Protein AF-A0A4Q4TL43-F1 (afdb_monomer_lite)

Sequence (1278 aa):
MAGRTFLAVAVVALATAVAAQEQNTCDVVAEQTAIEVLKPLTLEYNAEQQEYWSTTNSLLKPTCILTPSTADEVAAIVAALRSTNETFAVKSGGHNPNNYWASVDGGPLISTKKLNEVLFDAETGTVRVGPGNRWDEVAEALDGTGYTAVGGRIGGLSFLSAQYGWAANSVLEFTLVLPNASVVAVREDNYPDIFMVLKGGGNNYGIVTSFLLQAYRQGDIWGGTFWFDANDETTPAILQAVRDFTEYNTDHKAALIPTAERTLATLVDLWIVFAFYDGPEPPAGTFDNFTSIGPFINTAKTQSMSELVSGNNWAVLEGSAYQIGTETIPLPSAADGPEFMGALYDHWVATSNKVQGEPGLIASMALQPAPRRLAAVARAKGGDLIDLDEDADRLVIELNYSFLYPDDFTYGRVERTMRDTYGGVRDLARNYTDTHAEELGNLYLPLFANDAFHAQDYFARLRPEKAALARRVAAELDPEGLFRTRTDKVDVDASIWTLYNGTRREDGSNCSIFAFDAVANKSRLPLAKNALKKLRTMRHPGVIKVLDTVETDSYIYIATERVVPLRWNVRRKSLTPETIKWGLCAVARTVKFINEEGSSIHGSLRVASIYTSESGEWKLGGFEIMSNVKDDEAVIYTYGSLVPDSGRYTPPELAKSGWDAIKRSPHTAVDSYNLGTLVFEVFNGDFLGADQAGQTKGVPPSMHASYKRLVNANPKARITVGAFLEQGRRSGGFFDSTLIKLTEGIDNLGVKSEEEKERFLDDLDQLSDDFPEDFFKMKVLPELLKAVEFGGGGPKAFSVVMKISTKLSDDDFTTRVQPVVVRLFANPDRAIRVCLLDNLPLMIDRLPQKVVNDKIFPQIVSGFTDVAPVVREQTLKSVLTIINKLSDRTINGELLKYLAKTANDEQPGIRTNTTICLGKIAKNLGASSRSKVLIAAFTRSLRDPFVHARNAALLALAATAEYFSDEDCASRILPVICPSLLDKEKLVRDQANKAMDVYLQKIRAVASSMPDSVLPPPSSQMADGAAAAPRMSTPQPSSQSAAASWAGWAISSFTNQLSTAAGQMQTTAGSNGTARAASPSMATGGGKATPGSSSASTLHRQVVKPTQPPASMSRTSSTAVAEAFFKEGPNPSAAGDEDGEEEFADAWGDMGDMNDENDNNDDDFSFGGSSTSPPSTARKEPAKKTTTTMTFDDGSEPDFAGWLAAQAQKKNPGGAGGKPLPKGLAKSGSGSGSGAAGSRKAAPMTTAVSRKPVVAKKIDMKPKDTGDDDGDGWGDGW

Structure (mmCIF, N/CA/C/O backbone):
data_AF-A0A4Q4TL43-F1
#
_entry.id   AF-A0A4Q4TL43-F1
#
loop_
_atom_site.group_PDB
_atom_site.id
_atom_site.type_symbol
_atom_site.label_atom_id
_atom_site.label_alt_id
_atom_site.label_comp_id
_atom_site.label_asym_id
_atom_site.label_entity_id
_atom_site.label_seq_id
_atom_site.pdbx_PDB_ins_code
_atom_site.Cartn_x
_atom_site.Cartn_y
_atom_site.Cartn_z
_atom_site.occupancy
_atom_site.B_iso_or_equiv
_atom_site.auth_seq_id
_atom_site.auth_comp_id
_atom_site.auth_asym_id
_atom_site.auth_atom_id
_atom_site.pdbx_PDB_model_num
ATOM 1 N N . MET A 1 1 ? 22.691 -7.093 -72.309 1.00 44.03 1 MET A N 1
ATOM 2 C CA . MET A 1 1 ? 21.892 -6.330 -71.319 1.00 44.03 1 MET A CA 1
ATOM 3 C C . MET A 1 1 ? 20.862 -7.207 -70.575 1.00 44.03 1 MET A C 1
ATOM 5 O O . MET A 1 1 ? 19.805 -6.707 -70.235 1.00 44.03 1 MET A O 1
ATOM 9 N N . ALA A 1 2 ? 21.151 -8.480 -70.254 1.00 38.00 2 ALA A N 1
ATOM 10 C CA . ALA A 1 2 ? 20.197 -9.347 -69.529 1.00 38.00 2 ALA A CA 1
ATOM 11 C C . ALA A 1 2 ? 20.510 -9.512 -68.022 1.00 38.00 2 ALA A C 1
ATOM 13 O O . ALA A 1 2 ? 19.605 -9.659 -67.211 1.00 38.00 2 ALA A O 1
ATOM 14 N N . GLY A 1 3 ? 21.786 -9.423 -67.621 1.00 33.88 3 GLY A N 1
ATOM 15 C CA . GLY A 1 3 ? 22.211 -9.664 -66.231 1.00 33.88 3 GLY A CA 1
ATOM 16 C C . GLY A 1 3 ? 21.986 -8.517 -65.233 1.00 33.88 3 GLY A C 1
ATOM 17 O O . GLY A 1 3 ? 22.224 -8.706 -64.047 1.00 33.88 3 GLY A O 1
ATOM 18 N N . ARG A 1 4 ? 21.548 -7.327 -65.675 1.00 39.09 4 ARG A N 1
ATOM 19 C CA . ARG A 1 4 ? 21.286 -6.184 -64.770 1.00 39.09 4 ARG A CA 1
ATOM 20 C C . ARG A 1 4 ? 19.850 -6.133 -64.240 1.00 39.09 4 ARG A C 1
ATOM 22 O O . ARG A 1 4 ? 19.637 -5.573 -63.173 1.00 39.09 4 ARG A O 1
ATOM 29 N N . THR A 1 5 ? 18.893 -6.746 -64.932 1.00 43.38 5 THR A N 1
ATOM 30 C CA . THR A 1 5 ? 17.479 -6.751 -64.522 1.00 43.38 5 THR A CA 1
ATOM 31 C C . THR A 1 5 ? 17.209 -7.783 -63.424 1.00 43.38 5 THR A C 1
ATOM 33 O O . THR A 1 5 ? 16.480 -7.495 -62.481 1.00 43.38 5 THR A O 1
ATOM 36 N N . PHE A 1 6 ? 17.865 -8.949 -63.483 1.00 40.50 6 PHE A N 1
ATOM 37 C CA . PHE A 1 6 ? 17.737 -9.991 -62.454 1.00 40.50 6 PHE A CA 1
ATOM 38 C C . PHE A 1 6 ? 18.274 -9.560 -61.084 1.00 40.50 6 PHE A C 1
ATOM 40 O O . PHE A 1 6 ? 17.671 -9.889 -60.067 1.00 40.50 6 PHE A O 1
ATOM 47 N N . LEU A 1 7 ? 19.365 -8.784 -61.042 1.00 41.78 7 LEU A N 1
ATOM 48 C CA . LEU A 1 7 ? 19.921 -8.312 -59.772 1.00 41.78 7 LEU A CA 1
ATOM 49 C C . LEU A 1 7 ? 19.023 -7.260 -59.102 1.00 41.78 7 LEU A C 1
ATOM 51 O O . LEU A 1 7 ? 18.913 -7.254 -57.885 1.00 41.78 7 LEU A O 1
ATOM 55 N N . ALA A 1 8 ? 18.343 -6.408 -59.878 1.00 42.00 8 ALA A N 1
ATOM 56 C CA . ALA A 1 8 ? 17.413 -5.419 -59.333 1.00 42.00 8 ALA A CA 1
ATOM 57 C C . ALA A 1 8 ? 16.170 -6.078 -58.707 1.00 42.00 8 ALA A C 1
ATOM 59 O O . ALA A 1 8 ? 15.781 -5.713 -57.602 1.00 42.00 8 ALA A O 1
ATOM 60 N N . VAL A 1 9 ? 15.591 -7.090 -59.364 1.00 45.88 9 VAL A N 1
ATOM 61 C CA . VAL A 1 9 ? 14.436 -7.831 -58.822 1.00 45.88 9 VAL A CA 1
ATOM 62 C C . VAL A 1 9 ? 14.834 -8.664 -57.598 1.00 45.88 9 VAL A C 1
ATOM 64 O O . VAL A 1 9 ? 14.113 -8.659 -56.605 1.00 45.88 9 VAL A O 1
ATOM 67 N N . ALA A 1 10 ? 16.007 -9.310 -57.612 1.00 44.25 10 ALA A N 1
ATOM 68 C CA . ALA A 1 10 ? 16.504 -10.063 -56.458 1.00 44.25 10 ALA A CA 1
ATOM 69 C C . ALA A 1 10 ? 16.860 -9.165 -55.257 1.00 44.25 10 ALA A C 1
ATOM 71 O O . ALA A 1 10 ? 16.598 -9.544 -54.121 1.00 44.25 10 ALA A O 1
ATOM 72 N N . VAL A 1 11 ? 17.418 -7.969 -55.483 1.00 44.72 11 VAL A N 1
ATOM 73 C CA . VAL A 1 11 ? 17.735 -7.021 -54.399 1.00 44.72 11 VAL A CA 1
ATOM 74 C C . VAL A 1 11 ? 16.474 -6.375 -53.825 1.00 44.72 11 VAL A C 1
ATOM 76 O O . VAL A 1 11 ? 16.423 -6.182 -52.617 1.00 44.72 11 VAL A O 1
ATOM 79 N N . VAL A 1 12 ? 15.434 -6.114 -54.625 1.00 41.66 12 VAL A N 1
ATOM 80 C CA . VAL A 1 12 ? 14.128 -5.691 -54.083 1.00 41.66 12 VAL A CA 1
ATOM 81 C C . VAL A 1 12 ? 13.482 -6.825 -53.278 1.00 41.66 12 VAL A C 1
ATOM 83 O O . VAL A 1 12 ? 13.051 -6.580 -52.157 1.00 41.66 12 VAL A O 1
ATOM 86 N N . ALA A 1 13 ? 13.511 -8.068 -53.774 1.00 38.44 13 ALA A N 1
ATOM 87 C CA . ALA A 1 13 ? 12.959 -9.228 -53.065 1.00 38.44 13 ALA A CA 1
ATOM 88 C C . ALA A 1 13 ? 13.711 -9.589 -51.763 1.00 38.44 13 ALA A C 1
ATOM 90 O O . ALA A 1 13 ? 13.084 -10.041 -50.806 1.00 38.44 13 ALA A O 1
ATOM 91 N N . LEU A 1 14 ? 15.034 -9.374 -51.690 1.00 38.22 14 LEU A N 1
ATOM 92 C CA . LEU A 1 14 ? 15.790 -9.516 -50.435 1.00 38.22 14 LEU A CA 1
ATOM 93 C C . LEU A 1 14 ? 15.654 -8.293 -49.513 1.00 38.22 14 LEU A C 1
ATOM 95 O O . LEU A 1 14 ? 15.668 -8.464 -48.297 1.00 38.22 14 LEU A O 1
ATOM 99 N N . ALA A 1 15 ? 15.483 -7.079 -50.045 1.00 34.53 15 ALA A N 1
ATOM 100 C CA . ALA A 1 15 ? 15.222 -5.894 -49.223 1.00 34.53 15 ALA A CA 1
ATOM 101 C C . ALA A 1 15 ? 13.852 -5.967 -48.523 1.00 34.53 15 ALA A C 1
ATOM 103 O O . ALA A 1 15 ? 13.727 -5.507 -47.393 1.00 34.53 15 ALA A O 1
ATOM 104 N N . THR A 1 16 ? 12.859 -6.624 -49.133 1.00 33.84 16 THR A N 1
ATOM 105 C CA . THR A 1 16 ? 11.578 -6.954 -48.482 1.00 33.84 16 THR A CA 1
ATOM 106 C C . THR A 1 16 ? 11.657 -8.124 -47.491 1.00 33.84 16 THR A C 1
ATOM 108 O O . THR A 1 16 ? 10.677 -8.390 -46.810 1.00 33.84 16 THR A O 1
ATOM 111 N N . ALA A 1 17 ? 12.794 -8.823 -47.383 1.00 38.12 17 ALA A N 1
ATOM 112 C CA . ALA A 1 17 ? 12.960 -9.996 -46.512 1.00 38.12 17 ALA A CA 1
ATOM 113 C C . ALA A 1 17 ? 13.800 -9.735 -45.242 1.00 38.12 17 ALA A C 1
ATOM 115 O O . ALA A 1 17 ? 13.951 -10.633 -44.419 1.00 38.12 17 ALA A O 1
ATOM 116 N N . VAL A 1 18 ? 14.351 -8.525 -45.069 1.00 36.47 18 VAL A N 1
ATOM 117 C CA . VAL A 1 18 ? 15.117 -8.116 -43.863 1.00 36.47 18 VAL A CA 1
ATOM 118 C C . VAL A 1 18 ? 14.576 -6.803 -43.268 1.00 36.47 18 VAL A C 1
ATOM 120 O O . VAL A 1 18 ? 15.239 -6.110 -42.504 1.00 36.47 18 VAL A O 1
ATOM 123 N N . ALA A 1 19 ? 13.326 -6.483 -43.597 1.00 34.94 19 ALA A N 1
ATOM 124 C CA . ALA A 1 19 ? 12.487 -5.539 -42.872 1.00 34.94 19 ALA A CA 1
ATOM 125 C C . ALA A 1 19 ? 11.181 -6.246 -42.486 1.00 34.94 19 ALA A C 1
ATOM 127 O O . ALA A 1 19 ? 10.089 -5.807 -42.837 1.00 34.94 19 ALA A O 1
ATOM 128 N N . ALA A 1 20 ? 11.307 -7.363 -41.761 1.00 34.59 20 ALA A N 1
ATOM 129 C CA . ALA A 1 20 ? 10.221 -7.847 -40.920 1.00 34.59 20 ALA A CA 1
ATOM 130 C C . ALA A 1 20 ? 10.052 -6.832 -39.782 1.00 34.59 20 ALA A C 1
ATOM 132 O O . ALA A 1 20 ? 10.637 -6.960 -38.709 1.00 34.59 20 ALA A O 1
ATOM 133 N N . GLN A 1 21 ? 9.317 -5.764 -40.081 1.00 37.78 21 GLN A N 1
ATOM 134 C CA . GLN A 1 21 ? 8.685 -4.921 -39.084 1.00 37.78 21 GLN A CA 1
ATOM 135 C C . GLN A 1 21 ? 7.843 -5.873 -38.230 1.00 37.78 21 GLN A C 1
ATOM 137 O O . GLN A 1 21 ? 6.946 -6.512 -38.775 1.00 37.78 21 GLN A O 1
ATOM 142 N N . GLU A 1 22 ? 8.196 -6.061 -36.951 1.00 47.19 22 GLU A N 1
ATOM 143 C CA . GLU A 1 22 ? 7.405 -6.904 -36.046 1.00 47.19 22 GLU A CA 1
ATOM 144 C C . GLU A 1 22 ? 5.979 -6.353 -36.058 1.00 47.19 22 GLU A C 1
ATOM 146 O O . GLU A 1 22 ? 5.734 -5.222 -35.629 1.00 47.19 22 GLU A O 1
ATOM 151 N N . GLN A 1 23 ? 5.065 -7.104 -36.676 1.00 61.94 23 GLN A N 1
ATOM 152 C CA . GLN A 1 23 ? 3.716 -6.631 -36.930 1.00 61.94 23 GLN A CA 1
ATOM 153 C C . GLN A 1 23 ? 2.995 -6.606 -35.586 1.00 61.94 23 GLN A C 1
ATOM 155 O O . GLN A 1 23 ? 2.799 -7.646 -34.962 1.00 61.94 23 GLN A O 1
ATOM 160 N N . ASN A 1 24 ? 2.672 -5.406 -35.107 1.00 80.62 24 ASN A N 1
ATOM 161 C CA . ASN A 1 24 ? 1.965 -5.258 -33.844 1.00 80.62 24 ASN A CA 1
ATOM 162 C C . ASN A 1 24 ? 0.531 -5.789 -33.984 1.00 80.62 24 ASN A C 1
ATOM 164 O O . ASN A 1 24 ? -0.055 -5.811 -35.069 1.00 80.62 24 ASN A O 1
ATOM 168 N N . THR A 1 25 ? -0.044 -6.193 -32.859 1.00 89.62 25 THR A N 1
ATOM 169 C CA . THR A 1 25 ? -1.360 -6.828 -32.768 1.00 89.62 25 THR A CA 1
ATOM 170 C C . THR A 1 25 ? -2.451 -5.923 -33.343 1.00 89.62 25 THR A C 1
ATOM 172 O O . THR A 1 25 ? -3.371 -6.414 -33.987 1.00 89.62 25 THR A O 1
ATOM 175 N N . CYS A 1 26 ? -2.332 -4.602 -33.174 1.00 90.81 26 CYS A N 1
ATOM 176 C CA . CYS A 1 26 ? -3.280 -3.629 -33.715 1.00 90.81 26 CYS A CA 1
ATOM 177 C C . CYS A 1 26 ? -3.342 -3.661 -35.248 1.00 90.81 26 CYS A C 1
ATOM 179 O O . CYS A 1 26 ? -4.430 -3.614 -35.818 1.00 90.81 26 CYS A O 1
ATOM 181 N N . ASP A 1 27 ? -2.190 -3.752 -35.915 1.00 90.00 27 ASP A N 1
ATOM 182 C CA . ASP A 1 27 ? -2.109 -3.821 -37.373 1.00 90.00 27 ASP A CA 1
ATOM 183 C C . ASP A 1 27 ? -2.479 -5.228 -37.888 1.00 90.00 27 ASP A C 1
ATOM 185 O O . ASP A 1 27 ? -3.200 -5.327 -38.877 1.00 90.00 27 ASP A O 1
ATOM 189 N N . VAL A 1 28 ? -2.113 -6.310 -37.177 1.00 91.12 28 VAL A N 1
ATOM 190 C CA . VAL A 1 28 ? -2.597 -7.678 -37.482 1.00 91.12 28 VAL A CA 1
ATOM 191 C C . VAL A 1 28 ? -4.130 -7.735 -37.454 1.00 91.12 28 VAL A C 1
ATOM 193 O O . VAL A 1 28 ? -4.752 -8.222 -38.397 1.00 91.12 28 VAL A O 1
ATOM 196 N N . VAL A 1 29 ? -4.755 -7.209 -36.395 1.00 94.62 29 VAL A N 1
ATOM 197 C CA . VAL A 1 29 ? -6.217 -7.203 -36.234 1.00 94.62 29 VAL A CA 1
ATOM 198 C C . VAL A 1 29 ? -6.887 -6.310 -37.285 1.00 94.62 29 VAL A C 1
ATOM 200 O O . VAL A 1 29 ? -7.881 -6.733 -37.875 1.00 94.62 29 VAL A O 1
ATOM 203 N N . ALA A 1 30 ? -6.326 -5.133 -37.582 1.00 92.50 30 ALA A N 1
ATOM 204 C CA . ALA A 1 30 ? -6.857 -4.222 -38.602 1.00 92.50 30 ALA A CA 1
ATOM 205 C C . ALA A 1 30 ? -6.756 -4.763 -40.044 1.00 92.50 30 ALA A C 1
ATOM 207 O O . ALA A 1 30 ? -7.560 -4.383 -40.892 1.00 92.50 30 ALA A O 1
ATOM 208 N N . GLU A 1 31 ? -5.774 -5.621 -40.342 1.00 91.75 31 GLU A N 1
ATOM 209 C CA . GLU A 1 31 ? -5.608 -6.234 -41.668 1.00 91.75 31 GLU A CA 1
ATOM 210 C C . GLU A 1 31 ? -6.412 -7.530 -41.848 1.00 91.75 31 GLU A C 1
ATOM 212 O O . GLU A 1 31 ? -6.842 -7.834 -42.962 1.00 91.75 31 GLU A O 1
ATOM 217 N N . GLN A 1 32 ? -6.586 -8.316 -40.779 1.00 90.25 32 GLN A N 1
ATOM 218 C CA . GLN A 1 32 ? -7.110 -9.688 -40.861 1.00 90.25 32 GLN A CA 1
ATOM 219 C C . GLN A 1 32 ? -8.555 -9.843 -40.363 1.00 90.25 32 GLN A C 1
ATOM 221 O O . GLN A 1 32 ? -9.145 -10.908 -40.546 1.00 90.25 32 GLN A O 1
ATOM 226 N N . THR A 1 33 ? -9.139 -8.813 -39.744 1.00 93.06 33 THR A N 1
ATOM 227 C CA . THR A 1 33 ? -10.482 -8.873 -39.142 1.00 93.06 33 THR A CA 1
ATOM 228 C C . THR A 1 33 ? -11.329 -7.646 -39.495 1.00 93.06 33 THR A C 1
ATOM 230 O O . THR A 1 33 ? -10.834 -6.676 -40.062 1.00 93.06 33 THR A O 1
ATOM 233 N N . ALA A 1 34 ? -12.617 -7.679 -39.140 1.00 92.94 34 ALA A N 1
ATOM 234 C CA . ALA A 1 34 ? -13.516 -6.522 -39.215 1.00 92.94 34 ALA A CA 1
ATOM 235 C C . ALA A 1 34 ? -13.621 -5.743 -37.883 1.00 92.94 34 ALA A C 1
ATOM 237 O O . ALA A 1 34 ? -14.465 -4.856 -37.759 1.00 92.94 34 ALA A O 1
ATOM 238 N N . ILE A 1 35 ? -12.791 -6.079 -36.888 1.00 96.44 35 ILE A N 1
ATOM 239 C CA . ILE A 1 35 ? -12.849 -5.506 -35.538 1.00 96.44 35 ILE A CA 1
ATOM 240 C C . ILE A 1 35 ? -12.441 -4.032 -35.594 1.00 96.44 35 ILE A C 1
ATOM 242 O O . ILE A 1 35 ? -11.425 -3.673 -36.189 1.00 96.44 35 ILE A O 1
ATOM 246 N N . GLU A 1 36 ? -13.212 -3.163 -34.941 1.00 94.88 36 GLU A N 1
ATOM 247 C CA . GLU A 1 36 ? -12.882 -1.740 -34.875 1.00 94.88 36 GLU A CA 1
ATOM 248 C C . GLU A 1 36 ? -11.646 -1.502 -33.990 1.00 94.88 36 GLU A C 1
ATOM 250 O O . GLU A 1 36 ? -11.640 -1.806 -32.791 1.00 94.88 36 GLU A O 1
ATOM 255 N N . VAL A 1 37 ? -10.616 -0.920 -34.617 1.00 96.50 37 VAL A N 1
ATOM 256 C CA . VAL A 1 37 ? -9.324 -0.554 -34.024 1.00 96.50 37 VAL A CA 1
ATOM 257 C C . VAL A 1 37 ? -9.251 0.965 -33.865 1.00 96.50 37 VAL A C 1
ATOM 259 O O . VAL A 1 37 ? -8.948 1.694 -34.812 1.00 96.50 37 VAL A O 1
ATOM 262 N N . LEU A 1 38 ? -9.495 1.451 -32.650 1.00 96.00 38 LEU A N 1
ATOM 263 C CA . LEU A 1 38 ? -9.372 2.865 -32.303 1.00 96.00 38 LEU A CA 1
ATOM 264 C C . LEU A 1 38 ? -7.884 3.223 -32.195 1.00 96.00 38 LEU A C 1
ATOM 266 O O . LEU A 1 38 ? -7.159 2.640 -31.384 1.00 96.00 38 LEU A O 1
ATOM 270 N N . LYS A 1 39 ? -7.414 4.169 -33.014 1.00 90.25 39 LYS A N 1
ATOM 271 C CA . LYS A 1 39 ? -6.009 4.613 -33.027 1.00 90.25 39 LYS A CA 1
ATOM 272 C C . LYS A 1 39 ? -5.838 5.934 -32.255 1.00 90.25 39 LYS A C 1
ATOM 274 O O . LYS A 1 39 ? -6.763 6.745 -32.240 1.00 90.25 39 LYS A O 1
ATOM 279 N N . PRO A 1 40 ? -4.669 6.191 -31.635 1.00 84.69 40 PRO A N 1
ATOM 280 C CA . PRO A 1 40 ? -4.404 7.443 -30.933 1.00 84.69 40 PRO A CA 1
ATOM 281 C C . PRO A 1 40 ? -4.713 8.688 -31.774 1.00 84.69 40 PRO A C 1
ATOM 283 O O . PRO A 1 40 ? -4.531 8.690 -32.991 1.00 84.69 40 PRO A O 1
ATOM 286 N N . LEU A 1 41 ? -5.119 9.767 -31.097 1.00 80.50 41 LEU A N 1
ATOM 287 C CA . LEU A 1 41 ? -5.553 11.052 -31.671 1.00 80.50 41 LEU A CA 1
ATOM 288 C C . LEU A 1 41 ? -6.941 11.062 -32.350 1.00 80.50 41 LEU A C 1
ATOM 290 O O . LEU A 1 41 ? -7.369 12.142 -32.759 1.00 80.50 41 LEU A O 1
ATOM 294 N N . THR A 1 42 ? -7.678 9.945 -32.429 1.00 90.69 42 THR A N 1
ATOM 295 C CA . THR A 1 42 ? -9.107 9.985 -32.811 1.00 90.69 42 THR A CA 1
ATOM 296 C C . THR A 1 42 ? -9.999 10.401 -31.635 1.00 90.69 42 THR A C 1
ATOM 298 O O . THR A 1 42 ? -9.587 10.343 -30.472 1.00 90.69 42 THR A O 1
ATOM 301 N N . LEU A 1 43 ? -11.223 10.863 -31.915 1.00 91.19 43 LEU A N 1
ATOM 302 C CA . LEU A 1 43 ? -12.168 11.277 -30.870 1.00 91.19 43 LEU A CA 1
ATOM 303 C C . LEU A 1 43 ? -12.610 10.067 -30.036 1.00 91.19 43 LEU A C 1
ATOM 305 O O . LEU A 1 43 ? -12.650 10.126 -28.813 1.00 91.19 43 LEU A O 1
ATOM 309 N N . GLU A 1 44 ? -12.863 8.959 -30.722 1.00 92.81 44 GLU A N 1
ATOM 310 C CA . GLU A 1 44 ? -13.358 7.691 -30.199 1.00 92.81 44 GLU A CA 1
ATOM 311 C C . GLU A 1 44 ? -12.318 7.023 -29.292 1.00 92.81 44 GLU A C 1
ATOM 313 O O . GLU A 1 44 ? -12.661 6.550 -28.211 1.00 92.81 44 GLU A O 1
ATOM 318 N N . TYR A 1 45 ? -11.036 7.054 -29.689 1.00 93.38 45 TYR A N 1
ATOM 319 C CA . TYR A 1 45 ? -9.924 6.634 -28.833 1.00 93.38 45 TYR A CA 1
ATOM 320 C C . TYR A 1 45 ? -9.856 7.499 -27.574 1.00 93.38 45 TYR A C 1
ATOM 322 O O . TYR A 1 45 ? -9.738 6.971 -26.476 1.00 93.38 45 TYR A O 1
ATOM 330 N N . ASN A 1 46 ? -9.932 8.828 -27.713 1.00 89.50 46 ASN A N 1
ATOM 331 C CA . ASN A 1 46 ? -9.811 9.730 -26.568 1.00 89.50 46 ASN A CA 1
ATOM 332 C C . ASN A 1 46 ? -10.986 9.594 -25.588 1.00 89.50 46 ASN A C 1
ATOM 334 O O . ASN A 1 46 ? -10.749 9.647 -24.387 1.00 89.50 46 ASN A O 1
ATOM 338 N N . ALA A 1 47 ? -12.214 9.390 -26.072 1.00 92.44 47 ALA A N 1
ATOM 339 C CA . ALA A 1 47 ? -13.372 9.120 -25.223 1.00 92.44 47 ALA A CA 1
ATOM 340 C C . ALA A 1 47 ? -13.173 7.821 -24.422 1.00 92.44 47 ALA A C 1
ATOM 342 O O . ALA A 1 47 ? -13.160 7.846 -23.194 1.00 92.44 47 ALA A O 1
ATOM 343 N N . GLU A 1 48 ? -12.888 6.715 -25.116 1.00 93.12 48 GLU A N 1
ATOM 344 C CA . GLU A 1 48 ? -12.653 5.403 -24.501 1.00 93.12 48 GLU A CA 1
ATOM 345 C C . GLU A 1 48 ? -11.488 5.405 -23.499 1.00 93.12 48 GLU A C 1
ATOM 347 O O . GLU A 1 48 ? -11.530 4.728 -22.469 1.00 93.12 48 GLU A O 1
ATOM 352 N N . GLN A 1 49 ? -10.440 6.168 -23.811 1.00 90.75 49 GLN A N 1
ATOM 353 C CA . GLN A 1 49 ? -9.234 6.287 -23.002 1.00 90.75 49 GLN A CA 1
ATOM 354 C C . GLN A 1 49 ? -9.450 7.093 -21.717 1.00 90.75 49 GLN A C 1
ATOM 356 O O . GLN A 1 49 ? -8.701 6.886 -20.767 1.00 90.75 49 GLN A O 1
ATOM 361 N N . GLN A 1 50 ? -10.407 8.025 -21.685 1.00 88.81 50 GLN A N 1
ATOM 362 C CA . GLN A 1 50 ? -10.712 8.824 -20.490 1.00 88.81 50 GLN A CA 1
ATOM 363 C C . GLN A 1 50 ? -11.785 8.189 -19.602 1.00 88.81 50 GLN A C 1
ATOM 365 O O . GLN A 1 50 ? -11.864 8.522 -18.425 1.00 88.81 50 GLN A O 1
ATOM 370 N N . GLU A 1 51 ? -12.570 7.255 -20.137 1.00 90.56 51 GLU A N 1
ATOM 371 C CA . GLU A 1 51 ? -13.623 6.553 -19.408 1.00 90.56 51 GLU A CA 1
ATOM 372 C C . GLU A 1 51 ? -13.045 5.490 -18.449 1.00 90.56 51 GLU A C 1
ATOM 374 O O . GLU A 1 51 ? -13.017 4.296 -18.749 1.00 90.56 51 GLU A O 1
ATOM 379 N N . TYR A 1 52 ? -12.564 5.942 -17.292 1.00 91.50 52 TYR A N 1
ATOM 380 C CA . TYR A 1 52 ? -12.143 5.124 -16.152 1.00 91.50 52 TYR A CA 1
ATOM 381 C C . TYR A 1 52 ? -12.630 5.766 -14.856 1.00 91.50 52 TYR A C 1
ATOM 383 O O . TYR A 1 52 ? -12.720 6.989 -14.772 1.00 91.50 52 TYR A O 1
ATOM 391 N N . TRP A 1 53 ? -12.855 4.955 -13.821 1.00 88.75 53 TRP A N 1
ATOM 392 C CA . TRP A 1 53 ? -13.175 5.483 -12.493 1.00 88.75 53 TRP A CA 1
ATOM 393 C C . TRP A 1 53 ? -11.974 6.198 -11.853 1.00 88.75 53 TRP A C 1
ATOM 395 O O . TRP A 1 53 ? -12.115 7.296 -11.331 1.00 88.75 53 TRP A O 1
ATOM 405 N N . SER A 1 54 ? -10.771 5.618 -11.970 1.00 91.44 54 SER A N 1
ATOM 406 C CA . SER A 1 54 ? -9.514 6.262 -11.562 1.00 91.44 54 SER A CA 1
ATOM 407 C C . SER A 1 54 ? -8.780 6.867 -12.754 1.00 91.44 54 SER A C 1
ATOM 409 O O . SER A 1 54 ? -8.393 6.151 -13.686 1.00 91.44 54 SER A O 1
ATOM 411 N N . THR A 1 55 ? -8.497 8.170 -12.697 1.00 90.25 55 THR A N 1
ATOM 412 C CA . THR A 1 55 ? -7.765 8.878 -13.762 1.00 90.25 55 THR A CA 1
ATOM 413 C C . THR A 1 55 ? -6.346 8.363 -13.990 1.00 90.25 55 THR A C 1
ATOM 415 O O . THR A 1 55 ? -5.812 8.531 -15.083 1.00 90.25 55 THR A O 1
ATOM 418 N N . THR A 1 56 ? -5.718 7.661 -13.041 1.00 85.19 56 THR A N 1
ATOM 419 C CA . THR A 1 56 ? -4.369 7.112 -13.270 1.00 85.19 56 THR A CA 1
ATOM 420 C C . THR A 1 56 ? -4.344 6.015 -14.331 1.00 85.19 56 THR A C 1
ATOM 422 O O . THR A 1 56 ? -3.374 5.925 -15.085 1.00 85.19 56 THR A O 1
ATOM 425 N N . ASN A 1 57 ? -5.441 5.268 -14.493 1.00 88.38 57 ASN A N 1
ATOM 426 C CA . ASN A 1 57 ? -5.599 4.328 -15.603 1.00 88.38 57 ASN A CA 1
ATOM 427 C C . ASN A 1 57 ? -5.746 5.039 -16.954 1.00 88.38 57 ASN A C 1
ATOM 429 O O . ASN A 1 57 ? -5.263 4.518 -17.964 1.00 88.38 57 ASN A O 1
ATOM 433 N N . SER A 1 58 ? -6.347 6.237 -16.983 1.00 88.44 58 SER A N 1
ATOM 434 C CA . SER A 1 58 ? -6.466 7.030 -18.211 1.00 88.44 58 SER A CA 1
ATOM 435 C C . SER A 1 58 ? -5.127 7.625 -18.656 1.00 88.44 58 SER A C 1
ATOM 437 O O . SER A 1 58 ? -4.977 7.962 -19.835 1.00 88.44 58 SER A O 1
ATOM 439 N N . LEU A 1 59 ? -4.125 7.719 -17.771 1.00 82.94 59 LEU A N 1
ATOM 440 C CA . LEU A 1 59 ? -2.776 8.200 -18.097 1.00 82.94 59 LEU A CA 1
ATOM 441 C C . LEU A 1 59 ? -1.929 7.179 -18.875 1.00 82.94 59 LEU A C 1
ATOM 443 O O . LEU A 1 59 ? -1.139 7.605 -19.717 1.00 82.94 59 LEU A O 1
ATOM 447 N N . LEU A 1 60 ? -2.108 5.875 -18.643 1.00 81.06 60 LEU A N 1
ATOM 448 C CA . LEU A 1 60 ? -1.424 4.796 -19.376 1.00 81.06 60 LEU A CA 1
ATOM 449 C C . LEU A 1 60 ? -1.955 4.743 -20.816 1.00 81.06 60 LEU A C 1
ATOM 451 O O . LEU A 1 60 ? -3.169 4.708 -20.991 1.00 81.06 60 LEU A O 1
ATOM 455 N N . LYS A 1 61 ? -1.096 4.802 -21.846 1.00 84.06 61 LYS A N 1
ATOM 456 C CA . LYS A 1 61 ? -1.545 4.977 -23.245 1.00 84.06 61 LYS A CA 1
ATOM 457 C C . LYS A 1 61 ? -1.350 3.707 -24.095 1.00 84.06 61 LYS A C 1
ATOM 459 O O . LYS A 1 61 ? -0.211 3.417 -24.469 1.00 84.06 61 LYS A O 1
ATOM 464 N N . PRO A 1 62 ? -2.423 2.992 -24.479 1.00 88.50 62 PRO A N 1
ATOM 465 C CA . PRO A 1 62 ? -2.354 1.875 -25.421 1.00 88.50 62 PRO A CA 1
ATOM 466 C C . PRO A 1 62 ? -1.852 2.301 -26.811 1.00 88.50 62 PRO A C 1
ATOM 468 O O . PRO A 1 62 ? -2.018 3.449 -27.228 1.00 88.50 62 PRO A O 1
ATOM 471 N N . THR A 1 63 ? -1.288 1.371 -27.589 1.00 86.81 63 THR A N 1
ATOM 472 C CA . THR A 1 63 ? -0.987 1.616 -29.018 1.00 86.81 63 THR A CA 1
ATOM 473 C C . THR A 1 63 ? -2.254 1.662 -29.873 1.00 86.81 63 THR A C 1
ATOM 475 O O . THR A 1 63 ? -2.291 2.369 -30.881 1.00 86.81 63 THR A O 1
ATOM 478 N N . CYS A 1 64 ? -3.296 0.942 -29.460 1.00 94.31 64 CYS A N 1
ATOM 479 C CA . CYS A 1 64 ? -4.657 1.025 -29.979 1.00 94.31 64 CYS A CA 1
ATOM 480 C C . CYS A 1 64 ? -5.657 0.495 -28.944 1.00 94.31 64 CYS A C 1
ATOM 482 O O . CYS A 1 64 ? -5.268 -0.175 -27.982 1.00 94.31 64 CYS A O 1
ATOM 484 N N . ILE A 1 65 ? -6.947 0.728 -29.187 1.00 97.81 65 ILE A N 1
ATOM 485 C CA . ILE A 1 65 ? -8.032 0.081 -28.444 1.00 97.81 65 ILE A CA 1
ATOM 486 C C . ILE A 1 65 ? -8.864 -0.755 -29.418 1.00 97.81 65 ILE A C 1
ATOM 488 O O . ILE A 1 65 ? -9.388 -0.243 -30.406 1.00 97.81 65 ILE A O 1
ATOM 492 N N . LEU A 1 66 ? -8.953 -2.051 -29.146 1.00 98.12 66 LEU A N 1
ATOM 493 C CA . LEU A 1 66 ? -9.711 -3.039 -29.904 1.00 98.12 66 LEU A CA 1
ATOM 494 C C . LEU A 1 66 ? -11.091 -3.184 -29.260 1.00 98.12 66 LEU A C 1
ATOM 496 O O . LEU A 1 66 ? -11.179 -3.360 -28.045 1.00 98.12 66 LEU A O 1
ATOM 500 N N . THR A 1 67 ? -12.158 -3.114 -30.057 1.00 97.31 67 THR A N 1
ATOM 501 C CA . THR A 1 67 ? -13.546 -3.155 -29.553 1.00 97.31 67 THR A CA 1
ATOM 502 C C . THR A 1 67 ? -14.325 -4.352 -30.123 1.00 97.31 67 THR A C 1
ATOM 504 O O . THR A 1 67 ? -15.176 -4.174 -30.999 1.00 97.31 67 THR A O 1
ATOM 507 N N . PRO A 1 68 ? -14.023 -5.588 -29.679 1.00 97.81 68 PRO A N 1
ATOM 508 C CA . PRO A 1 68 ? -14.745 -6.783 -30.107 1.00 97.81 68 PRO A CA 1
ATOM 509 C C . PRO A 1 68 ? -16.200 -6.772 -29.620 1.00 97.81 68 PRO A C 1
ATOM 511 O O . PRO A 1 68 ? -16.509 -6.303 -28.525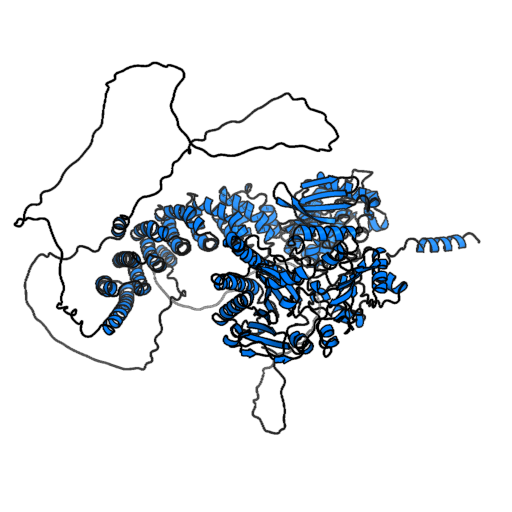 1.00 97.81 68 PRO A O 1
ATOM 514 N N . SER A 1 69 ? -17.078 -7.332 -30.445 1.00 96.94 69 SER A N 1
ATOM 515 C CA . SER A 1 69 ? -18.529 -7.446 -30.256 1.00 96.94 69 SER A CA 1
ATOM 516 C C . SER A 1 69 ? -19.020 -8.892 -30.119 1.00 96.94 69 SER A C 1
ATOM 518 O O . SER A 1 69 ? -20.186 -9.124 -29.816 1.00 96.94 69 SER A O 1
ATOM 520 N N . THR A 1 70 ? -18.138 -9.879 -30.317 1.00 97.31 70 THR A N 1
ATOM 521 C CA . THR A 1 70 ? -18.445 -11.311 -30.162 1.00 97.31 70 THR A CA 1
ATOM 522 C C . THR A 1 70 ? -17.282 -12.079 -29.528 1.00 97.31 70 THR A C 1
ATOM 524 O O . THR A 1 70 ? -16.135 -11.625 -29.541 1.00 97.31 70 THR A O 1
ATOM 527 N N . ALA A 1 71 ? -17.556 -13.281 -29.009 1.00 97.69 71 ALA A N 1
ATOM 528 C CA . ALA A 1 71 ? -16.518 -14.172 -28.489 1.00 97.69 71 ALA A CA 1
ATOM 529 C C . ALA A 1 71 ? -15.514 -14.622 -29.571 1.00 97.69 71 ALA A C 1
ATOM 531 O O . ALA A 1 71 ? -14.324 -14.743 -29.283 1.00 97.69 71 ALA A O 1
ATOM 532 N N . ASP A 1 72 ? -15.967 -14.797 -30.817 1.00 98.06 72 ASP A N 1
ATOM 533 C CA . ASP A 1 72 ? -15.105 -15.145 -31.955 1.00 98.06 72 ASP A CA 1
ATOM 534 C C . ASP A 1 72 ? -14.147 -13.999 -32.325 1.00 98.06 72 ASP A C 1
ATOM 536 O O . ASP A 1 72 ? -12.988 -14.237 -32.669 1.00 98.06 72 ASP A O 1
ATOM 540 N N . GLU A 1 73 ? -14.581 -12.741 -32.192 1.00 98.12 73 GLU A N 1
ATOM 541 C CA . GLU A 1 73 ? -13.701 -11.577 -32.358 1.00 98.12 73 GLU A CA 1
ATOM 542 C C . GLU A 1 73 ? -12.657 -11.484 -31.236 1.00 98.12 73 GLU A C 1
ATOM 544 O O . GLU A 1 73 ? -11.485 -11.224 -31.510 1.00 98.12 73 GLU A O 1
ATOM 549 N N . VAL A 1 74 ? -13.030 -11.774 -29.984 1.00 98.06 74 VAL A N 1
ATOM 550 C CA . VAL A 1 74 ? -12.058 -11.883 -28.879 1.00 98.06 74 VAL A CA 1
ATOM 551 C C . VAL A 1 74 ? -11.063 -13.022 -29.140 1.00 98.06 74 VAL A C 1
ATOM 553 O O . VAL A 1 74 ? -9.861 -12.834 -28.956 1.00 98.06 74 VAL A O 1
ATOM 556 N N . ALA A 1 75 ? -11.522 -14.175 -29.637 1.00 97.94 75 ALA A N 1
ATOM 557 C CA . ALA A 1 75 ? -10.654 -15.279 -30.044 1.00 97.94 75 ALA A CA 1
ATOM 558 C C . ALA A 1 75 ? -9.687 -14.881 -31.173 1.00 97.94 75 ALA A C 1
ATOM 560 O O . ALA A 1 75 ? -8.501 -15.203 -31.098 1.00 97.94 75 ALA A O 1
ATOM 561 N N . ALA A 1 76 ? -10.141 -14.116 -32.171 1.00 97.81 76 ALA A N 1
ATOM 562 C CA . ALA A 1 76 ? -9.276 -13.582 -33.223 1.00 97.81 76 ALA A CA 1
ATOM 563 C C . ALA A 1 76 ? -8.198 -12.626 -32.672 1.00 97.81 76 ALA A C 1
ATOM 565 O O . ALA A 1 76 ? -7.037 -12.716 -33.078 1.00 97.81 76 ALA A O 1
ATOM 566 N N . ILE A 1 77 ? -8.536 -11.769 -31.698 1.00 97.75 77 ILE A N 1
ATOM 567 C CA . ILE A 1 77 ? -7.555 -10.907 -31.011 1.00 97.75 77 ILE A CA 1
ATOM 568 C C . ILE A 1 77 ? -6.542 -11.747 -30.223 1.00 97.75 77 ILE A C 1
ATOM 570 O O . ILE A 1 77 ? -5.342 -11.496 -30.315 1.00 97.75 77 ILE A O 1
ATOM 574 N N . VAL A 1 78 ? -6.988 -12.765 -29.479 1.00 96.38 78 VAL A N 1
ATOM 575 C CA . VAL A 1 78 ? -6.089 -13.669 -28.738 1.00 96.38 78 VAL A CA 1
ATOM 576 C C . VAL A 1 78 ? -5.170 -14.433 -29.699 1.00 96.38 78 VAL A C 1
ATOM 578 O O . VAL A 1 78 ? -3.971 -14.539 -29.446 1.00 96.38 78 VAL A O 1
ATOM 581 N N . ALA A 1 79 ? -5.676 -14.892 -30.847 1.00 95.19 79 ALA A N 1
ATOM 582 C CA . ALA A 1 79 ? -4.857 -15.513 -31.888 1.00 95.19 79 ALA A CA 1
ATOM 583 C C . ALA A 1 79 ? -3.801 -14.545 -32.459 1.00 95.19 79 ALA A C 1
ATOM 585 O O . ALA A 1 79 ? -2.647 -14.942 -32.635 1.00 95.19 79 ALA A O 1
ATOM 586 N N . ALA A 1 80 ? -4.157 -13.274 -32.680 1.00 94.38 80 ALA A N 1
ATOM 587 C CA . ALA A 1 80 ? -3.210 -12.237 -33.086 1.00 94.38 80 ALA A CA 1
ATOM 588 C C . ALA A 1 80 ? -2.154 -11.966 -31.996 1.00 94.38 80 ALA A C 1
ATOM 590 O O . ALA A 1 80 ? -0.960 -11.955 -32.299 1.00 94.38 80 ALA A O 1
ATOM 591 N N . LEU A 1 81 ? -2.553 -11.850 -30.722 1.00 91.31 81 LEU A N 1
ATOM 592 C CA . LEU A 1 81 ? -1.639 -11.669 -29.585 1.00 91.31 81 LEU A CA 1
ATOM 593 C C . LEU A 1 81 ? -0.596 -12.789 -29.486 1.00 91.31 81 LEU A C 1
ATOM 595 O O . LEU A 1 81 ? 0.566 -12.508 -29.200 1.00 91.31 81 LEU A O 1
ATOM 599 N N . ARG A 1 82 ? -0.968 -14.045 -29.766 1.00 88.44 82 ARG A N 1
ATOM 600 C CA . ARG A 1 82 ? -0.026 -15.183 -29.791 1.00 88.44 82 ARG A CA 1
ATOM 601 C C . ARG A 1 82 ? 1.045 -15.085 -30.884 1.00 88.44 82 ARG A C 1
ATOM 603 O O . ARG A 1 82 ? 2.066 -15.755 -30.777 1.00 88.44 82 ARG A O 1
ATOM 610 N N . SER A 1 83 ? 0.832 -14.268 -31.918 1.00 84.25 83 SER A N 1
ATOM 611 C CA . SER A 1 83 ? 1.842 -13.994 -32.953 1.00 84.25 83 SER A CA 1
ATOM 612 C C . SER A 1 83 ? 2.826 -12.876 -32.574 1.00 84.25 83 SER A C 1
ATOM 614 O O . SER A 1 83 ? 3.847 -12.710 -33.240 1.00 84.25 83 SER A O 1
ATOM 616 N N . THR A 1 84 ? 2.552 -12.142 -31.490 1.00 78.88 84 THR A N 1
ATOM 617 C CA . THR A 1 84 ? 3.357 -11.016 -30.991 1.00 78.88 84 THR A CA 1
ATOM 618 C C . THR A 1 84 ? 3.894 -11.291 -29.582 1.00 78.88 84 THR A C 1
ATOM 620 O O . THR A 1 84 ? 3.535 -12.282 -28.951 1.00 78.88 84 THR A O 1
ATOM 623 N N . ASN A 1 85 ? 4.744 -10.399 -29.060 1.00 74.38 85 ASN A N 1
ATOM 624 C CA . ASN A 1 85 ? 5.222 -10.419 -27.666 1.00 74.38 85 ASN A CA 1
ATOM 625 C C . ASN A 1 85 ? 4.749 -9.188 -26.857 1.00 74.38 85 ASN A C 1
ATOM 627 O O . ASN A 1 85 ? 5.335 -8.856 -25.829 1.00 74.38 85 ASN A O 1
ATOM 631 N N . GLU A 1 86 ? 3.721 -8.477 -27.328 1.00 77.69 86 GLU A N 1
ATOM 632 C CA . GLU A 1 86 ? 3.223 -7.250 -26.689 1.00 77.69 86 GLU A CA 1
ATOM 633 C C . GLU A 1 86 ? 2.487 -7.524 -25.371 1.00 77.69 86 GLU A C 1
ATOM 635 O O . GLU A 1 86 ? 1.693 -8.462 -25.276 1.00 77.69 86 GLU A O 1
ATOM 640 N N . THR A 1 87 ? 2.687 -6.665 -24.372 1.00 83.25 87 THR A N 1
ATOM 641 C CA . THR A 1 87 ? 1.773 -6.556 -23.225 1.00 83.25 87 THR A CA 1
ATOM 642 C C . THR A 1 87 ? 0.395 -6.093 -23.686 1.00 83.25 87 THR A C 1
ATOM 644 O O . THR A 1 87 ? 0.289 -5.347 -24.658 1.00 83.25 87 THR A O 1
ATOM 647 N N . PHE A 1 88 ? -0.659 -6.517 -22.996 1.00 90.50 88 PHE A N 1
ATOM 648 C CA . PHE A 1 88 ? -2.030 -6.099 -23.289 1.00 90.50 88 PHE A CA 1
ATOM 649 C C . PHE A 1 88 ? -2.849 -6.025 -22.001 1.00 90.50 88 PHE A C 1
ATOM 651 O O . PHE A 1 88 ? -2.484 -6.632 -20.997 1.00 90.50 88 PHE A O 1
ATOM 658 N N . ALA A 1 89 ? -3.966 -5.305 -22.036 1.00 91.81 89 ALA A N 1
ATOM 659 C CA . ALA A 1 89 ? -4.935 -5.280 -20.942 1.00 91.81 89 ALA A CA 1
ATOM 660 C C . ALA A 1 89 ? -6.357 -5.491 -21.467 1.00 91.81 89 ALA A C 1
ATOM 662 O O . ALA A 1 89 ? -6.628 -5.336 -22.662 1.00 91.81 89 ALA A O 1
ATOM 663 N N . VAL A 1 90 ? -7.270 -5.835 -20.560 1.00 94.12 90 VAL A N 1
ATOM 664 C CA . VAL A 1 90 ? -8.698 -6.010 -20.846 1.00 94.12 90 VAL A CA 1
ATOM 665 C C . VAL A 1 90 ? -9.480 -5.035 -19.973 1.00 94.12 90 VAL A C 1
ATOM 667 O O . VAL A 1 90 ? -9.365 -5.071 -18.749 1.00 94.12 90 VAL A O 1
ATOM 670 N N . LYS A 1 91 ? -10.278 -4.166 -20.598 1.00 94.44 91 LYS A N 1
ATOM 671 C CA . LYS A 1 91 ? -11.117 -3.172 -19.924 1.00 94.44 91 LYS A CA 1
ATOM 672 C C . LYS A 1 91 ? -12.576 -3.623 -19.960 1.00 94.44 91 LYS A C 1
ATOM 674 O O . LYS A 1 91 ? -13.186 -3.629 -21.024 1.00 94.44 91 LYS A O 1
ATOM 679 N N . SER A 1 92 ? -13.116 -3.937 -18.784 1.00 91.56 92 SER A N 1
ATOM 680 C CA . SER A 1 92 ? -14.547 -4.127 -18.509 1.00 91.56 92 SER A CA 1
ATOM 681 C C . SER A 1 92 ? -14.970 -3.025 -17.535 1.00 91.56 92 SER A C 1
ATOM 683 O O . SER A 1 92 ? -14.483 -2.982 -16.405 1.00 91.56 92 SER A O 1
ATOM 685 N N . GLY A 1 93 ? -15.733 -2.040 -18.022 1.00 86.69 93 GLY A N 1
ATOM 686 C CA . GLY A 1 93 ? -16.191 -0.846 -17.287 1.00 86.69 93 GLY A CA 1
ATOM 687 C C . GLY A 1 93 ? -15.114 0.145 -16.796 1.00 86.69 93 GLY A C 1
ATOM 688 O O . GLY A 1 93 ? -15.405 1.320 -16.621 1.00 86.69 93 GLY A O 1
ATOM 689 N N . GLY A 1 94 ? -13.863 -0.281 -16.588 1.00 88.62 94 GLY A N 1
ATOM 690 C CA . GLY A 1 94 ? -12.765 0.585 -16.129 1.00 88.62 94 GLY A CA 1
ATOM 691 C C . GLY A 1 94 ? -12.794 0.940 -14.632 1.00 88.62 94 GLY A C 1
ATOM 692 O O . GLY A 1 94 ? -12.164 1.921 -14.235 1.00 88.62 94 GLY A O 1
ATOM 693 N N . HIS A 1 95 ? -13.505 0.161 -13.805 1.00 87.50 95 HIS A N 1
ATOM 694 C CA . HIS A 1 95 ? -13.665 0.432 -12.367 1.00 87.50 95 HIS A CA 1
ATOM 695 C C . HIS A 1 95 ? -12.407 0.120 -11.535 1.00 87.50 95 HIS A C 1
ATOM 697 O O . HIS A 1 95 ? -12.140 0.816 -10.562 1.00 87.50 95 HIS A O 1
ATOM 703 N N . ASN A 1 96 ? -11.615 -0.908 -11.861 1.00 87.81 96 ASN A N 1
ATOM 704 C CA . ASN A 1 96 ? -10.482 -1.284 -11.002 1.00 87.81 96 ASN A CA 1
ATOM 705 C C . ASN A 1 96 ? -9.382 -0.191 -11.018 1.00 87.81 96 ASN A C 1
ATOM 707 O O . ASN A 1 96 ? -8.850 0.094 -12.094 1.00 87.81 96 ASN A O 1
ATOM 711 N N . PRO A 1 97 ? -9.006 0.413 -9.870 1.00 88.81 97 PRO A N 1
ATOM 712 C CA . PRO A 1 97 ? -8.067 1.536 -9.826 1.00 88.81 97 PRO A CA 1
ATOM 713 C C . PRO A 1 97 ? -6.587 1.121 -9.910 1.00 88.81 97 PRO A C 1
ATOM 715 O O . PRO A 1 97 ? -5.722 1.990 -10.028 1.00 88.81 97 PRO A O 1
ATOM 718 N N . ASN A 1 98 ? -6.265 -0.178 -9.857 1.00 87.06 98 ASN A N 1
ATOM 719 C CA . ASN A 1 98 ? -4.886 -0.651 -9.940 1.00 87.06 98 ASN A CA 1
ATOM 720 C C . ASN A 1 98 ? -4.338 -0.448 -11.364 1.00 87.06 98 ASN A C 1
ATOM 722 O O . ASN A 1 98 ? -4.757 -1.099 -12.325 1.00 87.06 98 ASN A O 1
ATOM 726 N N . ASN A 1 99 ? -3.357 0.449 -11.481 1.00 83.19 99 ASN A N 1
ATOM 727 C CA . ASN A 1 99 ? -2.638 0.708 -12.727 1.00 83.19 99 ASN A CA 1
ATOM 728 C C . ASN A 1 99 ? -2.105 -0.598 -13.348 1.00 83.19 99 ASN A C 1
ATOM 730 O O . ASN A 1 99 ? -1.586 -1.459 -12.639 1.00 83.19 99 ASN A O 1
ATOM 734 N N . TYR A 1 100 ? -2.156 -0.687 -14.679 1.00 83.00 100 TYR A N 1
ATOM 735 C CA . TYR A 1 100 ? -1.760 -1.842 -15.505 1.00 83.00 100 TYR A CA 1
ATOM 736 C C . TYR A 1 100 ? -2.694 -3.069 -15.478 1.00 83.00 100 TYR A C 1
ATOM 738 O O . TYR A 1 100 ? -2.443 -4.007 -16.227 1.00 83.00 100 TYR A O 1
ATOM 746 N N . TRP A 1 101 ? -3.776 -3.081 -14.684 1.00 84.75 101 TRP A N 1
ATOM 747 C CA . TRP A 1 101 ? -4.718 -4.217 -14.652 1.00 84.75 101 TRP A CA 1
ATOM 748 C C . TRP A 1 101 ? -5.838 -4.093 -15.696 1.00 84.75 101 TRP A C 1
ATOM 750 O O . TRP A 1 101 ? -6.089 -5.024 -16.459 1.00 84.75 101 TRP A O 1
ATOM 760 N N . ALA A 1 102 ? -6.495 -2.929 -15.745 1.00 89.31 102 ALA A N 1
ATOM 761 C CA . ALA A 1 102 ? -7.588 -2.624 -16.680 1.00 89.31 102 ALA A CA 1
ATOM 762 C C . ALA A 1 102 ? -7.180 -1.657 -17.813 1.00 89.31 102 ALA A C 1
ATOM 764 O O . ALA A 1 102 ? -8.017 -1.267 -18.622 1.00 89.31 102 ALA A O 1
ATOM 765 N N . SER A 1 103 ? -5.907 -1.257 -17.860 1.00 89.69 103 SER A N 1
ATOM 766 C CA . SER A 1 103 ? -5.322 -0.312 -18.822 1.00 89.69 103 SER A CA 1
ATOM 767 C C . SER A 1 103 ? -3.865 -0.703 -19.104 1.00 89.69 103 SER A C 1
ATOM 769 O O . SER A 1 103 ? -3.284 -1.467 -18.337 1.00 89.69 103 SER A O 1
ATOM 771 N N . VAL A 1 104 ? -3.254 -0.211 -20.186 1.00 84.50 104 VAL A N 1
ATOM 772 C CA . VAL A 1 104 ? -1.883 -0.582 -20.586 1.00 84.50 104 VAL A CA 1
ATOM 773 C C . VAL A 1 104 ? -1.120 0.613 -21.167 1.00 84.50 104 VAL A C 1
ATOM 775 O O . VAL A 1 104 ? -1.703 1.484 -21.809 1.00 84.50 104 VAL A O 1
ATOM 778 N N . ASP A 1 105 ? 0.192 0.671 -20.925 1.00 77.25 105 ASP A N 1
ATOM 779 C CA . ASP A 1 105 ? 1.101 1.675 -21.492 1.00 77.25 105 ASP A CA 1
ATOM 780 C C . ASP A 1 105 ? 1.950 1.036 -22.600 1.00 77.25 105 ASP A C 1
ATOM 782 O O . ASP A 1 105 ? 2.917 0.321 -22.329 1.00 77.25 105 ASP A O 1
ATOM 786 N N . GLY A 1 106 ? 1.551 1.266 -23.851 1.00 75.38 106 GLY A N 1
ATOM 787 C CA . GLY A 1 106 ? 1.993 0.498 -25.013 1.00 75.38 106 GLY A CA 1
ATOM 788 C C . GLY A 1 106 ? 1.277 -0.853 -25.159 1.00 75.38 106 GLY A C 1
ATOM 789 O O . GLY A 1 106 ? 0.801 -1.433 -24.189 1.00 75.38 106 GLY A O 1
ATOM 790 N N . GLY A 1 107 ? 1.205 -1.372 -26.387 1.00 85.31 107 GLY A N 1
ATOM 791 C CA . GLY A 1 107 ? 0.431 -2.577 -26.706 1.00 85.31 107 GLY A CA 1
ATOM 792 C C . GLY A 1 107 ? -1.091 -2.341 -26.754 1.00 85.31 107 GLY A C 1
ATOM 793 O O . GLY A 1 107 ? -1.564 -1.240 -26.448 1.00 85.31 107 GLY A O 1
ATOM 794 N N . PRO A 1 108 ? -1.875 -3.337 -27.203 1.00 93.12 108 PRO A N 1
ATOM 795 C CA . PRO A 1 108 ? -3.314 -3.191 -27.401 1.00 93.12 108 PRO A CA 1
ATOM 796 C C . PRO A 1 108 ? -4.101 -3.230 -26.083 1.00 93.12 108 PRO A C 1
ATOM 798 O O . PRO A 1 108 ? -3.855 -4.062 -25.207 1.00 93.12 108 PRO A O 1
ATOM 801 N N . LEU A 1 109 ? -5.130 -2.389 -25.989 1.00 95.81 109 LEU A N 1
ATOM 802 C CA . LEU A 1 109 ? -6.200 -2.519 -25.000 1.00 95.81 109 LEU A CA 1
ATOM 803 C C . LEU A 1 109 ? -7.398 -3.231 -25.636 1.00 95.81 109 LEU A C 1
ATOM 805 O O . LEU A 1 109 ? -7.836 -2.841 -26.716 1.00 95.81 109 LEU A O 1
ATOM 809 N N . ILE A 1 110 ? -7.962 -4.236 -24.970 1.00 97.44 110 ILE A N 1
ATOM 810 C CA . ILE A 1 110 ? -9.204 -4.896 -25.394 1.00 97.44 110 ILE A CA 1
ATOM 811 C C . ILE A 1 110 ? -10.352 -4.309 -24.566 1.00 97.44 110 ILE A C 1
ATOM 813 O O . ILE A 1 110 ? -10.482 -4.635 -23.388 1.00 97.44 110 ILE A O 1
ATOM 817 N N . SER A 1 111 ? -11.171 -3.436 -25.155 1.00 97.31 111 SER A N 1
ATOM 818 C CA . SER A 1 111 ? -12.353 -2.872 -24.488 1.00 97.31 111 SER A CA 1
ATOM 819 C C . SER A 1 111 ? -13.581 -3.732 -24.773 1.00 97.31 111 SER A C 1
ATOM 821 O O . SER A 1 111 ? -13.984 -3.895 -25.927 1.00 97.31 111 SER A O 1
ATOM 823 N N . THR A 1 112 ? -14.194 -4.285 -23.724 1.00 96.81 112 THR A N 1
ATOM 824 C CA . THR A 1 112 ? -15.352 -5.186 -23.840 1.00 96.81 112 THR A CA 1
ATOM 825 C C . THR A 1 112 ? -16.680 -4.458 -24.045 1.00 96.81 112 THR A C 1
ATOM 827 O O . THR A 1 112 ? -17.716 -5.110 -24.059 1.00 96.81 112 THR A O 1
ATOM 830 N N . LYS A 1 113 ? -16.693 -3.132 -24.236 1.00 95.75 113 LYS A N 1
ATOM 831 C CA . LYS A 1 113 ? -17.918 -2.306 -24.247 1.00 95.75 113 LYS A CA 1
ATOM 832 C C . LYS A 1 113 ? -19.005 -2.700 -25.255 1.00 95.75 113 LYS A C 1
ATOM 834 O O . LYS A 1 113 ? -20.159 -2.347 -25.064 1.00 95.75 113 LYS A O 1
ATOM 839 N N . LYS A 1 114 ? -18.654 -3.403 -26.340 1.00 96.75 114 LYS A N 1
ATOM 840 C CA . LYS A 1 114 ? -19.620 -3.921 -27.333 1.00 96.75 114 LYS A CA 1
ATOM 841 C C . LYS A 1 114 ? -20.120 -5.334 -27.023 1.00 96.75 114 LYS A C 1
ATOM 843 O O . LYS A 1 114 ? -20.989 -5.838 -27.723 1.00 96.75 114 LYS A O 1
ATOM 848 N N . LEU A 1 115 ? -19.587 -5.971 -25.983 1.00 97.25 115 LEU A N 1
ATOM 849 C CA . LEU A 1 115 ? -20.141 -7.171 -25.363 1.00 97.25 115 LEU A CA 1
ATOM 850 C C . LEU A 1 115 ? -21.124 -6.730 -24.266 1.00 97.25 115 LEU A C 1
ATOM 852 O O . LEU A 1 115 ? -20.935 -7.051 -23.097 1.00 97.25 115 LEU A O 1
ATOM 856 N N . ASN A 1 116 ? -22.129 -5.935 -24.631 1.00 96.25 116 ASN A N 1
ATOM 857 C CA . ASN A 1 116 ? -23.115 -5.325 -23.730 1.00 96.25 116 ASN A CA 1
ATOM 858 C C . ASN A 1 116 ? -24.509 -5.967 -23.878 1.00 96.25 116 ASN A C 1
ATOM 860 O O . ASN A 1 116 ? -25.537 -5.298 -23.863 1.00 96.25 116 ASN A O 1
ATOM 864 N N . GLU A 1 117 ? -24.557 -7.289 -24.066 1.00 95.88 117 GLU A N 1
ATOM 865 C CA . GLU A 1 117 ? -25.827 -8.019 -24.058 1.00 95.88 117 GLU A CA 1
ATOM 866 C C . GLU A 1 117 ? -26.424 -8.060 -22.641 1.00 95.88 117 GLU A C 1
ATOM 868 O O . GLU A 1 117 ? -25.695 -8.273 -21.671 1.00 95.88 117 GLU A O 1
ATOM 873 N N . VAL A 1 118 ? -27.745 -7.896 -22.526 1.00 97.62 118 VAL A N 1
ATOM 874 C CA . VAL A 1 118 ? -28.532 -8.265 -21.339 1.00 97.62 118 VAL A CA 1
ATOM 875 C C . VAL A 1 118 ? -29.788 -8.984 -21.831 1.00 97.62 118 VAL A C 1
ATOM 877 O O . VAL A 1 118 ? -30.735 -8.362 -22.306 1.00 97.62 118 VAL A O 1
ATOM 880 N N . LEU A 1 119 ? -29.769 -10.316 -21.796 1.00 97.50 119 LEU A N 1
ATOM 881 C CA . LEU A 1 119 ? -30.828 -11.171 -22.336 1.00 97.50 119 LEU A CA 1
ATOM 882 C C . LEU A 1 119 ? -31.478 -11.954 -21.195 1.00 97.50 119 LEU A C 1
ATOM 884 O O . LEU A 1 119 ? -30.918 -12.937 -20.707 1.00 97.50 119 LEU A O 1
ATOM 888 N N . PHE A 1 120 ? -32.648 -11.497 -20.757 1.00 97.56 120 PHE A N 1
ATOM 889 C CA . PHE A 1 120 ? -33.421 -12.132 -19.693 1.00 97.56 120 PHE A CA 1
ATOM 890 C C . PHE A 1 120 ? -34.367 -13.215 -20.237 1.00 97.56 120 PHE A C 1
ATOM 892 O O . PHE A 1 120 ? -35.115 -12.980 -21.187 1.00 97.56 120 PHE A O 1
ATOM 899 N N . ASP A 1 121 ? -34.363 -14.386 -19.599 1.00 97.25 121 ASP A N 1
ATOM 900 C CA . ASP A 1 121 ? -35.292 -15.488 -19.843 1.00 97.25 121 ASP A CA 1
ATOM 901 C C . ASP A 1 121 ? -36.197 -15.707 -18.619 1.00 97.25 121 ASP A C 1
ATOM 903 O O . ASP A 1 121 ? -35.775 -16.193 -17.565 1.00 97.25 121 ASP A O 1
ATOM 907 N N . ALA A 1 122 ? -37.478 -15.377 -18.790 1.00 94.00 122 ALA A N 1
ATOM 908 C CA . ALA A 1 122 ? -38.505 -15.508 -17.764 1.00 94.00 122 ALA A CA 1
ATOM 909 C C . ALA A 1 122 ? -38.962 -16.955 -17.499 1.00 94.00 122 ALA A C 1
ATOM 911 O O . ALA A 1 122 ? -39.545 -17.203 -16.441 1.00 94.00 122 ALA A O 1
ATOM 912 N N . GLU A 1 123 ? -38.730 -17.900 -18.420 1.00 94.44 123 GLU A N 1
ATOM 913 C CA . GLU A 1 123 ? -39.104 -19.309 -18.229 1.00 94.44 123 GLU A CA 1
ATOM 914 C C . GLU A 1 123 ? -38.107 -20.023 -17.312 1.00 94.44 123 GLU A C 1
ATOM 916 O O . GLU A 1 123 ? -38.513 -20.742 -16.396 1.00 94.44 123 GLU A O 1
ATOM 921 N N . THR A 1 124 ? -36.805 -19.789 -17.513 1.00 95.69 124 THR A N 1
ATOM 922 C CA . THR A 1 124 ? -35.747 -20.343 -16.647 1.00 95.69 124 THR A CA 1
ATOM 923 C C . THR A 1 124 ? -35.409 -19.453 -15.449 1.00 95.69 124 THR A C 1
ATOM 925 O O . THR A 1 124 ? -34.841 -19.938 -14.470 1.00 95.69 124 THR A O 1
ATOM 928 N N . GLY A 1 125 ? -35.763 -18.165 -15.490 1.00 95.94 125 GLY A N 1
ATOM 929 C CA . GLY A 1 125 ? -35.361 -17.185 -14.480 1.00 95.94 125 GLY A CA 1
ATOM 930 C C . GLY A 1 125 ? -33.864 -16.879 -14.529 1.00 95.94 125 GLY A C 1
ATOM 931 O O . GLY A 1 125 ? -33.248 -16.675 -13.484 1.00 95.94 125 GLY A O 1
ATOM 932 N N . THR A 1 126 ? -33.263 -16.888 -15.719 1.00 98.00 126 THR A N 1
ATOM 933 C CA . THR A 1 126 ? -31.833 -16.604 -15.917 1.00 98.00 126 THR A CA 1
ATOM 934 C C . THR A 1 126 ? -31.637 -15.341 -16.747 1.00 98.00 126 THR A C 1
ATOM 936 O O . THR A 1 126 ? -32.525 -14.922 -17.486 1.00 98.00 126 THR A O 1
ATOM 939 N N . VAL A 1 127 ? -30.477 -14.700 -16.613 1.00 98.19 127 VAL A N 1
ATOM 940 C CA . VAL A 1 127 ? -30.090 -13.555 -17.443 1.00 98.19 127 VAL A CA 1
ATOM 941 C C . VAL A 1 127 ? -28.683 -13.766 -17.980 1.00 98.19 127 VAL A C 1
ATOM 943 O O . VAL A 1 127 ? -27.760 -14.083 -17.230 1.00 98.19 127 VAL A O 1
ATOM 946 N N . ARG A 1 128 ? -28.511 -13.610 -19.292 1.00 98.12 128 ARG A N 1
ATOM 947 C CA . ARG A 1 128 ? -27.198 -13.591 -19.933 1.00 98.12 128 ARG A CA 1
ATOM 948 C C . ARG A 1 128 ? -26.710 -12.148 -20.015 1.00 98.12 128 ARG A C 1
ATOM 950 O O . ARG A 1 128 ? -27.392 -11.315 -20.601 1.00 98.12 128 ARG A O 1
ATOM 957 N N . VAL A 1 129 ? -25.560 -11.869 -19.410 1.00 97.69 129 VAL A N 1
ATOM 958 C CA . VAL A 1 129 ? -24.975 -10.529 -19.282 1.00 97.69 129 VAL A CA 1
ATOM 959 C C . VAL A 1 129 ? -23.580 -10.522 -19.895 1.00 97.69 129 VAL A C 1
ATOM 961 O O . VAL A 1 129 ? -22.735 -11.350 -19.551 1.00 97.69 129 VAL A O 1
ATOM 964 N N . GLY A 1 130 ? -23.315 -9.576 -20.787 1.00 96.88 130 GLY A N 1
ATOM 965 C CA . GLY A 1 130 ? -21.985 -9.355 -21.339 1.00 96.88 130 GLY A CA 1
ATOM 966 C C . GLY A 1 130 ? -21.094 -8.483 -20.427 1.00 96.88 130 GLY A C 1
ATOM 967 O O . GLY A 1 130 ? -21.603 -7.612 -19.718 1.00 96.88 130 GLY A O 1
ATOM 968 N N . PRO A 1 131 ? -19.759 -8.671 -20.440 1.00 94.56 131 PRO A N 1
ATOM 969 C CA . PRO A 1 131 ? -18.784 -7.917 -19.637 1.00 94.56 131 PRO A CA 1
ATOM 970 C C . PRO A 1 131 ? -18.611 -6.446 -20.060 1.00 94.56 131 PRO A C 1
ATOM 972 O O . PRO A 1 131 ? -17.743 -5.755 -19.528 1.00 94.56 131 PRO A O 1
ATOM 975 N N . GLY A 1 132 ? -19.329 -5.969 -21.074 1.00 94.69 132 GLY A N 1
ATOM 976 C CA . GLY A 1 132 ? -19.359 -4.559 -21.456 1.00 94.69 132 GLY A CA 1
ATOM 977 C C . GLY A 1 132 ? -20.268 -3.707 -20.573 1.00 94.69 132 GLY A C 1
ATOM 978 O O . GLY A 1 132 ? -20.031 -2.507 -20.499 1.00 94.69 132 GLY A O 1
ATOM 979 N N . ASN A 1 133 ? -21.257 -4.317 -19.907 1.00 93.31 133 ASN A N 1
ATOM 980 C CA . ASN A 1 133 ? -22.256 -3.595 -19.119 1.00 93.31 133 ASN A CA 1
ATOM 981 C C . ASN A 1 133 ? -21.729 -3.138 -17.748 1.00 93.31 133 ASN A C 1
ATOM 983 O O . ASN A 1 133 ? -20.934 -3.831 -17.102 1.00 93.31 133 ASN A O 1
ATOM 987 N N . ARG A 1 134 ? -22.273 -2.023 -17.262 1.00 90.56 134 ARG A N 1
ATOM 988 C CA . ARG A 1 134 ? -22.247 -1.577 -15.863 1.00 90.56 134 ARG A CA 1
ATOM 989 C C . ARG A 1 134 ? -23.469 -2.125 -15.100 1.00 90.56 134 ARG A C 1
ATOM 991 O O . ARG A 1 134 ? -24.420 -2.628 -15.694 1.00 90.56 134 ARG A O 1
ATOM 998 N N . TRP A 1 135 ? -23.443 -2.091 -13.764 1.00 89.62 135 TRP A N 1
ATOM 999 C CA . TRP A 1 135 ? -24.507 -2.704 -12.946 1.00 89.62 135 TRP A CA 1
ATOM 1000 C C . TRP A 1 135 ? -25.826 -1.922 -12.933 1.00 89.62 135 TRP A C 1
ATOM 1002 O O . TRP A 1 135 ? -26.879 -2.535 -12.771 1.00 89.62 135 TRP A O 1
ATOM 1012 N N . ASP A 1 136 ? -25.782 -0.608 -13.145 1.00 88.75 136 ASP A N 1
ATOM 1013 C CA . ASP A 1 136 ? -26.954 0.233 -13.401 1.00 88.75 136 ASP A CA 1
ATOM 1014 C C . ASP A 1 136 ? -27.623 -0.127 -14.736 1.00 88.75 136 ASP A C 1
ATOM 1016 O O . ASP A 1 136 ? -28.827 -0.359 -14.752 1.00 88.75 136 ASP A O 1
ATOM 1020 N N . GLU A 1 137 ? -26.857 -0.308 -15.816 1.00 92.44 137 GLU A N 1
ATOM 1021 C CA . GLU A 1 137 ? -27.379 -0.765 -17.120 1.00 92.44 137 GLU A CA 1
ATOM 1022 C C . GLU A 1 137 ? -28.054 -2.151 -17.024 1.00 92.44 137 GLU A C 1
ATOM 1024 O O . GLU A 1 137 ? -29.112 -2.387 -17.611 1.00 92.44 137 GLU A O 1
ATOM 1029 N N . VAL A 1 138 ? -27.483 -3.076 -16.238 1.00 94.00 138 VAL A N 1
ATOM 1030 C CA . VAL A 1 138 ? -28.088 -4.399 -15.975 1.00 94.00 138 VAL A CA 1
ATOM 1031 C C . VAL A 1 138 ? -29.358 -4.284 -15.123 1.00 94.00 138 VAL A C 1
ATOM 1033 O O . VAL A 1 138 ? -30.310 -5.030 -15.354 1.00 94.00 138 VAL A O 1
ATOM 1036 N N . ALA A 1 139 ? -29.393 -3.371 -14.147 1.00 92.88 139 ALA A N 1
ATOM 1037 C CA . ALA A 1 139 ? -30.575 -3.133 -13.321 1.00 92.88 139 ALA A CA 1
ATOM 1038 C C . ALA A 1 139 ? -31.711 -2.474 -14.124 1.00 92.88 139 ALA A C 1
ATOM 1040 O O . ALA A 1 139 ? -32.857 -2.897 -13.995 1.00 92.88 139 ALA A O 1
ATOM 1041 N N . GLU A 1 140 ? -31.397 -1.509 -14.993 1.00 94.19 140 GLU A N 1
ATOM 1042 C CA . GLU A 1 140 ? -32.343 -0.867 -15.913 1.00 94.19 140 GLU A CA 1
ATOM 1043 C C . GLU A 1 140 ? -32.939 -1.883 -16.897 1.00 94.19 140 GLU A C 1
ATOM 1045 O O . GLU A 1 140 ? -34.158 -1.970 -17.036 1.00 94.19 140 GLU A O 1
ATOM 1050 N N . ALA A 1 141 ? -32.102 -2.721 -17.517 1.00 95.44 141 ALA A N 1
ATOM 1051 C CA . ALA A 1 141 ? -32.547 -3.750 -18.459 1.00 95.44 141 ALA A CA 1
ATOM 1052 C C . ALA A 1 141 ? -33.410 -4.862 -17.822 1.00 95.44 141 ALA A C 1
ATOM 1054 O O . ALA A 1 141 ? -34.123 -5.573 -18.536 1.00 95.44 141 ALA A O 1
ATOM 1055 N N . LEU A 1 142 ? -33.356 -5.022 -16.494 1.00 95.25 142 LEU A N 1
ATOM 1056 C CA . LEU A 1 142 ? -34.207 -5.939 -15.729 1.00 95.25 142 LEU A CA 1
ATOM 1057 C C . LEU A 1 142 ? -35.413 -5.248 -15.071 1.00 95.25 142 LEU A C 1
ATOM 1059 O O . LEU A 1 142 ? -36.284 -5.951 -14.543 1.00 95.25 142 LEU A O 1
ATOM 1063 N N . ASP A 1 143 ? -35.516 -3.917 -15.102 1.00 94.00 143 ASP A N 1
ATOM 1064 C CA . ASP A 1 143 ? -36.601 -3.216 -14.415 1.00 94.00 143 ASP A CA 1
ATOM 1065 C C . ASP A 1 143 ? -37.975 -3.559 -15.024 1.00 94.00 143 ASP A C 1
ATOM 1067 O O . ASP A 1 143 ? -38.125 -3.863 -16.210 1.00 94.00 143 ASP A O 1
ATOM 1071 N N . GLY A 1 144 ? -39.001 -3.617 -14.176 1.00 92.50 144 GLY A N 1
ATOM 1072 C CA . GLY A 1 144 ? -40.346 -4.065 -14.551 1.00 92.50 144 GLY A CA 1
ATOM 1073 C C . GLY A 1 144 ? -40.488 -5.554 -14.924 1.00 92.50 144 GLY A C 1
ATOM 1074 O O . GLY A 1 144 ? -41.618 -6.030 -15.044 1.00 92.50 144 GLY A O 1
ATOM 1075 N N . THR A 1 145 ? -39.404 -6.336 -15.055 1.00 94.81 145 THR A N 1
ATOM 1076 C CA . THR A 1 145 ? -39.490 -7.791 -15.333 1.00 94.81 145 THR A CA 1
ATOM 1077 C C . THR A 1 145 ? -39.941 -8.617 -14.118 1.00 94.81 145 THR A C 1
ATOM 1079 O O . THR A 1 145 ? -40.364 -9.770 -14.254 1.00 94.81 145 THR A O 1
ATOM 1082 N N . GLY A 1 146 ? -39.853 -8.038 -12.916 1.00 94.19 146 GLY A N 1
ATOM 1083 C CA . GLY A 1 146 ? -40.066 -8.730 -11.643 1.00 94.19 146 GLY A CA 1
ATOM 1084 C C . GLY A 1 146 ? -38.889 -9.621 -11.222 1.00 94.19 146 GLY A C 1
ATOM 1085 O O . GLY A 1 146 ? -39.087 -10.572 -10.456 1.00 94.19 146 GLY A O 1
ATOM 1086 N N . TYR A 1 147 ? -37.692 -9.356 -11.757 1.00 95.31 147 TYR A N 1
ATOM 1087 C CA . TYR A 1 147 ? -36.438 -10.040 -11.452 1.00 95.31 147 TYR A CA 1
ATOM 1088 C C . TYR A 1 147 ? -35.276 -9.050 -11.275 1.00 95.31 147 TYR A C 1
ATOM 1090 O O . TYR A 1 147 ? -35.325 -7.924 -11.754 1.00 95.31 147 TYR A O 1
ATOM 1098 N N . THR A 1 148 ? -34.213 -9.497 -10.606 1.00 94.25 148 THR A N 1
ATOM 1099 C CA . THR A 1 148 ? -32.927 -8.798 -10.483 1.00 94.25 148 THR A CA 1
ATOM 1100 C C . THR A 1 148 ? -31.754 -9.782 -10.564 1.00 94.25 148 THR A C 1
ATOM 1102 O O . THR A 1 148 ? -31.934 -10.992 -10.384 1.00 94.25 148 THR A O 1
ATOM 1105 N N . ALA A 1 149 ? -30.546 -9.270 -10.794 1.00 93.38 149 ALA A N 1
ATOM 1106 C CA . ALA A 1 149 ? -29.293 -10.017 -10.718 1.00 93.38 149 ALA A CA 1
ATOM 1107 C C . ALA A 1 149 ? -28.506 -9.637 -9.450 1.00 93.38 149 ALA A C 1
ATOM 1109 O O . ALA A 1 149 ? -28.553 -8.499 -8.988 1.00 93.38 149 ALA A O 1
ATOM 1110 N N . VAL A 1 150 ? -27.747 -10.582 -8.887 1.00 91.94 150 VAL A N 1
ATOM 1111 C CA . VAL A 1 150 ? -26.844 -10.292 -7.759 1.00 91.94 150 VAL A CA 1
ATOM 1112 C C . VAL A 1 150 ? -25.553 -9.702 -8.316 1.00 91.94 150 VAL A C 1
ATOM 1114 O O . VAL A 1 150 ? -24.750 -10.425 -8.903 1.00 91.94 150 VAL A O 1
ATOM 1117 N N . GLY A 1 151 ? -25.372 -8.395 -8.133 1.00 84.56 151 GLY A N 1
ATOM 1118 C CA . GLY A 1 151 ? -24.249 -7.627 -8.670 1.00 84.56 151 GLY A CA 1
ATOM 1119 C C . GLY A 1 151 ? -23.548 -6.736 -7.649 1.00 84.56 151 GLY A C 1
ATOM 1120 O O . GLY A 1 151 ? -23.960 -6.665 -6.491 1.00 84.56 151 GLY A O 1
ATOM 1121 N N . GLY A 1 152 ? -22.477 -6.070 -8.079 1.00 69.81 152 GLY A N 1
ATOM 1122 C CA . GLY A 1 152 ? -21.801 -5.045 -7.278 1.00 69.81 152 GLY A CA 1
ATOM 1123 C C . GLY A 1 152 ? -22.668 -3.794 -7.096 1.00 69.81 152 GLY A C 1
ATOM 1124 O O . GLY A 1 152 ? -23.606 -3.563 -7.858 1.00 69.81 152 GLY A O 1
ATOM 1125 N N . ARG A 1 153 ? -22.343 -2.992 -6.081 1.00 71.38 153 ARG A N 1
ATOM 1126 C CA . ARG A 1 153 ? -22.922 -1.660 -5.817 1.00 71.38 153 ARG A CA 1
ATOM 1127 C C . ARG A 1 153 ? -21.805 -0.605 -5.888 1.00 71.38 153 ARG A C 1
ATOM 1129 O O . ARG A 1 153 ? -20.759 -0.896 -6.466 1.00 71.38 153 ARG A O 1
ATOM 1136 N N . ILE A 1 154 ? -22.001 0.596 -5.329 1.00 53.69 154 ILE A N 1
ATOM 1137 C CA . ILE A 1 154 ? -20.880 1.531 -5.121 1.00 53.69 154 ILE A CA 1
ATOM 1138 C C . ILE A 1 154 ? -19.886 0.868 -4.158 1.00 53.69 154 ILE A C 1
ATOM 1140 O O . ILE A 1 154 ? -20.177 0.751 -2.968 1.00 53.69 154 ILE A O 1
ATOM 1144 N N . GLY A 1 155 ? -18.758 0.388 -4.679 1.00 49.25 155 GLY A N 1
ATOM 1145 C CA . GLY A 1 155 ? -17.833 -0.441 -3.907 1.00 49.25 155 GLY A CA 1
ATOM 1146 C C . GLY A 1 155 ? -18.364 -1.854 -3.600 1.00 49.25 155 GLY A C 1
ATOM 1147 O O . GLY A 1 155 ? -19.566 -2.118 -3.479 1.00 49.25 155 GLY A O 1
ATOM 1148 N N . GLY A 1 156 ? -17.420 -2.786 -3.499 1.00 63.97 156 GLY A N 1
ATOM 1149 C CA . GLY A 1 156 ? -17.554 -4.131 -2.950 1.00 63.97 156 GLY A CA 1
ATOM 1150 C C . GLY A 1 156 ? -18.863 -4.937 -3.092 1.00 63.97 156 GLY A C 1
ATOM 1151 O O . GLY A 1 156 ? -19.294 -5.321 -4.184 1.00 63.97 156 GLY A O 1
ATOM 1152 N N . LEU A 1 157 ? -19.375 -5.379 -1.937 1.00 82.38 157 LEU A N 1
ATOM 1153 C CA . LEU A 1 157 ? -20.304 -6.505 -1.748 1.00 82.38 157 LEU A CA 1
ATOM 1154 C C . LEU A 1 157 ? -21.739 -6.208 -2.222 1.00 82.38 157 LEU A C 1
ATOM 1156 O O . LEU A 1 157 ? -22.218 -5.101 -2.050 1.00 82.38 157 LEU A O 1
ATOM 1160 N N . SER A 1 158 ? -22.497 -7.184 -2.739 1.00 89.50 158 SER A N 1
ATOM 1161 C CA . SER A 1 158 ? -23.899 -6.941 -3.146 1.00 89.50 158 SER A CA 1
ATOM 1162 C C . SER A 1 158 ? -24.833 -6.693 -1.953 1.00 89.50 158 SER A C 1
ATOM 1164 O O . SER A 1 158 ? -24.730 -7.396 -0.944 1.00 89.50 158 SER A O 1
ATOM 1166 N N . PHE A 1 159 ? -25.836 -5.817 -2.106 1.00 89.94 159 PHE A N 1
ATOM 1167 C CA . PHE A 1 159 ? -26.945 -5.679 -1.144 1.00 89.94 159 PHE A CA 1
ATOM 1168 C C . PHE A 1 159 ? -27.678 -7.007 -0.877 1.00 89.94 159 PHE A C 1
ATOM 1170 O O . PHE A 1 159 ? -28.172 -7.239 0.220 1.00 89.94 159 PHE A O 1
ATOM 1177 N N . LEU A 1 160 ? -27.710 -7.913 -1.859 1.00 93.31 160 LEU A N 1
ATOM 1178 C CA . LEU A 1 160 ? -28.411 -9.197 -1.763 1.00 93.31 160 LEU A CA 1
ATOM 1179 C C . LEU A 1 160 ? -27.546 -10.341 -1.190 1.00 93.31 160 LEU A C 1
ATOM 1181 O O . LEU A 1 160 ? -27.995 -11.490 -1.142 1.00 93.31 160 LEU A O 1
ATOM 1185 N N . SER A 1 161 ? -26.309 -10.068 -0.754 1.00 93.38 161 SER A N 1
ATOM 1186 C CA . SER A 1 161 ? -25.330 -11.131 -0.462 1.00 93.38 161 SER A CA 1
ATOM 1187 C C . SER A 1 161 ? -25.701 -12.020 0.727 1.00 93.38 161 SER A C 1
ATOM 1189 O O . SER A 1 161 ? -25.424 -13.219 0.710 1.00 93.38 161 SER A O 1
ATOM 1191 N N . ALA A 1 162 ? -26.390 -11.481 1.738 1.00 92.25 162 ALA A N 1
ATOM 1192 C CA . ALA A 1 162 ? -26.889 -12.273 2.867 1.00 92.25 162 ALA A CA 1
ATOM 1193 C C . ALA A 1 162 ? -27.991 -13.279 2.461 1.00 92.25 162 ALA A C 1
ATOM 1195 O O . ALA A 1 162 ? -28.179 -14.301 3.130 1.00 92.25 162 ALA A O 1
ATOM 1196 N N . GLN A 1 163 ? -28.695 -13.024 1.350 1.00 94.25 163 GLN A N 1
ATOM 1197 C CA . GLN A 1 163 ? -29.709 -13.927 0.798 1.00 94.25 163 GLN A CA 1
ATOM 1198 C C . GLN A 1 163 ? -29.115 -14.962 -0.165 1.00 94.25 163 GLN A C 1
ATOM 1200 O O . GLN A 1 163 ? -29.507 -16.130 -0.116 1.00 94.25 163 GLN A O 1
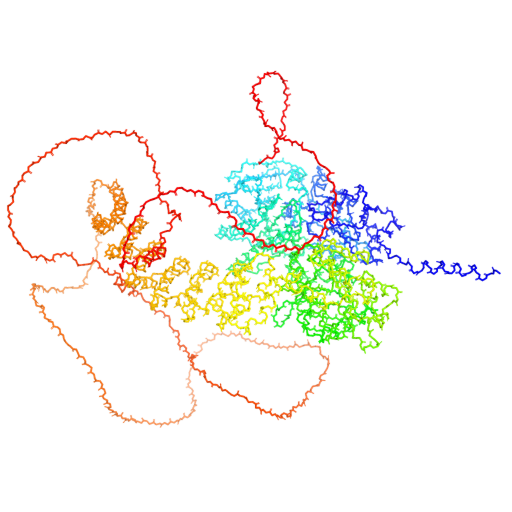ATOM 1205 N N . TYR A 1 164 ? -28.183 -14.546 -1.034 1.00 94.94 164 TYR A N 1
ATOM 1206 C CA . TYR A 1 164 ? -27.780 -15.325 -2.215 1.00 94.94 164 TYR A CA 1
ATOM 1207 C C . TYR A 1 164 ? -26.273 -15.623 -2.341 1.00 94.94 164 TYR A C 1
ATOM 1209 O O . TYR A 1 164 ? -25.884 -16.283 -3.305 1.00 94.94 164 TYR A O 1
ATOM 1217 N N . GLY A 1 165 ? -25.448 -15.232 -1.363 1.00 93.88 165 GLY A N 1
ATOM 1218 C CA . GLY A 1 165 ? -23.988 -15.378 -1.401 1.00 93.88 165 GLY A CA 1
ATOM 1219 C C . GLY A 1 165 ? -23.313 -14.265 -2.210 1.00 93.88 165 GLY A C 1
ATOM 1220 O O . GLY A 1 165 ? -23.933 -13.253 -2.535 1.00 93.88 165 GLY A O 1
ATOM 1221 N N . TRP A 1 166 ? -22.040 -14.440 -2.562 1.00 92.44 166 TRP A N 1
ATOM 1222 C CA . TRP A 1 166 ? -21.349 -13.524 -3.471 1.00 92.44 166 TRP A CA 1
ATOM 1223 C C . TRP A 1 166 ? -22.028 -13.512 -4.851 1.00 92.44 166 TRP A C 1
ATOM 1225 O O . TRP A 1 166 ? -22.561 -14.529 -5.301 1.00 92.44 166 TRP A O 1
ATOM 1235 N N . ALA A 1 167 ? -21.908 -12.404 -5.592 1.00 92.06 167 ALA A N 1
ATOM 1236 C CA . ALA A 1 167 ? -22.348 -12.322 -6.992 1.00 92.06 167 ALA A CA 1
ATOM 1237 C C . ALA A 1 167 ? -21.812 -13.493 -7.847 1.00 92.06 167 ALA A C 1
ATOM 1239 O O . ALA A 1 167 ? -22.544 -14.103 -8.626 1.00 92.06 167 ALA A O 1
ATOM 1240 N N . ALA A 1 168 ? -20.557 -13.892 -7.605 1.00 93.06 168 ALA A N 1
ATOM 1241 C CA . ALA A 1 168 ? -19.910 -15.033 -8.250 1.00 93.06 168 ALA A CA 1
ATOM 1242 C C . ALA A 1 168 ? -20.615 -16.389 -8.009 1.00 93.06 168 ALA A C 1
ATOM 1244 O O . ALA A 1 168 ? -20.551 -17.256 -8.878 1.00 93.06 168 ALA A O 1
ATOM 1245 N N . ASN A 1 169 ? -21.318 -16.587 -6.884 1.00 94.06 169 ASN A N 1
ATOM 1246 C CA . ASN A 1 169 ? -22.083 -17.818 -6.628 1.00 94.06 169 ASN A CA 1
ATOM 1247 C C . ASN A 1 169 ? -23.436 -17.853 -7.371 1.00 94.06 169 ASN A C 1
ATOM 1249 O O . ASN A 1 169 ? -24.136 -18.862 -7.315 1.00 94.06 169 ASN A O 1
ATOM 1253 N N . SER A 1 170 ? -23.828 -16.764 -8.045 1.00 95.19 170 SER A N 1
ATOM 1254 C CA . SER A 1 170 ? -25.012 -16.728 -8.916 1.00 95.19 170 SER A CA 1
ATOM 1255 C C . SER A 1 170 ? -24.679 -16.936 -10.398 1.00 95.19 170 SER A C 1
ATOM 1257 O O . SER A 1 170 ? -25.596 -16.965 -11.215 1.00 95.19 170 SER A O 1
ATOM 1259 N N . VAL A 1 171 ? -23.404 -17.120 -10.764 1.00 96.38 171 VAL A N 1
ATOM 1260 C CA . VAL A 1 171 ? -23.016 -17.502 -12.131 1.00 96.38 171 VAL A CA 1
ATOM 1261 C C . VAL A 1 171 ? -23.301 -18.990 -12.351 1.00 96.38 171 VAL A C 1
ATOM 1263 O O . VAL A 1 171 ? -22.911 -19.827 -11.542 1.00 96.38 171 VAL A O 1
ATOM 1266 N N . LEU A 1 172 ? -23.954 -19.314 -13.466 1.00 97.00 172 LEU A N 1
ATOM 1267 C CA . LEU A 1 172 ? -24.271 -20.674 -13.913 1.00 97.00 172 LEU A CA 1
ATOM 1268 C C . LEU A 1 172 ? -23.340 -21.141 -15.046 1.00 97.00 172 LEU A C 1
ATOM 1270 O O . LEU A 1 172 ? -23.027 -22.325 -15.143 1.00 97.00 172 LEU A O 1
ATOM 1274 N N . GLU A 1 173 ? -22.886 -20.215 -15.896 1.00 97.94 173 GLU A N 1
ATOM 1275 C CA . GLU A 1 173 ? -21.979 -20.478 -17.020 1.00 97.94 173 GLU A CA 1
ATOM 1276 C C . GLU A 1 173 ? -21.125 -19.239 -17.331 1.00 97.94 173 GLU A C 1
ATOM 1278 O O . GLU A 1 173 ? -21.640 -18.121 -17.363 1.00 97.94 173 GLU A O 1
ATOM 1283 N N . PHE A 1 174 ? -19.837 -19.434 -17.624 1.00 98.12 174 PHE A N 1
ATOM 1284 C CA . PHE A 1 174 ? -18.974 -18.412 -18.226 1.00 98.12 174 PHE A CA 1
ATOM 1285 C C . PHE A 1 174 ? -18.668 -18.792 -19.679 1.00 98.12 174 PHE A C 1
ATOM 1287 O O . PHE A 1 174 ? -18.201 -19.900 -19.943 1.00 98.12 174 PHE A O 1
ATOM 1294 N N . THR A 1 175 ? -18.852 -17.875 -20.627 1.00 98.31 175 THR A N 1
ATOM 1295 C CA . THR A 1 175 ? -18.312 -18.030 -21.990 1.00 98.31 175 THR A CA 1
ATOM 1296 C C . THR A 1 175 ? -16.912 -17.429 -22.020 1.00 98.31 175 THR A C 1
ATOM 1298 O O . THR A 1 175 ? -16.753 -16.214 -21.891 1.00 98.31 175 THR A O 1
ATOM 1301 N N . LEU A 1 176 ? -15.893 -18.276 -22.143 1.00 97.12 176 LEU A N 1
ATOM 1302 C CA . LEU A 1 176 ? -14.487 -17.936 -21.925 1.00 97.12 176 LEU A CA 1
ATOM 1303 C C . LEU A 1 176 ? -13.668 -18.135 -23.206 1.00 97.12 176 LEU A C 1
ATOM 1305 O O . LEU A 1 176 ? -13.756 -19.183 -23.846 1.00 97.12 176 LEU A O 1
ATOM 1309 N N . VAL A 1 177 ? -12.819 -17.164 -23.540 1.00 98.12 177 VAL A N 1
ATOM 1310 C CA . VAL A 1 177 ? -11.758 -17.313 -24.544 1.00 98.12 177 VAL A CA 1
ATOM 1311 C C . VAL A 1 177 ? -10.455 -17.673 -23.839 1.00 98.12 177 VAL A C 1
ATOM 1313 O O . VAL A 1 177 ? -9.927 -16.895 -23.042 1.00 98.12 177 VAL A O 1
ATOM 1316 N N . LEU A 1 178 ? -9.953 -18.871 -24.132 1.00 95.88 178 LEU A N 1
ATOM 1317 C CA . LEU A 1 178 ? -8.754 -19.449 -23.527 1.00 95.88 178 LEU A CA 1
ATOM 1318 C C . LEU A 1 178 ? -7.445 -18.938 -24.167 1.00 95.88 178 LEU A C 1
ATOM 1320 O O . LEU A 1 178 ? -7.468 -18.416 -25.284 1.00 95.88 178 LEU A O 1
ATOM 1324 N N . PRO A 1 179 ? -6.274 -19.150 -23.525 1.00 93.19 179 PRO A N 1
ATOM 1325 C CA . PRO A 1 179 ? -4.967 -18.695 -24.029 1.00 93.19 179 PRO A CA 1
ATOM 1326 C C . PRO A 1 179 ? -4.547 -19.296 -25.373 1.00 93.19 179 PRO A C 1
ATOM 1328 O O . PRO A 1 179 ? -3.726 -18.729 -26.084 1.00 93.19 179 PRO A O 1
ATOM 1331 N N . ASN A 1 180 ? -5.144 -20.418 -25.765 1.00 93.00 180 ASN A N 1
ATOM 1332 C CA . ASN A 1 180 ? -4.979 -21.044 -27.077 1.00 93.00 180 ASN A CA 1
ATOM 1333 C C . ASN A 1 180 ? -5.902 -20.453 -28.173 1.00 93.00 180 ASN A C 1
ATOM 1335 O O . ASN A 1 180 ? -5.883 -20.965 -29.292 1.00 93.00 180 ASN A O 1
ATOM 1339 N N . ALA A 1 181 ? -6.681 -19.408 -27.861 1.00 95.62 181 ALA A N 1
ATOM 1340 C CA . ALA A 1 181 ? -7.739 -18.800 -28.676 1.00 95.62 181 ALA A CA 1
ATOM 1341 C C . ALA A 1 181 ? -8.998 -19.665 -28.924 1.00 95.62 181 ALA A C 1
ATOM 1343 O O . ALA A 1 181 ? -9.774 -19.362 -29.827 1.00 95.62 181 ALA A O 1
ATOM 1344 N N . SER A 1 182 ? -9.253 -20.724 -28.142 1.00 96.94 182 SER A N 1
ATOM 1345 C CA . SER A 1 182 ? -10.533 -21.451 -28.216 1.00 96.94 182 SER A CA 1
ATOM 1346 C C . SER A 1 182 ? -11.609 -20.817 -27.331 1.00 96.94 182 SER A C 1
ATOM 1348 O O . SER A 1 182 ? -11.331 -20.480 -26.179 1.00 96.94 182 SER A O 1
ATOM 1350 N N . VAL A 1 183 ? -12.838 -20.725 -27.846 1.00 98.31 183 VAL A N 1
ATOM 1351 C CA . VAL A 1 183 ? -14.037 -20.334 -27.087 1.00 98.31 183 VAL A CA 1
ATOM 1352 C C . VAL A 1 183 ? -14.631 -21.571 -26.404 1.00 98.31 183 VAL A C 1
ATOM 1354 O O . VAL A 1 183 ? -14.854 -22.590 -27.060 1.00 98.31 183 VAL A O 1
ATOM 1357 N N . VAL A 1 184 ? -14.900 -21.497 -25.099 1.00 97.88 184 VAL A N 1
ATOM 1358 C CA . VAL A 1 184 ? -15.501 -22.587 -24.309 1.00 97.88 184 VAL A CA 1
ATOM 1359 C C . VAL A 1 184 ? -16.607 -22.076 -23.382 1.00 97.88 184 VAL A C 1
ATOM 1361 O O . VAL A 1 184 ? -16.514 -20.984 -22.826 1.00 97.88 184 VAL A O 1
ATOM 1364 N N . ALA A 1 185 ? -17.645 -22.891 -23.187 1.00 98.00 185 ALA A N 1
ATOM 1365 C CA . ALA A 1 185 ? -18.685 -22.666 -22.184 1.00 98.00 185 ALA A CA 1
ATOM 1366 C C . ALA A 1 185 ? -18.323 -23.425 -20.896 1.00 98.00 185 ALA A C 1
ATOM 1368 O O . ALA A 1 185 ? -18.344 -24.659 -20.865 1.00 98.00 185 ALA A O 1
ATOM 1369 N N . VAL A 1 186 ? -17.944 -22.683 -19.856 1.00 97.94 186 VAL A N 1
ATOM 1370 C CA . VAL A 1 186 ? -17.437 -23.183 -18.572 1.00 97.94 186 VAL A CA 1
ATOM 1371 C C . VAL A 1 186 ? -18.569 -23.248 -17.554 1.00 97.94 186 VAL A C 1
ATOM 1373 O O . VAL A 1 186 ? -19.123 -22.216 -17.174 1.00 97.94 186 VAL A O 1
ATOM 1376 N N . ARG A 1 187 ? -18.868 -24.456 -17.080 1.00 96.62 187 ARG A N 1
ATOM 1377 C CA . ARG A 1 187 ? -19.852 -24.758 -16.037 1.00 96.62 187 ARG A CA 1
ATOM 1378 C C . ARG A 1 187 ? -19.258 -25.719 -15.009 1.00 96.62 187 ARG A C 1
ATOM 1380 O O . ARG A 1 187 ? -18.214 -26.334 -15.234 1.00 96.62 187 ARG A O 1
ATOM 1387 N N . GLU A 1 188 ? -19.957 -25.882 -13.892 1.00 94.75 188 GLU A N 1
ATOM 1388 C CA . GLU A 1 188 ? -19.586 -26.833 -12.839 1.00 94.75 188 GLU A CA 1
ATOM 1389 C C . GLU A 1 188 ? -19.571 -28.295 -13.329 1.00 94.75 188 GLU A C 1
ATOM 1391 O O . GLU A 1 188 ? -18.734 -29.080 -12.891 1.00 94.75 188 GLU A O 1
ATOM 1396 N N . ASP A 1 189 ? -20.449 -28.660 -14.273 1.00 95.69 189 ASP A N 1
ATOM 1397 C CA . ASP A 1 189 ? -20.615 -30.041 -14.751 1.00 95.69 189 ASP A CA 1
ATOM 1398 C C . ASP A 1 189 ? -19.546 -30.499 -15.757 1.00 95.69 189 ASP A C 1
ATOM 1400 O O . ASP A 1 189 ? -19.280 -31.699 -15.865 1.00 95.69 189 ASP A O 1
ATOM 1404 N N . ASN A 1 190 ? -18.928 -29.568 -16.493 1.00 96.69 190 ASN A N 1
ATOM 1405 C CA . ASN A 1 190 ? -17.995 -29.874 -17.582 1.00 96.69 190 ASN A CA 1
ATOM 1406 C C . ASN A 1 190 ? -16.551 -29.393 -17.342 1.00 96.69 190 ASN A C 1
ATOM 1408 O O . ASN A 1 190 ? -15.616 -30.037 -17.820 1.00 96.69 190 ASN A O 1
ATOM 1412 N N . TYR A 1 191 ? -16.355 -28.309 -16.588 1.00 97.06 191 TYR A N 1
ATOM 1413 C CA . TYR A 1 191 ? -15.050 -27.704 -16.310 1.00 97.06 191 TYR A CA 1
ATOM 1414 C C . TYR A 1 191 ? -14.954 -27.222 -14.841 1.00 97.06 191 TYR A C 1
ATOM 1416 O O . TYR A 1 191 ? -14.652 -26.049 -14.609 1.00 97.06 191 TYR A O 1
ATOM 1424 N N . PRO A 1 192 ? -15.180 -28.094 -13.833 1.00 96.31 192 PRO A N 1
ATOM 1425 C CA . PRO A 1 192 ? -15.332 -27.701 -12.425 1.00 96.31 192 PRO A CA 1
ATOM 1426 C C . PRO A 1 192 ? -14.151 -26.895 -11.867 1.00 96.31 192 PRO A C 1
ATOM 1428 O O . PRO A 1 192 ? -14.358 -25.880 -11.205 1.00 96.31 192 PRO A O 1
ATOM 1431 N N . ASP A 1 193 ? -12.915 -27.294 -12.176 1.00 97.00 193 ASP A N 1
ATOM 1432 C CA . ASP A 1 193 ? -11.707 -26.592 -11.724 1.00 97.00 193 ASP A CA 1
ATOM 1433 C C . ASP A 1 193 ? -11.608 -25.172 -12.316 1.00 97.00 193 ASP A C 1
ATOM 1435 O O . ASP A 1 193 ? -11.275 -24.232 -11.594 1.00 97.00 193 ASP A O 1
ATOM 1439 N N . ILE A 1 194 ? -11.954 -24.991 -13.600 1.00 96.81 194 ILE A N 1
ATOM 1440 C CA . ILE A 1 194 ? -11.971 -23.672 -14.263 1.00 96.81 194 ILE A CA 1
ATOM 1441 C C . ILE A 1 194 ? -13.116 -22.819 -13.698 1.00 96.81 194 ILE A C 1
ATOM 1443 O O . ILE A 1 194 ? -12.923 -21.657 -13.349 1.00 96.81 194 ILE A O 1
ATOM 1447 N N . PHE A 1 195 ? -14.302 -23.412 -13.551 1.00 96.62 195 PHE A N 1
ATOM 1448 C CA . PHE A 1 195 ? -15.486 -22.762 -12.992 1.00 96.62 195 PHE A CA 1
ATOM 1449 C C . PHE A 1 195 ? -15.251 -22.266 -11.557 1.00 96.62 195 PHE A C 1
ATOM 1451 O O . PHE A 1 195 ? -15.660 -21.160 -11.206 1.00 96.62 195 PHE A O 1
ATOM 1458 N N . MET A 1 196 ? -14.538 -23.045 -10.737 1.00 96.00 196 MET A N 1
ATOM 1459 C CA . MET A 1 196 ? -14.142 -22.651 -9.385 1.00 96.00 196 MET A CA 1
ATOM 1460 C C . MET A 1 196 ? -13.158 -21.474 -9.391 1.00 96.00 196 MET A C 1
ATOM 1462 O O . MET A 1 196 ? -13.373 -20.519 -8.649 1.00 96.00 196 MET A O 1
ATOM 1466 N N . VAL A 1 197 ? -12.103 -21.494 -10.220 1.00 95.19 197 VAL A N 1
ATOM 1467 C CA . VAL A 1 197 ? -11.109 -20.399 -10.212 1.00 95.19 197 VAL A CA 1
ATOM 1468 C C . VAL A 1 197 ? -11.631 -19.098 -10.821 1.00 95.19 197 VAL A C 1
ATOM 1470 O O . VAL A 1 197 ? -11.200 -18.031 -10.394 1.00 95.19 197 VAL A O 1
ATOM 1473 N N . LEU A 1 198 ? -12.591 -19.141 -11.752 1.00 94.50 198 LEU A N 1
ATOM 1474 C CA . LEU A 1 198 ? -13.247 -17.925 -12.255 1.00 94.50 198 LEU A CA 1
ATOM 1475 C C . LEU A 1 198 ? -14.078 -17.217 -11.168 1.00 94.50 198 LEU A C 1
ATOM 1477 O O . LEU A 1 198 ? -14.206 -15.993 -11.201 1.00 94.50 198 LEU A O 1
ATOM 1481 N N . LYS A 1 199 ? -14.554 -17.943 -10.146 1.00 93.56 199 LYS A N 1
ATOM 1482 C CA . LYS A 1 199 ? -15.219 -17.387 -8.953 1.00 93.56 199 LYS A CA 1
ATOM 1483 C C . LYS A 1 199 ? -14.198 -16.812 -7.951 1.00 93.56 199 LYS A C 1
ATOM 1485 O O . LYS A 1 199 ? -14.083 -17.272 -6.815 1.00 93.56 199 LYS A O 1
ATOM 1490 N N . GLY A 1 200 ? -13.452 -15.797 -8.400 1.00 88.38 200 GLY A N 1
ATOM 1491 C CA . GLY A 1 200 ? -12.532 -14.991 -7.583 1.00 88.38 200 GLY A CA 1
ATOM 1492 C C . GLY A 1 200 ? -11.073 -14.936 -8.058 1.00 88.38 200 GLY A C 1
ATOM 1493 O O . GLY A 1 200 ? -10.229 -14.465 -7.307 1.00 88.38 200 GLY A O 1
ATOM 1494 N N . GLY A 1 201 ? -10.734 -15.453 -9.243 1.00 83.81 201 GLY A N 1
ATOM 1495 C CA . GLY A 1 201 ? -9.342 -15.586 -9.706 1.00 83.81 201 GLY A CA 1
ATOM 1496 C C . GLY A 1 201 ? -8.818 -14.479 -10.632 1.00 83.81 201 GLY A C 1
ATOM 1497 O O . GLY A 1 201 ? -7.649 -14.519 -11.018 1.00 83.81 201 GLY A O 1
ATOM 1498 N N . GLY A 1 202 ? -9.650 -13.506 -11.006 1.00 83.81 202 GLY A N 1
ATOM 1499 C CA . GLY A 1 202 ? -9.267 -12.426 -11.921 1.00 83.81 202 GLY A CA 1
ATOM 1500 C C . GLY A 1 202 ? -9.000 -12.887 -13.363 1.00 83.81 202 GLY A C 1
ATOM 1501 O O . GLY A 1 202 ? -9.497 -13.917 -13.815 1.00 83.81 202 GLY A O 1
ATOM 1502 N N . ASN A 1 203 ? -8.203 -12.108 -14.097 1.00 78.56 203 ASN A N 1
ATOM 1503 C CA . ASN A 1 203 ? -7.948 -12.247 -15.541 1.00 78.56 203 ASN A CA 1
ATOM 1504 C C . ASN A 1 203 ? -6.914 -13.333 -15.931 1.00 78.56 203 ASN A C 1
ATOM 1506 O O . ASN A 1 203 ? -6.603 -13.487 -17.109 1.00 78.56 203 ASN A O 1
ATOM 1510 N N . ASN A 1 204 ? -6.403 -14.118 -14.976 1.00 80.00 204 ASN A N 1
ATOM 1511 C CA . ASN A 1 204 ? -5.307 -15.078 -15.189 1.00 80.00 204 ASN A CA 1
ATOM 1512 C C . ASN A 1 204 ? -5.669 -16.356 -15.982 1.00 80.00 204 ASN A C 1
ATOM 1514 O O . ASN A 1 204 ? -4.784 -17.165 -16.256 1.00 80.00 204 ASN A O 1
ATOM 1518 N N . TYR A 1 205 ? -6.944 -16.571 -16.327 1.00 90.62 205 TYR A N 1
ATOM 1519 C CA . TYR A 1 205 ? -7.441 -17.847 -16.878 1.00 90.62 205 TYR A CA 1
ATOM 1520 C C . TYR A 1 205 ? -8.032 -17.738 -18.294 1.00 90.62 205 TYR A C 1
ATOM 1522 O O . TYR A 1 205 ? -8.348 -18.757 -18.907 1.00 90.62 205 TYR A O 1
ATOM 1530 N N . GLY A 1 206 ? -8.182 -16.519 -18.817 1.00 93.50 206 GLY A N 1
ATOM 1531 C CA . GLY A 1 206 ? -8.811 -16.231 -20.106 1.00 93.50 206 GLY A CA 1
ATOM 1532 C C . GLY A 1 206 ? -9.688 -14.978 -20.056 1.00 93.50 206 GLY A C 1
ATOM 1533 O O . GLY A 1 206 ? -9.850 -14.356 -19.006 1.00 93.50 206 GLY A O 1
ATOM 1534 N N . ILE A 1 207 ? -10.280 -14.618 -21.196 1.00 96.06 207 ILE A N 1
ATOM 1535 C CA . ILE A 1 207 ? -11.188 -13.466 -21.314 1.00 96.06 207 ILE A CA 1
ATOM 1536 C C . ILE A 1 207 ? -12.628 -13.972 -21.268 1.00 96.06 207 ILE A C 1
ATOM 1538 O O . ILE A 1 207 ? -13.057 -14.697 -22.166 1.00 96.06 207 ILE A O 1
ATOM 1542 N N . VAL A 1 208 ? -13.384 -13.603 -20.232 1.00 96.50 208 VAL A N 1
ATOM 1543 C CA . VAL A 1 208 ? -14.833 -13.856 -20.206 1.00 96.50 208 VAL A CA 1
ATOM 1544 C C . VAL A 1 208 ? -15.516 -12.904 -21.185 1.00 96.50 208 VAL A C 1
ATOM 1546 O O . VAL A 1 208 ? -15.160 -11.733 -21.272 1.00 96.50 208 VAL A O 1
ATOM 1549 N N . THR A 1 209 ? -16.487 -13.422 -21.931 1.00 97.56 209 THR A N 1
ATOM 1550 C CA . THR A 1 209 ? -17.208 -12.713 -23.002 1.00 97.56 209 THR A CA 1
ATOM 1551 C C . THR A 1 209 ? -18.721 -12.690 -22.802 1.00 97.56 209 THR A C 1
ATOM 1553 O O . THR A 1 209 ? -19.394 -11.871 -23.415 1.00 97.56 209 THR A O 1
ATOM 1556 N N . SER A 1 210 ? -19.246 -13.546 -21.922 1.00 97.31 210 SER A N 1
ATOM 1557 C CA . SER A 1 210 ? -20.653 -13.600 -21.518 1.00 97.31 210 SER A CA 1
ATOM 1558 C C . SER A 1 210 ? -20.769 -14.384 -20.204 1.00 97.31 210 SER A C 1
ATOM 1560 O O . SER A 1 210 ? -20.088 -15.402 -20.035 1.00 97.31 210 SER A O 1
ATOM 1562 N N . PHE A 1 211 ? -21.616 -13.927 -19.284 1.00 97.56 211 PHE A N 1
ATOM 1563 C CA . PHE A 1 211 ? -21.976 -14.611 -18.041 1.00 97.56 211 PHE A CA 1
ATOM 1564 C C . PHE A 1 211 ? -23.450 -15.021 -18.114 1.00 97.56 211 PHE A C 1
ATOM 1566 O O . PHE A 1 211 ? -24.306 -14.172 -18.352 1.00 97.56 211 PHE A O 1
ATOM 1573 N N . LEU A 1 212 ? -23.778 -16.289 -17.866 1.00 98.12 212 LEU A N 1
ATOM 1574 C CA . LEU A 1 212 ? -25.155 -16.691 -17.574 1.00 98.12 212 LEU A CA 1
ATOM 1575 C C . LEU A 1 212 ? -25.354 -16.652 -16.061 1.00 98.12 212 LEU A C 1
ATOM 1577 O O . LEU A 1 212 ? -24.676 -17.379 -15.333 1.00 98.12 212 LEU A O 1
ATOM 1581 N N . LEU A 1 213 ? -26.271 -15.815 -15.591 1.00 97.69 213 LEU A N 1
ATOM 1582 C CA . LEU A 1 213 ? -26.557 -15.599 -14.178 1.00 97.69 213 LEU A CA 1
ATOM 1583 C C . LEU A 1 213 ? -27.930 -16.170 -13.809 1.00 97.69 213 LEU A C 1
ATOM 1585 O O . LEU A 1 213 ? -28.893 -16.064 -14.571 1.00 97.69 213 LEU A O 1
ATOM 1589 N N . GLN A 1 214 ? -28.040 -16.706 -12.597 1.00 97.06 214 GLN A N 1
ATOM 1590 C CA . GLN A 1 214 ? -29.322 -16.896 -11.934 1.00 97.06 214 GLN A CA 1
ATOM 1591 C C . GLN A 1 214 ? -29.898 -15.518 -11.583 1.00 97.06 214 GLN A C 1
ATOM 1593 O O . GLN A 1 214 ? -29.302 -14.785 -10.791 1.00 97.06 214 GLN A O 1
ATOM 1598 N N . ALA A 1 215 ? -31.063 -15.186 -12.137 1.00 96.25 215 ALA A N 1
ATOM 1599 C CA . ALA A 1 215 ? -31.842 -14.038 -11.694 1.00 96.25 215 ALA A CA 1
ATOM 1600 C C . ALA A 1 215 ? -32.780 -14.460 -10.551 1.00 96.25 215 ALA A C 1
ATOM 1602 O O . ALA A 1 215 ? -33.226 -15.611 -10.478 1.00 96.25 215 ALA A O 1
ATOM 1603 N N . TYR A 1 216 ? -33.095 -13.528 -9.657 1.00 95.44 216 TYR A N 1
ATOM 1604 C CA . TYR A 1 216 ? -33.963 -13.751 -8.498 1.00 95.44 216 TYR A CA 1
ATOM 1605 C C . TYR A 1 216 ? -35.189 -12.855 -8.586 1.00 95.44 216 TYR A C 1
ATOM 1607 O O . TYR A 1 216 ? -35.115 -11.761 -9.137 1.00 95.44 216 TYR A O 1
ATOM 1615 N N . ARG A 1 217 ? -36.325 -13.318 -8.055 1.00 93.94 217 ARG A N 1
ATOM 1616 C CA . ARG A 1 217 ? -37.557 -12.523 -8.027 1.00 93.94 217 ARG A CA 1
ATOM 1617 C C . ARG A 1 217 ? -37.348 -11.267 -7.187 1.00 93.94 217 ARG A C 1
ATOM 1619 O O . ARG A 1 217 ? -36.940 -11.378 -6.037 1.00 93.94 217 ARG A O 1
ATOM 1626 N N . GLN A 1 218 ? -37.677 -10.116 -7.765 1.00 91.56 218 GLN A N 1
ATOM 1627 C CA . GLN A 1 218 ? -37.548 -8.808 -7.133 1.00 91.56 218 GLN A CA 1
ATOM 1628 C C . GLN A 1 218 ? -38.818 -8.000 -7.402 1.00 91.56 218 GLN A C 1
ATOM 1630 O O . GLN A 1 218 ? -39.243 -7.878 -8.550 1.00 91.56 218 GLN A O 1
ATOM 1635 N N . GLY A 1 219 ? -39.437 -7.495 -6.338 1.00 89.94 219 GLY A N 1
ATOM 1636 C CA . GLY A 1 219 ? -40.427 -6.417 -6.411 1.00 89.94 219 GLY A CA 1
ATOM 1637 C C . GLY A 1 219 ? -39.814 -5.109 -5.916 1.00 89.94 219 GLY A C 1
ATOM 1638 O O . GLY A 1 219 ? -38.593 -5.031 -5.765 1.00 89.94 219 GLY A O 1
ATOM 1639 N N . ASP A 1 220 ? -40.659 -4.128 -5.607 1.00 94.12 220 ASP A N 1
ATOM 1640 C CA . ASP A 1 220 ? -40.242 -2.876 -4.969 1.00 94.12 220 ASP A CA 1
ATOM 1641 C C . ASP A 1 220 ? -39.373 -3.151 -3.732 1.00 94.12 220 ASP A C 1
ATOM 1643 O O . ASP A 1 220 ? -39.679 -4.032 -2.917 1.00 94.12 220 ASP A O 1
ATOM 1647 N N . ILE A 1 221 ? -38.292 -2.387 -3.606 1.00 96.00 221 ILE A N 1
ATOM 1648 C CA . ILE A 1 221 ? -37.387 -2.418 -2.458 1.00 96.00 221 ILE A CA 1
ATOM 1649 C C . ILE A 1 221 ? -37.565 -1.153 -1.629 1.00 96.00 221 ILE A C 1
ATOM 1651 O O . ILE A 1 221 ? -38.165 -0.176 -2.079 1.00 96.00 221 ILE A O 1
ATOM 1655 N N . TRP A 1 222 ? -36.999 -1.151 -0.431 1.00 97.38 222 TRP A N 1
ATOM 1656 C CA . TRP A 1 222 ? -36.865 0.040 0.389 1.00 97.38 222 TRP A CA 1
ATOM 1657 C C . TRP A 1 222 ? -35.383 0.321 0.595 1.00 97.38 222 TRP A C 1
ATOM 1659 O O . TRP A 1 222 ? -34.615 -0.576 0.937 1.00 97.38 222 TRP A O 1
ATOM 1669 N N . GLY A 1 223 ? -34.950 1.557 0.381 1.00 95.62 223 GLY A N 1
ATOM 1670 C CA . GLY A 1 223 ? -33.544 1.900 0.560 1.00 95.62 223 GLY A CA 1
ATOM 1671 C C . GLY A 1 223 ? -33.227 3.355 0.271 1.00 95.62 223 GLY A C 1
ATOM 1672 O O . GLY A 1 223 ? -34.071 4.098 -0.233 1.00 95.62 223 GLY A O 1
ATOM 1673 N N . GLY A 1 224 ? -32.005 3.748 0.615 1.00 94.19 224 GLY A N 1
ATOM 1674 C CA . GLY A 1 224 ? -31.472 5.104 0.489 1.00 94.19 224 GLY A CA 1
ATOM 1675 C C . GLY A 1 224 ? -30.291 5.308 1.437 1.00 94.19 224 GLY A C 1
ATOM 1676 O O . GLY A 1 224 ? -29.620 4.350 1.815 1.00 94.19 224 GLY A O 1
ATOM 1677 N N . THR A 1 225 ? -30.042 6.551 1.840 1.00 95.12 225 THR A N 1
ATOM 1678 C CA . THR A 1 225 ? -28.907 6.929 2.694 1.00 95.12 225 THR A CA 1
ATOM 1679 C C . THR A 1 225 ? -29.350 7.683 3.941 1.00 95.12 225 THR A C 1
ATOM 1681 O O . THR A 1 225 ? -30.161 8.609 3.841 1.00 95.12 225 THR A O 1
ATOM 1684 N N . PHE A 1 226 ? -28.745 7.359 5.082 1.00 96.75 226 PHE A N 1
ATOM 1685 C CA . PHE A 1 226 ? -28.767 8.181 6.294 1.00 96.75 226 PHE A CA 1
ATOM 1686 C C . PHE A 1 226 ? -27.434 8.921 6.441 1.00 96.75 226 PHE A C 1
ATOM 1688 O O . PHE A 1 226 ? -26.386 8.315 6.227 1.00 96.75 226 PHE A O 1
ATOM 1695 N N . TRP A 1 227 ? -27.462 10.199 6.815 1.00 95.19 227 TRP A N 1
ATOM 1696 C CA . TRP A 1 227 ? -26.259 11.020 6.992 1.00 95.19 227 TRP A CA 1
ATOM 1697 C C . TRP A 1 227 ? -26.161 11.530 8.426 1.00 95.19 227 TRP A C 1
ATOM 1699 O O . TRP A 1 227 ? -27.158 11.989 8.991 1.00 95.19 227 TRP A O 1
ATOM 1709 N N . PHE A 1 228 ? -24.956 11.476 8.988 1.00 95.44 228 PHE A N 1
ATOM 1710 C CA . PHE A 1 228 ? -24.661 11.876 10.359 1.00 95.44 228 PHE A CA 1
ATOM 1711 C C . PHE A 1 228 ? -23.320 12.616 10.438 1.00 95.44 228 PHE A C 1
ATOM 1713 O O . PHE A 1 228 ? -22.402 12.318 9.673 1.00 95.44 228 PHE A O 1
ATOM 1720 N N . ASP A 1 229 ? -23.192 13.546 11.383 1.00 92.75 229 ASP A N 1
ATOM 1721 C CA . ASP A 1 229 ? -21.909 14.180 11.699 1.00 92.75 229 ASP A CA 1
ATOM 1722 C C . ASP A 1 229 ? -21.014 13.182 12.450 1.00 92.75 229 ASP A C 1
ATOM 1724 O O . ASP A 1 229 ? -21.467 12.525 13.389 1.00 92.75 229 ASP A O 1
ATOM 1728 N N . ALA A 1 230 ? -19.733 13.075 12.095 1.00 91.94 230 ALA A N 1
ATOM 1729 C CA . ALA A 1 230 ? -18.782 12.273 12.858 1.00 91.94 230 ALA A CA 1
ATOM 1730 C C . ALA A 1 230 ? -18.261 13.082 14.060 1.00 91.94 230 ALA A C 1
ATOM 1732 O O . ALA A 1 230 ? -17.519 14.053 13.914 1.00 91.94 230 ALA A O 1
ATOM 1733 N N . ASN A 1 231 ? -18.665 12.678 15.263 1.00 91.00 231 ASN A N 1
ATOM 1734 C CA . ASN A 1 231 ? -18.309 13.317 16.531 1.00 91.00 231 ASN A CA 1
ATOM 1735 C C . ASN A 1 231 ? -18.239 12.280 17.672 1.00 91.00 231 ASN A C 1
ATOM 1737 O O . ASN A 1 231 ? -18.602 11.116 17.476 1.00 91.00 231 ASN A O 1
ATOM 1741 N N . ASP A 1 232 ? -17.794 12.713 18.854 1.00 90.75 232 ASP A N 1
ATOM 1742 C CA . ASP A 1 232 ? -17.534 11.865 20.030 1.00 90.75 232 ASP A CA 1
ATOM 1743 C C . ASP A 1 232 ? -18.768 11.100 20.560 1.00 90.75 232 ASP A C 1
ATOM 1745 O O . ASP A 1 232 ? -18.610 10.096 21.252 1.00 90.75 232 ASP A O 1
ATOM 1749 N N . GLU A 1 233 ? -19.994 11.532 20.240 1.00 92.25 233 GLU A N 1
ATOM 1750 C CA . GLU A 1 233 ? -21.236 10.830 20.604 1.00 92.25 233 GLU A CA 1
ATOM 1751 C C . GLU A 1 233 ? -21.728 9.926 19.459 1.00 92.25 233 GLU A C 1
ATOM 1753 O O . GLU A 1 233 ? -22.088 8.765 19.663 1.00 92.25 233 GLU A O 1
ATOM 1758 N N . THR A 1 234 ? -21.725 10.451 18.232 1.00 95.62 234 THR A N 1
ATOM 1759 C CA . THR A 1 234 ? -22.329 9.814 17.056 1.00 95.62 234 THR A CA 1
ATOM 1760 C C . THR A 1 234 ? -21.465 8.705 16.457 1.00 95.62 234 THR A C 1
ATOM 1762 O O . THR A 1 234 ? -21.995 7.656 16.089 1.00 95.62 234 THR A O 1
ATOM 1765 N N . THR A 1 235 ? -20.141 8.881 16.385 1.00 96.50 235 THR A N 1
ATOM 1766 C CA . THR A 1 235 ? -19.242 7.869 15.801 1.00 96.50 235 THR A CA 1
ATOM 1767 C C . THR A 1 235 ? -19.260 6.555 16.597 1.00 96.50 235 THR A C 1
ATOM 1769 O O . THR A 1 235 ? -19.490 5.514 15.976 1.00 96.50 235 THR A O 1
ATOM 1772 N N . PRO A 1 236 ? -19.118 6.544 17.941 1.00 97.00 236 PRO A N 1
ATOM 1773 C CA . PRO A 1 236 ? -19.235 5.308 18.717 1.00 97.00 236 PRO A CA 1
ATOM 1774 C C . PRO A 1 236 ? -20.609 4.639 18.580 1.00 97.00 236 PRO A C 1
ATOM 1776 O O . PRO A 1 236 ? -20.684 3.415 18.475 1.00 97.00 236 PRO A O 1
ATOM 1779 N N . ALA A 1 237 ? -21.692 5.425 18.517 1.00 97.38 237 ALA A N 1
ATOM 1780 C CA . ALA A 1 237 ? -23.044 4.899 18.332 1.00 97.38 237 ALA A CA 1
ATOM 1781 C C . ALA A 1 237 ? -23.218 4.196 16.973 1.00 97.38 237 ALA A C 1
ATOM 1783 O O . ALA A 1 237 ? -23.790 3.107 16.917 1.00 97.38 237 ALA A O 1
ATOM 1784 N N . ILE A 1 238 ? -22.677 4.767 15.890 1.00 97.88 238 ILE A N 1
ATOM 1785 C CA . ILE A 1 238 ? -22.707 4.143 14.559 1.00 97.88 238 ILE A CA 1
ATOM 1786 C C . ILE A 1 238 ? -21.862 2.868 14.541 1.00 97.88 238 ILE A C 1
ATOM 1788 O O . ILE A 1 238 ? -22.355 1.839 14.086 1.00 97.88 238 ILE A O 1
ATOM 1792 N N . LEU A 1 239 ? -20.634 2.898 15.075 1.00 98.00 239 LEU A N 1
ATOM 1793 C CA . LEU A 1 239 ? -19.752 1.724 15.150 1.00 98.00 239 LEU A CA 1
ATOM 1794 C C . LEU A 1 239 ? -20.406 0.560 15.916 1.00 98.00 239 LEU A C 1
ATOM 1796 O O . LEU A 1 239 ? -20.394 -0.577 15.434 1.00 98.00 239 LEU A O 1
ATOM 1800 N N . GLN A 1 240 ? -21.049 0.851 17.053 1.00 97.19 240 GLN A N 1
ATOM 1801 C CA . GLN A 1 240 ? -21.842 -0.121 17.809 1.00 97.19 240 GLN A CA 1
ATOM 1802 C C . GLN A 1 240 ? -23.029 -0.646 16.984 1.00 97.19 240 GLN A C 1
ATOM 1804 O O . GLN A 1 240 ? -23.245 -1.856 16.917 1.00 97.19 240 GLN A O 1
ATOM 1809 N N . ALA A 1 241 ? -23.761 0.232 16.290 1.00 96.94 241 ALA A N 1
ATOM 1810 C CA . ALA A 1 241 ? -24.883 -0.158 15.440 1.00 96.94 241 ALA A CA 1
ATOM 1811 C C . ALA A 1 241 ? -24.461 -1.064 14.263 1.00 96.94 241 ALA A C 1
ATOM 1813 O O . ALA A 1 241 ? -25.190 -2.005 13.944 1.00 96.94 241 ALA A O 1
ATOM 1814 N N . VAL A 1 242 ? -23.279 -0.856 13.656 1.00 96.94 242 VAL A N 1
ATOM 1815 C CA . VAL A 1 242 ? -22.721 -1.766 12.630 1.00 96.94 242 VAL A CA 1
ATOM 1816 C C . VAL A 1 242 ? -22.457 -3.149 13.221 1.00 96.94 242 VAL A C 1
ATOM 1818 O O . VAL A 1 242 ? -22.833 -4.170 12.635 1.00 96.94 242 VAL A O 1
ATOM 1821 N N . ARG A 1 243 ? -21.812 -3.179 14.393 1.00 96.75 243 ARG A N 1
ATOM 1822 C CA . ARG A 1 243 ? -21.433 -4.405 15.096 1.00 96.75 243 ARG A CA 1
ATOM 1823 C C . ARG A 1 243 ? -22.669 -5.229 15.462 1.00 96.75 243 ARG A C 1
ATOM 1825 O O . ARG A 1 243 ? -22.753 -6.404 15.108 1.00 96.75 243 ARG A O 1
ATOM 1832 N N . ASP A 1 244 ? -23.656 -4.588 16.079 1.00 95.69 244 ASP A N 1
ATOM 1833 C CA . ASP A 1 244 ? -24.887 -5.236 16.532 1.00 95.69 244 ASP A CA 1
ATOM 1834 C C . ASP A 1 244 ? -25.808 -5.636 15.377 1.00 95.69 244 ASP A C 1
ATOM 1836 O O . ASP A 1 244 ? -26.416 -6.703 15.431 1.00 95.69 244 ASP A O 1
ATOM 1840 N N . PHE A 1 245 ? -25.867 -4.858 14.289 1.00 95.31 245 PHE A N 1
ATOM 1841 C CA . PHE A 1 245 ? -26.571 -5.292 13.079 1.00 95.31 245 PHE A CA 1
ATOM 1842 C C . PHE A 1 245 ? -25.936 -6.556 12.483 1.00 95.31 245 PHE A C 1
ATOM 1844 O O . PHE A 1 245 ? -26.652 -7.435 12.015 1.00 95.31 245 PHE A O 1
ATOM 1851 N N . THR A 1 246 ? -24.607 -6.680 12.510 1.00 94.69 246 THR A N 1
ATOM 1852 C CA . THR A 1 246 ? -23.919 -7.825 11.891 1.00 94.69 246 THR A CA 1
ATOM 1853 C C . THR A 1 246 ? -24.176 -9.140 12.638 1.00 94.69 246 THR A C 1
ATOM 1855 O O . THR A 1 246 ? -24.322 -10.171 11.985 1.00 94.69 246 THR A O 1
ATOM 1858 N N . GLU A 1 247 ? -24.283 -9.121 13.974 1.00 92.81 247 GLU A N 1
ATOM 1859 C CA . GLU A 1 247 ? -24.606 -10.320 14.772 1.00 92.81 247 GLU A CA 1
ATOM 1860 C C . GLU A 1 247 ? -26.119 -10.565 14.915 1.00 92.81 247 GLU A C 1
ATOM 1862 O O . GLU A 1 247 ? -26.587 -11.696 14.756 1.00 92.81 247 GLU A O 1
ATOM 1867 N N . TYR A 1 248 ? -26.892 -9.527 15.256 1.00 92.12 248 TYR A N 1
ATOM 1868 C CA . TYR A 1 248 ? -28.279 -9.679 15.712 1.00 92.12 248 TYR A CA 1
ATOM 1869 C C . TYR A 1 248 ? -29.328 -9.512 14.609 1.00 92.12 248 TYR A C 1
ATOM 1871 O O . TYR A 1 248 ? -30.497 -9.842 14.840 1.00 92.12 248 TYR A O 1
ATOM 1879 N N . ASN A 1 249 ? -28.959 -9.051 13.406 1.00 89.81 249 ASN A N 1
ATOM 1880 C CA . ASN A 1 249 ? -29.904 -9.019 12.295 1.00 89.81 249 ASN A CA 1
ATOM 1881 C C . ASN A 1 249 ? -30.239 -10.442 11.813 1.00 89.81 249 ASN A C 1
ATOM 1883 O O . ASN A 1 249 ? -29.491 -11.087 11.075 1.00 89.81 249 ASN A O 1
ATOM 1887 N N . THR A 1 250 ? -31.424 -10.911 12.196 1.00 87.81 250 THR A N 1
ATOM 1888 C CA . THR A 1 250 ? -31.976 -12.195 11.746 1.00 87.81 250 THR A CA 1
ATOM 1889 C C . THR A 1 250 ? -32.729 -12.100 10.416 1.00 87.81 250 THR A C 1
ATOM 1891 O O . THR A 1 250 ? -33.027 -13.141 9.829 1.00 87.81 250 THR A O 1
ATOM 1894 N N . ASP A 1 251 ? -32.998 -10.892 9.902 1.00 92.75 251 ASP A N 1
ATOM 1895 C CA . ASP A 1 251 ? -33.638 -10.695 8.602 1.00 92.75 251 ASP A CA 1
ATOM 1896 C C . ASP A 1 251 ? -32.609 -10.417 7.501 1.00 92.75 251 ASP A C 1
ATOM 1898 O O . ASP A 1 251 ? -32.104 -9.311 7.295 1.00 92.75 251 ASP A O 1
ATOM 1902 N N . HIS A 1 252 ? -32.321 -11.463 6.738 1.00 91.94 252 HIS A N 1
ATOM 1903 C CA . HIS A 1 252 ? -31.314 -11.448 5.683 1.00 91.94 252 HIS A CA 1
ATOM 1904 C C . HIS A 1 252 ? -31.709 -10.616 4.451 1.00 91.94 252 HIS A C 1
ATOM 1906 O O . HIS A 1 252 ? -30.898 -10.490 3.534 1.00 91.94 252 HIS A O 1
ATOM 1912 N N . LYS A 1 253 ? -32.925 -10.050 4.415 1.00 94.75 253 LYS A N 1
ATOM 1913 C CA . LYS A 1 253 ? -33.351 -9.063 3.413 1.00 94.75 253 LYS A CA 1
ATOM 1914 C C . LYS A 1 253 ? -32.758 -7.676 3.649 1.00 94.75 253 LYS A C 1
ATOM 1916 O O . LYS A 1 253 ? -32.721 -6.890 2.705 1.00 94.75 253 LYS A O 1
ATOM 1921 N N . ALA A 1 254 ? -32.317 -7.374 4.871 1.00 95.25 254 ALA A N 1
ATOM 1922 C CA . ALA A 1 254 ? -31.710 -6.096 5.224 1.00 95.25 254 ALA A CA 1
ATOM 1923 C C . ALA A 1 254 ? -30.187 -6.099 4.987 1.00 95.25 254 ALA A C 1
ATOM 1925 O O . ALA A 1 254 ? -29.494 -7.055 5.341 1.00 95.25 254 ALA A O 1
ATOM 1926 N N . ALA A 1 255 ? -29.656 -5.004 4.439 1.00 93.81 255 ALA A N 1
ATOM 1927 C CA . ALA A 1 255 ? -28.227 -4.793 4.212 1.00 93.81 255 ALA A CA 1
ATOM 1928 C C . ALA A 1 255 ? -27.822 -3.321 4.402 1.00 93.81 255 ALA A C 1
ATOM 1930 O O . ALA A 1 255 ? -28.653 -2.416 4.317 1.00 93.81 255 ALA A O 1
ATOM 1931 N N . LEU A 1 256 ? -26.526 -3.094 4.643 1.00 92.38 256 LEU A N 1
ATOM 1932 C CA . LEU A 1 256 ? -25.944 -1.783 4.947 1.00 92.38 256 LEU A CA 1
ATOM 1933 C C . LEU A 1 256 ? -24.628 -1.532 4.180 1.00 92.38 256 LEU A C 1
ATOM 1935 O O . LEU A 1 256 ? -23.964 -2.482 3.746 1.00 92.38 256 LEU A O 1
ATOM 1939 N N . ILE A 1 257 ? -24.224 -0.260 4.092 1.00 91.50 257 ILE A N 1
ATOM 1940 C CA . ILE A 1 257 ? -22.821 0.195 4.143 1.00 91.50 257 ILE A CA 1
ATOM 1941 C C . ILE A 1 257 ? -22.751 1.424 5.051 1.00 91.50 257 ILE A C 1
ATOM 1943 O O . ILE A 1 257 ? -23.214 2.484 4.641 1.00 91.50 257 ILE A O 1
ATOM 1947 N N . PRO A 1 258 ? -22.200 1.325 6.264 1.00 95.25 258 PRO A N 1
ATOM 1948 C CA . PRO A 1 258 ? -21.760 2.491 7.015 1.00 95.25 258 PRO A CA 1
ATOM 1949 C C . PRO A 1 258 ? -20.375 2.915 6.513 1.00 95.25 258 PRO A C 1
ATOM 1951 O O . PRO A 1 258 ? -19.392 2.202 6.721 1.00 95.25 258 PRO A O 1
ATOM 1954 N N . THR A 1 259 ? -20.309 4.066 5.845 1.00 95.25 259 THR A N 1
ATOM 1955 C CA . THR A 1 259 ? -19.068 4.656 5.331 1.00 95.25 259 THR A CA 1
ATOM 1956 C C . THR A 1 259 ? -18.739 5.932 6.090 1.00 95.25 259 THR A C 1
ATOM 1958 O O . THR A 1 259 ? -19.555 6.852 6.130 1.00 95.25 259 THR A O 1
ATOM 1961 N N . ALA A 1 260 ? -17.550 5.993 6.684 1.00 95.69 260 ALA A N 1
ATOM 1962 C CA . ALA A 1 260 ? -16.986 7.225 7.220 1.00 95.69 260 ALA A CA 1
ATOM 1963 C C . ALA A 1 260 ? -16.227 7.970 6.115 1.00 95.69 260 ALA A C 1
ATOM 1965 O O . ALA A 1 260 ? -15.456 7.350 5.384 1.00 95.69 260 ALA A O 1
ATOM 1966 N N . GLU A 1 261 ? -16.404 9.287 6.030 1.00 92.69 261 GLU A N 1
ATOM 1967 C CA . GLU A 1 261 ? -15.809 10.169 5.020 1.00 92.69 261 GLU A CA 1
ATOM 1968 C C . GLU A 1 261 ? -15.083 11.349 5.682 1.00 92.69 261 GLU A C 1
ATOM 1970 O O . GLU A 1 261 ? -15.626 12.011 6.572 1.00 92.69 261 GLU A O 1
ATOM 1975 N N . ARG A 1 262 ? -13.857 11.640 5.227 1.00 90.25 262 ARG A N 1
ATOM 1976 C CA . ARG A 1 262 ? -13.025 12.766 5.693 1.00 90.25 262 ARG A CA 1
ATOM 1977 C C . ARG A 1 262 ? -12.551 13.590 4.507 1.00 90.25 262 ARG A C 1
ATOM 1979 O O . ARG A 1 262 ? -11.875 13.069 3.617 1.00 90.25 262 ARG A O 1
ATOM 1986 N N . THR A 1 263 ? -12.825 14.892 4.510 1.00 80.81 263 THR A N 1
ATOM 1987 C CA . THR A 1 263 ? -12.329 15.815 3.479 1.00 80.81 263 THR A CA 1
ATOM 1988 C C . THR A 1 263 ? -12.146 17.232 4.015 1.00 80.81 263 THR A C 1
ATOM 1990 O O . THR A 1 263 ? -12.784 17.638 4.981 1.00 80.81 263 THR A O 1
ATOM 1993 N N . LEU A 1 264 ? -11.264 18.013 3.384 1.00 68.38 264 LEU A N 1
ATOM 1994 C CA . LEU A 1 264 ? -11.104 19.435 3.707 1.00 68.38 264 LEU A CA 1
ATOM 1995 C C . LEU A 1 264 ? -12.310 20.286 3.284 1.00 68.38 264 LEU A C 1
ATOM 1997 O O . LEU A 1 264 ? -12.486 21.376 3.821 1.00 68.38 264 LEU A O 1
ATOM 2001 N N . ALA A 1 265 ? -13.116 19.816 2.326 1.00 55.31 265 ALA A N 1
ATOM 2002 C CA . ALA A 1 265 ? -14.206 20.595 1.739 1.00 55.31 265 ALA A CA 1
ATOM 2003 C C . ALA A 1 265 ? -15.450 20.717 2.641 1.00 55.31 265 ALA A C 1
ATOM 2005 O O . ALA A 1 265 ? -16.204 21.673 2.502 1.00 55.31 265 ALA A O 1
ATOM 2006 N N . THR A 1 266 ? -15.679 19.773 3.558 1.00 54.09 266 THR A N 1
ATOM 2007 C CA . THR A 1 266 ? -16.869 19.762 4.427 1.00 54.09 266 THR A CA 1
ATOM 2008 C C . THR A 1 266 ? -16.644 20.442 5.776 1.00 54.09 266 THR A C 1
ATOM 2010 O O . THR A 1 266 ? -17.617 20.713 6.472 1.00 54.09 266 THR A O 1
ATOM 2013 N N . LEU A 1 267 ? -15.385 20.694 6.174 1.00 55.66 267 LEU A N 1
ATOM 2014 C CA . LEU A 1 267 ? -14.950 21.161 7.511 1.00 55.66 267 LEU A CA 1
ATOM 2015 C C . LEU A 1 267 ? -15.376 20.273 8.706 1.00 55.66 267 LEU A C 1
ATOM 2017 O O . LEU A 1 267 ? -14.934 20.510 9.830 1.00 55.66 267 LEU A O 1
ATOM 2021 N N . VAL A 1 268 ? -16.203 19.261 8.455 1.00 65.44 268 VAL A N 1
ATOM 2022 C CA . VAL A 1 268 ? -16.803 18.307 9.386 1.00 65.44 268 VAL A CA 1
ATOM 2023 C C . VAL A 1 268 ? -16.693 16.931 8.731 1.00 65.44 268 VAL A C 1
ATOM 2025 O O . VAL A 1 268 ? -17.026 16.776 7.553 1.00 65.44 268 VAL A O 1
ATOM 2028 N N . ASP A 1 269 ? -16.187 15.950 9.469 1.00 88.38 269 ASP A N 1
ATOM 2029 C CA . ASP A 1 269 ? -16.129 14.559 9.017 1.00 88.38 269 ASP A CA 1
ATOM 2030 C C . ASP A 1 269 ? -17.539 13.936 9.095 1.00 88.38 269 ASP A C 1
ATOM 2032 O O . ASP A 1 269 ? -18.338 14.316 9.953 1.00 88.38 269 ASP A O 1
ATOM 2036 N N . LEU A 1 270 ? -17.877 13.000 8.206 1.00 92.69 270 LEU A N 1
ATOM 2037 C CA . LEU A 1 270 ? -19.254 12.514 8.031 1.00 92.69 270 LEU A CA 1
ATOM 2038 C C . LEU A 1 270 ? -19.354 10.988 8.101 1.00 92.69 270 LEU A C 1
ATOM 2040 O O . LEU A 1 270 ? -18.418 10.272 7.752 1.00 92.69 270 LEU A O 1
ATOM 2044 N N . TRP A 1 271 ? -20.536 10.498 8.469 1.00 95.88 271 TRP A N 1
ATOM 2045 C CA . TRP A 1 271 ? -20.961 9.119 8.238 1.00 95.88 271 TRP A CA 1
ATOM 2046 C C . TRP A 1 271 ? -22.134 9.080 7.262 1.00 95.88 271 TRP A C 1
ATOM 2048 O O . TRP A 1 271 ? -23.131 9.782 7.443 1.00 95.88 271 TRP A O 1
ATOM 2058 N N . ILE A 1 272 ? -22.039 8.202 6.267 1.00 94.75 272 ILE A N 1
ATOM 2059 C CA . ILE A 1 272 ? -23.069 7.954 5.258 1.00 94.75 272 ILE A CA 1
ATOM 2060 C C . ILE A 1 272 ? -23.425 6.469 5.315 1.00 94.75 272 ILE A C 1
ATOM 2062 O O . ILE A 1 272 ? -22.598 5.607 5.026 1.00 94.75 272 ILE A O 1
ATOM 2066 N N . VAL A 1 273 ? -24.654 6.159 5.729 1.00 95.56 273 VAL A N 1
ATOM 2067 C CA . VAL A 1 273 ? -25.154 4.787 5.867 1.00 95.56 273 VAL A CA 1
ATOM 2068 C C . VAL A 1 273 ? -26.096 4.465 4.712 1.00 95.56 273 VAL A C 1
ATOM 2070 O O . VAL A 1 273 ? -27.248 4.895 4.709 1.00 95.56 273 VAL A O 1
ATOM 2073 N N . PHE A 1 274 ? -25.617 3.690 3.740 1.00 94.12 274 PHE A N 1
ATOM 2074 C CA . PHE A 1 274 ? -26.416 3.158 2.634 1.00 94.12 274 PHE A CA 1
ATOM 2075 C C . PHE A 1 274 ? -27.266 1.987 3.138 1.00 94.12 274 PHE A C 1
ATOM 2077 O O . PHE A 1 274 ? -26.743 0.895 3.354 1.00 94.12 274 PHE A O 1
ATOM 2084 N N . ALA A 1 275 ? -28.565 2.203 3.337 1.00 94.69 275 ALA A N 1
ATOM 2085 C CA . ALA A 1 275 ? -29.505 1.204 3.837 1.00 94.69 275 ALA A CA 1
ATOM 2086 C C . ALA A 1 275 ? -30.317 0.570 2.697 1.00 94.69 275 ALA A C 1
ATOM 2088 O O . ALA A 1 275 ? -30.748 1.251 1.762 1.00 94.69 275 ALA A O 1
ATOM 2089 N N . PHE A 1 276 ? -30.554 -0.738 2.798 1.00 95.50 276 PHE A N 1
ATOM 2090 C CA . PHE A 1 276 ? -31.328 -1.522 1.838 1.00 95.50 276 PHE A CA 1
ATOM 2091 C C . PHE A 1 276 ? -32.175 -2.578 2.547 1.00 95.50 276 PHE A C 1
ATOM 2093 O O . PHE A 1 276 ? -31.693 -3.258 3.453 1.00 95.50 276 PHE A O 1
ATOM 2100 N N . TYR A 1 277 ? -33.400 -2.777 2.072 1.00 97.00 277 TYR A N 1
ATOM 2101 C CA . TYR A 1 277 ? -34.267 -3.883 2.438 1.00 97.00 277 TYR A CA 1
ATOM 2102 C C . TYR A 1 277 ? -34.991 -4.443 1.204 1.00 97.00 277 TYR A C 1
ATOM 2104 O O . TYR A 1 277 ? -35.646 -3.712 0.459 1.00 97.00 277 TYR A O 1
ATOM 2112 N N . ASP A 1 278 ? -34.897 -5.760 1.004 1.00 95.69 278 ASP A N 1
ATOM 2113 C CA . ASP A 1 278 ? -35.603 -6.486 -0.057 1.00 95.69 278 ASP A CA 1
ATOM 2114 C C . ASP A 1 278 ? -37.103 -6.657 0.271 1.00 95.69 278 ASP A C 1
ATOM 2116 O O . ASP A 1 278 ? -37.577 -7.702 0.732 1.00 95.69 278 ASP A O 1
ATOM 2120 N N . GLY A 1 279 ? -37.852 -5.587 0.033 1.00 95.69 279 GLY A N 1
ATOM 2121 C CA . GLY A 1 279 ? -39.304 -5.495 0.133 1.00 95.69 279 GLY A CA 1
ATOM 2122 C C . GLY A 1 279 ? -39.747 -4.031 0.220 1.00 95.69 279 GLY A C 1
ATOM 2123 O O . GLY A 1 279 ? -38.914 -3.165 0.479 1.00 95.69 279 GLY A O 1
ATOM 2124 N N . PRO A 1 280 ? -41.043 -3.727 0.039 1.00 94.44 280 PRO A N 1
ATOM 2125 C CA . PRO A 1 280 ? -41.509 -2.346 -0.103 1.00 94.44 280 PRO A CA 1
ATOM 2126 C C . PRO A 1 280 ? -41.325 -1.492 1.161 1.00 94.44 280 PRO A C 1
ATOM 2128 O O . PRO A 1 280 ? -41.157 -0.279 1.053 1.00 94.44 280 PRO A O 1
ATOM 2131 N N . GLU A 1 281 ? -41.337 -2.112 2.344 1.00 94.56 281 GLU A N 1
ATOM 2132 C CA . GLU A 1 281 ? -41.058 -1.491 3.644 1.00 94.56 281 GLU A CA 1
ATOM 2133 C C . GLU A 1 281 ? -40.342 -2.512 4.554 1.00 94.56 281 GLU A C 1
ATOM 2135 O O . GLU A 1 281 ? -40.701 -3.697 4.519 1.00 94.56 281 GLU A O 1
ATOM 2140 N N . PRO A 1 282 ? -39.357 -2.095 5.374 1.00 95.19 282 PRO A N 1
ATOM 2141 C CA . PRO A 1 282 ? -38.721 -2.959 6.363 1.00 95.19 282 PRO A CA 1
ATOM 2142 C C . PRO A 1 282 ? -39.637 -3.206 7.577 1.00 95.19 282 PRO A C 1
ATOM 2144 O O . PRO A 1 282 ? -40.453 -2.347 7.925 1.00 95.19 282 PRO A O 1
ATOM 2147 N N . PRO A 1 283 ? -39.491 -4.344 8.281 1.00 94.69 283 PRO A N 1
ATOM 2148 C CA . PRO A 1 283 ? -40.111 -4.550 9.584 1.00 94.69 283 PRO A CA 1
ATOM 2149 C C . PRO A 1 283 ? -39.735 -3.450 10.590 1.00 94.69 283 PRO A C 1
ATOM 2151 O O . PRO A 1 283 ? -38.623 -2.921 10.589 1.00 94.69 283 PRO A O 1
ATOM 2154 N N . ALA A 1 284 ? -40.656 -3.129 11.501 1.00 90.62 284 ALA A N 1
ATOM 2155 C CA . ALA A 1 284 ? -40.358 -2.233 12.617 1.00 90.62 284 ALA A CA 1
ATOM 2156 C C . ALA A 1 284 ? -39.217 -2.816 13.474 1.00 90.62 284 ALA A C 1
ATOM 2158 O O . ALA A 1 284 ? -39.269 -3.995 13.834 1.00 90.62 284 ALA A O 1
ATOM 2159 N N . GLY A 1 285 ? -38.203 -2.008 13.798 1.00 89.31 285 GLY A N 1
ATOM 2160 C CA . GLY A 1 285 ? -36.992 -2.451 14.491 1.00 89.31 285 GLY A CA 1
ATOM 2161 C C . GLY A 1 285 ? -35.760 -2.618 13.592 1.00 89.31 285 GLY A C 1
ATOM 2162 O O . GLY A 1 285 ? -34.646 -2.496 14.094 1.00 89.31 285 GLY A O 1
ATOM 2163 N N . THR A 1 286 ? -35.913 -2.878 12.284 1.00 92.69 286 THR A N 1
ATOM 2164 C CA . THR A 1 286 ? -34.798 -3.327 11.415 1.00 92.69 286 THR A CA 1
ATOM 2165 C C . THR A 1 286 ? -33.644 -2.325 11.290 1.00 92.69 286 THR A C 1
ATOM 2167 O O . THR A 1 286 ? -32.496 -2.745 11.162 1.00 92.69 286 THR A O 1
ATOM 2170 N N . PHE A 1 287 ? -33.927 -1.020 11.346 1.00 94.88 287 PHE A N 1
ATOM 2171 C CA . PHE A 1 287 ? -32.915 0.047 11.267 1.00 94.88 287 PHE A CA 1
ATOM 2172 C C . PHE A 1 287 ? -32.997 1.040 12.435 1.00 94.88 287 PHE A C 1
ATOM 2174 O O . PHE A 1 287 ? -32.397 2.116 12.376 1.00 94.88 287 PHE A O 1
ATOM 2181 N N . ASP A 1 288 ? -33.720 0.690 13.505 1.00 93.06 288 ASP A N 1
ATOM 2182 C CA . ASP A 1 288 ? -33.971 1.576 14.647 1.00 93.06 288 ASP A CA 1
ATOM 2183 C C . ASP A 1 288 ? -32.661 2.022 15.318 1.00 93.06 288 ASP A C 1
ATOM 2185 O O . ASP A 1 288 ? -32.544 3.167 15.755 1.00 93.06 288 ASP A O 1
ATOM 2189 N N . ASN A 1 289 ? -31.645 1.154 15.338 1.00 92.06 289 ASN A N 1
ATOM 2190 C CA . ASN A 1 289 ? -30.303 1.439 15.855 1.00 92.06 289 ASN A CA 1
ATOM 2191 C C . ASN A 1 289 ? -29.533 2.511 15.058 1.00 92.06 289 ASN A C 1
ATOM 2193 O O . ASN A 1 289 ? -28.632 3.121 15.619 1.00 92.06 289 ASN A O 1
ATOM 2197 N N . PHE A 1 290 ? -29.897 2.780 13.800 1.00 95.06 290 PHE A N 1
ATOM 2198 C CA . PHE A 1 290 ? -29.358 3.900 13.018 1.00 95.06 290 PHE A CA 1
ATOM 2199 C C . PHE A 1 290 ? -30.297 5.109 13.044 1.00 95.06 290 PHE A C 1
ATOM 2201 O O . PHE A 1 290 ? -29.856 6.237 13.247 1.00 95.06 290 PHE A O 1
ATOM 2208 N N . THR A 1 291 ? -31.609 4.908 12.881 1.00 94.75 291 THR A N 1
ATOM 2209 C CA . THR A 1 291 ? -32.558 6.032 12.814 1.00 94.75 291 THR A CA 1
ATOM 2210 C C . THR A 1 291 ? -32.743 6.740 14.158 1.00 94.75 291 THR A C 1
ATOM 2212 O O . THR A 1 291 ? -33.024 7.937 14.167 1.00 94.75 291 THR A O 1
ATOM 2215 N N . SER A 1 292 ? -32.553 6.048 15.289 1.00 95.50 292 SER A N 1
ATOM 2216 C CA . SER A 1 292 ? -32.617 6.651 16.634 1.00 95.50 292 SER A CA 1
ATOM 2217 C C . SER A 1 292 ? -31.425 7.547 16.983 1.00 95.50 292 SER A C 1
ATOM 2219 O O . SER A 1 292 ? -31.566 8.399 17.858 1.00 95.50 292 SER A O 1
ATOM 2221 N N . ILE A 1 293 ? -30.294 7.416 16.275 1.00 96.06 293 ILE A N 1
ATOM 2222 C CA . ILE A 1 293 ? -29.129 8.309 16.411 1.00 96.06 293 ILE A CA 1
ATOM 2223 C C . ILE A 1 293 ? -29.470 9.724 15.899 1.00 96.06 293 ILE A C 1
ATOM 2225 O O . ILE A 1 293 ? -28.894 10.704 16.360 1.00 96.06 293 ILE A O 1
ATOM 2229 N N . GLY A 1 294 ? -30.457 9.844 15.000 1.00 95.25 294 GLY A N 1
ATOM 2230 C CA . GLY A 1 294 ? -30.957 11.121 14.487 1.00 95.25 294 GLY A CA 1
ATOM 2231 C C . GLY A 1 294 ? -30.197 11.621 13.253 1.00 95.25 294 GLY A C 1
ATOM 2232 O O . GLY A 1 294 ? -29.499 12.629 13.347 1.00 95.25 294 GLY A O 1
ATOM 2233 N N . PRO A 1 295 ? -30.329 10.957 12.087 1.00 96.12 295 PRO A N 1
ATOM 2234 C CA . PRO A 1 295 ? -29.682 11.414 10.860 1.00 96.12 295 PRO A CA 1
ATOM 2235 C C . PRO A 1 295 ? -30.231 12.769 10.402 1.00 96.12 295 PRO A C 1
ATOM 2237 O O . PRO A 1 295 ? -31.447 12.979 10.381 1.00 96.12 295 PRO A O 1
ATOM 2240 N N . PHE A 1 296 ? -29.346 13.673 9.976 1.00 95.00 296 PHE A N 1
ATOM 2241 C CA . PHE A 1 296 ? -29.736 15.006 9.500 1.00 95.00 296 PHE A CA 1
ATOM 2242 C C . PHE A 1 296 ? -30.229 14.998 8.040 1.00 95.00 296 PHE A C 1
ATOM 2244 O O . PHE A 1 296 ? -31.016 15.862 7.654 1.00 95.00 296 PHE A O 1
ATOM 2251 N N . ILE A 1 297 ? -29.836 13.992 7.246 1.00 95.12 297 ILE A N 1
ATOM 2252 C CA . ILE A 1 297 ? -30.461 13.642 5.959 1.00 95.12 297 ILE A CA 1
ATOM 2253 C C . ILE A 1 297 ? -30.884 12.174 6.003 1.00 95.12 297 ILE A C 1
ATOM 2255 O O . ILE A 1 297 ? -30.096 11.298 6.354 1.00 95.12 297 ILE A O 1
ATOM 2259 N N . ASN A 1 298 ? -32.116 11.903 5.580 1.00 95.88 298 ASN A N 1
ATOM 2260 C CA . ASN A 1 298 ? -32.628 10.562 5.323 1.00 95.88 298 ASN A CA 1
ATOM 2261 C C . ASN A 1 298 ? -33.317 10.557 3.950 1.00 95.88 298 ASN A C 1
ATOM 2263 O O . ASN A 1 298 ? -34.300 11.270 3.753 1.00 95.88 298 ASN A O 1
ATOM 2267 N N . THR A 1 299 ? -32.796 9.768 3.007 1.00 96.06 299 THR A N 1
ATOM 2268 C CA . THR A 1 299 ? -33.363 9.612 1.653 1.00 96.06 299 THR A CA 1
ATOM 2269 C C . THR A 1 299 ? -34.078 8.273 1.445 1.00 96.06 299 THR A C 1
ATOM 2271 O O . THR A 1 299 ? -34.505 7.978 0.328 1.00 96.06 299 THR A O 1
ATOM 2274 N N . ALA A 1 300 ? -34.207 7.450 2.493 1.00 95.38 300 ALA A N 1
ATOM 2275 C CA . ALA A 1 300 ? -34.740 6.100 2.383 1.00 95.38 300 ALA A CA 1
ATOM 2276 C C . ALA A 1 300 ? -36.241 6.089 2.052 1.00 95.38 300 ALA A C 1
ATOM 2278 O O . ALA A 1 300 ? -37.064 6.685 2.751 1.00 95.38 300 ALA A O 1
ATOM 2279 N N . LYS A 1 301 ? -36.588 5.394 0.968 1.00 96.50 301 LYS A N 1
ATOM 2280 C CA . LYS A 1 301 ? -37.942 5.307 0.409 1.00 96.50 301 LYS A CA 1
ATOM 2281 C C . LYS A 1 301 ? -38.158 3.964 -0.287 1.00 96.50 301 LYS A C 1
ATOM 2283 O O . LYS A 1 301 ? -37.195 3.293 -0.661 1.00 96.50 301 LYS A O 1
ATOM 2288 N N . THR A 1 302 ? -39.421 3.621 -0.522 1.00 97.81 302 THR A N 1
ATOM 2289 C CA . THR A 1 302 ? -39.807 2.568 -1.469 1.00 97.81 302 THR A CA 1
ATOM 2290 C C . THR A 1 302 ? -39.480 3.014 -2.900 1.00 97.81 302 THR A C 1
ATOM 2292 O O . THR A 1 302 ? -39.831 4.135 -3.276 1.00 97.81 302 THR A O 1
ATOM 2295 N N . GLN A 1 303 ? -38.786 2.179 -3.678 1.00 95.94 303 GLN A N 1
ATOM 2296 C CA . GLN A 1 303 ? -38.357 2.461 -5.059 1.00 95.94 303 GLN A CA 1
ATOM 2297 C C . GLN A 1 303 ? -37.985 1.170 -5.817 1.00 95.94 303 GLN A C 1
ATOM 2299 O O . GLN A 1 303 ? -37.937 0.091 -5.217 1.00 95.94 303 GLN A O 1
ATOM 2304 N N . SER A 1 304 ? -37.718 1.257 -7.127 1.00 94.25 304 SER A N 1
ATOM 2305 C CA . SER A 1 304 ? -37.198 0.105 -7.885 1.00 94.25 304 SER A CA 1
ATOM 2306 C C . SER A 1 304 ? -35.713 -0.151 -7.578 1.00 94.25 304 SER A C 1
ATOM 2308 O O . SER A 1 304 ? -34.995 0.722 -7.082 1.00 94.25 304 SER A O 1
ATOM 2310 N N . MET A 1 305 ? -35.223 -1.362 -7.875 1.00 91.38 305 MET A N 1
ATOM 2311 C CA . MET A 1 305 ? -33.788 -1.667 -7.757 1.00 91.38 305 MET A CA 1
ATOM 2312 C C . MET A 1 305 ? -32.954 -0.789 -8.709 1.00 91.38 305 MET A C 1
ATOM 2314 O O . MET A 1 305 ? -31.878 -0.335 -8.329 1.00 91.38 305 MET A O 1
ATOM 2318 N N . SER A 1 306 ? -33.466 -0.512 -9.914 1.00 92.12 306 SER A N 1
ATOM 2319 C CA . SER A 1 306 ? -32.816 0.373 -10.888 1.00 92.12 306 SER A CA 1
ATOM 2320 C C . SER A 1 306 ? -32.709 1.808 -10.361 1.00 92.12 306 SER A C 1
ATOM 2322 O O . SER A 1 306 ? -31.621 2.389 -10.365 1.00 92.12 306 SER A O 1
ATOM 2324 N N . GLU A 1 307 ? -33.800 2.358 -9.813 1.00 92.94 307 GLU A N 1
ATOM 2325 C CA . GLU A 1 307 ? -33.808 3.694 -9.198 1.00 92.94 307 GLU A CA 1
ATOM 2326 C C . GLU A 1 307 ? -32.816 3.810 -8.031 1.00 92.94 307 GLU A C 1
ATOM 2328 O O . GLU A 1 307 ? -32.119 4.817 -7.926 1.00 92.94 307 GLU A O 1
ATOM 2333 N N . LEU A 1 308 ? -32.695 2.781 -7.180 1.00 91.38 308 LEU A N 1
ATOM 2334 C CA . LEU A 1 308 ? -31.726 2.791 -6.079 1.00 91.38 308 LEU A CA 1
ATOM 2335 C C . LEU A 1 308 ? -30.275 2.698 -6.568 1.00 91.38 308 LEU A C 1
ATOM 2337 O O . LEU A 1 308 ? -29.418 3.396 -6.032 1.00 91.38 308 LEU A O 1
ATOM 2341 N N . VAL A 1 309 ? -29.971 1.830 -7.539 1.00 88.75 309 VAL A N 1
ATOM 2342 C CA . VAL A 1 309 ? -28.597 1.654 -8.044 1.00 88.75 309 VAL A CA 1
ATOM 2343 C C . VAL A 1 309 ? -28.146 2.900 -8.811 1.00 88.75 309 VAL A C 1
ATOM 2345 O O . VAL A 1 309 ? -27.100 3.458 -8.489 1.00 88.75 309 VAL A O 1
ATOM 2348 N N . SER A 1 310 ? -28.961 3.406 -9.741 1.00 88.06 310 SER A N 1
ATOM 2349 C CA . SER A 1 310 ? -28.665 4.649 -10.472 1.00 88.06 310 SER A CA 1
ATOM 2350 C C . SER A 1 310 ? -28.656 5.880 -9.556 1.00 88.06 310 SER A C 1
ATOM 2352 O O . SER A 1 310 ? -27.749 6.708 -9.630 1.00 88.06 310 SER A O 1
ATOM 2354 N N . GLY A 1 311 ? -29.614 5.973 -8.629 1.00 87.50 311 GLY A N 1
ATOM 2355 C CA . GLY A 1 311 ? -29.729 7.055 -7.649 1.00 87.50 311 GLY A CA 1
ATOM 2356 C C . GLY A 1 311 ? -28.615 7.080 -6.602 1.00 87.50 311 GLY A C 1
ATOM 2357 O O . GLY A 1 311 ? -28.514 8.048 -5.856 1.00 87.50 311 GLY A O 1
ATOM 2358 N N . ASN A 1 312 ? -27.767 6.052 -6.563 1.00 87.19 312 ASN A N 1
ATOM 2359 C CA . ASN A 1 312 ? -26.576 5.960 -5.726 1.00 87.19 312 ASN A CA 1
ATOM 2360 C C . ASN A 1 312 ? -25.308 6.492 -6.429 1.00 87.19 312 ASN A C 1
ATOM 2362 O O . ASN A 1 312 ? -24.356 6.867 -5.749 1.00 87.19 312 ASN A O 1
ATOM 2366 N N . ASN A 1 313 ? -25.296 6.623 -7.762 1.00 84.81 313 ASN A N 1
ATOM 2367 C CA . ASN A 1 313 ? -24.111 7.029 -8.535 1.00 84.81 313 ASN A CA 1
ATOM 2368 C C . ASN A 1 313 ? -23.557 8.434 -8.196 1.00 84.81 313 ASN A C 1
ATOM 2370 O O . ASN A 1 313 ? -22.457 8.761 -8.632 1.00 84.81 313 ASN A O 1
ATOM 2374 N N . TRP A 1 314 ? -24.245 9.261 -7.397 1.00 85.12 314 TRP A N 1
ATOM 2375 C CA . TRP A 1 314 ? -23.732 10.569 -6.949 1.00 85.12 314 TRP A CA 1
ATOM 2376 C C . TRP A 1 314 ? -22.423 10.478 -6.144 1.00 85.12 314 TRP A C 1
ATOM 2378 O O . TRP A 1 314 ? -21.668 11.447 -6.120 1.00 85.12 314 TRP A O 1
ATOM 2388 N N . ALA A 1 315 ? -22.134 9.337 -5.503 1.00 79.56 315 ALA A N 1
ATOM 2389 C CA . ALA A 1 315 ? -20.877 9.130 -4.776 1.00 79.56 315 ALA A CA 1
ATOM 2390 C C . ALA A 1 315 ? -19.699 8.729 -5.696 1.00 79.56 315 ALA A C 1
ATOM 2392 O O . ALA A 1 315 ? -18.568 8.573 -5.235 1.00 79.56 315 ALA A O 1
ATOM 2393 N N . VAL A 1 316 ? -19.937 8.566 -7.004 1.00 77.75 316 VAL A N 1
ATOM 2394 C CA . VAL A 1 316 ? -18.891 8.320 -8.006 1.00 77.75 316 VAL A CA 1
ATOM 2395 C C . VAL A 1 316 ? -18.288 9.661 -8.430 1.00 77.75 316 VAL A C 1
ATOM 2397 O O . VAL A 1 316 ? -18.877 10.406 -9.209 1.00 77.75 316 VAL A O 1
ATOM 2400 N N . LEU A 1 317 ? -17.093 9.978 -7.927 1.00 81.44 317 LEU A N 1
ATOM 2401 C CA . LEU A 1 317 ? -16.414 11.245 -8.210 1.00 81.44 317 LEU A CA 1
ATOM 2402 C C . LEU A 1 317 ? -15.532 11.114 -9.457 1.00 81.44 317 LEU A C 1
ATOM 2404 O O . LEU A 1 317 ? -14.361 10.731 -9.393 1.00 81.44 317 LEU A O 1
ATOM 2408 N N . GLU A 1 318 ? -16.104 11.446 -10.612 1.00 82.31 318 GLU A N 1
ATOM 2409 C CA . GLU A 1 318 ? -15.364 11.490 -11.873 1.00 82.31 318 GLU A CA 1
ATOM 2410 C C . GLU A 1 318 ? -14.191 12.489 -11.824 1.00 82.31 318 GLU A C 1
ATOM 2412 O O . GLU A 1 318 ? -14.251 13.539 -11.184 1.00 82.31 318 GLU A O 1
ATOM 2417 N N . GLY A 1 319 ? -13.104 12.174 -12.534 1.00 84.94 319 GLY A N 1
ATOM 2418 C CA . GLY A 1 319 ? -11.919 13.036 -12.615 1.00 84.94 319 GLY A CA 1
ATOM 2419 C C . GLY A 1 319 ? -10.913 12.884 -11.466 1.00 84.94 319 GLY A C 1
ATOM 2420 O O . GLY A 1 319 ? -9.811 13.426 -11.563 1.00 84.94 319 GLY A O 1
ATOM 2421 N N . SER A 1 320 ? -11.224 12.098 -10.434 1.00 90.12 320 SER A N 1
ATOM 2422 C CA . SER A 1 320 ? -10.290 11.771 -9.350 1.00 90.12 320 SER A CA 1
ATOM 2423 C C . SER A 1 320 ? -9.382 10.580 -9.684 1.00 90.12 320 SER A C 1
ATOM 2425 O O . SER A 1 320 ? -9.731 9.666 -10.432 1.00 90.12 320 SER A O 1
ATOM 2427 N N . ALA A 1 321 ? -8.181 10.578 -9.116 1.00 91.44 321 ALA A N 1
ATOM 2428 C CA . ALA A 1 321 ? -7.391 9.367 -8.940 1.00 91.44 321 ALA A CA 1
ATOM 2429 C C . ALA A 1 321 ? -7.863 8.644 -7.680 1.00 91.44 321 ALA A C 1
ATOM 2431 O O . ALA A 1 321 ? -8.155 9.304 -6.688 1.00 91.44 321 ALA A O 1
ATOM 2432 N N . TYR A 1 322 ? -7.882 7.314 -7.704 1.00 92.12 322 TYR A N 1
ATOM 2433 C CA . TYR A 1 322 ? -8.291 6.482 -6.572 1.00 92.12 322 TYR A CA 1
ATOM 2434 C C . TYR A 1 322 ? -7.216 5.461 -6.199 1.00 92.12 322 TYR A C 1
ATOM 2436 O O . TYR A 1 322 ? -6.501 4.944 -7.062 1.00 92.12 322 TYR A O 1
ATOM 2444 N N . GLN A 1 323 ? -7.149 5.123 -4.913 1.00 91.75 323 GLN A N 1
ATOM 2445 C CA . GLN A 1 323 ? -6.469 3.938 -4.395 1.00 91.75 323 GLN A CA 1
ATOM 2446 C C . GLN A 1 323 ? -7.386 3.259 -3.373 1.00 91.75 323 GLN A C 1
ATOM 2448 O O . GLN A 1 323 ? -7.754 3.896 -2.389 1.00 91.75 323 GLN A O 1
ATOM 2453 N N . ILE A 1 324 ? -7.714 1.979 -3.589 1.00 93.62 324 ILE A N 1
ATOM 2454 C CA . ILE A 1 324 ? -8.446 1.139 -2.625 1.00 93.62 324 ILE A CA 1
ATOM 2455 C C . ILE A 1 324 ? -7.489 0.104 -2.020 1.00 93.62 324 ILE A C 1
ATOM 2457 O O . ILE A 1 324 ? -6.649 -0.447 -2.734 1.00 93.62 324 ILE A O 1
ATOM 2461 N N . GLY A 1 325 ? -7.642 -0.174 -0.726 1.00 95.44 325 GLY A N 1
ATOM 2462 C CA . GLY A 1 325 ? -7.174 -1.391 -0.065 1.00 95.44 325 GLY A CA 1
ATOM 2463 C C . GLY A 1 325 ? -8.269 -1.981 0.828 1.00 95.44 325 GLY A C 1
ATOM 2464 O O . GLY A 1 325 ? -9.272 -1.330 1.113 1.00 95.44 325 GLY A O 1
ATOM 2465 N N . THR A 1 326 ? -8.078 -3.213 1.298 1.00 96.81 326 THR A N 1
ATOM 2466 C CA . THR A 1 326 ? -9.093 -3.917 2.104 1.00 96.81 326 THR A CA 1
ATOM 2467 C C . THR A 1 326 ? -8.481 -4.829 3.157 1.00 96.81 326 THR A C 1
ATOM 2469 O O . THR A 1 326 ? -7.395 -5.364 2.956 1.00 96.81 326 THR A O 1
ATOM 2472 N N . GLU A 1 327 ? -9.186 -5.075 4.256 1.00 97.38 327 GLU A N 1
ATOM 2473 C CA . GLU A 1 327 ? -8.928 -6.220 5.135 1.00 97.38 327 GLU A CA 1
ATOM 2474 C C . GLU A 1 327 ? -10.261 -6.817 5.611 1.00 97.38 327 GLU A C 1
ATOM 2476 O O . GLU A 1 327 ? -11.227 -6.095 5.863 1.00 97.38 327 GLU A O 1
ATOM 2481 N N . THR A 1 328 ? -10.309 -8.144 5.764 1.00 96.69 328 THR A N 1
ATOM 2482 C CA . THR A 1 328 ? -11.409 -8.821 6.470 1.00 96.69 328 THR A CA 1
ATOM 2483 C C . THR A 1 328 ? -11.023 -8.967 7.934 1.00 96.69 328 THR A C 1
ATOM 2485 O O . THR A 1 328 ? -9.936 -9.466 8.232 1.00 96.69 328 THR A O 1
ATOM 2488 N N . ILE A 1 329 ? -11.916 -8.577 8.841 1.00 96.81 329 ILE A N 1
ATOM 2489 C CA . ILE A 1 329 ? -11.686 -8.585 10.289 1.00 96.81 329 ILE A CA 1
ATOM 2490 C C . ILE A 1 329 ? -12.697 -9.496 11.013 1.00 96.81 329 ILE A C 1
ATOM 2492 O O . ILE A 1 329 ? -13.792 -9.735 10.483 1.00 96.81 329 ILE A O 1
ATOM 2496 N N . PRO A 1 330 ? -12.367 -10.014 12.213 1.00 95.94 330 PRO A N 1
ATOM 2497 C CA . PRO A 1 330 ? -13.363 -10.626 13.088 1.00 95.94 330 PRO A CA 1
ATOM 2498 C C . PRO A 1 330 ? -14.437 -9.600 13.466 1.00 95.94 330 PRO A C 1
ATOM 2500 O O . PRO A 1 330 ? -14.139 -8.414 13.621 1.00 95.94 330 PRO A O 1
ATOM 2503 N N . LEU A 1 331 ? -15.675 -10.056 13.663 1.00 96.00 331 LEU A N 1
ATOM 2504 C CA . LEU A 1 331 ? -16.654 -9.266 14.403 1.00 96.00 331 LEU A CA 1
ATOM 2505 C C . LEU A 1 331 ? -16.320 -9.369 15.907 1.00 96.00 331 LEU A C 1
ATOM 2507 O O . LEU A 1 331 ? -16.262 -10.491 16.415 1.00 96.00 331 LEU A O 1
ATOM 2511 N N . PRO A 1 332 ? -16.083 -8.259 16.629 1.00 95.75 332 PRO A N 1
ATOM 2512 C CA . PRO A 1 332 ? -15.756 -8.315 18.051 1.00 95.75 332 PRO A CA 1
ATOM 2513 C C . PRO A 1 332 ? -16.961 -8.719 18.908 1.00 95.75 332 PRO A C 1
ATOM 2515 O O . PRO A 1 332 ? -18.130 -8.543 18.525 1.00 95.75 332 PRO A O 1
ATOM 2518 N N . SER A 1 333 ? -16.677 -9.203 20.119 1.00 94.38 333 SER A N 1
ATOM 2519 C CA . SER A 1 333 ? -17.701 -9.426 21.140 1.00 94.38 333 SER A CA 1
ATOM 2520 C C . SER A 1 333 ? -18.457 -8.125 21.464 1.00 94.38 333 SER A C 1
ATOM 2522 O O . SER A 1 333 ? -17.986 -7.019 21.188 1.00 94.38 333 SER A O 1
ATOM 2524 N N . ALA A 1 334 ? -19.643 -8.231 22.066 1.00 94.12 334 ALA A N 1
ATOM 2525 C CA . ALA A 1 334 ? -20.395 -7.049 22.496 1.00 94.12 334 ALA A CA 1
ATOM 2526 C C . ALA A 1 334 ? -19.688 -6.262 23.622 1.00 94.12 334 ALA A C 1
ATOM 2528 O O . ALA A 1 334 ? -20.005 -5.095 23.832 1.00 94.12 334 ALA A O 1
ATOM 2529 N N . ALA A 1 335 ? -18.744 -6.888 24.338 1.00 94.12 335 ALA A N 1
ATOM 2530 C CA . ALA A 1 335 ? -17.955 -6.238 25.382 1.00 94.12 335 ALA A CA 1
ATOM 2531 C C . ALA A 1 335 ? -16.775 -5.443 24.798 1.00 94.12 335 ALA A C 1
ATOM 2533 O O . ALA A 1 335 ? -16.558 -4.302 25.198 1.00 94.12 335 ALA A O 1
ATOM 2534 N N . ASP A 1 336 ? -16.060 -6.015 23.823 1.00 95.31 336 ASP A N 1
ATOM 2535 C CA . ASP A 1 336 ? -14.862 -5.392 23.233 1.00 95.31 336 ASP A CA 1
ATOM 2536 C C . ASP A 1 336 ? -15.194 -4.472 22.052 1.00 95.31 336 ASP A C 1
ATOM 2538 O O . ASP A 1 336 ? -14.354 -3.681 21.628 1.00 95.31 336 ASP A O 1
ATOM 2542 N N . GLY A 1 337 ? -16.412 -4.582 21.506 1.00 94.56 337 GLY A N 1
ATOM 2543 C CA . GLY A 1 337 ? -16.893 -3.831 20.346 1.00 94.56 337 GLY A CA 1
ATOM 2544 C C . GLY A 1 337 ? -16.539 -2.341 20.373 1.00 94.56 337 GLY A C 1
ATOM 2545 O O . GLY A 1 337 ? -15.918 -1.883 19.413 1.00 94.56 337 GLY A O 1
ATOM 2546 N N . PRO A 1 338 ? -16.848 -1.593 21.451 1.00 95.50 338 PRO A N 1
ATOM 2547 C CA . PRO A 1 338 ? -16.507 -0.175 21.554 1.00 95.50 338 PRO A CA 1
ATOM 2548 C C . PRO A 1 338 ? -15.003 0.120 21.446 1.00 95.50 338 PRO A C 1
ATOM 2550 O O . PRO A 1 338 ? -14.621 1.070 20.766 1.00 95.50 338 PRO A O 1
ATOM 2553 N N . GLU A 1 339 ? -14.144 -0.692 22.072 1.00 96.25 339 GLU A N 1
ATOM 2554 C CA . GLU A 1 339 ? -12.688 -0.488 22.057 1.00 96.25 339 GLU A CA 1
ATOM 2555 C C . GLU A 1 339 ? -12.080 -0.901 20.710 1.00 96.25 339 GLU A C 1
ATOM 2557 O O . GLU A 1 339 ? -11.342 -0.128 20.100 1.00 96.25 339 GLU A O 1
ATOM 2562 N N . PHE A 1 340 ? -12.423 -2.088 20.200 1.00 97.69 340 PHE A N 1
ATOM 2563 C CA . PHE A 1 340 ? -11.846 -2.607 18.959 1.00 97.69 340 PHE A CA 1
ATOM 2564 C C . PHE A 1 340 ? -12.317 -1.830 17.721 1.00 97.69 340 PHE A C 1
ATOM 2566 O O . PHE A 1 340 ? -11.497 -1.458 16.881 1.00 97.69 340 PHE A O 1
ATOM 2573 N N . MET A 1 341 ? -13.617 -1.527 17.616 1.00 97.88 341 MET A N 1
ATOM 2574 C CA . MET A 1 341 ? -14.146 -0.725 16.504 1.00 97.88 341 MET A CA 1
ATOM 2575 C C . MET A 1 341 ? -13.662 0.729 16.578 1.00 97.88 341 MET A C 1
ATOM 2577 O O . MET A 1 341 ? -13.365 1.320 15.539 1.00 97.88 341 MET A O 1
ATOM 2581 N N . GLY A 1 342 ? -13.534 1.285 17.790 1.00 97.56 342 GLY A N 1
ATOM 2582 C CA . GLY A 1 342 ? -12.937 2.603 18.019 1.00 97.56 342 GLY A CA 1
ATOM 2583 C C . GLY A 1 342 ? -11.482 2.660 17.553 1.00 97.56 342 GLY A C 1
ATOM 2584 O O . GLY A 1 342 ? -11.140 3.499 16.727 1.00 97.56 342 GLY A O 1
ATOM 2585 N N . ALA A 1 343 ? -10.647 1.701 17.968 1.00 98.06 343 ALA A N 1
ATOM 2586 C CA . ALA A 1 343 ? -9.235 1.639 17.579 1.00 98.06 343 ALA A CA 1
ATOM 2587 C C . ALA A 1 343 ? -9.020 1.530 16.055 1.00 98.06 343 ALA A C 1
ATOM 2589 O O . ALA A 1 343 ? -8.071 2.108 15.520 1.00 98.06 343 ALA A O 1
ATOM 2590 N N . LEU A 1 344 ? -9.904 0.821 15.342 1.00 98.12 344 LEU A N 1
ATOM 2591 C CA . LEU A 1 344 ? -9.889 0.753 13.875 1.00 98.12 344 LEU A CA 1
ATOM 2592 C C . LEU A 1 344 ? -10.178 2.120 13.235 1.00 98.12 344 LEU A C 1
ATOM 2594 O O . LEU A 1 344 ? -9.452 2.540 12.330 1.00 98.12 344 LEU A O 1
ATOM 2598 N N . TYR A 1 345 ? -11.205 2.820 13.726 1.00 97.56 345 TYR A N 1
ATOM 2599 C CA . TYR A 1 345 ? -11.555 4.168 13.277 1.00 97.56 345 TYR A CA 1
ATOM 2600 C C . TYR A 1 345 ? -10.436 5.172 13.586 1.00 97.56 345 TYR A C 1
ATOM 2602 O O . TYR A 1 345 ? -9.987 5.882 12.686 1.00 97.56 345 TYR A O 1
ATOM 2610 N N . ASP A 1 346 ? -9.912 5.173 14.812 1.00 97.12 346 ASP A N 1
ATOM 2611 C CA . ASP A 1 346 ? -8.845 6.077 15.254 1.00 97.12 346 ASP A CA 1
ATOM 2612 C C . ASP A 1 346 ? -7.547 5.878 14.460 1.00 97.12 346 ASP A C 1
ATOM 2614 O O . ASP A 1 346 ? -6.899 6.853 14.073 1.00 97.12 346 ASP A O 1
ATOM 2618 N N . HIS A 1 347 ? -7.180 4.630 14.141 1.00 98.12 347 HIS A N 1
ATOM 2619 C CA . HIS A 1 347 ? -6.037 4.336 13.268 1.00 98.12 347 HIS A CA 1
ATOM 2620 C C . HIS A 1 347 ? -6.246 4.868 11.842 1.00 98.12 347 HIS A C 1
ATOM 2622 O O . HIS A 1 347 ? -5.336 5.464 11.252 1.00 98.12 347 HIS A O 1
ATOM 2628 N N . TRP A 1 348 ? -7.444 4.704 11.277 1.00 97.38 348 TRP A N 1
ATOM 2629 C CA . TRP A 1 348 ? -7.777 5.260 9.964 1.00 97.38 348 TRP A CA 1
ATOM 2630 C C . TRP A 1 348 ? -7.783 6.801 9.968 1.00 97.38 348 TRP A C 1
ATOM 2632 O O . TRP A 1 348 ? -7.218 7.416 9.058 1.00 97.38 348 TRP A O 1
ATOM 2642 N N . VAL A 1 349 ? -8.307 7.446 11.015 1.00 94.81 349 VAL A N 1
ATOM 2643 C CA . VAL A 1 349 ? -8.219 8.904 11.214 1.00 94.81 349 VAL A CA 1
ATOM 2644 C C . VAL A 1 349 ? -6.755 9.351 11.307 1.00 94.81 349 VAL A C 1
ATOM 2646 O O . VAL A 1 349 ? -6.321 10.229 10.560 1.00 94.81 349 VAL A O 1
ATOM 2649 N N . ALA A 1 350 ? -5.953 8.719 12.165 1.00 94.88 350 ALA A N 1
ATOM 2650 C CA . ALA A 1 350 ? -4.551 9.077 12.367 1.00 94.88 350 ALA A CA 1
ATOM 2651 C C . ALA A 1 350 ? -3.694 8.887 11.101 1.00 94.88 350 ALA A C 1
ATOM 2653 O O . ALA A 1 350 ? -2.803 9.696 10.827 1.00 94.88 350 ALA A O 1
ATOM 2654 N N . THR A 1 351 ? -3.961 7.847 10.301 1.00 95.38 351 THR A N 1
ATOM 2655 C CA . THR A 1 351 ? -3.249 7.613 9.034 1.00 95.38 351 THR A CA 1
ATOM 2656 C C . THR A 1 351 ? -3.721 8.529 7.906 1.00 95.38 351 THR A C 1
ATOM 2658 O O . THR A 1 351 ? -2.876 9.112 7.224 1.00 95.38 351 THR A O 1
ATOM 2661 N N . SER A 1 352 ? -5.030 8.747 7.739 1.00 93.88 352 SER A N 1
ATOM 2662 C CA . SER A 1 352 ? -5.577 9.668 6.725 1.00 93.88 352 SER A CA 1
ATOM 2663 C C . SER A 1 352 ? -5.154 11.125 6.948 1.00 93.88 352 SER A C 1
ATOM 2665 O O . SER A 1 352 ? -4.810 11.818 5.987 1.00 93.88 352 SER A O 1
ATOM 2667 N N . ASN A 1 353 ? -5.038 11.568 8.205 1.00 91.31 353 ASN A N 1
ATOM 2668 C CA . ASN A 1 353 ? -4.545 12.906 8.550 1.00 91.31 353 ASN A CA 1
ATOM 2669 C C . ASN A 1 353 ? -3.123 13.196 8.006 1.00 91.31 353 ASN A C 1
ATOM 2671 O O . ASN A 1 353 ? -2.786 14.358 7.780 1.00 91.31 353 ASN A O 1
ATOM 2675 N N . LYS A 1 354 ? -2.303 12.172 7.700 1.00 89.12 354 LYS A N 1
ATOM 2676 C CA . LYS A 1 354 ? -0.975 12.341 7.061 1.00 89.12 354 LYS A CA 1
ATOM 2677 C C . LYS A 1 354 ? -1.045 12.922 5.638 1.00 89.12 354 LYS A C 1
ATOM 2679 O O . LYS A 1 354 ? -0.045 13.449 5.147 1.00 89.12 354 LYS A O 1
ATOM 2684 N N . VAL A 1 355 ? -2.189 12.790 4.960 1.00 89.50 355 VAL A N 1
ATOM 2685 C CA . VAL A 1 355 ? -2.413 13.213 3.561 1.00 89.50 355 VAL A CA 1
ATOM 2686 C C . VAL A 1 355 ? -3.600 14.157 3.385 1.00 89.50 355 VAL A C 1
ATOM 2688 O O . VAL A 1 355 ? -3.824 14.623 2.275 1.00 89.50 355 VAL A O 1
ATOM 2691 N N . GLN A 1 356 ? -4.323 14.508 4.454 1.00 85.19 356 GLN A N 1
ATOM 2692 C CA . GLN A 1 356 ? -5.514 15.371 4.390 1.00 85.19 356 GLN A CA 1
ATOM 2693 C C . GLN A 1 356 ? -5.264 16.714 3.674 1.00 85.19 356 GLN A C 1
ATOM 2695 O O . GLN A 1 356 ? -6.176 17.259 3.069 1.00 85.19 356 GLN A O 1
ATOM 2700 N N . GLY A 1 357 ? -4.027 17.227 3.691 1.00 84.19 357 GLY A N 1
ATOM 2701 C CA . GLY A 1 357 ? -3.621 18.445 2.980 1.00 84.19 357 GLY A CA 1
ATOM 2702 C C . GLY A 1 357 ? -3.495 18.345 1.449 1.00 84.19 357 GLY A C 1
ATOM 2703 O O . GLY A 1 357 ? -3.212 19.362 0.817 1.00 84.19 357 GLY A O 1
ATOM 2704 N N . GLU A 1 358 ? -3.646 17.163 0.841 1.00 85.69 358 GLU A N 1
ATOM 2705 C CA . GLU A 1 358 ? -3.557 17.001 -0.618 1.00 85.69 358 GLU A CA 1
ATOM 2706 C C . GLU A 1 358 ? -4.817 17.563 -1.324 1.00 85.69 358 GLU A C 1
ATOM 2708 O O . GLU A 1 358 ? -5.937 17.359 -0.845 1.00 85.69 358 GLU A O 1
ATOM 2713 N N . PRO A 1 359 ? -4.694 18.275 -2.466 1.00 85.56 359 PRO A N 1
ATOM 2714 C CA . PRO A 1 359 ? -5.841 18.936 -3.089 1.00 85.56 359 PRO A CA 1
ATOM 2715 C C . PRO A 1 359 ? -6.929 17.964 -3.562 1.00 85.56 359 PRO A C 1
ATOM 2717 O O . PRO A 1 359 ? -6.688 17.073 -4.382 1.00 85.56 359 PRO A O 1
ATOM 2720 N N . GLY A 1 360 ? -8.149 18.193 -3.074 1.00 85.44 360 GLY A N 1
ATOM 2721 C CA . GLY A 1 360 ? -9.304 17.343 -3.354 1.00 85.44 360 GLY A CA 1
ATOM 2722 C C . GLY A 1 360 ? -9.200 15.949 -2.741 1.00 85.44 360 GLY A C 1
ATOM 2723 O O . GLY A 1 360 ? -9.823 15.033 -3.267 1.00 85.44 360 GLY A O 1
ATOM 2724 N N . LEU A 1 361 ? -8.405 15.764 -1.676 1.00 90.62 361 LEU A N 1
ATOM 2725 C CA . LEU A 1 361 ? -8.386 14.490 -0.971 1.00 90.62 361 LEU A CA 1
ATOM 2726 C C . LEU A 1 361 ? -9.729 14.231 -0.275 1.00 90.62 361 LEU A C 1
ATOM 2728 O O . LEU A 1 361 ? -10.237 15.064 0.485 1.00 90.62 361 LEU A O 1
ATOM 2732 N N . ILE A 1 362 ? -10.254 13.035 -0.509 1.00 91.88 362 ILE A N 1
ATOM 2733 C CA . ILE A 1 362 ? -11.306 12.416 0.292 1.00 91.88 362 ILE A CA 1
ATOM 2734 C C . ILE A 1 362 ? -10.765 11.060 0.736 1.00 91.88 362 ILE A C 1
ATOM 2736 O O . ILE A 1 362 ? -10.275 10.282 -0.089 1.00 91.88 362 ILE A O 1
ATOM 2740 N N . ALA A 1 363 ? -10.789 10.822 2.043 1.00 94.44 363 ALA A N 1
ATOM 2741 C CA . ALA A 1 363 ? -10.452 9.543 2.645 1.00 94.44 363 ALA A CA 1
ATOM 2742 C C . ALA A 1 363 ? -11.734 8.887 3.150 1.00 94.44 363 ALA A C 1
ATOM 2744 O O . ALA A 1 363 ? -12.487 9.529 3.883 1.00 94.44 363 ALA A O 1
ATOM 2745 N N . SER A 1 364 ? -11.927 7.614 2.817 1.00 94.12 364 SER A N 1
ATOM 2746 C CA . SER A 1 364 ? -13.145 6.865 3.135 1.00 94.12 364 SER A CA 1
ATOM 2747 C C . SER A 1 364 ? -12.811 5.548 3.838 1.00 94.12 364 SER A C 1
ATOM 2749 O O . SER A 1 364 ? -11.798 4.908 3.530 1.00 94.12 364 SER A O 1
ATOM 2751 N N . MET A 1 365 ? -13.662 5.126 4.773 1.00 96.12 365 MET A N 1
ATOM 2752 C CA . MET A 1 365 ? -13.645 3.784 5.362 1.00 96.12 365 MET A CA 1
ATOM 2753 C C . MET A 1 365 ? -15.066 3.225 5.368 1.00 96.12 365 MET A C 1
ATOM 2755 O O . MET A 1 365 ? -15.907 3.671 6.148 1.00 96.12 365 MET A O 1
ATOM 2759 N N . ALA A 1 366 ? -15.324 2.238 4.513 1.00 95.44 366 ALA A N 1
ATOM 2760 C CA . ALA A 1 366 ? -16.614 1.570 4.414 1.00 95.44 366 ALA A CA 1
ATOM 2761 C C . ALA A 1 366 ? -16.586 0.227 5.152 1.00 95.44 366 ALA A C 1
ATOM 2763 O O . ALA A 1 366 ? -15.759 -0.644 4.873 1.00 95.44 366 ALA A O 1
ATOM 2764 N N . LEU A 1 367 ? -17.514 0.057 6.093 1.00 96.12 367 LEU A N 1
ATOM 2765 C CA . LEU A 1 367 ? -17.695 -1.171 6.859 1.00 96.12 367 LEU A CA 1
ATOM 2766 C C . LEU A 1 367 ? -18.776 -2.020 6.181 1.00 96.12 367 LEU A C 1
ATOM 2768 O O . LEU A 1 367 ? -19.932 -1.611 6.091 1.00 96.12 367 LEU A O 1
ATOM 2772 N N . GLN A 1 368 ? -18.425 -3.208 5.693 1.00 94.00 368 GLN A N 1
ATOM 2773 C CA . GLN A 1 368 ? -19.351 -4.084 4.972 1.00 94.00 368 GLN A CA 1
ATOM 2774 C C . GLN A 1 368 ? -19.667 -5.331 5.821 1.00 94.00 368 GLN A C 1
ATOM 2776 O O . GLN A 1 368 ? -18.802 -6.204 5.964 1.00 94.00 368 GLN A O 1
ATOM 2781 N N . PRO A 1 369 ? -20.887 -5.448 6.391 1.00 94.38 369 PRO A N 1
ATOM 2782 C CA . PRO A 1 369 ? -21.320 -6.639 7.119 1.00 94.38 369 PRO A CA 1
ATOM 2783 C C . PRO A 1 369 ? -21.214 -7.916 6.280 1.00 94.38 369 PRO A C 1
ATOM 2785 O O . PRO A 1 369 ? -21.863 -8.047 5.240 1.00 94.38 369 PRO A O 1
ATOM 2788 N N . ALA A 1 370 ? -20.428 -8.878 6.762 1.00 93.75 370 ALA A N 1
ATOM 2789 C CA . ALA A 1 370 ? -20.244 -10.195 6.161 1.00 93.75 370 ALA A CA 1
ATOM 2790 C C . ALA A 1 370 ? -20.703 -11.284 7.154 1.00 93.75 370 ALA A C 1
ATOM 2792 O O . ALA A 1 370 ? -19.872 -11.972 7.756 1.00 93.75 370 ALA A O 1
ATOM 2793 N N . PRO A 1 371 ? -22.026 -11.437 7.367 1.00 93.06 371 PRO A N 1
ATOM 2794 C CA . PRO A 1 371 ? -22.558 -12.408 8.315 1.00 93.06 371 PRO A CA 1
ATOM 2795 C C . PRO A 1 371 ? -22.286 -13.842 7.843 1.00 93.06 371 PRO A C 1
ATOM 2797 O O . PRO A 1 371 ? -22.315 -14.134 6.646 1.00 93.06 371 PRO A O 1
ATOM 2800 N N . ARG A 1 372 ? -22.119 -14.774 8.782 1.00 92.50 372 ARG A N 1
ATOM 2801 C CA . ARG A 1 372 ? -21.808 -16.200 8.566 1.00 92.50 372 ARG A CA 1
ATOM 2802 C C . ARG A 1 372 ? -22.741 -16.903 7.582 1.00 92.50 372 ARG A C 1
ATOM 2804 O O . ARG A 1 372 ? -22.329 -17.792 6.837 1.00 92.50 372 ARG A O 1
ATOM 2811 N N . ARG A 1 373 ? -23.995 -16.444 7.496 1.00 92.19 373 ARG A N 1
ATOM 2812 C CA . ARG A 1 373 ? -24.964 -16.920 6.503 1.00 92.19 373 ARG A CA 1
ATOM 2813 C C . ARG A 1 373 ? -24.490 -16.716 5.064 1.00 92.19 373 ARG A C 1
ATOM 2815 O O . ARG A 1 373 ? -24.737 -17.590 4.239 1.00 92.19 373 ARG A O 1
ATOM 2822 N N . LEU A 1 374 ? -23.834 -15.599 4.755 1.00 93.88 374 LEU A N 1
ATOM 2823 C CA . LEU A 1 374 ? -23.298 -15.319 3.421 1.00 93.88 374 LEU A CA 1
ATOM 2824 C C . LEU A 1 374 ? -22.355 -16.450 2.995 1.00 93.88 374 LEU A C 1
ATOM 2826 O O . LEU A 1 374 ? -22.524 -17.015 1.916 1.00 93.88 374 LEU A O 1
ATOM 2830 N N . ALA A 1 375 ? -21.439 -16.846 3.885 1.00 94.00 375 ALA A N 1
ATOM 2831 C CA . ALA A 1 375 ? -20.524 -17.963 3.675 1.00 94.00 375 ALA A CA 1
ATOM 2832 C C . ALA A 1 375 ? -21.263 -19.308 3.528 1.00 94.00 375 ALA A C 1
ATOM 2834 O O . ALA A 1 375 ? -20.983 -20.067 2.598 1.00 94.00 375 ALA A O 1
ATOM 2835 N N . ALA A 1 376 ? -22.260 -19.578 4.379 1.00 94.81 376 ALA A N 1
ATOM 2836 C CA . ALA A 1 376 ? -23.084 -20.786 4.289 1.00 94.81 376 ALA A CA 1
ATOM 2837 C C . ALA A 1 376 ? -23.840 -20.892 2.945 1.00 94.81 376 ALA A C 1
ATOM 2839 O O . ALA A 1 376 ? -23.861 -21.952 2.317 1.00 94.81 376 ALA A O 1
ATOM 2840 N N . VAL A 1 377 ? -24.431 -19.790 2.465 1.00 95.50 377 VAL A N 1
ATOM 2841 C CA . VAL A 1 377 ? -25.136 -19.736 1.172 1.00 95.50 377 VAL A CA 1
ATOM 2842 C C . VAL A 1 377 ? -24.158 -19.855 0.001 1.00 95.50 377 VAL A C 1
ATOM 2844 O O . VAL A 1 377 ? -24.442 -20.584 -0.950 1.00 95.50 377 VAL A O 1
ATOM 2847 N N . ALA A 1 378 ? -22.996 -19.200 0.077 1.00 94.69 378 ALA A N 1
ATOM 2848 C CA . ALA A 1 378 ? -21.942 -19.303 -0.929 1.00 94.69 378 ALA A CA 1
ATOM 2849 C C . ALA A 1 378 ? -21.461 -20.755 -1.101 1.00 94.69 378 ALA A C 1
ATOM 2851 O O . ALA A 1 378 ? -21.434 -21.279 -2.218 1.00 94.69 378 ALA A O 1
ATOM 2852 N N . ARG A 1 379 ? -21.187 -21.458 0.008 1.00 94.00 379 ARG A N 1
ATOM 2853 C CA . ARG A 1 379 ? -20.837 -22.889 0.010 1.00 94.00 379 ARG A CA 1
ATOM 2854 C C . ARG A 1 379 ? -21.956 -23.772 -0.538 1.00 94.00 379 ARG A C 1
ATOM 2856 O O . ARG A 1 379 ? -21.685 -24.631 -1.375 1.00 94.00 379 ARG A O 1
ATOM 2863 N N . ALA A 1 380 ? -23.207 -23.525 -0.144 1.00 95.06 380 ALA A N 1
ATOM 2864 C CA . ALA A 1 380 ? -24.369 -24.255 -0.661 1.00 95.06 380 ALA A CA 1
ATOM 2865 C C . ALA A 1 380 ? -24.586 -24.075 -2.182 1.00 95.06 380 ALA A C 1
ATOM 2867 O O . ALA A 1 380 ? -25.210 -24.925 -2.814 1.00 95.06 380 ALA A O 1
ATOM 2868 N N . LYS A 1 381 ? -24.048 -23.001 -2.777 1.00 93.31 381 LYS A N 1
ATOM 2869 C CA . LYS A 1 381 ? -24.053 -22.697 -4.221 1.00 93.31 381 LYS A CA 1
ATOM 2870 C C . LYS A 1 381 ? -22.742 -23.092 -4.929 1.00 93.31 381 LYS A C 1
ATOM 2872 O O . LYS A 1 381 ? -22.273 -22.401 -5.834 1.00 93.31 381 LYS A O 1
ATOM 2877 N N . GLY A 1 382 ? -22.113 -24.186 -4.498 1.00 90.94 382 GLY A N 1
ATOM 2878 C CA . GLY A 1 382 ? -20.891 -24.715 -5.123 1.00 90.94 382 GLY A CA 1
ATOM 2879 C C . GLY A 1 382 ? -19.622 -23.901 -4.830 1.00 90.94 382 GLY A C 1
ATOM 2880 O O . GLY A 1 382 ? -18.624 -24.038 -5.540 1.00 90.94 382 GLY A O 1
ATOM 2881 N N . GLY A 1 383 ? -19.646 -23.031 -3.813 1.00 93.69 383 GLY A N 1
ATOM 2882 C CA . GLY A 1 383 ? -18.483 -22.309 -3.289 1.00 93.69 383 GLY A CA 1
ATOM 2883 C C . GLY A 1 383 ? -17.790 -21.352 -4.266 1.00 93.69 383 GLY A C 1
ATOM 2884 O O . GLY A 1 383 ? -18.310 -21.007 -5.330 1.00 93.69 383 GLY A O 1
ATOM 2885 N N . ASP A 1 384 ? -16.596 -20.920 -3.874 1.00 94.44 384 ASP A N 1
ATOM 2886 C CA . ASP A 1 384 ? -15.750 -19.926 -4.548 1.00 94.44 384 ASP A CA 1
ATOM 2887 C C . ASP A 1 384 ? -14.291 -20.049 -4.055 1.00 94.44 384 ASP A C 1
ATOM 2889 O O . ASP A 1 384 ? -13.964 -20.950 -3.267 1.00 94.44 384 ASP A O 1
ATOM 2893 N N . LEU A 1 385 ? -13.392 -19.181 -4.534 1.00 93.56 385 LEU A N 1
ATOM 2894 C CA . LEU A 1 385 ? -11.999 -19.153 -4.074 1.00 93.56 385 LEU A CA 1
ATOM 2895 C C . LEU A 1 385 ? -11.810 -18.556 -2.675 1.00 93.56 385 LEU A C 1
ATOM 2897 O O . LEU A 1 385 ? -10.856 -18.959 -2.007 1.00 93.56 385 LEU A O 1
ATOM 2901 N N . ILE A 1 386 ? -12.677 -17.634 -2.238 1.00 92.44 386 ILE A N 1
ATOM 2902 C CA . ILE A 1 386 ? -12.539 -16.944 -0.948 1.00 92.44 386 ILE A CA 1
ATOM 2903 C C . ILE A 1 386 ? -12.804 -17.930 0.189 1.00 92.44 386 ILE A C 1
ATOM 2905 O O . ILE A 1 386 ? -11.975 -18.015 1.084 1.00 92.44 386 ILE A O 1
ATOM 2909 N N . ASP A 1 387 ? -13.881 -18.719 0.116 1.00 93.12 387 ASP A N 1
ATOM 2910 C CA . ASP A 1 387 ? -14.185 -19.846 1.014 1.00 93.12 387 ASP A CA 1
ATOM 2911 C C . ASP A 1 387 ? -14.134 -19.494 2.517 1.00 93.12 387 ASP A C 1
ATOM 2913 O O . ASP A 1 387 ? -13.358 -20.064 3.290 1.00 93.12 387 ASP A O 1
ATOM 2917 N N . LEU A 1 388 ? -14.952 -18.522 2.933 1.00 92.81 388 LEU A N 1
ATOM 2918 C CA . LEU A 1 388 ? -15.144 -18.149 4.342 1.00 92.81 388 LEU A CA 1
ATOM 2919 C C . LEU A 1 388 ? -15.707 -19.307 5.190 1.00 92.81 388 LEU A C 1
ATOM 2921 O O . LEU A 1 388 ? -16.401 -20.182 4.675 1.00 92.81 388 LEU A O 1
ATOM 2925 N N . ASP A 1 389 ? -15.435 -19.292 6.500 1.00 91.25 389 ASP A N 1
ATOM 2926 C CA . ASP A 1 389 ? -16.092 -20.211 7.446 1.00 91.25 389 ASP A CA 1
ATOM 2927 C C . ASP A 1 389 ? -17.561 -19.812 7.668 1.00 91.25 389 ASP A C 1
ATOM 2929 O O . ASP A 1 389 ? -17.884 -18.625 7.729 1.00 91.25 389 ASP A O 1
ATOM 2933 N N . GLU A 1 390 ? -18.434 -20.812 7.797 1.00 91.06 390 GLU A N 1
ATOM 2934 C CA . GLU A 1 390 ? -19.904 -20.693 7.823 1.00 91.06 390 GLU A CA 1
ATOM 2935 C C . GLU A 1 390 ? -20.520 -20.477 9.216 1.00 91.06 390 GLU A C 1
ATOM 2937 O O . GLU A 1 390 ? -21.736 -20.333 9.344 1.00 91.06 390 GLU A O 1
ATOM 2942 N N . ASP A 1 391 ? -19.689 -20.456 10.256 1.00 88.44 391 ASP A N 1
ATOM 2943 C CA . ASP A 1 391 ? -20.061 -20.398 11.671 1.00 88.44 391 ASP A CA 1
ATOM 2944 C C . ASP A 1 391 ? -19.778 -19.041 12.345 1.00 88.44 391 ASP A C 1
ATOM 2946 O O . ASP A 1 391 ? -20.368 -18.766 13.393 1.00 88.44 391 ASP A O 1
ATOM 2950 N N . ALA A 1 392 ? -18.971 -18.173 11.720 1.00 91.69 392 ALA A N 1
ATOM 2951 C CA . ALA A 1 392 ? -18.497 -16.909 12.293 1.00 91.69 392 ALA A CA 1
ATOM 2952 C C . ALA A 1 392 ? -18.830 -15.657 11.456 1.00 91.69 392 ALA A C 1
ATOM 2954 O O . ALA A 1 392 ? -18.604 -15.609 10.241 1.00 91.69 392 ALA A O 1
ATOM 2955 N N . ASP A 1 393 ? -19.341 -14.626 12.128 1.00 94.44 393 ASP A N 1
ATOM 2956 C CA . ASP A 1 393 ? -19.672 -13.321 11.551 1.00 94.44 393 ASP A CA 1
ATOM 2957 C C . ASP A 1 393 ? -18.415 -12.429 11.428 1.00 94.44 393 ASP A C 1
ATOM 2959 O O . ASP A 1 393 ? -17.482 -12.522 12.230 1.00 94.44 393 ASP A O 1
ATOM 2963 N N . ARG A 1 394 ? -18.349 -11.594 10.383 1.00 95.12 394 ARG A N 1
ATOM 2964 C CA . ARG A 1 394 ? -17.165 -10.791 10.019 1.00 95.12 394 ARG A CA 1
ATOM 2965 C C . ARG A 1 394 ? -17.558 -9.417 9.478 1.00 95.12 394 ARG A C 1
ATOM 2967 O O . ARG A 1 394 ? -18.696 -9.213 9.056 1.00 95.12 394 ARG A O 1
ATOM 2974 N N . LEU A 1 395 ? -16.583 -8.514 9.391 1.00 96.19 395 LEU A N 1
ATOM 2975 C CA . LEU A 1 395 ? -16.673 -7.306 8.565 1.00 96.19 395 LEU A CA 1
ATOM 2976 C C . LEU A 1 395 ? -15.598 -7.351 7.472 1.00 96.19 395 LEU A C 1
ATOM 2978 O O . LEU A 1 395 ? -14.451 -7.717 7.736 1.00 96.19 395 LEU A O 1
ATOM 2982 N N . VAL A 1 396 ? -15.962 -6.957 6.253 1.00 95.94 396 VAL A N 1
ATOM 2983 C CA . VAL A 1 396 ? -14.998 -6.578 5.210 1.00 95.94 396 VAL A CA 1
ATOM 2984 C C . VAL A 1 396 ? -14.871 -5.060 5.261 1.00 95.94 396 VAL A C 1
ATOM 2986 O O . VAL A 1 396 ? -15.877 -4.358 5.179 1.00 95.94 396 VAL A O 1
ATOM 2989 N N . ILE A 1 397 ? -13.653 -4.553 5.436 1.00 96.69 397 ILE A N 1
ATOM 2990 C CA . ILE A 1 397 ? -13.379 -3.114 5.431 1.00 96.69 397 ILE A CA 1
ATOM 2991 C C . ILE A 1 397 ? -12.814 -2.739 4.065 1.00 96.69 397 ILE A C 1
ATOM 2993 O O . ILE A 1 397 ? -11.824 -3.325 3.624 1.00 96.69 397 ILE A O 1
ATOM 2997 N N . GLU A 1 398 ? -13.423 -1.752 3.415 1.00 95.62 398 GLU A N 1
ATOM 2998 C CA . GLU A 1 398 ? -12.875 -1.072 2.240 1.00 95.62 398 GLU A CA 1
ATOM 2999 C C . GLU A 1 398 ? -12.289 0.275 2.688 1.00 95.62 398 GLU A C 1
ATOM 3001 O O . GLU A 1 398 ? -12.922 1.036 3.422 1.00 95.62 398 GLU A O 1
ATOM 3006 N N . LEU A 1 399 ? -11.051 0.547 2.279 1.00 96.44 399 LEU A N 1
ATOM 3007 C CA . LEU A 1 399 ? -10.278 1.736 2.628 1.00 96.44 399 LEU A CA 1
ATOM 3008 C C . LEU A 1 399 ? -9.956 2.469 1.331 1.00 96.44 399 LEU A C 1
ATOM 3010 O O . LEU A 1 399 ? -9.278 1.904 0.473 1.00 96.44 399 LEU A O 1
ATOM 3014 N N . ASN A 1 400 ? -10.413 3.711 1.184 1.00 93.94 400 ASN A N 1
ATOM 3015 C CA . ASN A 1 400 ? -10.288 4.460 -0.065 1.00 93.94 400 ASN A CA 1
ATOM 3016 C C . ASN A 1 400 ? -9.600 5.815 0.159 1.00 93.94 400 ASN A C 1
ATOM 3018 O O . ASN A 1 400 ? -9.842 6.497 1.155 1.00 93.94 400 ASN A O 1
ATOM 3022 N N . TYR A 1 401 ? -8.757 6.212 -0.793 1.00 94.50 401 TYR A N 1
ATOM 3023 C CA . TYR A 1 401 ? -8.244 7.573 -0.927 1.00 94.50 401 TYR A CA 1
ATOM 3024 C C . TYR A 1 401 ? -8.453 8.048 -2.365 1.00 94.50 401 TYR A C 1
ATOM 3026 O O . TYR A 1 401 ? -7.817 7.526 -3.287 1.00 94.50 401 TYR A O 1
ATOM 3034 N N . SER A 1 402 ? -9.289 9.073 -2.548 1.00 92.94 402 SER A N 1
ATOM 3035 C CA . SER A 1 402 ? -9.436 9.785 -3.825 1.00 92.94 402 SER A CA 1
ATOM 3036 C C . SER A 1 402 ? -8.735 11.147 -3.787 1.00 92.94 402 SER A C 1
ATOM 3038 O O . SER A 1 402 ? -8.685 11.755 -2.720 1.00 92.94 402 SER A O 1
ATOM 3040 N N . PHE A 1 403 ? -8.162 11.612 -4.903 1.00 91.94 403 PHE A N 1
ATOM 3041 C CA . PHE A 1 403 ? -7.423 12.884 -4.996 1.00 91.94 403 PHE A CA 1
ATOM 3042 C C . PHE A 1 403 ? -7.335 13.413 -6.439 1.00 91.94 403 PHE A C 1
ATOM 3044 O O . PHE A 1 403 ? -7.292 12.637 -7.392 1.00 91.94 403 PHE A O 1
ATOM 3051 N N . LEU A 1 404 ? -7.264 14.740 -6.622 1.00 86.69 404 LEU A N 1
ATOM 3052 C CA . LEU A 1 404 ? -7.376 15.368 -7.954 1.00 86.69 404 LEU A CA 1
ATOM 3053 C C . LEU A 1 404 ? -6.093 15.344 -8.795 1.00 86.69 404 LEU A C 1
ATOM 3055 O O . LEU A 1 404 ? -6.158 15.251 -10.020 1.00 86.69 404 LEU A O 1
ATOM 3059 N N . TYR A 1 405 ? -4.922 15.468 -8.165 1.00 77.81 405 TYR A N 1
ATOM 3060 C CA . TYR A 1 405 ? -3.645 15.607 -8.874 1.00 77.81 405 TYR A CA 1
ATOM 3061 C C . TYR A 1 405 ? -2.722 14.418 -8.583 1.00 77.81 405 TYR A C 1
ATOM 3063 O O . TYR A 1 405 ? -1.907 14.480 -7.663 1.00 77.81 405 TYR A O 1
ATOM 3071 N N . PRO A 1 406 ? -2.808 13.324 -9.364 1.00 73.00 406 PRO A N 1
ATOM 3072 C CA . PRO A 1 406 ? -1.912 12.182 -9.238 1.00 73.00 406 PRO A CA 1
ATOM 3073 C C . PRO A 1 406 ? -0.563 12.446 -9.914 1.00 73.00 406 PRO A C 1
ATOM 3075 O O . PRO A 1 406 ? -0.137 11.704 -10.802 1.00 73.00 406 PRO A O 1
ATOM 3078 N N . ASP A 1 407 ? 0.126 13.511 -9.503 1.00 68.12 407 ASP A N 1
ATOM 3079 C CA . ASP A 1 407 ? 1.553 13.596 -9.785 1.00 68.12 407 ASP A CA 1
ATOM 3080 C C . ASP A 1 407 ? 2.320 12.528 -8.989 1.00 68.12 407 ASP A C 1
ATOM 3082 O O . ASP A 1 407 ? 1.834 11.957 -8.008 1.00 68.12 407 ASP A O 1
ATOM 3086 N N . ASP A 1 408 ? 3.529 12.230 -9.453 1.00 56.69 408 ASP A N 1
ATOM 3087 C CA . ASP A 1 408 ? 4.372 11.150 -8.943 1.00 56.69 408 ASP A CA 1
ATOM 3088 C C . ASP A 1 408 ? 4.646 11.234 -7.424 1.00 56.69 408 ASP A C 1
ATOM 3090 O O . ASP A 1 408 ? 4.813 10.208 -6.756 1.00 56.69 408 ASP A O 1
ATOM 3094 N N . PHE A 1 409 ? 4.687 12.447 -6.863 1.00 62.97 409 PHE A N 1
ATOM 3095 C CA . PHE A 1 409 ? 4.955 12.680 -5.448 1.00 62.97 409 PHE A CA 1
ATOM 3096 C C . PHE A 1 409 ? 3.701 12.465 -4.598 1.00 62.97 409 PHE A C 1
ATOM 3098 O O . PHE A 1 409 ? 3.765 11.711 -3.621 1.00 62.97 409 PHE A O 1
ATOM 3105 N N . THR A 1 410 ? 2.568 13.056 -4.987 1.00 71.69 410 THR A N 1
ATOM 3106 C CA . THR A 1 410 ? 1.288 12.874 -4.283 1.00 71.69 410 THR A CA 1
ATOM 3107 C C . THR A 1 410 ? 0.794 11.432 -4.403 1.00 71.69 410 THR A C 1
ATOM 3109 O O . THR A 1 410 ? 0.516 10.810 -3.378 1.00 71.69 410 THR A O 1
ATOM 3112 N N . TYR A 1 411 ? 0.811 10.825 -5.597 1.00 76.06 411 TYR A N 1
ATOM 3113 C CA . TYR A 1 411 ? 0.423 9.418 -5.774 1.00 76.06 411 TYR A CA 1
ATOM 3114 C C . TYR A 1 411 ? 1.300 8.475 -4.938 1.00 76.06 411 TYR A C 1
ATOM 3116 O O . TYR A 1 411 ? 0.787 7.588 -4.257 1.00 76.06 411 TYR A O 1
ATOM 3124 N N . GLY A 1 412 ? 2.622 8.689 -4.936 1.00 69.25 412 GLY A N 1
ATOM 3125 C CA . GLY A 1 412 ? 3.557 7.896 -4.136 1.00 69.25 412 GLY A CA 1
ATOM 3126 C C . GLY A 1 412 ? 3.412 8.109 -2.623 1.00 69.25 412 GLY A C 1
ATOM 3127 O O . GLY A 1 412 ? 3.714 7.199 -1.850 1.00 69.25 412 GLY A O 1
ATOM 3128 N N . ARG A 1 413 ? 2.962 9.293 -2.183 1.00 75.62 413 ARG A N 1
ATOM 3129 C CA . ARG A 1 413 ? 2.641 9.584 -0.778 1.00 75.62 413 ARG A CA 1
ATOM 3130 C C . ARG A 1 413 ? 1.372 8.852 -0.350 1.00 75.62 413 ARG A C 1
ATOM 3132 O O . ARG A 1 413 ? 1.434 8.118 0.632 1.00 75.62 413 ARG A O 1
ATOM 3139 N N . VAL A 1 414 ? 0.281 8.983 -1.108 1.00 84.62 414 VAL A N 1
ATOM 3140 C CA . VAL A 1 414 ? -0.976 8.262 -0.845 1.00 84.62 414 VAL A CA 1
ATOM 3141 C C . VAL A 1 414 ? -0.752 6.744 -0.907 1.00 84.62 414 VAL A C 1
ATOM 3143 O O . VAL A 1 414 ? -1.233 6.035 -0.033 1.00 84.62 414 VAL A O 1
ATOM 3146 N N . GLU A 1 415 ? 0.104 6.252 -1.814 1.00 81.56 415 GLU A N 1
ATOM 3147 C CA . GLU A 1 415 ? 0.498 4.832 -1.887 1.00 81.56 415 GLU A CA 1
ATOM 3148 C C . GLU A 1 415 ? 1.182 4.336 -0.599 1.00 81.56 415 GLU A C 1
ATOM 3150 O O . GLU A 1 415 ? 0.988 3.185 -0.206 1.00 81.56 415 GLU A O 1
ATOM 3155 N N . ARG A 1 416 ? 1.982 5.174 0.080 1.00 80.88 416 ARG A N 1
ATOM 3156 C CA . ARG A 1 416 ? 2.548 4.827 1.397 1.00 80.88 416 ARG A CA 1
ATOM 3157 C C . ARG A 1 416 ? 1.488 4.890 2.491 1.00 80.88 416 ARG A C 1
ATOM 3159 O O . ARG A 1 416 ? 1.393 3.946 3.265 1.00 80.88 416 ARG A O 1
ATOM 3166 N N . THR A 1 417 ? 0.657 5.931 2.511 1.00 89.69 417 THR A N 1
ATOM 3167 C CA . THR A 1 417 ? -0.432 6.043 3.491 1.00 89.69 417 THR A CA 1
ATOM 3168 C C . THR A 1 417 ? -1.396 4.865 3.401 1.00 89.69 417 THR A C 1
ATOM 3170 O O . THR A 1 417 ? -1.676 4.266 4.427 1.00 89.69 417 THR A O 1
ATOM 3173 N N . MET A 1 418 ? -1.806 4.444 2.201 1.00 93.38 418 MET A N 1
ATOM 3174 C CA . MET A 1 418 ? -2.653 3.263 2.013 1.00 93.38 418 MET A CA 1
ATOM 3175 C C . MET A 1 418 ? -2.036 2.008 2.653 1.00 93.38 418 MET A C 1
ATOM 3177 O O . MET A 1 418 ? -2.731 1.268 3.348 1.00 93.38 418 MET A O 1
ATOM 3181 N N . ARG A 1 419 ? -0.717 1.800 2.496 1.00 86.25 419 ARG A N 1
ATOM 3182 C CA . ARG A 1 419 ? 0.010 0.693 3.147 1.00 86.25 419 ARG A CA 1
ATOM 3183 C C . ARG A 1 419 ? 0.001 0.783 4.671 1.00 86.25 419 ARG A C 1
ATOM 3185 O O . ARG A 1 419 ? -0.170 -0.251 5.313 1.00 86.25 419 ARG A O 1
ATOM 3192 N N . ASP A 1 420 ? 0.157 1.977 5.238 1.00 88.19 420 ASP A N 1
ATOM 3193 C CA . ASP A 1 420 ? 0.040 2.196 6.685 1.00 88.19 420 ASP A CA 1
ATOM 3194 C C . ASP A 1 420 ? -1.393 1.920 7.176 1.00 88.19 420 ASP A C 1
ATOM 3196 O O . ASP A 1 420 ? -1.588 1.287 8.216 1.00 88.19 420 ASP A O 1
ATOM 3200 N N . THR A 1 421 ? -2.402 2.371 6.425 1.00 96.88 421 THR A N 1
ATOM 3201 C CA . THR A 1 421 ? -3.820 2.249 6.779 1.00 96.88 421 THR A CA 1
ATOM 3202 C C . THR A 1 421 ? -4.255 0.786 6.804 1.00 96.88 421 THR A C 1
ATOM 3204 O O . THR A 1 421 ? -4.595 0.297 7.882 1.00 96.88 421 THR A O 1
ATOM 3207 N N . TYR A 1 422 ? -4.164 0.045 5.687 1.00 96.50 422 TYR A N 1
ATOM 3208 C CA . TYR A 1 422 ? -4.533 -1.382 5.698 1.00 96.50 422 TYR A CA 1
ATOM 3209 C C . TYR A 1 422 ? -3.572 -2.220 6.555 1.00 96.50 422 TYR A C 1
ATOM 3211 O O . TYR A 1 422 ? -3.977 -3.231 7.123 1.00 96.50 422 TYR A O 1
ATOM 3219 N N . GLY A 1 423 ? -2.307 -1.798 6.683 1.00 90.06 423 GLY A N 1
ATOM 3220 C CA . GLY A 1 423 ? -1.316 -2.438 7.545 1.00 90.06 423 GLY A CA 1
ATOM 3221 C C . GLY A 1 423 ? -1.754 -2.448 9.008 1.00 90.06 423 GLY A C 1
ATOM 3222 O O . GLY A 1 423 ? -1.911 -3.521 9.581 1.00 90.06 423 GLY A O 1
ATOM 3223 N N . GLY A 1 424 ? -2.033 -1.278 9.587 1.00 91.06 424 GLY A N 1
ATOM 3224 C CA . GLY A 1 424 ? -2.475 -1.198 10.982 1.00 91.06 424 GLY A CA 1
ATOM 3225 C C . GLY A 1 424 ? -3.863 -1.796 11.229 1.00 91.06 424 GLY A C 1
ATOM 3226 O O . GLY A 1 424 ? -4.043 -2.443 12.253 1.00 91.06 424 GLY A O 1
ATOM 3227 N N . VAL A 1 425 ? -4.808 -1.709 10.279 1.00 97.94 425 VAL A N 1
ATOM 3228 C CA . VAL A 1 425 ? -6.097 -2.436 10.372 1.00 97.94 425 VAL A CA 1
ATOM 3229 C C . VAL A 1 425 ? -5.868 -3.948 10.476 1.00 97.94 425 VAL A C 1
ATOM 3231 O O . VAL A 1 425 ? -6.424 -4.605 11.357 1.00 97.94 425 VAL A O 1
ATOM 3234 N N . ARG A 1 426 ? -5.006 -4.508 9.617 1.00 95.62 426 ARG A N 1
ATOM 3235 C CA . ARG A 1 426 ? -4.632 -5.929 9.657 1.00 95.62 426 ARG A CA 1
ATOM 3236 C C . ARG A 1 426 ? -3.964 -6.302 10.976 1.00 95.62 426 ARG A C 1
ATOM 3238 O O . ARG A 1 426 ? -4.224 -7.380 11.504 1.00 95.62 426 ARG A O 1
ATOM 3245 N N . ASP A 1 427 ? -3.074 -5.455 11.475 1.00 93.12 427 ASP A N 1
ATOM 3246 C CA . ASP A 1 427 ? -2.262 -5.768 12.647 1.00 93.12 427 ASP A CA 1
ATOM 3247 C C . ASP A 1 427 ? -3.087 -5.625 13.949 1.00 93.12 427 ASP A C 1
ATOM 3249 O O . ASP A 1 427 ? -2.965 -6.474 14.833 1.00 93.12 427 ASP A O 1
ATOM 3253 N N . LEU A 1 428 ? -4.049 -4.689 14.007 1.00 97.31 428 LEU A N 1
ATOM 3254 C CA . LEU A 1 428 ? -5.119 -4.644 15.019 1.00 97.31 428 LEU A CA 1
ATOM 3255 C C . LEU A 1 428 ? -5.984 -5.913 14.986 1.00 97.31 428 LEU A C 1
ATOM 3257 O O . LEU A 1 428 ? -6.172 -6.557 16.018 1.00 97.31 428 LEU A O 1
ATOM 3261 N N . ALA A 1 429 ? -6.476 -6.310 13.807 1.00 95.44 429 ALA A N 1
ATOM 3262 C CA . ALA A 1 429 ? -7.317 -7.498 13.650 1.00 95.44 429 ALA A CA 1
ATOM 3263 C C . ALA A 1 429 ? -6.590 -8.801 14.016 1.00 95.44 429 ALA A C 1
ATOM 3265 O O . ALA A 1 429 ? -7.183 -9.690 14.630 1.00 95.44 429 ALA A O 1
ATOM 3266 N N . ARG A 1 430 ? -5.296 -8.906 13.691 1.00 92.62 430 ARG A N 1
ATOM 3267 C CA . ARG A 1 430 ? -4.431 -10.011 14.128 1.00 92.62 430 ARG A CA 1
ATOM 3268 C C . ARG A 1 430 ? -4.269 -10.033 15.636 1.00 92.62 430 ARG A C 1
ATOM 3270 O O . ARG A 1 430 ? -4.535 -11.067 16.228 1.00 92.62 430 ARG A O 1
ATOM 3277 N N . ASN A 1 431 ? -3.915 -8.902 16.247 1.00 92.56 431 ASN A N 1
ATOM 3278 C CA . ASN A 1 431 ? -3.757 -8.812 17.696 1.00 92.56 431 ASN A CA 1
ATOM 3279 C C . ASN A 1 431 ? -5.051 -9.213 18.428 1.00 92.56 431 ASN A C 1
ATOM 3281 O O . ASN A 1 431 ? -4.987 -10.014 19.351 1.00 92.56 431 ASN A O 1
ATOM 3285 N N . TYR A 1 432 ? -6.221 -8.747 17.969 1.00 94.75 432 TYR A N 1
ATOM 3286 C CA . TYR A 1 432 ? -7.515 -9.159 18.531 1.00 94.75 432 TYR A CA 1
ATOM 3287 C C . TYR A 1 432 ? -7.796 -10.660 18.341 1.00 94.75 432 TYR A C 1
ATOM 3289 O O . TYR A 1 432 ? -8.287 -11.316 19.258 1.00 94.75 432 TYR A O 1
ATOM 3297 N N . THR A 1 433 ? -7.451 -11.223 17.177 1.00 92.38 433 THR A N 1
ATOM 3298 C CA . THR A 1 433 ? -7.613 -12.664 16.908 1.00 92.38 433 THR A CA 1
ATOM 3299 C C . THR A 1 433 ? -6.682 -13.513 17.781 1.00 92.38 433 THR A C 1
ATOM 3301 O O . THR A 1 433 ? -7.107 -14.537 18.308 1.00 92.38 433 THR A O 1
ATOM 3304 N N . ASP A 1 434 ? -5.437 -13.075 17.978 1.00 90.69 434 ASP A N 1
ATOM 3305 C CA . ASP A 1 434 ? -4.439 -13.761 18.803 1.00 90.69 434 ASP A CA 1
ATOM 3306 C C . ASP A 1 434 ? -4.784 -13.685 20.304 1.00 90.69 434 ASP A C 1
ATOM 3308 O O . ASP A 1 434 ? -4.570 -14.660 21.028 1.00 90.69 434 ASP A O 1
ATOM 3312 N N . THR A 1 435 ? -5.347 -12.568 20.788 1.00 92.19 435 THR A N 1
ATOM 3313 C CA . THR A 1 435 ? -5.786 -12.438 22.191 1.00 92.19 435 THR A CA 1
ATOM 3314 C C . THR A 1 435 ? -7.063 -13.222 22.497 1.00 92.19 435 THR A C 1
ATOM 3316 O O . THR A 1 435 ? -7.180 -13.744 23.604 1.00 92.19 435 THR A O 1
ATOM 3319 N N . HIS A 1 436 ? -7.970 -13.376 21.526 1.00 92.50 436 HIS A N 1
ATOM 3320 C CA . HIS A 1 436 ? -9.235 -14.116 21.666 1.00 92.50 436 HIS A CA 1
ATOM 3321 C C . HIS A 1 436 ? -9.204 -15.492 20.974 1.00 92.50 436 HIS A C 1
ATOM 3323 O O . HIS A 1 436 ? -10.245 -16.047 20.620 1.00 92.50 436 HIS A O 1
ATOM 3329 N N . ALA A 1 437 ? -8.016 -16.077 20.787 1.00 89.44 437 ALA A N 1
ATOM 3330 C CA . ALA A 1 437 ? -7.832 -17.321 20.034 1.00 89.44 437 ALA A CA 1
ATOM 3331 C C . ALA A 1 437 ? -8.582 -18.538 20.621 1.00 89.44 437 ALA A C 1
ATOM 3333 O O . ALA A 1 437 ? -8.904 -19.471 19.884 1.00 89.44 437 ALA A O 1
ATOM 3334 N N . GLU A 1 438 ? -8.886 -18.545 21.926 1.00 87.38 438 GLU A N 1
ATOM 3335 C CA . GLU A 1 438 ? -9.715 -19.590 22.551 1.00 87.38 438 GLU A CA 1
ATOM 3336 C C . GLU A 1 438 ? -11.205 -19.478 22.175 1.00 87.38 438 GLU A C 1
ATOM 3338 O O . GLU A 1 438 ? -11.898 -20.494 22.131 1.00 87.38 438 GLU A O 1
ATOM 3343 N N . GLU A 1 439 ? -11.687 -18.269 21.869 1.00 85.94 439 GLU A N 1
ATOM 3344 C CA . GLU A 1 439 ? -13.090 -17.981 21.536 1.00 85.94 439 GLU A CA 1
ATOM 3345 C C . GLU A 1 439 ? -13.335 -18.006 20.022 1.00 85.94 439 GLU A C 1
ATOM 3347 O O . GLU A 1 439 ? -14.295 -18.616 19.552 1.00 85.94 439 GLU A O 1
ATOM 3352 N N . LEU A 1 440 ? -12.440 -17.379 19.250 1.00 86.12 440 LEU A N 1
ATOM 3353 C CA . LEU A 1 440 ? -12.524 -17.275 17.788 1.00 86.12 440 LEU A CA 1
ATOM 3354 C C . LEU A 1 440 ? -11.954 -18.506 17.064 1.00 86.12 440 LEU A C 1
ATOM 3356 O O . LEU A 1 440 ? -12.258 -18.737 15.892 1.00 86.12 440 LEU A O 1
ATOM 3360 N N . GLY A 1 441 ? -11.116 -19.302 17.736 1.00 85.12 441 GLY A N 1
ATOM 3361 C CA . GLY A 1 441 ? -10.442 -20.453 17.142 1.00 85.12 441 GLY A CA 1
ATOM 3362 C C . GLY A 1 441 ? -9.554 -20.078 15.949 1.00 85.12 441 GLY A C 1
ATOM 3363 O O . GLY A 1 441 ? -8.951 -19.010 15.896 1.00 85.12 441 GLY A O 1
ATOM 3364 N N . ASN A 1 442 ? -9.482 -20.962 14.950 1.00 83.75 442 ASN A N 1
ATOM 3365 C CA . ASN A 1 442 ? -8.728 -20.723 13.711 1.00 83.75 442 ASN A CA 1
ATOM 3366 C C . ASN A 1 442 ? -9.546 -19.902 12.691 1.00 83.75 442 ASN A C 1
ATOM 3368 O O . ASN A 1 442 ? -9.676 -20.316 11.535 1.00 83.75 442 ASN A O 1
ATOM 3372 N N . LEU A 1 443 ? -10.122 -18.772 13.118 1.00 90.94 443 LEU A N 1
ATOM 3373 C CA . LEU A 1 443 ? -10.970 -17.931 12.274 1.00 90.94 443 LEU A CA 1
ATOM 3374 C C . LEU A 1 443 ? -10.224 -17.482 11.013 1.00 90.94 443 LEU A C 1
ATOM 3376 O O . LEU A 1 443 ? -9.184 -16.824 11.074 1.00 90.94 443 LEU A O 1
ATOM 3380 N N . TYR A 1 444 ? -10.775 -17.801 9.845 1.00 93.12 444 TYR A N 1
ATOM 3381 C CA . TYR A 1 444 ? -10.120 -17.474 8.590 1.00 93.12 444 TYR A CA 1
ATOM 3382 C C . TYR A 1 444 ? -10.524 -16.084 8.066 1.00 93.12 444 TYR A C 1
ATOM 3384 O O . TYR A 1 444 ? -11.712 -15.759 7.958 1.00 93.12 444 TYR A O 1
ATOM 3392 N N . LEU A 1 445 ? -9.510 -15.274 7.737 1.00 94.44 445 LEU A N 1
ATOM 3393 C CA . LEU A 1 445 ? -9.609 -13.863 7.339 1.00 94.44 445 LEU A CA 1
ATOM 3394 C C . LEU A 1 445 ? -8.886 -13.622 5.990 1.00 94.44 445 LEU A C 1
ATOM 3396 O O . LEU A 1 445 ? -7.722 -13.191 5.971 1.00 94.44 445 LEU A O 1
ATOM 3400 N N . PRO A 1 446 ? -9.525 -13.932 4.846 1.00 94.44 446 PRO A N 1
ATOM 3401 C CA . PRO A 1 446 ? -8.976 -13.656 3.517 1.00 94.44 446 PRO A CA 1
ATOM 3402 C C . PRO A 1 446 ? -9.004 -12.159 3.175 1.00 94.44 446 PRO A C 1
ATOM 3404 O O . PRO A 1 446 ? -9.547 -11.338 3.912 1.00 94.44 446 PRO A O 1
ATOM 3407 N N . LEU A 1 447 ? -8.438 -11.798 2.025 1.00 94.56 447 LEU A N 1
ATOM 3408 C CA . LEU A 1 447 ? -8.679 -10.498 1.394 1.00 94.56 447 LEU A CA 1
ATOM 3409 C C . LEU A 1 447 ? -9.863 -10.602 0.432 1.00 94.56 447 LEU A C 1
ATOM 3411 O O . LEU A 1 447 ? -10.037 -11.633 -0.220 1.00 94.56 447 LEU A O 1
ATOM 3415 N N . PHE A 1 448 ? -10.642 -9.532 0.303 1.00 92.94 448 PHE A N 1
ATOM 3416 C CA . PHE A 1 448 ? -11.710 -9.460 -0.685 1.00 92.94 448 PHE A CA 1
ATOM 3417 C C . PHE A 1 448 ? -11.158 -8.933 -2.020 1.00 92.94 448 PHE A C 1
ATOM 3419 O O . PHE A 1 448 ? -10.598 -7.846 -2.091 1.00 92.94 448 PHE A O 1
ATOM 3426 N N . ALA A 1 449 ? -11.256 -9.736 -3.084 1.00 88.56 449 ALA A N 1
ATOM 3427 C CA . ALA A 1 449 ? -10.495 -9.513 -4.319 1.00 88.56 449 ALA A CA 1
ATOM 3428 C C . ALA A 1 449 ? -10.806 -8.190 -5.043 1.00 88.56 449 ALA A C 1
ATOM 3430 O O . ALA A 1 449 ? -9.918 -7.628 -5.682 1.00 88.56 449 ALA A O 1
ATOM 3431 N N . ASN A 1 450 ? -12.052 -7.712 -4.964 1.00 87.44 450 ASN A N 1
ATOM 3432 C CA . ASN A 1 450 ? -12.502 -6.509 -5.674 1.00 87.44 450 ASN A CA 1
ATOM 3433 C C . ASN A 1 450 ? -11.815 -5.240 -5.150 1.00 87.44 450 ASN A C 1
ATOM 3435 O O . ASN A 1 450 ? -11.455 -4.367 -5.940 1.00 87.44 450 ASN A O 1
ATOM 3439 N N . ASP A 1 451 ? -11.578 -5.206 -3.839 1.00 91.12 451 ASP A N 1
ATOM 3440 C CA . ASP A 1 451 ? -11.108 -4.040 -3.091 1.00 91.12 451 ASP A CA 1
ATOM 3441 C C . ASP A 1 451 ? -9.613 -4.200 -2.712 1.00 91.12 451 ASP A C 1
ATOM 3443 O O . ASP A 1 451 ? -9.053 -3.450 -1.913 1.00 91.12 451 ASP A O 1
ATOM 3447 N N . ALA A 1 452 ? -8.938 -5.210 -3.275 1.00 89.88 452 ALA A N 1
ATOM 3448 C CA . ALA A 1 452 ? -7.538 -5.509 -3.003 1.00 89.88 452 ALA A CA 1
ATOM 3449 C C . ALA A 1 452 ? -6.593 -4.526 -3.714 1.00 89.88 452 ALA A C 1
ATOM 3451 O O . ALA A 1 452 ? -6.553 -4.430 -4.948 1.00 89.88 452 ALA A O 1
ATOM 3452 N N . PHE A 1 453 ? -5.753 -3.846 -2.932 1.00 90.75 453 PHE A N 1
ATOM 3453 C CA . PHE A 1 453 ? -4.707 -2.986 -3.478 1.00 90.75 453 PHE A CA 1
ATOM 3454 C C . PHE A 1 453 ? -3.666 -3.815 -4.238 1.00 90.75 453 PHE A C 1
ATOM 3456 O O . PHE A 1 453 ? -3.312 -4.908 -3.800 1.00 90.75 453 PHE A O 1
ATOM 3463 N N . HIS A 1 454 ? -3.065 -3.267 -5.300 1.00 79.88 454 HIS A N 1
ATOM 3464 C CA . HIS A 1 454 ? -2.031 -3.955 -6.097 1.00 79.88 454 HIS A CA 1
ATOM 3465 C C . HIS A 1 454 ? -0.846 -4.535 -5.287 1.00 79.88 454 HIS A C 1
ATOM 3467 O O . HIS A 1 454 ? -0.119 -5.395 -5.779 1.00 79.88 454 HIS A O 1
ATOM 3473 N N . ALA A 1 455 ? -0.602 -4.031 -4.070 1.00 77.88 455 ALA A N 1
ATOM 3474 C CA . ALA A 1 455 ? 0.469 -4.484 -3.182 1.00 77.88 455 ALA A CA 1
ATOM 3475 C C . ALA A 1 455 ? 0.022 -5.523 -2.129 1.00 77.88 455 ALA A C 1
ATOM 3477 O O . ALA A 1 455 ? 0.855 -5.989 -1.349 1.00 77.88 455 ALA A O 1
ATOM 3478 N N . GLN A 1 456 ? -1.266 -5.873 -2.078 1.00 83.25 456 GLN A N 1
ATOM 3479 C CA . GLN A 1 456 ? -1.818 -6.887 -1.183 1.00 83.25 456 GLN A CA 1
ATOM 3480 C C . GLN A 1 456 ? -1.908 -8.239 -1.906 1.00 83.25 456 GLN A C 1
ATOM 3482 O O . GLN A 1 456 ? -2.618 -8.391 -2.896 1.00 83.25 456 GLN A O 1
ATOM 3487 N N . ASP A 1 457 ? -1.190 -9.248 -1.403 1.00 81.50 457 ASP A N 1
ATOM 3488 C CA . ASP A 1 457 ? -1.165 -10.585 -2.009 1.00 81.50 457 ASP A CA 1
ATOM 3489 C C . ASP A 1 457 ? -2.439 -11.379 -1.668 1.00 81.50 457 ASP A C 1
ATOM 3491 O O . ASP A 1 457 ? -2.503 -12.136 -0.693 1.00 81.50 457 ASP A O 1
ATOM 3495 N N . TYR A 1 458 ? -3.471 -11.186 -2.493 1.00 87.62 458 TYR A N 1
ATOM 3496 C CA . TYR A 1 458 ? -4.735 -11.916 -2.425 1.00 87.62 458 TYR A CA 1
ATOM 3497 C C . TYR A 1 458 ? -4.533 -13.440 -2.482 1.00 87.62 458 TYR A C 1
ATOM 3499 O O . TYR A 1 458 ? -5.064 -14.164 -1.640 1.00 87.62 458 TYR A O 1
ATOM 3507 N N . PHE A 1 459 ? -3.713 -13.946 -3.412 1.00 84.38 459 PHE A N 1
ATOM 3508 C CA . PHE A 1 459 ? -3.518 -15.389 -3.600 1.00 84.38 459 PHE A CA 1
ATOM 3509 C C . PHE A 1 459 ? -2.753 -16.061 -2.450 1.00 84.38 459 PHE A C 1
ATOM 3511 O O . PHE A 1 459 ? -2.937 -17.259 -2.227 1.00 84.38 459 PHE A O 1
ATOM 3518 N N . ALA A 1 460 ? -1.913 -15.331 -1.711 1.00 82.00 460 ALA A N 1
ATOM 3519 C CA . ALA A 1 460 ? -1.301 -15.816 -0.472 1.00 82.00 460 ALA A CA 1
ATOM 3520 C C . ALA A 1 460 ? -2.248 -15.761 0.739 1.00 82.00 460 ALA A C 1
ATOM 3522 O O . ALA A 1 460 ? -2.019 -16.481 1.710 1.00 82.00 460 ALA A O 1
ATOM 3523 N N . ARG A 1 461 ? -3.303 -14.935 0.688 1.00 85.44 461 ARG A N 1
ATOM 3524 C CA . ARG A 1 461 ? -4.367 -14.872 1.707 1.00 85.44 461 ARG A CA 1
ATOM 3525 C C . ARG A 1 461 ? -5.509 -15.862 1.459 1.00 85.44 461 ARG A C 1
ATOM 3527 O O . ARG A 1 461 ? -6.338 -16.017 2.349 1.00 85.44 461 ARG A O 1
ATOM 3534 N N . LEU A 1 462 ? -5.529 -16.548 0.312 1.00 89.56 462 LEU A N 1
ATOM 3535 C CA . LEU A 1 462 ? -6.408 -17.693 0.052 1.00 89.56 462 LEU A CA 1
ATOM 3536 C C . LEU A 1 462 ? -5.998 -18.940 0.854 1.00 89.56 462 LEU A C 1
ATOM 3538 O O . LEU A 1 462 ? -4.821 -19.135 1.169 1.00 89.56 462 LEU A O 1
ATOM 3542 N N . ARG A 1 463 ? -6.950 -19.856 1.095 1.00 90.56 463 ARG A N 1
ATOM 3543 C CA . ARG A 1 463 ? -6.658 -21.161 1.708 1.00 90.56 463 ARG A CA 1
ATOM 3544 C C . ARG A 1 463 ? -5.622 -21.924 0.867 1.00 90.56 463 ARG A C 1
ATOM 3546 O O . ARG A 1 463 ? -5.696 -21.861 -0.367 1.00 90.56 463 ARG A O 1
ATOM 3553 N N . PRO A 1 464 ? -4.683 -22.677 1.473 1.00 86.19 464 PRO A N 1
ATOM 3554 C CA . PRO A 1 464 ? -3.589 -23.329 0.747 1.00 86.19 464 PRO A CA 1
ATOM 3555 C C . PRO A 1 464 ? -4.040 -24.185 -0.445 1.00 86.19 464 PRO A C 1
ATOM 3557 O O . PRO A 1 464 ? -3.408 -24.156 -1.502 1.00 86.19 464 PRO A O 1
ATOM 3560 N N . GLU A 1 465 ? -5.149 -24.906 -0.302 1.00 91.25 465 GLU A N 1
ATOM 3561 C CA . GLU A 1 465 ? -5.774 -25.741 -1.326 1.00 91.25 465 GLU A CA 1
ATOM 3562 C C . GLU A 1 465 ? -6.417 -24.928 -2.462 1.00 91.25 465 GLU A C 1
ATOM 3564 O O . GLU A 1 465 ? -6.252 -25.291 -3.629 1.00 91.25 465 GLU A O 1
ATOM 3569 N N . LYS A 1 466 ? -7.057 -23.790 -2.159 1.00 93.00 466 LYS A N 1
ATOM 3570 C CA . LYS A 1 466 ? -7.624 -22.862 -3.156 1.00 93.00 466 LYS A CA 1
ATOM 3571 C C . LYS A 1 466 ? -6.517 -22.152 -3.931 1.00 93.00 466 LYS A C 1
ATOM 3573 O O . LYS A 1 466 ? -6.556 -22.094 -5.158 1.00 93.00 466 LYS A O 1
ATOM 3578 N N . ALA A 1 467 ? -5.469 -21.712 -3.235 1.00 84.12 467 ALA A N 1
ATOM 3579 C CA . ALA A 1 467 ? -4.273 -21.143 -3.845 1.00 84.12 467 ALA A CA 1
ATOM 3580 C C . ALA A 1 467 ? -3.514 -22.171 -4.712 1.00 84.12 467 ALA A C 1
ATOM 3582 O O . ALA A 1 467 ? -2.974 -21.827 -5.764 1.00 84.12 467 ALA A O 1
ATOM 3583 N N . ALA A 1 468 ? -3.467 -23.444 -4.303 1.00 84.25 468 ALA A N 1
ATOM 3584 C CA . ALA A 1 468 ? -2.870 -24.519 -5.096 1.00 84.25 468 ALA A CA 1
ATOM 3585 C C . ALA A 1 468 ? -3.703 -24.866 -6.342 1.00 84.25 468 ALA A C 1
ATOM 3587 O O . ALA A 1 468 ? -3.122 -25.073 -7.408 1.00 84.25 468 ALA A O 1
ATOM 3588 N N . LEU A 1 469 ? -5.037 -24.889 -6.228 1.00 92.38 469 LEU A N 1
ATOM 3589 C CA . LEU A 1 469 ? -5.964 -25.026 -7.355 1.00 92.38 469 LEU A CA 1
ATOM 3590 C C . LEU A 1 469 ? -5.757 -23.893 -8.371 1.00 92.38 469 LEU A C 1
ATOM 3592 O O . LEU A 1 469 ? -5.458 -24.173 -9.528 1.00 92.38 469 LEU A O 1
ATOM 3596 N N . ALA A 1 470 ? -5.810 -22.635 -7.921 1.00 89.56 470 ALA A N 1
ATOM 3597 C CA . ALA A 1 470 ? -5.571 -21.447 -8.742 1.00 89.56 470 ALA A CA 1
ATOM 3598 C C . ALA A 1 470 ? -4.256 -21.542 -9.542 1.00 89.56 470 ALA A C 1
ATOM 3600 O O . ALA A 1 470 ? -4.254 -21.470 -10.772 1.00 89.56 470 ALA A O 1
ATOM 3601 N N . ARG A 1 471 ? -3.131 -21.811 -8.861 1.00 85.19 471 ARG A N 1
ATOM 3602 C CA . ARG A 1 471 ? -1.817 -21.957 -9.518 1.00 85.19 471 ARG A CA 1
ATOM 3603 C C . ARG A 1 471 ? -1.764 -23.122 -10.512 1.00 85.19 471 ARG A C 1
ATOM 3605 O O . ARG A 1 471 ? -1.099 -22.987 -11.538 1.00 85.19 471 ARG A O 1
ATOM 3612 N N . ARG A 1 472 ? -2.425 -24.250 -10.216 1.00 93.00 472 ARG A N 1
ATOM 3613 C CA . ARG A 1 472 ? -2.485 -25.413 -11.116 1.00 93.00 472 ARG A CA 1
ATOM 3614 C C . ARG A 1 472 ? -3.242 -25.068 -12.395 1.00 93.00 472 ARG A C 1
ATOM 3616 O O . ARG A 1 472 ? -2.667 -25.191 -13.470 1.00 93.00 472 ARG A O 1
ATOM 3623 N N . VAL A 1 473 ? -4.479 -24.583 -12.276 1.00 94.25 473 VAL A N 1
ATOM 3624 C CA . VAL A 1 473 ? -5.334 -24.287 -13.437 1.00 94.25 473 VAL A CA 1
ATOM 3625 C C . VAL A 1 473 ? -4.707 -23.202 -14.316 1.00 94.25 473 VAL A C 1
ATOM 3627 O O . VAL A 1 473 ? -4.699 -23.338 -15.535 1.00 94.25 473 VAL A O 1
ATOM 3630 N N . ALA A 1 474 ? -4.083 -22.176 -13.725 1.00 86.81 474 ALA A N 1
ATOM 3631 C CA . ALA A 1 474 ? -3.361 -21.157 -14.489 1.00 86.81 474 ALA A CA 1
ATOM 3632 C C . ALA A 1 474 ? -2.195 -21.757 -15.302 1.00 86.81 474 ALA A C 1
ATOM 3634 O O . ALA A 1 474 ? -1.997 -21.398 -16.458 1.00 86.81 474 ALA A O 1
ATOM 3635 N N . ALA A 1 475 ? -1.435 -22.696 -14.728 1.00 83.81 475 ALA A N 1
ATOM 3636 C CA . ALA A 1 475 ? -0.336 -23.366 -15.427 1.00 83.81 475 ALA A CA 1
ATOM 3637 C C . ALA A 1 475 ? -0.805 -24.375 -16.496 1.00 83.81 475 ALA A C 1
ATOM 3639 O O . ALA A 1 475 ? -0.077 -24.613 -17.458 1.00 83.81 475 ALA A O 1
ATOM 3640 N N . GLU A 1 476 ? -1.991 -24.966 -16.331 1.00 89.88 476 GLU A N 1
ATOM 3641 C CA . GLU A 1 476 ? -2.594 -25.902 -17.289 1.00 89.88 476 GLU A CA 1
ATOM 3642 C C . GLU A 1 476 ? -3.233 -25.186 -18.488 1.00 89.88 476 GLU A C 1
ATOM 3644 O O . GLU A 1 476 ? -3.081 -25.645 -19.620 1.00 89.88 476 GLU A O 1
ATOM 3649 N N . LEU A 1 477 ? -3.918 -24.058 -18.259 1.00 91.69 477 LEU A N 1
ATOM 3650 C CA . LEU A 1 477 ? -4.546 -23.267 -19.323 1.00 91.69 477 LEU A CA 1
ATOM 3651 C C . LEU A 1 477 ? -3.541 -22.395 -20.082 1.00 91.69 477 LEU A C 1
ATOM 3653 O O . LEU A 1 477 ? -3.675 -22.244 -21.297 1.00 91.69 477 LEU A O 1
ATOM 3657 N N . ASP A 1 478 ? -2.548 -21.836 -19.382 1.00 88.00 478 ASP A N 1
ATOM 3658 C CA . ASP A 1 478 ? -1.580 -20.881 -19.930 1.00 88.00 478 ASP A CA 1
ATOM 3659 C C . ASP A 1 478 ? -0.112 -21.366 -19.826 1.00 88.00 478 ASP A C 1
ATOM 3661 O O . ASP A 1 478 ? 0.723 -20.731 -19.169 1.00 88.00 478 ASP A O 1
ATOM 3665 N N . PRO A 1 479 ? 0.253 -22.495 -20.472 1.00 79.94 479 PRO A N 1
ATOM 3666 C CA . PRO A 1 479 ? 1.616 -23.031 -20.421 1.00 79.94 479 PRO A CA 1
ATOM 3667 C C . PRO A 1 479 ? 2.636 -22.139 -21.147 1.00 79.94 479 PRO A C 1
ATOM 3669 O O . PRO A 1 479 ? 3.817 -22.154 -20.802 1.00 79.94 479 PRO A O 1
ATOM 3672 N N . GLU A 1 480 ? 2.188 -21.350 -22.132 1.00 77.75 480 GLU A N 1
ATOM 3673 C CA . GLU A 1 480 ? 3.000 -20.359 -22.858 1.00 77.75 480 GLU A CA 1
ATOM 3674 C C . GLU A 1 480 ? 3.119 -19.025 -22.085 1.00 77.75 480 GLU A C 1
ATOM 3676 O O . GLU A 1 480 ? 3.984 -18.209 -22.399 1.00 77.75 480 GLU A O 1
ATOM 3681 N N . GLY A 1 481 ? 2.304 -18.809 -21.042 1.00 75.94 481 GLY A N 1
ATOM 3682 C CA . GLY A 1 481 ? 2.321 -17.602 -20.212 1.00 75.94 481 GLY A CA 1
ATOM 3683 C C . GLY A 1 481 ? 1.731 -16.357 -20.884 1.00 75.94 481 GLY A C 1
ATOM 3684 O O . GLY A 1 481 ? 2.110 -15.244 -20.510 1.00 75.94 481 GLY A O 1
ATOM 3685 N N . LEU A 1 482 ? 0.847 -16.522 -21.872 1.00 83.75 482 LEU A N 1
ATOM 3686 C CA . LEU A 1 482 ? 0.195 -15.454 -22.625 1.00 83.75 482 LEU A CA 1
ATOM 3687 C C . LEU A 1 482 ? -0.494 -14.434 -21.713 1.00 83.75 482 LEU A C 1
ATOM 3689 O O . LEU A 1 482 ? -0.253 -13.247 -21.879 1.00 83.75 482 LEU A O 1
ATOM 3693 N N . PHE A 1 483 ? -1.317 -14.863 -20.758 1.00 82.62 483 PHE A N 1
ATOM 3694 C CA . PHE A 1 483 ? -1.925 -13.949 -19.788 1.00 82.62 483 PHE A CA 1
ATOM 3695 C C . PHE A 1 483 ? -0.937 -13.680 -18.658 1.00 82.62 483 PHE A C 1
ATOM 3697 O O . PHE A 1 483 ? -0.507 -12.542 -18.458 1.00 82.62 483 PHE A O 1
ATOM 3704 N N . ARG A 1 484 ? -0.454 -14.748 -18.007 1.00 72.38 484 ARG A N 1
ATOM 3705 C CA . ARG A 1 484 ? 0.351 -14.673 -16.775 1.00 72.38 484 ARG A CA 1
ATOM 3706 C C . ARG A 1 484 ? 1.610 -13.802 -16.892 1.00 72.38 484 ARG A C 1
ATOM 3708 O O . ARG A 1 484 ? 2.120 -13.341 -15.879 1.00 72.38 484 ARG A O 1
ATOM 3715 N N . THR A 1 485 ? 2.157 -13.604 -18.095 1.00 68.56 485 THR A N 1
ATOM 3716 C CA . THR A 1 485 ? 3.357 -12.770 -18.310 1.00 68.56 485 THR A CA 1
ATOM 3717 C C . THR A 1 485 ? 3.118 -11.483 -19.103 1.00 68.56 485 THR A C 1
ATOM 3719 O O . THR A 1 485 ? 4.040 -10.670 -19.184 1.00 68.56 485 THR A O 1
ATOM 3722 N N . ARG A 1 486 ? 1.919 -11.264 -19.672 1.00 76.75 486 ARG A N 1
ATOM 3723 C CA . ARG A 1 486 ? 1.632 -10.110 -20.554 1.00 76.75 486 ARG A CA 1
ATOM 3724 C C . ARG A 1 486 ? 0.449 -9.241 -20.109 1.00 76.75 486 ARG A C 1
ATOM 3726 O O . ARG A 1 486 ? 0.362 -8.125 -20.616 1.00 76.75 486 ARG A O 1
ATOM 3733 N N . THR A 1 487 ? -0.385 -9.695 -19.164 1.00 70.62 487 THR A N 1
ATOM 3734 C CA . THR A 1 487 ? -1.487 -8.903 -18.566 1.00 70.62 487 THR A CA 1
ATOM 3735 C C . THR A 1 487 ? -1.249 -8.462 -17.118 1.00 70.62 487 THR A C 1
ATOM 3737 O O . THR A 1 487 ? -2.030 -7.676 -16.601 1.00 70.62 487 THR A O 1
ATOM 3740 N N . ASP A 1 488 ? -0.193 -8.949 -16.457 1.00 54.12 488 ASP A N 1
ATOM 3741 C CA . ASP A 1 488 ? 0.180 -8.559 -15.081 1.00 54.12 488 ASP A CA 1
ATOM 3742 C C . ASP A 1 488 ? 1.712 -8.507 -14.918 1.00 54.12 488 ASP A C 1
ATOM 3744 O O . ASP A 1 488 ? 2.328 -9.131 -14.049 1.00 54.12 488 ASP A O 1
ATOM 3748 N N . LYS A 1 489 ? 2.391 -7.832 -15.858 1.00 43.91 489 LYS A N 1
ATOM 3749 C CA . LYS A 1 489 ? 3.858 -7.846 -15.902 1.00 43.91 489 LYS A CA 1
ATOM 3750 C C . LYS A 1 489 ? 4.466 -6.855 -14.905 1.00 43.91 489 LYS A C 1
ATOM 3752 O O . LYS A 1 489 ? 4.857 -5.743 -15.250 1.00 43.91 489 LYS A O 1
ATOM 3757 N N . VAL A 1 490 ? 4.641 -7.344 -13.680 1.00 38.97 490 VAL A N 1
ATOM 3758 C CA . VAL A 1 490 ? 5.439 -6.733 -12.601 1.00 38.97 490 VAL A CA 1
ATOM 3759 C C . VAL A 1 490 ? 6.846 -6.322 -13.088 1.00 38.97 490 VAL A C 1
ATOM 3761 O O . VAL A 1 490 ? 7.384 -5.297 -12.672 1.00 38.97 490 VAL A O 1
ATOM 3764 N N . ASP A 1 491 ? 7.445 -7.063 -14.024 1.00 42.91 491 ASP A N 1
ATOM 3765 C CA . ASP A 1 491 ? 8.739 -6.721 -14.627 1.00 42.91 491 ASP A CA 1
ATOM 3766 C C . ASP A 1 491 ? 8.577 -5.833 -15.882 1.00 42.91 491 ASP A C 1
ATOM 3768 O O . ASP A 1 491 ? 8.366 -6.319 -16.993 1.00 42.91 491 ASP A O 1
ATOM 3772 N N . VAL A 1 492 ? 8.683 -4.511 -15.718 1.00 48.50 492 VAL A N 1
ATOM 3773 C CA . VAL A 1 492 ? 8.383 -3.491 -16.754 1.00 48.50 492 VAL A CA 1
ATOM 3774 C C . VAL A 1 492 ? 9.433 -3.442 -17.892 1.00 48.50 492 VAL A C 1
ATOM 3776 O O . VAL A 1 492 ? 9.340 -2.618 -18.803 1.00 48.50 492 VAL A O 1
ATOM 3779 N N . ASP A 1 493 ? 10.443 -4.321 -17.876 1.00 53.72 493 ASP A N 1
ATOM 3780 C CA . ASP A 1 493 ? 11.575 -4.312 -18.809 1.00 53.72 493 ASP A CA 1
ATOM 3781 C C . ASP A 1 493 ? 11.692 -5.521 -19.748 1.00 53.72 493 ASP A C 1
ATOM 3783 O O . ASP A 1 493 ? 11.285 -6.649 -19.457 1.00 53.72 493 ASP A O 1
ATOM 3787 N N . ALA A 1 494 ? 12.333 -5.281 -20.896 1.00 63.34 494 ALA A N 1
ATOM 3788 C CA . ALA A 1 494 ? 12.795 -6.324 -21.802 1.00 63.34 494 ALA A CA 1
ATOM 3789 C C . ALA A 1 494 ? 14.087 -6.962 -21.250 1.00 63.34 494 ALA A C 1
ATOM 3791 O O . ALA A 1 494 ? 15.212 -6.547 -21.554 1.00 63.34 494 ALA A O 1
ATOM 3792 N N . SER A 1 495 ? 13.916 -7.983 -20.413 1.00 78.38 495 SER A N 1
ATOM 3793 C CA . SER A 1 495 ? 14.985 -8.823 -19.865 1.00 78.38 495 SER A CA 1
ATOM 3794 C C . SER A 1 495 ? 14.988 -10.208 -20.522 1.00 78.38 495 SER A C 1
ATOM 3796 O O . SER A 1 495 ? 13.983 -10.638 -21.085 1.00 78.38 495 SER A O 1
ATOM 3798 N N . ILE A 1 496 ? 16.120 -10.922 -20.468 1.00 82.94 496 ILE A N 1
ATOM 3799 C CA . ILE A 1 496 ? 16.129 -12.370 -20.758 1.00 82.94 496 ILE A CA 1
ATOM 3800 C C . ILE A 1 496 ? 15.682 -13.193 -19.543 1.00 82.94 496 ILE A C 1
ATOM 3802 O O . ILE A 1 496 ? 15.348 -14.365 -19.689 1.00 82.94 496 ILE A O 1
ATOM 3806 N N . TRP A 1 497 ? 15.711 -12.588 -18.356 1.00 84.38 497 TRP A N 1
ATOM 3807 C CA . TRP A 1 497 ? 15.313 -13.197 -17.095 1.00 84.38 497 TRP A CA 1
ATOM 3808 C C . TRP A 1 497 ? 13.862 -12.854 -16.781 1.00 84.38 497 TRP A C 1
ATOM 3810 O O . TRP A 1 497 ? 13.411 -11.753 -17.078 1.00 84.38 497 TRP A O 1
ATOM 3820 N N . THR A 1 498 ? 13.165 -13.767 -16.114 1.00 74.81 498 THR A N 1
ATOM 3821 C CA . THR A 1 498 ? 11.942 -13.442 -15.369 1.00 74.81 498 THR A CA 1
ATOM 3822 C C . THR A 1 498 ? 12.310 -13.286 -13.899 1.00 74.81 498 THR A C 1
ATOM 3824 O O . THR A 1 498 ? 12.918 -14.195 -13.324 1.00 74.81 498 THR A O 1
ATOM 3827 N N . LEU A 1 499 ? 11.994 -12.136 -13.303 1.00 72.25 499 LEU A N 1
ATOM 3828 C CA . LEU A 1 499 ? 12.263 -11.856 -11.895 1.00 72.25 499 LEU A CA 1
ATOM 3829 C C . LEU A 1 499 ? 11.076 -12.260 -11.012 1.00 72.25 499 LEU A C 1
ATOM 3831 O O . LEU A 1 499 ? 9.955 -11.804 -11.220 1.00 72.25 499 LEU A O 1
ATOM 3835 N N . TYR A 1 500 ? 11.343 -13.068 -9.988 1.00 67.69 500 TYR A N 1
ATOM 3836 C CA . TYR A 1 500 ? 10.373 -13.462 -8.967 1.00 67.69 500 TYR A CA 1
ATOM 3837 C C . TYR A 1 500 ? 10.824 -13.010 -7.576 1.00 67.69 500 TYR A C 1
ATOM 3839 O O . TYR A 1 500 ? 12.017 -13.005 -7.267 1.00 67.69 500 TYR A O 1
ATOM 3847 N N . ASN A 1 501 ? 9.863 -12.707 -6.704 1.00 67.81 501 ASN A N 1
ATOM 3848 C CA . ASN A 1 501 ? 10.110 -12.617 -5.266 1.00 67.81 501 ASN A CA 1
ATOM 3849 C C . ASN A 1 501 ? 10.249 -14.032 -4.677 1.00 67.81 501 ASN A C 1
ATOM 3851 O O . ASN A 1 501 ? 9.565 -14.959 -5.113 1.00 67.81 501 ASN A O 1
ATOM 3855 N N . GLY A 1 502 ? 11.104 -14.198 -3.670 1.00 63.06 502 GLY A N 1
ATOM 3856 C CA . GLY A 1 502 ? 11.275 -15.465 -2.964 1.00 63.06 502 GLY A CA 1
ATOM 3857 C C . GLY A 1 502 ? 11.598 -15.288 -1.482 1.00 63.06 502 GLY A C 1
ATOM 3858 O O . GLY A 1 502 ? 11.840 -14.179 -1.000 1.00 63.06 502 GLY A O 1
ATOM 3859 N N . THR A 1 503 ? 11.633 -16.414 -0.772 1.00 70.06 503 THR A N 1
ATOM 3860 C CA . THR A 1 503 ? 12.015 -16.491 0.642 1.00 70.06 503 THR A CA 1
ATOM 3861 C C . THR A 1 503 ? 12.941 -17.687 0.847 1.00 70.06 503 THR A C 1
ATOM 3863 O O . THR A 1 503 ? 12.648 -18.804 0.403 1.00 70.06 503 THR A O 1
ATOM 3866 N N . ARG A 1 504 ? 14.076 -17.478 1.517 1.00 80.12 504 ARG A N 1
ATOM 3867 C CA . ARG A 1 504 ? 15.054 -18.526 1.816 1.00 80.12 504 ARG A CA 1
ATOM 3868 C C . ARG A 1 504 ? 14.569 -19.373 2.995 1.00 80.12 504 ARG A C 1
ATOM 3870 O O . ARG A 1 504 ? 14.333 -18.874 4.087 1.00 80.12 504 ARG A O 1
ATOM 3877 N N . ARG A 1 505 ? 14.457 -20.688 2.786 1.00 75.62 505 ARG A N 1
ATOM 3878 C CA . ARG A 1 505 ? 13.887 -21.624 3.779 1.00 75.62 505 ARG A CA 1
ATOM 3879 C C . ARG A 1 505 ? 14.730 -21.828 5.043 1.00 75.62 505 ARG A C 1
ATOM 3881 O O . ARG A 1 505 ? 14.199 -22.311 6.032 1.00 75.62 505 ARG A O 1
ATOM 3888 N N . GLU A 1 506 ? 16.026 -21.528 4.994 1.00 78.12 506 GLU A N 1
ATOM 3889 C CA . GLU A 1 506 ? 16.958 -21.779 6.106 1.00 78.12 506 GLU A CA 1
ATOM 3890 C C . GLU A 1 506 ? 16.876 -20.721 7.214 1.00 78.12 506 GLU A C 1
ATOM 3892 O O . GLU A 1 506 ? 17.113 -21.039 8.375 1.00 78.12 506 GLU A O 1
ATOM 3897 N N . ASP A 1 507 ? 16.564 -19.474 6.854 1.00 75.19 507 ASP A N 1
ATOM 3898 C CA . ASP A 1 507 ? 16.586 -18.309 7.750 1.00 75.19 507 ASP A CA 1
ATOM 3899 C C . ASP A 1 507 ? 15.336 -17.413 7.636 1.00 75.19 507 ASP A C 1
ATOM 3901 O O . ASP A 1 507 ? 15.222 -16.430 8.364 1.00 75.19 507 ASP A O 1
ATOM 3905 N N . GLY A 1 508 ? 14.396 -17.735 6.740 1.00 62.38 508 GLY A N 1
ATOM 3906 C CA . GLY A 1 508 ? 13.185 -16.949 6.496 1.00 62.38 508 GLY A CA 1
ATOM 3907 C C . GLY A 1 508 ? 13.422 -15.626 5.758 1.00 62.38 508 GLY A C 1
ATOM 3908 O O . GLY A 1 508 ? 12.488 -14.841 5.621 1.00 62.38 508 GLY A O 1
ATOM 3909 N N . SER A 1 509 ? 14.643 -15.353 5.283 1.00 72.12 509 SER A N 1
ATOM 3910 C CA . SER A 1 509 ? 14.979 -14.064 4.668 1.00 72.12 509 SER A CA 1
ATOM 3911 C C . SER A 1 509 ? 14.371 -13.886 3.273 1.00 72.12 509 SER A C 1
ATOM 3913 O O . SER A 1 509 ? 14.272 -14.833 2.486 1.00 72.12 509 SER A O 1
ATOM 3915 N N . ASN A 1 510 ? 13.985 -12.651 2.944 1.00 73.31 510 ASN A N 1
ATOM 3916 C CA . ASN A 1 510 ? 13.536 -12.290 1.602 1.00 73.31 510 ASN A CA 1
ATOM 3917 C C . ASN A 1 510 ? 14.689 -12.380 0.594 1.00 73.31 510 ASN A C 1
ATOM 3919 O O . ASN A 1 510 ? 15.810 -11.937 0.850 1.00 73.31 510 ASN A O 1
ATOM 3923 N N . CYS A 1 511 ? 14.391 -12.894 -0.593 1.00 83.62 511 CYS A N 1
ATOM 3924 C CA . CYS A 1 511 ? 15.312 -12.935 -1.721 1.00 83.62 511 CYS A CA 1
ATOM 3925 C C . CYS A 1 511 ? 14.588 -12.587 -3.029 1.00 83.62 511 CYS A C 1
ATOM 3927 O O . CYS A 1 511 ? 13.358 -12.471 -3.070 1.00 83.62 511 CYS A O 1
ATOM 3929 N N . SER A 1 512 ? 15.360 -12.424 -4.100 1.00 82.56 512 SER A N 1
ATOM 3930 C CA . SER A 1 512 ? 14.832 -12.377 -5.466 1.00 82.56 512 SER A CA 1
ATOM 3931 C C . SER A 1 512 ? 15.403 -13.539 -6.276 1.00 82.56 512 SER A C 1
ATOM 3933 O O . SER A 1 512 ? 16.531 -13.972 -6.040 1.00 82.56 512 SER A O 1
ATOM 3935 N N . ILE A 1 513 ? 14.623 -14.069 -7.215 1.00 83.81 513 ILE A N 1
ATOM 3936 C CA . ILE A 1 513 ? 14.980 -15.224 -8.044 1.00 83.81 513 ILE A CA 1
ATOM 3937 C C . ILE A 1 513 ? 14.872 -14.813 -9.510 1.00 83.81 513 ILE A C 1
ATOM 3939 O O . ILE A 1 513 ? 13.777 -14.587 -10.020 1.00 83.81 513 ILE A O 1
ATOM 3943 N N . PHE A 1 514 ? 16.008 -14.752 -10.198 1.00 88.62 514 PHE A N 1
ATOM 3944 C CA . PHE A 1 514 ? 16.063 -14.599 -11.649 1.00 88.62 514 PHE A CA 1
ATOM 3945 C C . PHE A 1 514 ? 15.977 -15.985 -12.288 1.00 88.62 514 PHE A C 1
ATOM 3947 O O . PHE A 1 514 ? 16.846 -16.824 -12.045 1.00 88.62 514 PHE A O 1
ATOM 3954 N N . ALA A 1 515 ? 14.952 -16.229 -13.103 1.00 83.00 515 ALA A N 1
ATOM 3955 C CA . ALA A 1 515 ? 14.771 -17.474 -13.845 1.00 83.00 515 ALA A CA 1
ATOM 3956 C C . ALA A 1 515 ? 14.991 -17.270 -15.349 1.00 83.00 515 ALA A C 1
ATOM 3958 O O . ALA A 1 515 ? 14.570 -16.260 -15.914 1.00 83.00 515 ALA A O 1
ATOM 3959 N N . PHE A 1 516 ? 15.609 -18.249 -16.003 1.00 87.25 516 PHE A N 1
ATOM 3960 C CA . PHE A 1 516 ? 15.775 -18.308 -17.453 1.00 87.25 516 PHE A CA 1
ATOM 3961 C C . PHE A 1 516 ? 15.380 -19.693 -17.970 1.00 87.25 516 PHE A C 1
ATOM 3963 O O . PHE A 1 516 ? 15.941 -20.699 -17.529 1.00 87.25 516 PHE A O 1
ATOM 3970 N N . ASP A 1 517 ? 14.441 -19.737 -18.917 1.00 81.75 517 ASP A N 1
ATOM 3971 C CA . ASP A 1 517 ? 14.001 -20.964 -19.587 1.00 81.75 517 ASP A CA 1
ATOM 3972 C C . ASP A 1 517 ? 14.963 -21.334 -20.728 1.00 81.75 517 ASP A C 1
ATOM 3974 O O . ASP A 1 517 ? 15.005 -20.686 -21.779 1.00 81.75 517 ASP A O 1
ATOM 3978 N N . ALA A 1 518 ? 15.754 -22.385 -20.516 1.00 82.56 518 ALA A N 1
ATOM 3979 C CA . ALA A 1 518 ? 16.761 -22.852 -21.460 1.00 82.56 518 ALA A CA 1
ATOM 3980 C C . ALA A 1 518 ? 16.170 -23.581 -22.677 1.00 82.56 518 ALA A C 1
ATOM 3982 O O . ALA A 1 518 ? 16.828 -23.635 -23.723 1.00 82.56 518 ALA A O 1
ATOM 3983 N N . VAL A 1 519 ? 14.950 -24.119 -22.561 1.00 77.75 519 VAL A N 1
ATOM 3984 C CA . VAL A 1 519 ? 14.263 -24.832 -23.646 1.00 77.75 519 VAL A CA 1
ATOM 3985 C C . VAL A 1 519 ? 13.649 -23.823 -24.610 1.00 77.75 519 VAL A C 1
ATOM 3987 O O . VAL A 1 519 ? 13.947 -23.860 -25.805 1.00 77.75 519 VAL A O 1
ATOM 3990 N N . ALA A 1 520 ? 12.863 -22.880 -24.085 1.00 68.50 520 ALA A N 1
ATOM 3991 C CA . ALA A 1 520 ? 12.191 -21.846 -24.865 1.00 68.50 520 ALA A CA 1
ATOM 3992 C C . ALA A 1 520 ? 13.181 -20.832 -25.469 1.00 68.50 520 ALA A C 1
ATOM 3994 O O . ALA A 1 520 ? 13.039 -20.437 -26.624 1.00 68.50 520 ALA A O 1
ATOM 3995 N N . ASN A 1 521 ? 14.232 -20.441 -24.732 1.00 75.56 521 ASN A N 1
ATOM 3996 C CA . ASN A 1 521 ? 15.167 -19.385 -25.147 1.00 75.56 521 ASN A CA 1
ATOM 3997 C C . ASN A 1 521 ? 16.554 -19.915 -25.559 1.00 75.56 521 ASN A C 1
ATOM 3999 O O . ASN A 1 521 ? 17.577 -19.263 -25.333 1.00 75.56 521 ASN A O 1
ATOM 4003 N N . LYS A 1 522 ? 16.620 -21.083 -26.211 1.00 82.81 522 LYS A N 1
ATOM 4004 C CA . LYS A 1 522 ? 17.881 -21.768 -26.564 1.00 82.81 522 LYS A CA 1
ATOM 4005 C C . LYS A 1 522 ? 18.916 -20.896 -27.300 1.00 82.81 522 LYS A C 1
ATOM 4007 O O . LYS A 1 522 ? 20.114 -21.062 -27.079 1.00 82.81 522 LYS A O 1
ATOM 4012 N N . SER A 1 523 ? 18.484 -19.944 -28.131 1.00 85.12 523 SER A N 1
ATOM 4013 C CA . SER A 1 523 ? 19.362 -18.982 -28.831 1.00 85.12 523 SER A CA 1
ATOM 4014 C C . SER A 1 523 ? 20.050 -17.971 -27.900 1.00 85.12 523 SER A C 1
ATOM 4016 O O . SER A 1 523 ? 21.140 -17.492 -28.209 1.00 85.12 523 SER A O 1
ATOM 4018 N N . ARG A 1 524 ? 19.441 -17.669 -26.746 1.00 87.88 524 ARG A N 1
ATOM 4019 C CA . ARG A 1 524 ? 19.947 -16.756 -25.708 1.00 87.88 524 ARG A CA 1
ATOM 4020 C C . ARG A 1 524 ? 20.632 -17.484 -24.545 1.00 87.88 524 ARG A C 1
ATOM 4022 O O . ARG A 1 524 ? 21.235 -16.827 -23.704 1.00 87.88 524 ARG A O 1
ATOM 4029 N N . LEU A 1 525 ? 20.620 -18.820 -24.507 1.00 91.69 525 LEU A N 1
ATOM 4030 C CA . LEU A 1 525 ? 21.269 -19.618 -23.454 1.00 91.69 525 LEU A CA 1
ATOM 4031 C C . LEU A 1 525 ? 22.745 -19.233 -23.172 1.00 91.69 525 LEU A C 1
ATOM 4033 O O . LEU A 1 525 ? 23.126 -19.213 -21.998 1.00 91.69 525 LEU A O 1
ATOM 4037 N N . PRO A 1 526 ? 23.585 -18.869 -24.168 1.00 94.12 526 PRO A N 1
ATOM 4038 C CA . PRO A 1 526 ? 24.947 -18.387 -23.910 1.00 94.12 526 PRO A CA 1
ATOM 4039 C C . PRO A 1 526 ? 25.009 -17.092 -23.083 1.00 94.12 526 PRO A C 1
ATOM 4041 O O . PRO A 1 526 ? 25.923 -16.939 -22.273 1.00 94.12 526 PRO A O 1
ATOM 4044 N N . LEU A 1 527 ? 24.022 -16.197 -23.231 1.00 93.75 527 LEU A N 1
ATOM 4045 C CA . LEU A 1 527 ? 23.899 -14.968 -22.438 1.00 93.75 527 LEU A CA 1
ATOM 4046 C C . LEU A 1 527 ? 23.615 -15.289 -20.967 1.00 93.75 527 LEU A C 1
ATOM 4048 O O . LEU A 1 527 ? 24.324 -14.814 -20.081 1.00 93.75 527 LEU A O 1
ATOM 4052 N N . ALA A 1 528 ? 22.627 -16.153 -20.714 1.00 93.12 528 ALA A N 1
ATOM 4053 C CA . ALA A 1 528 ? 22.242 -16.562 -19.364 1.00 93.12 528 ALA A CA 1
ATOM 4054 C C . ALA A 1 528 ? 23.386 -17.289 -18.632 1.00 93.12 528 ALA A C 1
ATOM 4056 O O . ALA A 1 528 ? 23.699 -16.964 -17.485 1.00 93.12 528 ALA A O 1
ATOM 4057 N N . LYS A 1 529 ? 24.086 -18.210 -19.316 1.00 94.81 529 LYS A N 1
ATOM 4058 C CA . LYS A 1 529 ? 25.277 -18.890 -18.771 1.00 94.81 529 LYS A CA 1
ATOM 4059 C C . LYS A 1 529 ? 26.433 -17.921 -18.490 1.00 94.81 529 LYS A C 1
ATOM 4061 O O . LYS A 1 529 ? 27.140 -18.095 -17.495 1.00 94.81 529 LYS A O 1
ATOM 4066 N N . ASN A 1 530 ? 26.640 -16.896 -19.325 1.00 95.69 530 ASN A N 1
ATOM 4067 C CA . ASN A 1 530 ? 27.664 -15.884 -19.061 1.00 95.69 530 ASN A CA 1
ATOM 4068 C C . ASN A 1 530 ? 27.295 -15.023 -17.844 1.00 95.69 530 ASN A C 1
ATOM 4070 O O . ASN A 1 530 ? 28.095 -14.945 -16.916 1.00 95.69 530 ASN A O 1
ATOM 4074 N N . ALA A 1 531 ? 26.080 -14.471 -17.784 1.00 95.06 531 ALA A N 1
ATOM 4075 C CA . ALA A 1 531 ? 25.597 -13.713 -16.626 1.00 95.06 531 ALA A CA 1
ATOM 4076 C C . ALA A 1 531 ? 25.717 -14.514 -15.315 1.00 95.06 531 ALA A C 1
ATOM 4078 O O . ALA A 1 531 ? 26.314 -14.016 -14.358 1.00 95.06 531 ALA A O 1
ATOM 4079 N N . LEU A 1 532 ? 25.281 -15.782 -15.301 1.00 95.44 532 LEU A N 1
ATOM 4080 C CA . LEU A 1 532 ? 25.477 -16.719 -14.185 1.00 95.44 532 LEU A CA 1
ATOM 4081 C C . LEU A 1 532 ? 26.953 -16.807 -13.756 1.00 95.44 532 LEU A C 1
ATOM 4083 O O . LEU A 1 532 ? 27.281 -16.632 -12.580 1.00 95.44 532 LEU A O 1
ATOM 4087 N N . LYS A 1 533 ? 27.866 -17.046 -14.707 1.00 94.88 533 LYS A N 1
ATOM 4088 C CA . LYS A 1 533 ? 29.314 -17.132 -14.450 1.00 94.88 533 LYS A CA 1
ATOM 4089 C C . LYS A 1 533 ? 29.873 -15.821 -13.884 1.00 94.88 533 LYS A C 1
ATOM 4091 O O . LYS A 1 533 ? 30.640 -15.849 -12.920 1.00 94.88 533 LYS A O 1
ATOM 4096 N N . LYS A 1 534 ? 29.504 -14.671 -14.456 1.00 94.50 534 LYS A N 1
ATOM 4097 C CA . LYS A 1 534 ? 30.003 -13.354 -14.029 1.00 94.50 534 LYS A CA 1
ATOM 4098 C C . LYS A 1 534 ? 29.498 -12.993 -12.637 1.00 94.50 534 LYS A C 1
ATOM 4100 O O . LYS A 1 534 ? 30.328 -12.735 -11.771 1.00 94.50 534 LYS A O 1
ATOM 4105 N N . LEU A 1 535 ? 28.197 -13.103 -12.380 1.00 93.00 535 LEU A N 1
ATOM 4106 C CA . LEU A 1 535 ? 27.596 -12.857 -11.065 1.00 93.00 535 LEU A CA 1
ATOM 4107 C C . LEU A 1 535 ? 28.174 -13.774 -9.972 1.00 93.00 535 LEU A C 1
ATOM 4109 O O . LEU A 1 535 ? 28.511 -13.317 -8.880 1.00 93.00 535 LEU A O 1
ATOM 4113 N N . ARG A 1 536 ? 28.418 -15.057 -10.277 1.00 93.06 536 ARG A N 1
ATOM 4114 C CA . ARG A 1 536 ? 29.080 -15.975 -9.332 1.00 93.06 536 ARG A CA 1
ATOM 4115 C C . ARG A 1 536 ? 30.530 -15.612 -9.016 1.00 93.06 536 ARG A C 1
ATOM 4117 O O . ARG A 1 536 ? 30.985 -15.971 -7.930 1.00 93.06 536 ARG A O 1
ATOM 4124 N N . THR A 1 537 ? 31.245 -14.912 -9.900 1.00 90.75 537 THR A N 1
ATOM 4125 C CA . THR A 1 537 ? 32.680 -14.586 -9.730 1.00 90.75 537 THR A CA 1
ATOM 4126 C C . THR A 1 537 ? 32.969 -13.146 -9.310 1.00 90.75 537 THR A C 1
ATOM 4128 O O . THR A 1 537 ? 33.967 -12.911 -8.633 1.00 90.75 537 THR A O 1
ATOM 4131 N N . MET A 1 538 ? 32.116 -12.182 -9.660 1.00 89.88 538 MET A N 1
ATOM 4132 C CA . MET A 1 538 ? 32.328 -10.783 -9.299 1.00 89.88 538 MET A CA 1
ATOM 4133 C C . MET A 1 538 ? 31.988 -10.556 -7.822 1.00 89.88 538 MET A C 1
ATOM 4135 O O . MET A 1 538 ? 30.963 -11.018 -7.319 1.00 89.88 538 MET A O 1
ATOM 4139 N N . ARG A 1 539 ? 32.870 -9.860 -7.103 1.00 87.75 539 ARG A N 1
ATOM 4140 C CA . ARG A 1 539 ? 32.683 -9.494 -5.694 1.00 87.75 539 ARG A CA 1
ATOM 4141 C C . ARG A 1 539 ? 32.929 -7.999 -5.553 1.00 87.75 539 ARG A C 1
ATOM 4143 O O . ARG A 1 539 ? 34.069 -7.572 -5.424 1.00 87.75 539 ARG A O 1
ATOM 4150 N N . HIS A 1 540 ? 31.857 -7.218 -5.631 1.00 92.88 540 HIS A N 1
ATOM 4151 C CA . HIS A 1 540 ? 31.892 -5.766 -5.492 1.00 92.88 540 HIS A CA 1
ATOM 4152 C C . HIS A 1 540 ? 30.583 -5.281 -4.830 1.00 92.88 540 HIS A C 1
ATOM 4154 O O . HIS A 1 540 ? 29.526 -5.769 -5.226 1.00 92.88 540 HIS A O 1
ATOM 4160 N N . PRO A 1 541 ? 30.597 -4.339 -3.861 1.00 88.69 541 PRO A N 1
ATOM 4161 C CA . PRO A 1 541 ? 29.397 -3.953 -3.092 1.00 88.69 541 PRO A CA 1
ATOM 4162 C C . PRO A 1 541 ? 28.237 -3.351 -3.904 1.00 88.69 541 PRO A C 1
ATOM 4164 O O . PRO A 1 541 ? 27.086 -3.383 -3.468 1.00 88.69 54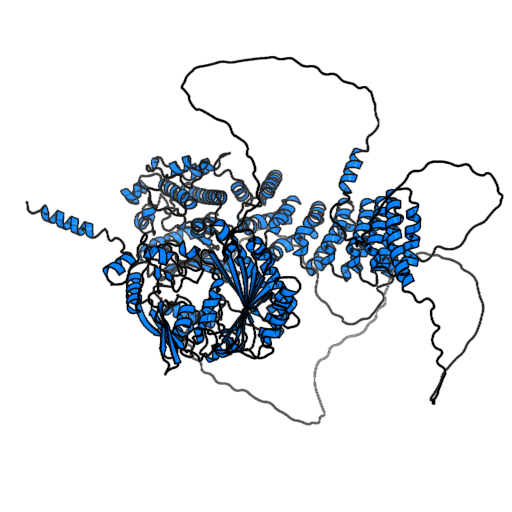1 PRO A O 1
ATOM 4167 N N . GLY A 1 542 ? 28.545 -2.777 -5.071 1.00 92.19 542 GLY A N 1
ATOM 4168 C CA . GLY A 1 542 ? 27.566 -2.214 -6.009 1.00 92.19 542 GLY A CA 1
ATOM 4169 C C . GLY A 1 542 ? 27.077 -3.184 -7.092 1.00 92.19 542 GLY A C 1
ATOM 4170 O O . GLY A 1 542 ? 26.490 -2.738 -8.070 1.00 92.19 542 GLY A O 1
ATOM 4171 N N . VAL A 1 543 ? 27.344 -4.486 -6.964 1.00 96.00 543 VAL A N 1
ATOM 4172 C CA . VAL A 1 543 ? 26.835 -5.552 -7.850 1.00 96.00 543 VAL A CA 1
ATOM 4173 C C . VAL A 1 543 ? 25.800 -6.367 -7.080 1.00 96.00 543 VAL A C 1
ATOM 4175 O O . VAL A 1 543 ? 25.996 -6.587 -5.886 1.00 96.00 543 VAL A O 1
ATOM 4178 N N . ILE A 1 544 ? 24.731 -6.827 -7.742 1.00 94.62 544 ILE A N 1
ATOM 4179 C CA . ILE A 1 544 ? 23.702 -7.661 -7.096 1.00 94.62 544 ILE A CA 1
ATOM 4180 C C . ILE A 1 544 ? 24.334 -8.895 -6.429 1.00 94.62 544 ILE A C 1
ATOM 4182 O O . ILE A 1 544 ? 25.048 -9.685 -7.059 1.00 94.62 544 ILE A O 1
ATOM 4186 N N . LYS A 1 545 ? 24.101 -9.058 -5.126 1.00 94.12 545 LYS A N 1
ATOM 4187 C CA . LYS A 1 545 ? 24.694 -10.134 -4.331 1.00 94.12 545 LYS A CA 1
ATOM 4188 C C . LYS A 1 545 ? 23.982 -11.455 -4.603 1.00 94.12 545 LYS A C 1
ATOM 4190 O O . LYS A 1 545 ? 22.852 -11.657 -4.169 1.00 94.12 545 LYS A O 1
ATOM 4195 N N . VAL A 1 546 ? 24.671 -12.387 -5.258 1.00 95.38 546 VAL A N 1
ATOM 4196 C CA . VAL A 1 546 ? 24.215 -13.780 -5.395 1.00 95.38 546 VAL A CA 1
ATOM 4197 C C . VAL A 1 546 ? 24.234 -14.483 -4.036 1.00 95.38 546 VAL A C 1
ATOM 4199 O O . VAL A 1 546 ? 25.230 -14.412 -3.312 1.00 95.38 546 VAL A O 1
ATOM 4202 N N . LEU A 1 547 ? 23.144 -15.183 -3.722 1.00 93.50 547 LEU A N 1
ATOM 4203 C CA . LEU A 1 547 ? 23.008 -16.075 -2.571 1.00 93.50 547 LEU A CA 1
ATOM 4204 C C . LEU A 1 547 ? 23.227 -17.534 -2.987 1.00 93.50 547 LEU A C 1
ATOM 4206 O O . LEU A 1 547 ? 24.052 -18.214 -2.383 1.00 93.50 547 LEU A O 1
ATOM 4210 N N . ASP A 1 548 ? 22.537 -17.988 -4.038 1.00 93.25 548 ASP A N 1
ATOM 4211 C CA . ASP A 1 548 ? 22.625 -19.360 -4.554 1.00 93.25 548 ASP A CA 1
ATOM 4212 C C . ASP A 1 548 ? 22.291 -19.423 -6.058 1.00 93.25 548 ASP A C 1
ATOM 4214 O O . ASP A 1 548 ? 21.745 -18.475 -6.628 1.00 93.25 548 ASP A O 1
ATOM 4218 N N . THR A 1 549 ? 22.641 -20.523 -6.729 1.00 95.19 549 THR A N 1
ATOM 4219 C CA . THR A 1 549 ? 22.404 -20.720 -8.166 1.00 95.19 549 THR A CA 1
ATOM 4220 C C . THR A 1 549 ? 22.120 -22.176 -8.508 1.00 95.19 549 THR A C 1
ATOM 4222 O O . THR A 1 549 ? 22.907 -23.053 -8.148 1.00 95.19 549 THR A O 1
ATOM 4225 N N . VAL A 1 550 ? 21.087 -22.419 -9.314 1.00 93.19 550 VAL A N 1
ATOM 4226 C CA . VAL A 1 550 ? 20.726 -23.753 -9.811 1.00 93.19 550 VAL A CA 1
ATOM 4227 C C . VAL A 1 550 ? 20.759 -23.746 -11.337 1.00 93.19 550 VAL A C 1
ATOM 4229 O O . VAL A 1 550 ? 20.158 -22.887 -11.973 1.00 93.19 550 VAL A O 1
ATOM 4232 N N . GLU A 1 551 ? 21.453 -24.711 -11.933 1.00 93.25 551 GLU A N 1
ATOM 4233 C CA . GLU A 1 551 ? 21.502 -24.918 -13.382 1.00 93.25 551 GLU A CA 1
ATOM 4234 C C . GLU A 1 551 ? 21.010 -26.335 -13.692 1.00 93.25 551 GLU A C 1
ATOM 4236 O O . GLU A 1 551 ? 21.496 -27.312 -13.122 1.00 93.25 551 GLU A O 1
ATOM 4241 N N . THR A 1 552 ? 20.021 -26.433 -14.578 1.00 89.88 552 THR A N 1
ATOM 4242 C CA . THR A 1 552 ? 19.421 -27.682 -15.064 1.00 89.88 552 THR A CA 1
ATOM 4243 C C . THR A 1 552 ? 19.314 -27.637 -16.588 1.00 89.88 552 THR A C 1
ATOM 4245 O O . THR A 1 552 ? 19.501 -26.581 -17.193 1.00 89.88 552 THR A O 1
ATOM 4248 N N . ASP A 1 553 ? 18.970 -28.761 -17.218 1.00 83.94 553 ASP A N 1
ATOM 4249 C CA . ASP A 1 553 ? 18.771 -28.814 -18.673 1.00 83.94 553 ASP A CA 1
ATOM 4250 C C . ASP A 1 553 ? 17.592 -27.943 -19.156 1.00 83.94 553 ASP A C 1
ATOM 4252 O O . ASP A 1 553 ? 17.585 -27.518 -20.312 1.00 83.94 553 ASP A O 1
ATOM 4256 N N . SER A 1 554 ? 16.626 -27.643 -18.274 1.00 76.81 554 SER A N 1
ATOM 4257 C CA . SER A 1 554 ? 15.435 -26.842 -18.599 1.00 76.81 554 SER A CA 1
ATOM 4258 C C . SER A 1 554 ? 15.498 -25.392 -18.112 1.00 76.81 554 SER A C 1
ATOM 4260 O O . SER A 1 554 ? 15.020 -24.501 -18.805 1.00 76.81 554 SER A O 1
ATOM 4262 N N . TYR A 1 555 ? 16.091 -25.138 -16.942 1.00 85.81 555 TYR A N 1
ATOM 4263 C CA . TYR A 1 555 ? 16.101 -23.820 -16.297 1.00 85.81 555 TYR A CA 1
ATOM 4264 C C . TYR A 1 555 ? 17.451 -23.459 -15.675 1.00 85.81 555 TYR A C 1
ATOM 4266 O O . TYR A 1 555 ? 18.137 -24.305 -15.091 1.00 85.81 555 TYR A O 1
ATOM 4274 N N . ILE A 1 556 ? 17.774 -22.165 -15.724 1.00 92.62 556 ILE A N 1
ATOM 4275 C CA . ILE A 1 556 ? 18.811 -21.532 -14.902 1.00 92.62 556 ILE A CA 1
ATOM 4276 C C . ILE A 1 556 ? 18.119 -20.605 -13.899 1.00 92.62 556 ILE A C 1
ATOM 4278 O O . ILE A 1 556 ? 17.358 -19.726 -14.300 1.00 92.62 556 ILE A O 1
ATOM 4282 N N . TYR A 1 557 ? 18.425 -20.770 -12.614 1.00 91.81 557 TYR A N 1
ATOM 4283 C CA . TYR A 1 557 ? 17.973 -19.904 -11.529 1.00 91.81 557 TYR A CA 1
ATOM 4284 C C . TYR A 1 557 ? 19.163 -19.242 -10.830 1.00 91.81 557 TYR A C 1
ATOM 4286 O O . TYR A 1 557 ? 20.150 -19.904 -10.492 1.00 91.81 557 TYR A O 1
ATOM 4294 N N . ILE A 1 558 ? 19.050 -17.943 -10.559 1.00 95.69 558 ILE A N 1
ATOM 4295 C CA . ILE A 1 558 ? 19.991 -17.170 -9.741 1.00 95.69 558 ILE A CA 1
ATOM 4296 C C . ILE A 1 558 ? 19.194 -16.540 -8.599 1.00 95.69 558 ILE A C 1
ATOM 4298 O O . ILE A 1 558 ? 18.380 -15.648 -8.831 1.00 95.69 558 ILE A O 1
ATOM 4302 N N . ALA A 1 559 ? 19.427 -17.001 -7.372 1.00 93.06 559 ALA A N 1
ATOM 4303 C CA . ALA A 1 559 ? 18.887 -16.381 -6.171 1.00 93.06 559 ALA A CA 1
ATOM 4304 C C . ALA A 1 559 ? 19.839 -15.273 -5.698 1.00 93.06 559 ALA A C 1
ATOM 4306 O O . ALA A 1 559 ? 21.042 -15.502 -5.543 1.00 93.06 559 ALA A O 1
ATOM 4307 N N . THR A 1 560 ? 19.312 -14.078 -5.450 1.00 94.12 560 THR A N 1
ATOM 4308 C CA . THR A 1 560 ? 20.064 -12.902 -4.991 1.00 94.12 560 THR A CA 1
ATOM 4309 C C . THR A 1 560 ? 19.500 -12.351 -3.686 1.00 94.12 560 THR A C 1
ATOM 4311 O O . THR A 1 560 ? 18.431 -12.762 -3.236 1.00 94.12 560 THR A O 1
ATOM 4314 N N . GLU A 1 561 ? 20.191 -11.376 -3.092 1.00 88.88 561 GLU A N 1
ATOM 4315 C CA . GLU A 1 561 ? 19.555 -10.451 -2.146 1.00 88.88 561 GLU A CA 1
ATOM 4316 C C . GLU A 1 561 ? 18.247 -9.888 -2.732 1.00 88.88 561 GLU A C 1
ATOM 4318 O O . GLU A 1 561 ? 18.082 -9.840 -3.959 1.00 88.88 561 GLU A O 1
ATOM 4323 N N . ARG A 1 562 ? 17.305 -9.498 -1.868 1.00 86.88 562 ARG A N 1
ATOM 4324 C CA . ARG A 1 562 ? 16.038 -8.915 -2.308 1.00 86.88 562 ARG A CA 1
ATOM 4325 C C . ARG A 1 562 ? 16.304 -7.599 -3.042 1.00 86.88 562 ARG A C 1
ATOM 4327 O O . ARG A 1 562 ? 16.900 -6.669 -2.499 1.00 86.88 562 ARG A O 1
ATOM 4334 N N . VAL A 1 563 ? 15.860 -7.560 -4.293 1.00 85.81 563 VAL A N 1
ATOM 4335 C CA . VAL A 1 563 ? 16.038 -6.445 -5.225 1.00 85.81 563 VAL A CA 1
ATOM 4336 C C . VAL A 1 563 ? 14.750 -6.133 -5.983 1.00 85.81 563 VAL A C 1
ATOM 4338 O O . VAL A 1 563 ? 13.956 -7.036 -6.261 1.00 85.81 563 VAL A O 1
ATOM 4341 N N . VAL A 1 564 ? 14.575 -4.862 -6.349 1.00 78.56 564 VAL A N 1
ATOM 4342 C CA . VAL A 1 564 ? 13.460 -4.335 -7.155 1.00 78.56 564 VAL A CA 1
ATOM 4343 C C . VAL A 1 564 ? 14.022 -3.665 -8.424 1.00 78.56 564 VAL A C 1
ATOM 4345 O O . VAL A 1 564 ? 15.062 -3.011 -8.336 1.00 78.56 564 VAL A O 1
ATOM 4348 N N . PRO A 1 565 ? 13.410 -3.808 -9.617 1.00 84.19 565 PRO A N 1
ATOM 4349 C CA . PRO A 1 565 ? 13.887 -3.134 -10.829 1.00 84.19 565 PRO A CA 1
ATOM 4350 C C . PRO A 1 565 ? 13.832 -1.603 -10.711 1.00 84.19 565 PRO A C 1
ATOM 4352 O O . PRO A 1 565 ? 12.783 -1.037 -10.394 1.00 84.19 565 PRO A O 1
ATOM 4355 N N . LEU A 1 566 ? 14.926 -0.906 -11.052 1.00 86.00 566 LEU A N 1
ATOM 4356 C CA . LEU A 1 566 ? 14.994 0.564 -10.967 1.00 86.00 566 LEU A CA 1
ATOM 4357 C C . LEU A 1 566 ? 13.914 1.257 -11.824 1.00 86.00 566 LEU A C 1
ATOM 4359 O O . LEU A 1 566 ? 13.493 2.375 -11.513 1.00 86.00 566 LEU A O 1
ATOM 4363 N N . ARG A 1 567 ? 13.433 0.600 -12.889 1.00 79.12 567 ARG A N 1
ATOM 4364 C CA . ARG A 1 567 ? 12.443 1.172 -13.809 1.00 79.12 567 ARG A CA 1
ATOM 4365 C C . ARG A 1 567 ? 11.140 1.577 -13.141 1.00 79.12 567 ARG A C 1
ATOM 4367 O O . ARG A 1 567 ? 10.529 2.541 -13.592 1.00 79.12 567 ARG A O 1
ATOM 4374 N N . TRP A 1 568 ? 10.730 0.908 -12.063 1.00 64.50 568 TRP A N 1
ATOM 4375 C CA . TRP A 1 568 ? 9.521 1.294 -11.334 1.00 64.50 568 TRP A CA 1
ATOM 4376 C C . TRP A 1 568 ? 9.675 2.695 -10.744 1.00 64.50 568 TRP A C 1
ATOM 4378 O O . TRP A 1 568 ? 8.823 3.553 -10.955 1.00 64.50 568 TRP A O 1
ATOM 4388 N N . ASN A 1 569 ? 10.801 2.946 -10.074 1.00 69.12 569 ASN A N 1
ATOM 4389 C CA . ASN A 1 569 ? 11.105 4.238 -9.472 1.00 69.12 569 ASN A CA 1
ATOM 4390 C C . ASN A 1 569 ? 11.322 5.337 -10.525 1.00 69.12 569 ASN A C 1
ATOM 4392 O O . ASN A 1 569 ? 10.939 6.481 -10.299 1.00 69.12 569 ASN A O 1
ATOM 4396 N N . VAL A 1 570 ? 11.903 5.000 -11.683 1.00 71.12 570 VAL A N 1
ATOM 4397 C CA . VAL A 1 570 ? 12.122 5.956 -12.786 1.00 71.12 570 VAL A CA 1
ATOM 4398 C C . VAL A 1 570 ? 10.812 6.315 -13.500 1.00 71.12 570 VAL A C 1
ATOM 4400 O O . VAL A 1 570 ? 10.555 7.498 -13.719 1.00 71.12 570 VAL A O 1
ATOM 4403 N N . ARG A 1 571 ? 9.950 5.336 -13.818 1.00 62.34 571 ARG A N 1
ATOM 4404 C CA . ARG A 1 571 ? 8.651 5.589 -14.474 1.00 62.34 571 ARG A CA 1
ATOM 4405 C C . ARG A 1 571 ? 7.666 6.326 -13.570 1.00 62.34 571 ARG A C 1
ATOM 4407 O O . ARG A 1 571 ? 7.051 7.283 -14.026 1.00 62.34 571 ARG A O 1
ATOM 4414 N N . ARG A 1 572 ? 7.582 5.946 -12.288 1.00 58.69 572 ARG A N 1
ATOM 4415 C CA . ARG A 1 572 ? 6.789 6.639 -11.251 1.00 58.69 572 ARG A CA 1
ATOM 4416 C C . ARG A 1 572 ? 7.469 7.913 -10.712 1.00 58.69 572 ARG A C 1
ATOM 4418 O O . ARG A 1 572 ? 7.135 8.323 -9.610 1.00 58.69 572 ARG A O 1
ATOM 4425 N N . LYS A 1 573 ? 8.527 8.410 -11.379 1.00 63.66 573 LYS A N 1
ATOM 4426 C CA . LYS A 1 573 ? 9.454 9.502 -10.984 1.00 63.66 573 LYS A CA 1
ATOM 4427 C C . LYS A 1 573 ? 9.674 9.667 -9.471 1.00 63.66 573 LYS A C 1
ATOM 4429 O O . LYS A 1 573 ? 9.819 10.778 -8.967 1.00 63.66 573 LYS A O 1
ATOM 4434 N N . SER A 1 574 ? 9.766 8.560 -8.736 1.00 61.47 574 SER A N 1
ATOM 4435 C CA . SER A 1 574 ? 9.714 8.530 -7.270 1.00 61.47 574 SER A CA 1
ATOM 4436 C C . SER A 1 574 ? 11.062 8.873 -6.617 1.00 61.47 574 SER A C 1
ATOM 4438 O O . SER A 1 574 ? 11.317 8.497 -5.473 1.00 61.47 574 SER A O 1
ATOM 4440 N N . LEU A 1 575 ? 11.982 9.475 -7.373 1.00 74.44 575 LEU A N 1
ATOM 4441 C CA . LEU A 1 575 ? 13.381 9.661 -7.011 1.00 74.44 575 LEU A CA 1
ATOM 4442 C C . LEU A 1 575 ? 13.724 11.144 -7.077 1.00 74.44 575 LEU A C 1
ATOM 4444 O O . LEU A 1 575 ? 13.653 11.768 -8.137 1.00 74.44 575 LEU A O 1
ATOM 4448 N N . THR A 1 576 ? 14.162 11.701 -5.951 1.00 83.06 576 THR A N 1
ATOM 4449 C CA . THR A 1 576 ? 14.668 13.074 -5.922 1.00 83.06 576 THR A CA 1
ATOM 4450 C C . THR A 1 576 ? 15.952 13.190 -6.761 1.00 83.06 576 THR A C 1
ATOM 4452 O O . THR A 1 576 ? 16.705 12.215 -6.894 1.00 83.06 576 THR A O 1
ATOM 4455 N N . PRO A 1 577 ? 16.276 14.379 -7.305 1.00 86.25 577 PRO A N 1
ATOM 4456 C CA . PRO A 1 577 ? 17.517 14.582 -8.051 1.00 86.25 577 PRO A CA 1
ATOM 4457 C C . PRO A 1 577 ? 18.792 14.226 -7.268 1.00 86.25 577 PRO A C 1
ATOM 4459 O O . PRO A 1 577 ? 19.784 13.838 -7.883 1.00 86.25 577 PRO A O 1
ATOM 4462 N N . GLU A 1 578 ? 18.778 14.323 -5.933 1.00 84.62 578 GLU A N 1
ATOM 4463 C CA . GLU A 1 578 ? 19.885 13.879 -5.073 1.00 84.62 578 GLU A CA 1
ATOM 4464 C C . GLU A 1 578 ? 19.983 12.350 -4.994 1.00 84.62 578 GLU A C 1
ATOM 4466 O O . GLU A 1 578 ? 21.073 11.807 -5.186 1.00 84.62 578 GLU A O 1
ATOM 4471 N N . THR A 1 579 ? 18.862 11.639 -4.830 1.00 86.00 579 THR A N 1
ATOM 4472 C CA . THR A 1 579 ? 18.829 10.166 -4.875 1.00 86.00 579 THR A CA 1
ATOM 4473 C C . THR A 1 579 ? 19.310 9.636 -6.230 1.00 86.00 579 THR A C 1
ATOM 4475 O O . THR A 1 579 ? 20.094 8.687 -6.281 1.00 86.00 579 THR A O 1
ATOM 4478 N N . ILE A 1 580 ? 18.938 10.294 -7.336 1.00 91.38 580 ILE A N 1
ATOM 4479 C CA . ILE A 1 580 ? 19.428 9.949 -8.682 1.00 91.38 580 ILE A CA 1
ATOM 4480 C C . ILE A 1 580 ? 20.948 10.167 -8.791 1.00 91.38 580 ILE A C 1
ATOM 4482 O O . ILE A 1 580 ? 21.661 9.292 -9.285 1.00 91.38 580 ILE A O 1
ATOM 4486 N N . LYS A 1 581 ? 21.486 11.297 -8.305 1.00 92.56 581 LYS A N 1
ATOM 4487 C CA . LYS A 1 581 ? 22.945 11.546 -8.286 1.00 92.56 581 LYS A CA 1
ATOM 4488 C C . LYS A 1 581 ? 23.693 10.510 -7.445 1.00 92.56 581 LYS A C 1
ATOM 4490 O O . LYS A 1 581 ? 24.760 10.054 -7.855 1.00 92.56 581 LYS A O 1
ATOM 4495 N N . TRP A 1 582 ? 23.149 10.128 -6.292 1.00 90.94 582 TRP A N 1
ATOM 4496 C CA . TRP A 1 582 ? 23.713 9.098 -5.420 1.00 90.94 582 TRP A CA 1
ATOM 4497 C C . TRP A 1 582 ? 23.772 7.732 -6.109 1.00 90.94 582 TRP A C 1
ATOM 4499 O O . TRP A 1 582 ? 24.849 7.133 -6.185 1.00 90.94 582 TRP A O 1
ATOM 4509 N N . GLY A 1 583 ? 22.663 7.305 -6.717 1.00 93.38 583 GLY A N 1
ATOM 4510 C CA . GLY A 1 583 ? 22.588 6.088 -7.522 1.00 93.38 583 GLY A CA 1
ATOM 4511 C C . GLY A 1 583 ? 23.571 6.082 -8.697 1.00 93.38 583 GLY A C 1
ATOM 4512 O O . GLY A 1 583 ? 24.362 5.149 -8.854 1.00 93.38 583 GLY A O 1
ATOM 4513 N N . LEU A 1 584 ? 23.624 7.171 -9.470 1.00 96.25 584 LEU A N 1
ATOM 4514 C CA . LEU A 1 584 ? 24.590 7.346 -10.562 1.00 96.25 584 LEU A CA 1
ATOM 4515 C C . LEU A 1 584 ? 26.050 7.325 -10.074 1.00 96.25 584 LEU A C 1
ATOM 4517 O O . LEU A 1 584 ? 26.916 6.797 -10.772 1.00 96.25 584 LEU A O 1
ATOM 4521 N N . CYS A 1 585 ? 26.344 7.849 -8.880 1.00 94.88 585 CYS A N 1
ATOM 4522 C CA . CYS A 1 585 ? 27.671 7.778 -8.261 1.00 94.88 585 CYS A CA 1
ATOM 4523 C C . CYS A 1 585 ? 28.048 6.337 -7.853 1.00 94.88 585 CYS A C 1
ATOM 4525 O O . CYS A 1 585 ? 29.207 5.936 -7.996 1.00 94.88 585 CYS A O 1
ATOM 4527 N N . ALA A 1 586 ? 27.090 5.539 -7.370 1.00 93.62 586 ALA A N 1
ATOM 4528 C CA . ALA A 1 586 ? 27.291 4.122 -7.045 1.00 93.62 586 ALA A CA 1
ATOM 4529 C C . ALA A 1 586 ? 27.512 3.258 -8.305 1.00 93.62 586 ALA A C 1
ATOM 4531 O O . ALA A 1 586 ? 28.451 2.452 -8.355 1.00 93.62 586 ALA A O 1
ATOM 4532 N N . VAL A 1 587 ? 26.723 3.485 -9.361 1.00 96.94 587 VAL A N 1
ATOM 4533 C CA . VAL A 1 587 ? 26.899 2.817 -10.663 1.00 96.94 587 VAL A CA 1
ATOM 4534 C C . VAL A 1 587 ? 28.234 3.209 -11.299 1.00 96.94 587 VAL A C 1
ATOM 4536 O O . VAL A 1 587 ? 29.006 2.330 -11.677 1.00 96.94 587 VAL A O 1
ATOM 4539 N N . ALA A 1 588 ? 28.576 4.502 -11.346 1.00 96.69 588 ALA A N 1
ATOM 4540 C CA . ALA A 1 588 ? 29.842 4.962 -11.923 1.00 96.69 588 ALA A CA 1
ATOM 4541 C C . ALA A 1 588 ? 31.076 4.406 -11.183 1.00 96.69 588 ALA A C 1
ATOM 4543 O O . ALA A 1 588 ? 32.060 4.052 -11.831 1.00 96.69 588 ALA A O 1
ATOM 4544 N N . ARG A 1 589 ? 31.023 4.256 -9.849 1.00 95.06 589 ARG A N 1
ATOM 4545 C CA . ARG A 1 589 ? 32.054 3.538 -9.071 1.00 95.06 589 ARG A CA 1
ATOM 4546 C C . ARG A 1 589 ? 32.202 2.084 -9.516 1.00 95.06 589 ARG A C 1
ATOM 4548 O O . ARG A 1 589 ? 33.306 1.649 -9.834 1.00 95.06 589 ARG A O 1
ATOM 4555 N N . THR A 1 590 ? 31.091 1.354 -9.578 1.00 96.31 590 THR A N 1
ATOM 4556 C CA . THR A 1 590 ? 31.074 -0.074 -9.937 1.00 96.31 590 THR A CA 1
ATOM 4557 C C . THR A 1 590 ? 31.572 -0.313 -11.363 1.00 96.31 590 THR A C 1
ATOM 4559 O O . THR A 1 590 ? 32.348 -1.233 -11.615 1.00 96.31 590 THR A O 1
ATOM 4562 N N . VAL A 1 591 ? 31.196 0.557 -12.301 1.00 97.38 591 VAL A N 1
ATOM 4563 C CA . VAL A 1 591 ? 31.653 0.483 -13.693 1.00 97.38 591 VAL A CA 1
ATOM 4564 C C . VAL A 1 591 ? 33.126 0.885 -13.829 1.00 97.38 591 VAL A C 1
ATOM 4566 O O . VAL A 1 591 ? 33.846 0.242 -14.592 1.00 97.38 591 VAL A O 1
ATOM 4569 N N . LYS A 1 592 ? 33.623 1.862 -13.047 1.00 96.75 592 LYS A N 1
ATOM 4570 C CA . LYS A 1 592 ? 35.066 2.171 -12.974 1.00 96.75 592 LYS A CA 1
ATOM 4571 C C . LYS A 1 592 ? 35.869 0.925 -12.578 1.00 96.75 592 LYS A C 1
ATOM 4573 O O . LYS A 1 592 ? 36.816 0.578 -13.281 1.00 96.75 592 LYS A O 1
ATOM 4578 N N . PHE A 1 593 ? 35.445 0.219 -11.526 1.00 96.06 593 PHE A N 1
ATOM 4579 C CA . PHE A 1 593 ? 36.054 -1.045 -11.094 1.00 96.06 593 PHE A CA 1
ATOM 4580 C C . PHE A 1 593 ? 36.053 -2.102 -12.216 1.00 96.06 593 PHE A C 1
ATOM 4582 O O . PHE A 1 593 ? 37.098 -2.664 -12.537 1.00 96.06 593 PHE A O 1
ATOM 4589 N N . ILE A 1 594 ? 34.911 -2.329 -12.881 1.00 95.88 594 ILE A N 1
ATOM 4590 C CA . ILE A 1 594 ? 34.791 -3.286 -14.000 1.00 95.88 594 ILE A CA 1
ATOM 4591 C C . ILE A 1 594 ? 35.750 -2.941 -15.155 1.00 95.88 594 ILE A C 1
ATOM 4593 O O . ILE A 1 594 ? 36.411 -3.830 -15.702 1.00 95.88 594 ILE A O 1
ATOM 4597 N N . ASN A 1 595 ? 35.837 -1.660 -15.518 1.00 95.75 595 ASN A N 1
ATOM 4598 C CA . ASN A 1 595 ? 36.634 -1.186 -16.645 1.00 95.75 595 ASN A CA 1
ATOM 4599 C C . ASN A 1 595 ? 38.141 -1.165 -16.382 1.00 95.75 595 ASN A C 1
ATOM 4601 O O . ASN A 1 595 ? 38.913 -1.551 -17.263 1.00 95.75 595 ASN A O 1
ATOM 4605 N N . GLU A 1 596 ? 38.565 -0.672 -15.221 1.00 94.25 596 GLU A N 1
ATOM 4606 C CA . GLU A 1 596 ? 39.976 -0.418 -14.921 1.00 94.25 596 GLU A CA 1
ATOM 4607 C C . GLU A 1 596 ? 40.613 -1.644 -14.256 1.00 94.25 596 GLU A C 1
ATOM 4609 O O . GLU A 1 596 ? 41.500 -2.270 -14.837 1.00 94.25 596 GLU A O 1
ATOM 4614 N N . GLU A 1 597 ? 40.104 -2.058 -13.095 1.00 92.25 597 GLU A N 1
ATOM 4615 C CA . GLU A 1 597 ? 40.636 -3.193 -12.326 1.00 92.25 597 GLU A CA 1
ATOM 4616 C C . GLU A 1 597 ? 40.243 -4.536 -12.955 1.00 92.25 597 GLU A C 1
ATOM 4618 O O . GLU A 1 597 ? 41.082 -5.414 -13.165 1.00 92.25 597 GLU A O 1
ATOM 4623 N N . GLY A 1 598 ? 38.975 -4.675 -13.349 1.00 90.00 598 GLY A N 1
ATOM 4624 C CA . GLY A 1 598 ? 38.455 -5.863 -14.022 1.00 90.00 598 GLY A CA 1
ATOM 4625 C C . GLY A 1 598 ? 38.916 -6.021 -15.474 1.00 90.00 598 GLY A C 1
ATOM 4626 O O . GLY A 1 598 ? 38.704 -7.090 -16.052 1.00 90.00 598 GLY A O 1
ATOM 4627 N N . SER A 1 599 ? 39.520 -4.990 -16.089 1.00 93.19 599 SER A N 1
ATOM 4628 C CA . SER A 1 599 ? 39.888 -4.960 -17.520 1.00 93.19 599 SER A CA 1
ATOM 4629 C C . SER A 1 599 ? 38.766 -5.490 -18.433 1.00 93.19 599 SER A C 1
ATOM 4631 O O . SER A 1 599 ? 39.001 -6.297 -19.336 1.00 93.19 599 SER A O 1
ATOM 4633 N N . SER A 1 600 ? 37.520 -5.119 -18.138 1.00 94.75 600 SER A N 1
ATOM 4634 C CA . SER A 1 600 ? 36.323 -5.700 -18.748 1.00 94.75 600 SER A CA 1
ATOM 4635 C C . SER A 1 600 ? 35.320 -4.628 -19.171 1.00 94.75 600 SER A C 1
ATOM 4637 O O . SER A 1 600 ? 35.344 -3.499 -18.686 1.00 94.75 600 SER A O 1
ATOM 4639 N N . ILE A 1 601 ? 34.433 -4.998 -20.087 1.00 95.38 601 ILE A N 1
ATOM 4640 C CA . ILE A 1 601 ? 33.337 -4.172 -20.597 1.00 95.38 601 ILE A CA 1
ATOM 4641 C C . ILE A 1 601 ? 32.038 -4.747 -20.037 1.00 95.38 601 ILE A C 1
ATOM 4643 O O . ILE A 1 601 ? 31.846 -5.964 -20.097 1.00 95.38 601 ILE A O 1
ATOM 4647 N N . HIS A 1 602 ? 31.161 -3.903 -19.495 1.00 95.44 602 HIS A N 1
ATOM 4648 C CA . HIS A 1 602 ? 29.825 -4.307 -19.060 1.00 95.44 602 HIS A CA 1
ATOM 4649 C C . HIS A 1 602 ? 28.902 -4.532 -20.267 1.00 95.44 602 HIS A C 1
ATOM 4651 O O . HIS A 1 602 ? 28.287 -5.586 -20.399 1.00 95.44 602 HIS A O 1
ATOM 4657 N N . GLY A 1 603 ? 28.857 -3.563 -21.184 1.00 91.69 603 GLY A N 1
ATOM 4658 C CA . GLY A 1 603 ? 28.214 -3.650 -22.497 1.00 91.69 603 GLY A CA 1
ATOM 4659 C C . GLY A 1 603 ? 26.710 -3.368 -22.516 1.00 91.69 603 GLY A C 1
ATOM 4660 O O . GLY A 1 603 ? 26.184 -3.055 -23.578 1.00 91.69 603 GLY A O 1
ATOM 4661 N N . SER A 1 604 ? 26.022 -3.455 -21.371 1.00 90.75 604 SER A N 1
ATOM 4662 C CA . SER A 1 604 ? 24.560 -3.294 -21.279 1.00 90.75 604 SER A CA 1
ATOM 4663 C C . SER A 1 604 ? 24.106 -2.394 -20.112 1.00 90.75 604 SER A C 1
ATOM 4665 O O . SER A 1 604 ? 23.202 -2.761 -19.367 1.00 90.75 604 SER A O 1
ATOM 4667 N N . LEU A 1 605 ? 24.743 -1.231 -19.905 1.00 93.31 605 LEU A N 1
ATOM 4668 C CA . LEU A 1 605 ? 24.323 -0.274 -18.859 1.00 93.31 605 LEU A CA 1
ATOM 4669 C C . LEU A 1 605 ? 23.059 0.505 -19.273 1.00 93.31 605 LEU A C 1
ATOM 4671 O O . LEU A 1 605 ? 23.085 1.273 -20.231 1.00 93.31 605 LEU A O 1
ATOM 4675 N N . ARG A 1 606 ? 21.963 0.320 -18.537 1.00 91.56 606 ARG A N 1
ATOM 4676 C CA . ARG A 1 606 ? 20.653 0.974 -18.734 1.00 91.56 606 ARG A CA 1
ATOM 4677 C C . ARG A 1 606 ? 19.790 0.844 -17.477 1.00 91.56 606 ARG A C 1
ATOM 4679 O O . ARG A 1 606 ? 20.174 0.107 -16.567 1.00 91.56 606 ARG A O 1
ATOM 4686 N N . VAL A 1 607 ? 18.624 1.491 -17.415 1.00 90.31 607 VAL A N 1
ATOM 4687 C CA . VAL A 1 607 ? 17.719 1.343 -16.255 1.00 90.31 607 VAL A CA 1
ATOM 4688 C C . VAL A 1 607 ? 17.374 -0.132 -15.977 1.00 90.31 607 VAL A C 1
ATOM 4690 O O . VAL A 1 607 ? 17.529 -0.572 -14.843 1.00 90.31 607 VAL A O 1
ATOM 4693 N N . ALA A 1 608 ? 17.076 -0.930 -17.008 1.00 85.12 608 ALA A N 1
ATOM 4694 C CA . ALA A 1 608 ? 16.798 -2.372 -16.890 1.00 85.12 608 ALA A CA 1
ATOM 4695 C C . ALA A 1 608 ? 17.960 -3.241 -16.349 1.00 85.12 608 ALA A C 1
ATOM 4697 O O . ALA A 1 608 ? 17.764 -4.402 -15.991 1.00 85.12 608 ALA A O 1
ATOM 4698 N N . SER A 1 609 ? 19.198 -2.728 -16.336 1.00 92.12 609 SER A N 1
ATOM 4699 C CA . SER A 1 609 ? 20.348 -3.432 -15.744 1.00 92.12 609 SER A CA 1
ATOM 4700 C C . SER A 1 609 ? 20.589 -3.052 -14.283 1.00 92.12 609 SER A C 1
ATOM 4702 O O . SER A 1 609 ? 21.555 -3.527 -13.693 1.00 92.12 609 SER A O 1
ATOM 4704 N N . ILE A 1 610 ? 19.781 -2.161 -13.706 1.00 94.75 610 ILE A N 1
ATOM 4705 C CA . ILE A 1 610 ? 19.985 -1.624 -12.361 1.00 94.75 610 ILE A CA 1
ATOM 4706 C C . ILE A 1 610 ? 18.775 -1.949 -11.499 1.00 94.75 610 ILE A C 1
ATOM 4708 O O . ILE A 1 610 ? 17.624 -1.861 -11.922 1.00 94.75 610 ILE A O 1
ATOM 4712 N N . TYR A 1 611 ? 19.069 -2.305 -10.259 1.00 92.38 611 TYR A N 1
ATOM 4713 C CA . TYR A 1 611 ? 18.090 -2.692 -9.267 1.00 92.38 611 TYR A CA 1
ATOM 4714 C C . TYR A 1 611 ? 18.314 -1.881 -7.994 1.00 92.38 611 TYR A C 1
ATOM 4716 O O . TYR A 1 611 ? 19.439 -1.472 -7.709 1.00 92.38 611 TYR A O 1
ATOM 4724 N N . THR A 1 612 ? 17.265 -1.656 -7.217 1.00 88.69 612 THR A N 1
ATOM 4725 C CA . THR A 1 612 ? 17.346 -1.110 -5.862 1.00 88.69 612 THR A CA 1
ATOM 4726 C C . THR A 1 612 ? 17.344 -2.262 -4.856 1.00 88.69 612 THR A C 1
ATOM 4728 O O . THR A 1 612 ? 16.563 -3.206 -4.986 1.00 88.69 612 THR A O 1
ATOM 4731 N N . SER A 1 613 ? 18.248 -2.232 -3.875 1.00 87.69 613 SER A N 1
ATOM 4732 C CA . SER A 1 613 ? 18.187 -3.126 -2.707 1.00 87.69 613 SER A CA 1
ATOM 4733 C C . SER A 1 613 ? 17.118 -2.662 -1.710 1.00 87.69 613 SER A C 1
ATOM 4735 O O . SER A 1 613 ? 16.639 -1.533 -1.794 1.00 87.69 613 SER A O 1
ATOM 4737 N N . GLU A 1 614 ? 16.811 -3.478 -0.695 1.00 78.38 614 GLU A N 1
ATOM 4738 C CA . GLU A 1 614 ? 15.956 -3.079 0.447 1.00 78.38 614 GLU A CA 1
ATOM 4739 C C . GLU A 1 614 ? 16.486 -1.857 1.232 1.00 78.38 614 GLU A C 1
ATOM 4741 O O . GLU A 1 614 ? 15.767 -1.287 2.037 1.00 78.38 614 GLU A O 1
ATOM 4746 N N . SER A 1 615 ? 17.737 -1.439 1.010 1.00 77.38 615 SER A N 1
ATOM 4747 C CA . SER A 1 615 ? 18.342 -0.202 1.535 1.00 77.38 615 SER A CA 1
ATOM 4748 C C . SER A 1 615 ? 18.257 0.993 0.566 1.00 77.38 615 SER A C 1
ATOM 4750 O O . SER A 1 615 ? 18.886 2.022 0.805 1.00 77.38 615 SER A O 1
ATOM 4752 N N . GLY A 1 616 ? 17.565 0.853 -0.569 1.00 80.06 616 GLY A N 1
ATOM 4753 C CA . GLY A 1 616 ? 17.469 1.860 -1.633 1.00 80.06 616 GLY A CA 1
ATOM 4754 C C . GLY A 1 616 ? 18.727 2.030 -2.501 1.00 80.06 616 GLY A C 1
ATOM 4755 O O . GLY A 1 616 ? 18.700 2.787 -3.472 1.00 80.06 616 GLY A O 1
ATOM 4756 N N . GLU A 1 617 ? 19.832 1.340 -2.197 1.00 88.12 617 GLU A N 1
ATOM 4757 C CA . GLU A 1 617 ? 21.081 1.453 -2.961 1.00 88.12 617 GLU A CA 1
ATOM 4758 C C . GLU A 1 617 ? 20.936 0.869 -4.370 1.00 88.12 617 GLU A C 1
ATOM 4760 O O . GLU A 1 617 ? 20.374 -0.210 -4.560 1.00 88.12 617 GLU A O 1
ATOM 4765 N N . TRP A 1 618 ? 21.532 1.531 -5.364 1.00 93.81 618 TRP A N 1
ATOM 4766 C CA . TRP A 1 618 ? 21.553 1.017 -6.733 1.00 93.81 618 TRP A CA 1
ATOM 4767 C C . TRP A 1 618 ? 22.613 -0.080 -6.886 1.00 93.81 618 TRP A C 1
ATOM 4769 O O . TRP A 1 618 ? 23.814 0.161 -6.728 1.00 93.81 618 TRP A O 1
ATOM 4779 N N . LYS A 1 619 ? 22.158 -1.286 -7.228 1.00 95.06 619 LYS A N 1
ATOM 4780 C CA . LYS A 1 619 ? 22.961 -2.474 -7.516 1.00 95.06 619 LYS A CA 1
ATOM 4781 C C . LYS A 1 619 ? 22.948 -2.762 -9.016 1.00 95.06 619 LYS A C 1
ATOM 4783 O O . LYS A 1 619 ? 21.902 -2.750 -9.663 1.00 95.06 619 LYS A O 1
ATOM 4788 N N . LEU A 1 620 ? 24.121 -3.045 -9.570 1.00 96.38 620 LEU A N 1
ATOM 4789 C CA . LEU A 1 620 ? 24.300 -3.392 -10.974 1.00 96.38 620 LEU A CA 1
ATOM 4790 C C . LEU A 1 620 ? 24.047 -4.894 -11.199 1.00 96.38 620 LEU A C 1
ATOM 4792 O O . LEU A 1 620 ? 24.667 -5.734 -10.543 1.00 96.38 620 LEU A O 1
ATOM 4796 N N . GLY A 1 621 ? 23.139 -5.202 -12.125 1.00 94.19 621 GLY A N 1
ATOM 4797 C CA . GLY A 1 621 ? 22.938 -6.489 -12.799 1.00 94.19 621 GLY A CA 1
ATOM 4798 C C . GLY A 1 621 ? 23.330 -6.373 -14.281 1.00 94.19 621 GLY A C 1
ATOM 4799 O O . GLY A 1 621 ? 24.146 -5.531 -14.625 1.00 94.19 621 GLY A O 1
ATOM 4800 N N . GLY A 1 622 ? 22.731 -7.165 -15.179 1.00 91.31 622 GLY A N 1
ATOM 4801 C CA . GLY A 1 622 ? 22.916 -6.987 -16.634 1.00 91.31 622 GLY A CA 1
ATOM 4802 C C . GLY A 1 622 ? 24.229 -7.540 -17.215 1.00 91.31 622 GLY A C 1
ATOM 4803 O O . GLY A 1 622 ? 24.812 -6.959 -18.133 1.00 91.31 622 GLY A O 1
ATOM 4804 N N . PHE A 1 623 ? 24.729 -8.654 -16.667 1.00 95.06 623 PHE A N 1
ATOM 4805 C CA . PHE A 1 623 ? 26.037 -9.229 -17.017 1.00 95.06 623 PHE A CA 1
ATOM 4806 C C . PHE A 1 623 ? 26.020 -10.207 -18.206 1.00 95.06 623 PHE A C 1
ATOM 4808 O O . PHE A 1 623 ? 26.997 -10.928 -18.419 1.00 95.06 623 PHE A O 1
ATOM 4815 N N . GLU A 1 624 ? 24.945 -10.235 -18.997 1.00 94.12 624 GLU A N 1
ATOM 4816 C CA . GLU A 1 624 ? 24.719 -11.174 -20.110 1.00 94.12 624 GLU A CA 1
ATOM 4817 C C . GLU A 1 624 ? 25.881 -11.191 -21.104 1.00 94.12 624 GLU A C 1
ATOM 4819 O O . GLU A 1 624 ? 26.330 -12.249 -21.544 1.00 94.12 624 GLU A O 1
ATOM 4824 N N . ILE A 1 625 ? 26.409 -10.009 -21.421 1.00 94.38 625 ILE A N 1
ATOM 4825 C CA . ILE A 1 625 ? 27.486 -9.811 -22.400 1.00 94.38 625 ILE A CA 1
ATOM 4826 C C . ILE A 1 625 ? 28.787 -9.310 -21.769 1.00 94.38 625 ILE A C 1
ATOM 4828 O O . ILE A 1 625 ? 29.765 -9.085 -22.483 1.00 94.38 625 ILE A O 1
ATOM 4832 N N . MET A 1 626 ? 28.849 -9.196 -20.438 1.00 94.75 626 MET A N 1
ATOM 4833 C CA . MET A 1 626 ? 30.019 -8.655 -19.748 1.00 94.75 626 MET A CA 1
ATOM 4834 C C . MET A 1 626 ? 31.266 -9.504 -20.039 1.00 94.75 626 MET A C 1
ATOM 4836 O O . MET A 1 626 ? 31.303 -10.712 -19.787 1.00 94.75 626 MET A O 1
ATOM 4840 N N . SER A 1 627 ? 32.298 -8.869 -20.591 1.00 94.12 627 SER A N 1
ATOM 4841 C CA . SER A 1 627 ? 33.401 -9.544 -21.288 1.00 94.12 627 SER A CA 1
ATOM 4842 C C . SER A 1 627 ? 34.755 -8.927 -20.952 1.00 94.12 627 SER A C 1
ATOM 4844 O O . SER A 1 627 ? 34.863 -7.713 -20.798 1.00 94.12 627 SER A O 1
ATOM 4846 N N . ASN A 1 628 ? 35.795 -9.757 -20.828 1.00 92.44 628 ASN A N 1
ATOM 4847 C CA . ASN A 1 628 ? 37.154 -9.271 -20.586 1.00 92.44 628 ASN A CA 1
ATOM 4848 C C . ASN A 1 628 ? 37.815 -8.896 -21.916 1.00 92.44 628 ASN A C 1
ATOM 4850 O O . ASN A 1 628 ? 37.651 -9.606 -22.902 1.00 92.44 628 ASN A O 1
ATOM 4854 N N . VAL A 1 629 ? 38.598 -7.817 -21.947 1.00 88.25 629 VAL A N 1
ATOM 4855 C CA . VAL A 1 629 ? 39.224 -7.332 -23.194 1.00 88.25 629 VAL A CA 1
ATOM 4856 C C . VAL A 1 629 ? 40.335 -8.242 -23.729 1.00 88.25 629 VAL A C 1
ATOM 4858 O O . VAL A 1 629 ? 40.772 -8.060 -24.859 1.00 88.25 629 VAL A O 1
ATOM 4861 N N . LYS A 1 630 ? 40.815 -9.190 -22.912 1.00 86.81 630 LYS A N 1
ATOM 4862 C CA . LYS A 1 630 ? 41.864 -10.165 -23.257 1.00 86.81 630 LYS A CA 1
ATOM 4863 C C . LYS A 1 630 ? 41.304 -11.503 -23.760 1.00 86.81 630 LYS A C 1
ATOM 4865 O O . LYS A 1 630 ? 42.073 -12.439 -23.948 1.00 86.81 630 LYS A O 1
ATOM 4870 N N . ASP A 1 631 ? 39.985 -11.613 -23.890 1.00 87.56 631 ASP A N 1
ATOM 4871 C CA . ASP A 1 631 ? 39.287 -12.813 -24.348 1.00 87.56 631 ASP A CA 1
ATOM 4872 C C . ASP A 1 631 ? 38.915 -12.643 -25.831 1.00 87.56 631 ASP A C 1
ATOM 4874 O O . ASP A 1 631 ? 38.048 -11.837 -26.181 1.00 87.56 631 ASP A O 1
ATOM 4878 N N . ASP A 1 632 ? 39.621 -13.355 -26.713 1.00 79.88 632 ASP A N 1
ATOM 4879 C CA . ASP A 1 632 ? 39.446 -13.245 -28.168 1.00 79.88 632 ASP A CA 1
ATOM 4880 C C . ASP A 1 632 ? 38.117 -13.859 -28.658 1.00 79.88 632 ASP A C 1
ATOM 4882 O O . ASP A 1 632 ? 37.583 -13.422 -29.682 1.00 79.88 632 ASP A O 1
ATOM 4886 N N . GLU A 1 633 ? 37.542 -14.803 -27.898 1.00 84.31 633 GLU A N 1
ATOM 4887 C CA . GLU A 1 633 ? 36.257 -15.472 -28.176 1.00 84.31 633 GLU A CA 1
ATOM 4888 C C . GLU A 1 633 ? 35.114 -14.956 -27.277 1.00 84.31 633 GLU A C 1
ATOM 4890 O O . GLU A 1 633 ? 34.109 -15.636 -27.051 1.00 84.31 633 GLU A O 1
ATOM 4895 N N . ALA A 1 634 ? 35.245 -13.730 -26.757 1.00 87.06 634 ALA A N 1
ATOM 4896 C CA . ALA A 1 634 ? 34.289 -13.167 -25.813 1.00 87.06 634 ALA A CA 1
ATOM 4897 C C . ALA A 1 634 ? 32.840 -13.102 -26.341 1.00 87.06 634 ALA A C 1
ATOM 4899 O O . ALA A 1 634 ? 32.563 -12.646 -27.455 1.00 87.06 634 ALA A O 1
ATOM 4900 N N . VAL A 1 635 ? 31.894 -13.454 -25.461 1.00 89.88 635 VAL A N 1
ATOM 4901 C CA . VAL A 1 635 ? 30.439 -13.511 -25.720 1.00 89.88 635 VAL A CA 1
ATOM 4902 C C . VAL A 1 635 ? 29.889 -12.215 -26.332 1.00 89.88 635 VAL A C 1
ATOM 4904 O O . VAL A 1 635 ? 28.994 -12.271 -27.175 1.00 89.88 635 VAL A O 1
ATOM 4907 N N . ILE A 1 636 ? 30.451 -11.057 -25.968 1.00 91.19 636 ILE A N 1
ATOM 4908 C CA . ILE A 1 636 ? 30.045 -9.736 -26.473 1.00 91.19 636 ILE A CA 1
ATOM 4909 C C . ILE A 1 636 ? 30.141 -9.592 -28.000 1.00 91.19 636 ILE A C 1
ATOM 4911 O O . ILE A 1 636 ? 29.307 -8.905 -28.585 1.00 91.19 636 ILE A O 1
ATOM 4915 N N . TYR A 1 637 ? 31.103 -10.249 -28.662 1.00 89.50 637 TYR A N 1
ATOM 4916 C CA . TYR A 1 637 ? 31.293 -10.111 -30.113 1.00 89.50 637 TYR A CA 1
ATOM 4917 C C . TYR A 1 637 ? 30.180 -10.806 -30.908 1.00 89.50 637 TYR A C 1
ATOM 4919 O O . TYR A 1 637 ? 29.706 -10.267 -31.905 1.00 89.50 637 TYR A O 1
ATOM 4927 N N . THR A 1 638 ? 29.744 -11.979 -30.442 1.00 88.19 638 THR A N 1
ATOM 4928 C CA . THR A 1 638 ? 28.767 -12.831 -31.142 1.00 88.19 638 THR A CA 1
ATOM 4929 C C . THR A 1 638 ? 27.333 -12.579 -30.676 1.00 88.19 638 THR A C 1
ATOM 4931 O O . THR A 1 638 ? 26.413 -12.560 -31.489 1.00 88.19 638 THR A O 1
ATOM 4934 N N . TYR A 1 639 ? 27.129 -12.378 -29.371 1.00 89.06 639 TYR A N 1
ATOM 4935 C CA . TYR A 1 639 ? 25.800 -12.331 -28.752 1.00 89.06 639 TYR A CA 1
ATOM 4936 C C . TYR A 1 639 ? 25.379 -10.924 -28.293 1.00 89.06 639 TYR A C 1
ATOM 4938 O O . TYR A 1 639 ? 24.246 -10.761 -27.844 1.00 89.06 639 TYR A O 1
ATOM 4946 N N . GLY A 1 640 ? 26.235 -9.903 -28.454 1.00 85.88 640 GLY A N 1
ATOM 4947 C CA . GLY A 1 640 ? 25.949 -8.499 -28.113 1.00 85.88 640 GLY A CA 1
ATOM 4948 C C . GLY A 1 640 ? 24.600 -7.992 -28.635 1.00 85.88 640 GLY A C 1
ATOM 4949 O O . GLY A 1 640 ? 23.822 -7.393 -27.897 1.00 85.88 640 GLY A O 1
ATOM 4950 N N . SER A 1 641 ? 24.274 -8.314 -29.889 1.00 87.38 641 SER A N 1
ATOM 4951 C CA . SER A 1 641 ? 23.010 -7.914 -30.522 1.00 87.38 641 SER A CA 1
ATOM 4952 C C . SER A 1 641 ? 21.777 -8.692 -30.035 1.00 87.38 641 SER A C 1
ATOM 4954 O O . SER A 1 641 ? 20.662 -8.233 -30.265 1.00 87.38 641 SER A O 1
ATOM 4956 N N . LEU A 1 642 ? 21.935 -9.849 -29.376 1.00 85.06 642 LEU A N 1
ATOM 4957 C CA . LEU A 1 642 ? 20.808 -10.684 -28.920 1.00 85.06 642 LEU A CA 1
ATOM 4958 C C . LEU A 1 642 ? 20.273 -10.308 -27.530 1.00 85.06 642 LEU A C 1
ATOM 4960 O O . LEU A 1 642 ? 19.237 -10.840 -27.114 1.00 85.06 642 LEU A O 1
ATOM 4964 N N . VAL A 1 643 ? 20.949 -9.391 -26.828 1.00 85.31 643 VAL A N 1
ATOM 4965 C CA . VAL A 1 643 ? 20.393 -8.726 -25.643 1.00 85.31 643 VAL A CA 1
ATOM 4966 C C . VAL A 1 643 ? 19.131 -7.961 -26.078 1.00 85.31 643 VAL A C 1
ATOM 4968 O O . VAL A 1 643 ? 19.199 -7.216 -27.062 1.00 85.31 643 VAL A O 1
ATOM 4971 N N . PRO A 1 644 ? 17.976 -8.122 -25.401 1.00 78.75 644 PRO A N 1
ATOM 4972 C CA . PRO A 1 644 ? 16.758 -7.393 -25.754 1.00 78.75 644 PRO A CA 1
ATOM 4973 C C . PRO A 1 644 ? 17.006 -5.881 -25.747 1.00 78.75 644 PRO A C 1
ATOM 4975 O O . PRO A 1 644 ? 17.772 -5.398 -24.915 1.00 78.75 644 PRO A O 1
ATOM 4978 N N . ASP A 1 645 ? 16.399 -5.132 -26.669 1.00 77.06 645 ASP A N 1
ATOM 4979 C CA . ASP A 1 645 ? 16.620 -3.686 -26.861 1.00 77.06 645 ASP A CA 1
ATOM 4980 C C . ASP A 1 645 ? 18.071 -3.240 -27.158 1.00 77.06 645 ASP A C 1
ATOM 4982 O O . ASP A 1 645 ? 18.354 -2.040 -27.141 1.00 77.06 645 ASP A O 1
ATOM 4986 N N . SER A 1 646 ? 19.006 -4.152 -27.464 1.00 82.88 646 SER A N 1
ATOM 4987 C CA . SER A 1 646 ? 20.423 -3.816 -27.708 1.00 82.88 646 SER A CA 1
ATOM 4988 C C . SER A 1 646 ? 20.601 -2.649 -28.687 1.00 82.88 646 SER A C 1
ATOM 4990 O O . SER A 1 646 ? 21.314 -1.692 -28.380 1.00 82.88 646 SER A O 1
ATOM 4992 N N . GLY A 1 647 ? 19.895 -2.673 -29.823 1.00 84.31 647 GLY A N 1
ATOM 4993 C CA . GLY A 1 647 ? 19.960 -1.646 -30.866 1.00 84.31 647 GLY A CA 1
ATOM 4994 C C . GLY A 1 647 ? 19.645 -0.228 -30.377 1.00 84.31 647 GLY A C 1
ATOM 4995 O O . GLY A 1 647 ? 20.271 0.721 -30.843 1.00 84.31 647 GLY A O 1
ATOM 4996 N N . ARG A 1 648 ? 18.755 -0.080 -29.386 1.00 84.06 648 ARG A N 1
ATOM 4997 C CA . ARG A 1 648 ? 18.347 1.223 -28.836 1.00 84.06 648 ARG A CA 1
ATOM 4998 C C . ARG A 1 648 ? 19.492 1.925 -28.104 1.00 84.06 648 ARG A C 1
ATOM 5000 O O . ARG A 1 648 ? 19.697 3.122 -28.275 1.00 84.06 648 ARG A O 1
ATOM 5007 N N . TYR A 1 649 ? 20.261 1.156 -27.333 1.00 89.25 649 TYR A N 1
ATOM 5008 C CA . TYR A 1 649 ? 21.385 1.628 -26.515 1.00 89.25 649 TYR A CA 1
ATOM 5009 C C . TYR A 1 649 ? 22.748 1.461 -27.214 1.00 89.25 649 TYR A C 1
ATOM 5011 O O . TYR A 1 649 ? 23.786 1.779 -26.632 1.00 89.25 649 TYR A O 1
ATOM 5019 N N . THR A 1 650 ? 22.786 0.947 -28.448 1.00 90.38 650 THR A N 1
ATOM 5020 C CA . THR A 1 650 ? 24.039 0.634 -29.151 1.00 90.38 650 THR A CA 1
ATOM 5021 C C . THR A 1 650 ? 24.806 1.915 -29.531 1.00 90.38 650 THR A C 1
ATOM 5023 O O . THR A 1 650 ? 24.258 2.770 -30.231 1.00 90.38 650 THR A O 1
ATOM 5026 N N . PRO A 1 651 ? 26.096 2.054 -29.154 1.00 92.62 651 PRO A N 1
ATOM 5027 C CA . PRO A 1 651 ? 26.921 3.194 -29.549 1.00 92.62 651 PRO A CA 1
ATOM 5028 C C . PRO A 1 651 ? 27.045 3.365 -31.080 1.00 92.62 651 PRO A C 1
ATOM 5030 O O . PRO A 1 651 ? 27.125 2.364 -31.803 1.00 92.62 651 PRO A O 1
ATOM 5033 N N . PRO A 1 652 ? 27.147 4.605 -31.608 1.00 91.38 652 PRO A N 1
ATOM 5034 C CA . PRO A 1 652 ? 27.102 4.878 -33.052 1.00 91.38 652 PRO A CA 1
ATOM 5035 C C . PRO A 1 652 ? 28.145 4.155 -33.921 1.00 91.38 652 PRO A C 1
ATOM 5037 O O . PRO A 1 652 ? 27.924 3.965 -35.116 1.00 91.38 652 PRO A O 1
ATOM 5040 N N . GLU A 1 653 ? 29.298 3.785 -33.365 1.00 91.06 653 GLU A N 1
ATOM 5041 C CA . GLU A 1 653 ? 30.341 3.016 -34.048 1.00 91.06 653 GLU A CA 1
ATOM 5042 C C . GLU A 1 653 ? 29.997 1.526 -34.169 1.00 91.06 653 GLU A C 1
ATOM 5044 O O . GLU A 1 653 ? 30.274 0.930 -35.212 1.00 91.06 653 GLU A O 1
ATOM 5049 N N . LEU A 1 654 ? 29.343 0.952 -33.151 1.00 90.94 654 LEU A N 1
ATOM 5050 C CA . LEU A 1 654 ? 28.917 -0.449 -33.141 1.00 90.94 654 LEU A CA 1
ATOM 5051 C C . LEU A 1 654 ? 27.688 -0.637 -34.034 1.00 90.94 654 LEU A C 1
ATOM 5053 O O . LEU A 1 654 ? 27.655 -1.568 -34.834 1.00 90.94 654 LEU A O 1
ATOM 5057 N N . ALA A 1 655 ? 26.750 0.316 -34.012 1.00 87.94 655 ALA A N 1
ATOM 5058 C CA . ALA A 1 655 ? 25.597 0.337 -34.916 1.00 87.94 655 ALA A CA 1
ATOM 5059 C C . ALA A 1 655 ? 26.003 0.376 -36.406 1.00 87.94 655 ALA A C 1
ATOM 5061 O O . ALA A 1 655 ? 25.274 -0.111 -37.263 1.00 87.94 655 ALA A O 1
ATOM 5062 N N . LYS A 1 656 ? 27.179 0.941 -36.725 1.00 87.50 656 LYS A N 1
ATOM 5063 C CA . LYS A 1 656 ? 27.711 1.031 -38.098 1.00 87.50 656 LYS A CA 1
ATOM 5064 C C . LYS A 1 656 ? 28.612 -0.131 -38.510 1.00 87.50 656 LYS A C 1
ATOM 5066 O O . LYS A 1 656 ? 28.724 -0.397 -39.702 1.00 87.50 656 LYS A O 1
ATOM 5071 N N . SER A 1 657 ? 29.315 -0.748 -37.560 1.00 86.62 657 SER A N 1
ATOM 5072 C CA . SER A 1 657 ? 30.454 -1.640 -37.848 1.00 86.62 657 SER A CA 1
ATOM 5073 C C . SER A 1 657 ? 30.390 -2.996 -37.136 1.00 86.62 657 SER A C 1
ATOM 5075 O O . SER A 1 657 ? 31.327 -3.783 -37.259 1.00 86.62 657 SER A O 1
ATOM 5077 N N . GLY A 1 658 ? 29.319 -3.268 -36.387 1.00 87.12 658 GLY A N 1
ATOM 5078 C CA . GLY A 1 658 ? 29.169 -4.460 -35.556 1.00 87.12 658 GLY A CA 1
ATOM 5079 C C . GLY A 1 658 ? 30.001 -4.430 -34.268 1.00 87.12 658 GLY A C 1
ATOM 5080 O O . GLY A 1 658 ? 30.839 -3.551 -34.046 1.00 87.12 658 GLY A O 1
ATOM 5081 N N . TRP A 1 659 ? 29.777 -5.427 -33.410 1.00 88.56 659 TRP A N 1
ATOM 5082 C CA . TRP A 1 659 ? 30.414 -5.538 -32.092 1.00 88.56 659 TRP A CA 1
ATOM 5083 C C . TRP A 1 659 ? 31.931 -5.805 -32.151 1.00 88.56 659 TRP A C 1
ATOM 5085 O O . TRP A 1 659 ? 32.655 -5.430 -31.231 1.00 88.56 659 TRP A O 1
ATOM 5095 N N . ASP A 1 660 ? 32.461 -6.330 -33.263 1.00 86.12 660 ASP A N 1
ATOM 5096 C CA . ASP A 1 660 ? 33.912 -6.446 -33.498 1.00 86.12 660 ASP A CA 1
ATOM 5097 C C . ASP A 1 660 ? 34.651 -5.094 -33.511 1.00 86.12 660 ASP A C 1
ATOM 5099 O O . ASP A 1 660 ? 35.860 -5.043 -33.267 1.00 86.12 660 ASP A O 1
ATOM 5103 N N . ALA A 1 661 ? 33.959 -3.973 -33.752 1.00 86.62 661 ALA A N 1
ATOM 5104 C CA . ALA A 1 661 ? 34.579 -2.646 -33.742 1.00 86.62 661 ALA A CA 1
ATOM 5105 C C . ALA A 1 661 ? 35.089 -2.208 -32.352 1.00 86.62 661 ALA A C 1
ATOM 5107 O O . ALA A 1 661 ? 35.934 -1.307 -32.266 1.00 86.62 661 ALA A O 1
ATOM 5108 N N . ILE A 1 662 ? 34.665 -2.893 -31.280 1.00 87.75 662 ILE A N 1
ATOM 5109 C CA . ILE A 1 662 ? 35.235 -2.756 -29.932 1.00 87.75 662 ILE A CA 1
ATOM 5110 C C . ILE A 1 662 ? 36.750 -3.013 -29.953 1.00 87.75 662 ILE A C 1
ATOM 5112 O O . ILE A 1 662 ? 37.498 -2.233 -29.369 1.00 87.75 662 ILE A O 1
ATOM 5116 N N . LYS A 1 663 ? 37.228 -4.007 -30.721 1.00 86.00 663 LYS A N 1
ATOM 5117 C CA . LYS A 1 663 ? 38.658 -4.379 -30.834 1.00 86.00 663 LYS A CA 1
ATOM 5118 C C . LYS A 1 663 ? 39.558 -3.249 -31.369 1.00 86.00 663 LYS A C 1
ATOM 5120 O O . LYS A 1 663 ? 40.780 -3.358 -31.329 1.00 86.00 663 LYS A O 1
ATOM 5125 N N . ARG A 1 664 ? 38.976 -2.167 -31.909 1.00 85.69 664 ARG A N 1
ATOM 5126 C CA . ARG A 1 664 ? 39.681 -1.007 -32.499 1.00 85.69 664 ARG A CA 1
ATOM 5127 C C . ARG A 1 664 ? 39.462 0.302 -31.725 1.00 85.69 664 ARG A C 1
ATOM 5129 O O . ARG A 1 664 ? 39.959 1.353 -32.145 1.00 85.69 664 ARG A O 1
ATOM 5136 N N . SER A 1 665 ? 38.724 0.244 -30.619 1.00 86.94 665 SER A N 1
ATOM 5137 C CA . SER A 1 665 ? 38.293 1.388 -29.808 1.00 86.94 665 SER A CA 1
ATOM 5138 C C . SER A 1 665 ? 38.795 1.246 -28.362 1.00 86.94 665 SER A C 1
ATOM 5140 O O . SER A 1 665 ? 39.160 0.145 -27.955 1.00 86.94 665 SER A O 1
ATOM 5142 N N . PRO A 1 666 ? 38.837 2.325 -27.555 1.00 90.69 666 PRO A N 1
ATOM 5143 C CA . PRO A 1 666 ? 39.046 2.188 -26.114 1.00 90.69 666 PRO A CA 1
ATOM 5144 C C . PRO A 1 666 ? 37.936 1.313 -25.518 1.00 90.69 666 PRO A C 1
ATOM 5146 O O . PRO A 1 666 ? 36.762 1.551 -25.801 1.00 90.69 666 PRO A O 1
ATOM 5149 N N . HIS A 1 667 ? 38.274 0.322 -24.692 1.00 89.62 667 HIS A N 1
ATOM 5150 C CA . HIS A 1 667 ? 37.289 -0.646 -24.185 1.00 89.62 667 HIS A CA 1
ATOM 5151 C C . HIS A 1 667 ? 36.203 -0.005 -23.312 1.00 89.62 667 HIS A C 1
ATOM 5153 O O . HIS A 1 667 ? 35.047 -0.408 -23.354 1.00 89.62 667 HIS A O 1
ATOM 5159 N N . THR A 1 668 ? 36.557 1.064 -22.600 1.00 94.12 668 THR A N 1
ATOM 5160 C CA . THR A 1 668 ? 35.650 1.905 -21.804 1.00 94.12 668 THR A CA 1
ATOM 5161 C C . THR A 1 668 ? 34.626 2.685 -22.636 1.00 94.12 668 THR A C 1
ATOM 5163 O O . THR A 1 668 ? 33.685 3.243 -22.069 1.00 94.12 668 THR A O 1
ATOM 5166 N N . ALA A 1 669 ? 34.791 2.790 -23.961 1.00 94.81 669 ALA A N 1
ATOM 5167 C CA . ALA A 1 669 ? 33.987 3.691 -24.789 1.00 94.81 669 ALA A CA 1
ATOM 5168 C C . ALA A 1 669 ? 32.514 3.265 -24.899 1.00 94.81 669 ALA A C 1
ATOM 5170 O O . ALA A 1 669 ? 31.656 4.137 -25.055 1.00 94.81 669 ALA A O 1
ATOM 5171 N N . VAL A 1 670 ? 32.225 1.962 -24.803 1.00 94.69 670 VAL A N 1
ATOM 5172 C CA . VAL A 1 670 ? 30.858 1.412 -24.801 1.00 94.69 670 VAL A CA 1
ATOM 5173 C C . VAL A 1 670 ? 30.158 1.796 -23.500 1.00 94.69 670 VAL A C 1
ATOM 5175 O O . VAL A 1 670 ? 29.201 2.565 -23.521 1.00 94.69 670 VAL A O 1
ATOM 5178 N N . ASP A 1 671 ? 30.733 1.399 -22.364 1.00 96.75 671 ASP A N 1
ATOM 5179 C CA . ASP A 1 671 ? 30.178 1.680 -21.036 1.00 96.75 671 ASP A CA 1
ATOM 5180 C C . ASP A 1 671 ? 30.075 3.183 -20.738 1.00 96.75 671 ASP A C 1
ATOM 5182 O O . ASP A 1 671 ? 29.144 3.619 -20.066 1.00 96.75 671 ASP A O 1
ATOM 5186 N N . SER A 1 672 ? 30.976 4.002 -21.290 1.00 97.38 672 SER A N 1
ATOM 5187 C CA . SER A 1 672 ? 30.877 5.465 -21.199 1.00 97.38 672 SER A CA 1
ATOM 5188 C C . SER A 1 672 ? 29.671 6.012 -21.968 1.00 97.38 672 SER A C 1
ATOM 5190 O O . SER A 1 672 ? 28.968 6.877 -21.452 1.00 97.38 672 SER A O 1
ATOM 5192 N N . TYR A 1 673 ? 29.388 5.500 -23.171 1.00 97.00 673 TYR A N 1
ATOM 5193 C CA . TYR A 1 673 ? 28.189 5.888 -23.919 1.00 97.00 673 TYR A CA 1
ATOM 5194 C C . TYR A 1 673 ? 26.920 5.428 -23.191 1.00 97.00 673 TYR A C 1
ATOM 5196 O O . TYR A 1 673 ? 25.998 6.222 -23.020 1.00 97.00 673 TYR A O 1
ATOM 5204 N N . ASN A 1 674 ? 26.908 4.188 -22.690 1.00 95.75 674 ASN A N 1
ATOM 5205 C CA . ASN A 1 674 ? 25.759 3.607 -22.001 1.00 95.75 674 ASN A CA 1
ATOM 5206 C C . ASN A 1 674 ? 25.482 4.234 -20.620 1.00 95.75 674 ASN A C 1
ATOM 5208 O O . ASN A 1 674 ? 24.327 4.470 -20.275 1.00 95.75 674 ASN A O 1
ATOM 5212 N N . LEU A 1 675 ? 26.512 4.627 -19.862 1.00 97.25 675 LEU A N 1
ATOM 5213 C CA . LEU A 1 675 ? 26.329 5.490 -18.687 1.00 97.25 675 LEU A CA 1
ATOM 5214 C C . LEU A 1 675 ? 25.716 6.840 -19.087 1.00 97.25 675 LEU A C 1
ATOM 5216 O O . LEU A 1 675 ? 24.891 7.389 -18.365 1.00 97.25 675 LEU A O 1
ATOM 5220 N N . GLY A 1 676 ? 26.095 7.374 -20.248 1.00 96.50 676 GLY A N 1
ATOM 5221 C CA . GLY A 1 676 ? 25.482 8.568 -20.811 1.00 96.50 676 GLY A CA 1
ATOM 5222 C C . GLY A 1 676 ? 23.991 8.389 -21.117 1.00 96.50 676 GLY A C 1
ATOM 5223 O O . GLY A 1 676 ? 23.191 9.220 -20.695 1.00 96.50 676 GLY A O 1
ATOM 5224 N N . THR A 1 677 ? 23.592 7.306 -21.792 1.00 95.25 677 THR A N 1
ATOM 5225 C CA . THR A 1 677 ? 22.169 7.021 -22.060 1.00 95.25 677 THR A CA 1
ATOM 5226 C C . THR A 1 677 ? 21.388 6.814 -20.764 1.00 95.25 677 THR A C 1
ATOM 5228 O O . THR A 1 677 ? 20.334 7.421 -20.603 1.00 95.25 677 THR A O 1
ATOM 5231 N N . LEU A 1 678 ? 21.959 6.089 -19.793 1.00 95.75 678 LEU A N 1
ATOM 5232 C CA . LEU A 1 678 ? 21.393 5.927 -18.452 1.00 95.75 678 LEU A CA 1
ATOM 5233 C C . LEU A 1 678 ? 21.162 7.274 -17.748 1.00 95.75 678 LEU A C 1
ATOM 5235 O O . LEU A 1 678 ? 20.091 7.487 -17.196 1.00 95.75 678 LEU A O 1
ATOM 5239 N N . VAL A 1 679 ? 22.138 8.195 -17.775 1.00 96.75 679 VAL A N 1
ATOM 5240 C CA . VAL A 1 679 ? 21.992 9.540 -17.180 1.00 96.75 679 VAL A CA 1
ATOM 5241 C C . VAL A 1 679 ? 20.819 10.298 -17.802 1.00 96.75 679 VAL A C 1
ATOM 5243 O O . VAL A 1 679 ? 20.113 10.998 -17.087 1.00 96.75 679 VAL A O 1
ATOM 5246 N N . PHE A 1 680 ? 20.591 10.182 -19.112 1.00 94.94 680 PHE A N 1
ATOM 5247 C CA . PHE A 1 680 ? 19.417 10.797 -19.734 1.00 94.94 680 PHE A CA 1
ATOM 5248 C C . PHE A 1 680 ? 18.118 10.129 -19.266 1.00 94.94 680 PHE A C 1
ATOM 5250 O O . PHE A 1 680 ? 17.189 10.823 -18.857 1.00 94.94 680 PHE A O 1
ATOM 5257 N N . GLU A 1 681 ? 18.090 8.797 -19.300 1.00 91.69 681 GLU A N 1
ATOM 5258 C CA . GLU A 1 681 ? 16.942 7.946 -18.982 1.00 91.69 681 GLU A CA 1
ATOM 5259 C C . GLU A 1 681 ? 16.410 8.203 -17.562 1.00 91.69 681 GLU A C 1
ATOM 5261 O O . GLU A 1 681 ? 15.247 8.565 -17.400 1.00 91.69 681 GLU A O 1
ATOM 5266 N N . VAL A 1 682 ? 17.271 8.158 -16.537 1.00 91.81 682 VAL A N 1
ATOM 5267 C CA . VAL A 1 682 ? 16.855 8.343 -15.129 1.00 91.81 682 VAL A CA 1
ATOM 5268 C C . VAL A 1 682 ? 16.327 9.745 -14.805 1.00 91.81 682 VAL A C 1
ATOM 5270 O O . VAL A 1 682 ? 15.633 9.906 -13.808 1.00 91.81 682 VAL A O 1
ATOM 5273 N N . PHE A 1 683 ? 16.636 10.757 -15.626 1.00 91.62 683 PHE A N 1
ATOM 5274 C CA . PHE A 1 683 ? 16.125 12.128 -15.471 1.00 91.62 683 PHE A CA 1
ATOM 5275 C C . PHE A 1 683 ? 14.944 12.464 -16.404 1.00 91.62 683 PHE A C 1
ATOM 5277 O O . PHE A 1 683 ? 14.377 13.549 -16.273 1.00 91.62 683 PHE A O 1
ATOM 5284 N N . ASN A 1 684 ? 14.579 11.588 -17.351 1.00 82.75 684 ASN A N 1
ATOM 5285 C CA . ASN A 1 684 ? 13.511 11.844 -18.334 1.00 82.75 684 ASN A CA 1
ATOM 5286 C C . ASN A 1 684 ? 12.448 10.727 -18.432 1.00 82.75 684 ASN A C 1
ATOM 5288 O O . ASN A 1 684 ? 11.444 10.930 -19.111 1.00 82.75 684 ASN A O 1
ATOM 5292 N N . GLY A 1 685 ? 12.628 9.588 -17.755 1.00 72.81 685 GLY A N 1
ATOM 5293 C CA . GLY A 1 685 ? 11.667 8.480 -17.671 1.00 72.81 685 GLY A CA 1
ATOM 5294 C C . GLY A 1 685 ? 11.992 7.308 -18.600 1.00 72.81 685 GLY A C 1
ATOM 5295 O O . GLY A 1 685 ? 12.075 6.172 -18.145 1.00 72.81 685 GLY A O 1
ATOM 5296 N N . ASP A 1 686 ? 12.220 7.583 -19.885 1.00 76.00 686 ASP A N 1
ATOM 5297 C CA . ASP A 1 686 ? 12.554 6.582 -20.905 1.00 76.00 686 ASP A CA 1
ATOM 5298 C C . ASP A 1 686 ? 13.629 7.128 -21.872 1.00 76.00 686 ASP A C 1
ATOM 5300 O O . ASP A 1 686 ? 13.767 8.340 -22.072 1.00 76.00 686 ASP A O 1
ATOM 5304 N N . PHE A 1 687 ? 14.388 6.225 -22.500 1.00 80.62 687 PHE A N 1
ATOM 5305 C CA . PHE A 1 687 ? 15.317 6.520 -23.595 1.00 80.62 687 PHE A CA 1
ATOM 5306 C C . PHE A 1 687 ? 14.850 5.801 -24.868 1.00 80.62 687 PHE A C 1
ATOM 5308 O O . PHE A 1 687 ? 14.639 4.585 -24.862 1.00 80.62 687 PHE A O 1
ATOM 5315 N N . LEU A 1 688 ? 14.667 6.553 -25.959 1.00 78.12 688 LEU A N 1
ATOM 5316 C CA . LEU A 1 688 ? 14.094 6.063 -27.222 1.00 78.12 688 LEU A CA 1
ATOM 5317 C C . LEU A 1 688 ? 15.148 5.756 -28.293 1.00 78.12 688 LEU A C 1
ATOM 5319 O O . LEU A 1 688 ? 14.910 4.900 -29.143 1.00 78.12 688 LEU A O 1
ATOM 5323 N N . GLY A 1 689 ? 16.312 6.411 -28.263 1.00 81.31 689 GLY A N 1
ATOM 5324 C CA . GLY A 1 689 ? 17.336 6.207 -29.285 1.00 81.31 689 GLY A CA 1
ATOM 5325 C C . GLY A 1 689 ? 18.489 7.210 -29.272 1.00 81.31 689 GLY A C 1
ATOM 5326 O O . GLY A 1 689 ? 18.537 8.172 -28.503 1.00 81.31 689 GLY A O 1
ATOM 5327 N N . ALA A 1 690 ? 19.458 6.969 -30.157 1.00 84.12 690 ALA A N 1
ATOM 5328 C CA . ALA A 1 690 ? 20.714 7.717 -30.230 1.00 84.12 690 ALA A CA 1
ATOM 5329 C C . ALA A 1 690 ? 20.566 9.211 -30.599 1.00 84.12 690 ALA A C 1
ATOM 5331 O O . ALA A 1 690 ? 21.519 9.969 -30.428 1.00 84.12 690 ALA A O 1
ATOM 5332 N N . ASP A 1 691 ? 19.400 9.650 -31.077 1.00 85.50 691 ASP A N 1
ATOM 5333 C CA . ASP A 1 691 ? 19.039 11.056 -31.315 1.00 85.50 691 ASP A CA 1
ATOM 5334 C C . ASP A 1 691 ? 18.804 11.845 -30.010 1.00 85.50 691 ASP A C 1
ATOM 5336 O O . ASP A 1 691 ? 19.020 13.060 -29.960 1.00 85.50 691 ASP A O 1
ATOM 5340 N N . GLN A 1 692 ? 18.422 11.153 -28.932 1.00 87.81 692 GLN A N 1
ATOM 5341 C CA . GLN A 1 692 ? 18.290 11.723 -27.589 1.00 87.81 692 GLN A CA 1
ATOM 5342 C C . GLN A 1 692 ? 19.635 11.822 -26.857 1.00 87.81 692 GLN A C 1
ATOM 5344 O O . GLN A 1 692 ? 19.802 12.636 -25.946 1.00 87.81 692 GLN A O 1
ATOM 5349 N N . ALA A 1 693 ? 20.637 11.046 -27.278 1.00 88.50 693 ALA A N 1
ATOM 5350 C CA . ALA A 1 693 ? 21.954 11.033 -26.656 1.00 88.50 693 ALA A CA 1
ATOM 5351 C C . ALA A 1 693 ? 22.676 12.389 -26.826 1.00 88.50 693 ALA A C 1
ATOM 5353 O O . ALA A 1 693 ? 23.124 12.762 -27.908 1.00 88.50 693 ALA A O 1
ATOM 5354 N N . GLY A 1 694 ? 22.817 13.129 -25.724 1.00 88.62 694 GLY A N 1
ATOM 5355 C CA . GLY A 1 694 ? 23.449 14.453 -25.669 1.00 88.62 694 GLY A CA 1
ATOM 5356 C C . GLY A 1 694 ? 22.462 15.606 -25.482 1.00 88.62 694 GLY A C 1
ATOM 5357 O O . GLY A 1 694 ? 22.899 16.741 -25.246 1.00 88.62 694 GLY A O 1
ATOM 5358 N N . GLN A 1 695 ? 21.154 15.333 -25.524 1.00 92.81 695 GLN A N 1
ATOM 5359 C CA . GLN A 1 695 ? 20.116 16.294 -25.162 1.00 92.81 695 GLN A CA 1
ATOM 5360 C C . GLN A 1 695 ? 20.117 16.542 -23.646 1.00 92.81 695 GLN A C 1
ATOM 5362 O O . GLN A 1 695 ? 20.189 15.621 -22.845 1.00 92.81 695 GLN A O 1
ATOM 5367 N N . THR A 1 696 ? 20.039 17.805 -23.230 1.00 93.19 696 THR A N 1
ATOM 5368 C CA . THR A 1 696 ? 20.182 18.211 -21.816 1.00 93.19 696 THR A CA 1
ATOM 5369 C C . THR A 1 696 ? 18.868 18.580 -21.128 1.00 93.19 696 THR A C 1
ATOM 5371 O O . THR A 1 696 ? 18.880 19.261 -20.105 1.00 93.19 696 THR A O 1
ATOM 5374 N N . LYS A 1 697 ? 17.728 18.157 -21.687 1.00 87.19 697 LYS A N 1
ATOM 5375 C CA . LYS A 1 697 ? 16.422 18.242 -21.016 1.00 87.19 697 LYS A CA 1
ATOM 5376 C C . LYS A 1 697 ? 16.415 17.269 -19.823 1.00 87.19 697 LYS A C 1
ATOM 5378 O O . LYS A 1 697 ? 17.052 16.220 -19.901 1.00 87.19 697 LYS A O 1
ATOM 5383 N N . GLY A 1 698 ? 15.793 17.652 -18.707 1.00 84.56 698 GLY A N 1
ATOM 5384 C CA . GLY A 1 698 ? 15.750 16.872 -17.454 1.00 84.56 698 GLY A CA 1
ATOM 5385 C C . GLY A 1 698 ? 17.074 16.807 -16.671 1.00 84.56 698 GLY A C 1
ATOM 5386 O O . GLY A 1 698 ? 17.084 16.957 -15.454 1.00 84.56 698 GLY A O 1
ATOM 5387 N N . VAL A 1 699 ? 18.212 16.649 -17.355 1.00 93.38 699 VAL A N 1
ATOM 5388 C CA . VAL A 1 699 ? 19.539 16.489 -16.736 1.00 93.38 699 VAL A CA 1
ATOM 5389 C C . VAL A 1 699 ? 19.975 17.771 -15.989 1.00 93.38 699 VAL A C 1
ATOM 5391 O O . VAL A 1 699 ? 19.898 18.859 -16.569 1.00 93.38 699 VAL A O 1
ATOM 5394 N N . PRO A 1 700 ? 20.515 17.686 -14.754 1.00 92.00 700 PRO A N 1
ATOM 5395 C CA . PRO A 1 700 ? 20.993 18.846 -13.996 1.00 92.00 700 PRO A CA 1
ATOM 5396 C C . PRO A 1 700 ? 22.083 19.670 -14.718 1.00 92.00 700 PRO A C 1
ATOM 5398 O O . PRO A 1 700 ? 23.040 19.083 -15.235 1.00 92.00 700 PRO A O 1
ATOM 5401 N N . PRO A 1 701 ? 22.030 21.022 -14.698 1.00 92.38 701 PRO A N 1
ATOM 5402 C CA . PRO A 1 701 ? 23.002 21.887 -15.383 1.00 92.38 701 PRO A CA 1
ATOM 5403 C C . PRO A 1 701 ? 24.472 21.622 -15.036 1.00 92.38 701 PRO A C 1
ATOM 5405 O O . PRO A 1 701 ? 25.335 21.659 -15.913 1.00 92.38 701 PRO A O 1
ATOM 5408 N N . SER A 1 702 ? 24.761 21.279 -13.777 1.00 92.06 702 SER A N 1
ATOM 5409 C CA . SER A 1 702 ? 26.109 20.933 -13.302 1.00 92.06 702 SER A CA 1
ATOM 5410 C C . SER A 1 702 ? 26.697 19.679 -13.965 1.00 92.06 702 SER A C 1
ATOM 5412 O O . SER A 1 702 ? 27.916 19.515 -13.991 1.00 92.06 702 SER A O 1
ATOM 5414 N N . MET A 1 703 ? 25.860 18.814 -14.548 1.00 94.62 703 MET A N 1
ATOM 5415 C CA . MET A 1 703 ? 26.275 17.586 -15.233 1.00 94.62 703 MET A CA 1
ATOM 5416 C C . MET A 1 703 ? 26.447 17.766 -16.747 1.00 94.62 703 MET A C 1
ATOM 5418 O O . MET A 1 703 ? 27.134 16.955 -17.370 1.00 94.62 703 MET A O 1
ATOM 5422 N N . HIS A 1 704 ? 25.863 18.810 -17.359 1.00 95.06 704 HIS A N 1
ATOM 5423 C CA . HIS A 1 704 ? 25.720 18.947 -18.823 1.00 95.06 704 HIS A CA 1
ATOM 5424 C C . HIS A 1 704 ? 27.030 18.774 -19.600 1.00 95.06 704 HIS A C 1
ATOM 5426 O O . HIS A 1 704 ? 27.053 18.087 -20.622 1.00 95.06 704 HIS A O 1
ATOM 5432 N N . ALA A 1 705 ? 28.120 19.383 -19.125 1.00 94.12 705 ALA A N 1
ATOM 5433 C CA . ALA A 1 705 ? 29.420 19.336 -19.795 1.00 94.12 705 ALA A CA 1
ATOM 5434 C C . ALA A 1 705 ? 30.038 17.926 -19.788 1.00 94.12 705 ALA A C 1
ATOM 5436 O O . ALA A 1 705 ? 30.605 17.491 -20.790 1.00 94.12 705 ALA A O 1
ATOM 5437 N N . SER A 1 706 ? 29.907 17.201 -18.677 1.00 94.12 706 SER A N 1
ATOM 5438 C CA . SER A 1 706 ? 30.446 15.847 -18.517 1.00 94.12 706 SER A CA 1
ATOM 5439 C C . SER A 1 706 ? 29.557 14.813 -19.214 1.00 94.12 706 SER A C 1
ATOM 5441 O O . SER A 1 706 ? 30.061 13.961 -19.941 1.00 94.12 706 SER A O 1
ATOM 5443 N N . TYR A 1 707 ? 28.233 14.953 -19.093 1.00 96.00 707 TYR A N 1
ATOM 5444 C CA . TYR A 1 707 ? 27.232 14.136 -19.784 1.00 96.00 707 TYR A CA 1
ATOM 5445 C C . TYR A 1 707 ? 27.399 14.178 -21.314 1.00 96.00 707 TYR A C 1
ATOM 5447 O O . TYR A 1 707 ? 27.557 13.130 -21.939 1.00 96.00 707 TYR A O 1
ATOM 5455 N N . LYS A 1 708 ? 27.501 15.368 -21.930 1.00 96.06 708 LYS A N 1
ATOM 5456 C CA . LYS A 1 708 ? 27.735 15.496 -23.386 1.00 96.06 708 LYS A CA 1
ATOM 5457 C C . LYS A 1 708 ? 29.039 14.840 -23.857 1.00 96.06 708 LYS A C 1
ATOM 5459 O O . LYS A 1 708 ? 29.157 14.475 -25.025 1.00 96.06 708 LYS A O 1
ATOM 5464 N N . ARG A 1 709 ? 30.026 14.685 -22.967 1.00 96.38 709 ARG A N 1
ATOM 5465 C CA . ARG A 1 709 ? 31.304 14.019 -23.263 1.00 96.38 709 ARG A CA 1
ATOM 5466 C C . ARG A 1 709 ? 31.252 12.500 -23.080 1.00 96.38 709 ARG A C 1
ATOM 5468 O O . ARG A 1 709 ? 32.062 11.829 -23.709 1.00 96.38 709 ARG A O 1
ATOM 5475 N N . LEU A 1 710 ? 30.331 11.958 -22.279 1.00 96.31 710 LEU A N 1
ATOM 5476 C CA . LEU A 1 710 ? 30.076 10.511 -22.201 1.00 96.31 710 LEU A CA 1
ATOM 5477 C C . LEU A 1 710 ? 29.503 9.988 -23.528 1.00 96.31 710 LEU A C 1
ATOM 5479 O O . LEU A 1 710 ? 30.021 9.036 -24.104 1.00 96.31 710 LEU A O 1
ATOM 5483 N N . VAL A 1 711 ? 28.501 10.684 -24.072 1.00 96.00 711 VAL A N 1
ATOM 5484 C CA . VAL A 1 711 ? 27.767 10.297 -25.295 1.00 96.00 711 VAL A CA 1
ATOM 5485 C C . VAL A 1 711 ? 28.400 10.776 -26.613 1.00 96.00 711 VAL A C 1
ATOM 5487 O O . VAL A 1 711 ? 27.746 10.788 -27.654 1.00 96.00 711 VAL A O 1
ATOM 5490 N N . ASN A 1 712 ? 29.673 11.187 -26.611 1.00 94.56 712 ASN A N 1
ATOM 5491 C CA . ASN A 1 712 ? 30.333 11.711 -27.814 1.00 94.56 712 ASN A CA 1
ATOM 5492 C C . ASN A 1 712 ? 30.346 10.662 -28.947 1.00 94.56 712 ASN A C 1
ATOM 5494 O O . ASN A 1 712 ? 30.774 9.526 -28.744 1.00 94.56 712 ASN A O 1
ATOM 5498 N N . ALA A 1 713 ? 29.929 11.035 -30.160 1.00 90.75 713 ALA A N 1
ATOM 5499 C CA . ALA A 1 713 ? 29.870 10.116 -31.299 1.00 90.75 713 ALA A CA 1
ATOM 5500 C C . ALA A 1 713 ? 31.232 9.488 -31.670 1.00 90.75 713 ALA A C 1
ATOM 5502 O O . ALA A 1 713 ? 31.262 8.387 -32.214 1.00 90.75 713 ALA A O 1
ATOM 5503 N N . ASN A 1 714 ? 32.359 10.143 -31.363 1.00 92.19 714 ASN A N 1
ATOM 5504 C CA . ASN A 1 714 ? 33.697 9.577 -31.547 1.00 92.19 714 ASN A CA 1
ATOM 5505 C C . ASN A 1 714 ? 34.157 8.837 -30.269 1.00 92.19 714 ASN A C 1
ATOM 5507 O O . ASN A 1 714 ? 34.439 9.508 -29.270 1.00 92.19 714 ASN A O 1
ATOM 5511 N N . PRO A 1 715 ? 34.339 7.499 -30.287 1.00 93.19 715 PRO A N 1
ATOM 5512 C CA . PRO A 1 715 ? 34.729 6.729 -29.101 1.00 93.19 715 PRO A CA 1
ATOM 5513 C C . PRO A 1 715 ? 36.089 7.135 -28.516 1.00 93.19 715 PRO A C 1
ATOM 5515 O O . PRO A 1 715 ? 36.286 7.026 -27.311 1.00 93.19 715 PRO A O 1
ATOM 5518 N N . LYS A 1 716 ? 37.019 7.670 -29.325 1.00 92.62 716 LYS A N 1
ATOM 5519 C CA . LYS A 1 716 ? 38.321 8.174 -28.839 1.00 92.62 716 LYS A CA 1
ATOM 5520 C C . LYS A 1 716 ? 38.235 9.543 -28.152 1.00 92.62 716 LYS A C 1
ATOM 5522 O O . LYS A 1 716 ? 39.203 9.961 -27.528 1.00 92.62 716 LYS A O 1
ATOM 5527 N N . ALA A 1 717 ? 37.111 10.248 -28.293 1.00 92.44 717 ALA A N 1
ATOM 5528 C CA . ALA A 1 717 ? 36.861 11.553 -27.681 1.00 92.44 717 ALA A CA 1
ATOM 5529 C C . ALA A 1 717 ? 35.877 11.488 -26.496 1.00 92.44 717 ALA A C 1
ATOM 5531 O O . ALA A 1 717 ? 35.596 12.525 -25.883 1.00 92.44 717 ALA A O 1
ATOM 5532 N N . ARG A 1 718 ? 35.351 10.297 -26.170 1.00 94.56 718 ARG A N 1
ATOM 5533 C CA . ARG A 1 718 ? 34.554 10.073 -24.957 1.00 94.56 718 ARG A CA 1
ATOM 5534 C C . ARG A 1 718 ? 35.433 10.191 -23.717 1.00 94.56 718 ARG A C 1
ATOM 5536 O O . ARG A 1 718 ? 36.589 9.774 -23.729 1.00 94.56 718 ARG A O 1
ATOM 5543 N N . ILE A 1 719 ? 34.880 10.740 -22.638 1.00 95.94 719 ILE A N 1
ATOM 5544 C CA . ILE A 1 719 ? 35.495 10.570 -21.313 1.00 95.94 719 ILE A CA 1
ATOM 5545 C C . ILE A 1 719 ? 35.212 9.167 -20.794 1.00 95.94 719 ILE A C 1
ATOM 5547 O O . ILE A 1 719 ? 34.151 8.622 -21.075 1.00 95.94 719 ILE A O 1
ATOM 5551 N N . THR A 1 720 ? 36.138 8.612 -20.014 1.00 97.25 720 THR A N 1
ATOM 5552 C CA . THR A 1 720 ? 35.890 7.365 -19.286 1.00 97.25 720 THR A CA 1
ATOM 5553 C C . THR A 1 720 ? 34.898 7.596 -18.148 1.00 97.25 720 THR A C 1
ATOM 5555 O O . THR A 1 720 ? 34.789 8.704 -17.611 1.00 97.25 720 THR A O 1
ATOM 5558 N N . VAL A 1 721 ? 34.225 6.527 -17.721 1.00 96.56 721 VAL A N 1
ATOM 5559 C CA . VAL A 1 721 ? 33.373 6.534 -16.524 1.00 96.56 721 VAL A CA 1
ATOM 5560 C C . VAL A 1 721 ? 34.152 6.972 -15.274 1.00 96.56 721 VAL A C 1
ATOM 5562 O O . VAL A 1 721 ? 33.655 7.789 -14.498 1.00 96.56 721 VAL A O 1
ATOM 5565 N N . GLY A 1 722 ? 35.409 6.535 -15.123 1.00 96.00 722 GLY A N 1
ATOM 5566 C CA . GLY A 1 722 ? 36.289 6.996 -14.044 1.00 96.00 722 GLY A CA 1
ATOM 5567 C C . GLY A 1 722 ? 36.531 8.510 -14.067 1.00 96.00 722 GLY A C 1
ATOM 5568 O O . GLY A 1 722 ? 36.360 9.180 -13.049 1.00 96.00 722 GLY A O 1
ATOM 5569 N N . ALA A 1 723 ? 36.809 9.085 -15.242 1.00 95.62 723 ALA A N 1
ATOM 5570 C CA . ALA A 1 723 ? 36.993 10.529 -15.393 1.00 95.62 723 ALA A CA 1
ATOM 5571 C C . ALA A 1 723 ? 35.693 11.329 -15.177 1.00 95.62 723 ALA A C 1
ATOM 5573 O O . ALA A 1 723 ? 35.756 12.489 -14.762 1.00 95.62 723 ALA A O 1
ATOM 5574 N N . PHE A 1 724 ? 34.522 10.749 -15.460 1.00 96.12 724 PHE A N 1
ATOM 5575 C CA . PHE A 1 724 ? 33.218 11.339 -15.135 1.00 96.12 724 PHE A CA 1
ATOM 5576 C C . PHE A 1 724 ? 32.989 11.385 -13.616 1.00 96.12 724 PHE A C 1
ATOM 5578 O O . PHE A 1 724 ? 32.672 12.449 -13.080 1.00 96.12 724 PHE A O 1
ATOM 5585 N N . LEU A 1 725 ? 33.240 10.272 -12.918 1.00 95.38 725 LEU A N 1
ATOM 5586 C CA . LEU A 1 725 ? 33.162 10.173 -11.456 1.00 95.38 725 LEU A CA 1
ATOM 5587 C C . LEU A 1 725 ? 34.106 11.171 -10.762 1.00 95.38 725 LEU A C 1
ATOM 5589 O O . LEU A 1 725 ? 33.696 11.886 -9.849 1.00 95.38 725 LEU A O 1
ATOM 5593 N N . GLU A 1 726 ? 35.350 11.279 -11.234 1.00 93.94 726 GLU A N 1
ATOM 5594 C CA . GLU A 1 726 ? 36.353 12.220 -10.713 1.00 93.94 726 GLU A CA 1
ATOM 5595 C C . GLU A 1 726 ? 36.028 13.692 -10.994 1.00 93.94 726 GLU A C 1
ATOM 5597 O O . GLU A 1 726 ? 36.441 14.563 -10.232 1.00 93.94 726 GLU A O 1
ATOM 5602 N N . GLN A 1 727 ? 35.296 14.001 -12.069 1.00 93.38 727 GLN A N 1
ATOM 5603 C CA . GLN A 1 727 ? 34.777 15.354 -12.308 1.00 93.38 727 GLN A CA 1
ATOM 5604 C C . GLN A 1 727 ? 33.616 15.677 -11.361 1.00 93.38 727 GLN A C 1
ATOM 5606 O O . GLN A 1 727 ? 33.576 16.780 -10.819 1.00 93.38 727 GLN A O 1
ATOM 5611 N N . GLY A 1 728 ? 32.709 14.722 -11.128 1.00 91.62 728 GLY A N 1
ATOM 5612 C CA . GLY A 1 728 ? 31.573 14.894 -10.222 1.00 91.62 728 GLY A CA 1
ATOM 5613 C C . GLY A 1 728 ? 31.974 15.064 -8.757 1.00 91.62 728 GLY A C 1
ATOM 5614 O O . GLY A 1 728 ? 31.357 15.859 -8.059 1.00 91.62 728 GLY A O 1
ATOM 5615 N N . ARG A 1 729 ? 33.022 14.364 -8.305 1.00 90.25 729 ARG A N 1
ATOM 5616 C CA . ARG A 1 729 ? 33.507 14.360 -6.908 1.00 90.25 729 ARG A CA 1
ATOM 5617 C C . ARG A 1 729 ? 34.412 15.534 -6.507 1.00 90.25 729 ARG A C 1
ATOM 5619 O O . ARG A 1 729 ? 34.892 15.570 -5.377 1.00 90.25 729 ARG A O 1
ATOM 5626 N N . ARG A 1 730 ? 34.705 16.477 -7.408 1.00 89.81 730 ARG A N 1
ATOM 5627 C CA . ARG A 1 730 ? 35.440 17.704 -7.040 1.00 89.81 730 ARG A CA 1
ATOM 5628 C C . ARG A 1 730 ? 34.581 18.558 -6.112 1.00 89.81 730 ARG A C 1
ATOM 5630 O O . ARG A 1 730 ? 33.363 18.500 -6.205 1.00 89.81 730 ARG A O 1
ATOM 5637 N N . SER A 1 731 ? 35.207 19.382 -5.273 1.00 83.00 731 SER A N 1
ATOM 5638 C CA . SER A 1 731 ? 34.463 20.349 -4.456 1.00 83.00 731 SER A CA 1
ATOM 5639 C C . SER A 1 731 ? 33.639 21.286 -5.354 1.00 83.00 731 SER A C 1
ATOM 5641 O O . SER A 1 731 ? 34.160 21.807 -6.344 1.00 83.00 731 SER A O 1
ATOM 5643 N N . GLY A 1 732 ? 32.347 21.438 -5.049 1.00 81.38 732 GLY A N 1
ATOM 5644 C CA . GLY A 1 732 ? 31.356 22.116 -5.894 1.00 81.38 732 GLY A CA 1
ATOM 5645 C C . GLY A 1 732 ? 30.906 21.320 -7.132 1.00 81.38 732 GLY A C 1
ATOM 5646 O O . GLY A 1 732 ? 30.265 21.878 -8.022 1.00 81.38 732 GLY A O 1
ATOM 5647 N N . GLY A 1 733 ? 31.269 20.039 -7.234 1.00 88.38 733 GLY A N 1
ATOM 5648 C CA . GLY A 1 733 ? 30.890 19.134 -8.318 1.00 88.38 733 GLY A CA 1
ATOM 5649 C C . GLY A 1 733 ? 29.511 18.492 -8.124 1.00 88.38 733 GLY A C 1
ATOM 5650 O O . GLY A 1 733 ? 28.899 18.561 -7.065 1.00 88.38 733 GLY A O 1
ATOM 5651 N N . PHE A 1 734 ? 28.997 17.831 -9.162 1.00 91.69 734 PHE A N 1
ATOM 5652 C CA . PHE A 1 734 ? 27.640 17.260 -9.156 1.00 91.69 734 PHE A CA 1
ATOM 5653 C C . PHE A 1 734 ? 27.465 15.976 -8.319 1.00 91.69 734 PHE A C 1
ATOM 5655 O O . PHE A 1 734 ? 26.338 15.505 -8.185 1.00 91.69 734 PHE A O 1
ATOM 5662 N N . PHE A 1 735 ? 28.546 15.425 -7.758 1.00 92.69 735 PHE A N 1
ATOM 5663 C CA . PHE A 1 735 ? 28.525 14.378 -6.728 1.00 92.69 735 PHE A CA 1
ATOM 5664 C C . PHE A 1 735 ? 29.049 14.884 -5.366 1.00 92.69 735 PHE A C 1
ATOM 5666 O O . PHE A 1 735 ? 29.226 14.083 -4.450 1.00 92.69 735 PHE A O 1
ATOM 5673 N N . ASP A 1 736 ? 29.279 16.193 -5.206 1.00 86.75 736 ASP A N 1
ATOM 5674 C CA . ASP A 1 736 ? 29.593 16.822 -3.915 1.00 86.75 736 ASP A CA 1
ATOM 5675 C C . ASP A 1 736 ? 28.299 17.031 -3.106 1.00 86.75 736 ASP A C 1
ATOM 5677 O O . ASP A 1 736 ? 27.832 18.148 -2.906 1.00 86.75 736 ASP A O 1
ATOM 5681 N N . SER A 1 737 ? 27.681 15.918 -2.703 1.00 84.50 737 SER A N 1
ATOM 5682 C CA . SER A 1 737 ? 26.417 15.864 -1.960 1.00 84.50 737 SER A CA 1
ATOM 5683 C C . SER A 1 737 ? 26.622 15.161 -0.622 1.00 84.50 737 SER A C 1
ATOM 5685 O O . SER A 1 737 ? 27.350 14.165 -0.539 1.00 84.50 737 SER A O 1
ATOM 5687 N N . THR A 1 738 ? 25.984 15.660 0.437 1.00 78.44 738 THR A N 1
ATOM 5688 C CA . THR A 1 738 ? 26.140 15.103 1.788 1.00 78.44 738 THR A CA 1
ATOM 5689 C C . THR A 1 738 ? 25.598 13.669 1.873 1.00 78.44 738 THR A C 1
ATOM 5691 O O . THR A 1 738 ? 26.201 12.851 2.557 1.00 78.44 738 THR A O 1
ATOM 5694 N N . LEU A 1 739 ? 24.600 13.288 1.057 1.00 78.50 739 LEU A N 1
ATOM 5695 C CA . LEU A 1 739 ? 24.153 11.890 0.897 1.00 78.50 739 LEU A CA 1
ATOM 5696 C C . LEU A 1 739 ? 25.292 10.945 0.500 1.00 78.50 739 LEU A C 1
ATOM 5698 O O . LEU A 1 739 ? 25.487 9.879 1.091 1.00 78.50 739 LEU A O 1
ATOM 5702 N N . ILE A 1 740 ? 26.071 11.350 -0.501 1.00 84.94 740 ILE A N 1
ATOM 5703 C CA . ILE A 1 740 ? 27.177 10.552 -1.035 1.00 84.94 740 ILE A CA 1
ATOM 5704 C C . ILE A 1 740 ? 28.289 10.439 0.018 1.00 84.94 740 ILE A C 1
ATOM 5706 O O . ILE A 1 740 ? 28.796 9.341 0.249 1.00 84.94 740 ILE A O 1
ATOM 5710 N N . LYS A 1 741 ? 28.600 11.536 0.724 1.00 81.12 741 LYS A N 1
ATOM 5711 C CA . LYS A 1 741 ? 29.585 11.563 1.822 1.00 81.12 741 LYS A CA 1
ATOM 5712 C C . LYS A 1 741 ? 29.170 10.694 3.011 1.00 81.12 741 LYS A C 1
ATOM 5714 O O . LYS A 1 741 ? 29.992 9.927 3.506 1.00 81.12 741 LYS A O 1
ATOM 5719 N N . LEU A 1 742 ? 27.909 10.771 3.441 1.00 77.44 742 LEU A N 1
ATOM 5720 C CA . LEU A 1 742 ? 27.382 9.964 4.542 1.00 77.44 742 LEU A CA 1
ATOM 5721 C C . LEU A 1 742 ? 27.382 8.471 4.188 1.00 77.44 742 LEU A C 1
ATOM 5723 O O . LEU A 1 742 ? 27.852 7.654 4.976 1.00 77.44 742 LEU A O 1
ATOM 5727 N N . THR A 1 743 ? 26.961 8.116 2.971 1.00 78.75 743 THR A N 1
ATOM 5728 C CA . THR A 1 743 ? 26.993 6.720 2.494 1.00 78.75 743 THR A CA 1
ATOM 5729 C C . THR A 1 743 ? 28.415 6.162 2.445 1.00 78.75 743 THR A C 1
ATOM 5731 O O . THR A 1 743 ? 28.653 5.028 2.838 1.00 78.75 743 THR A O 1
ATOM 5734 N N . GLU A 1 744 ? 29.391 6.946 1.986 1.00 79.00 744 GLU A N 1
ATOM 5735 C CA . GLU A 1 744 ? 30.798 6.516 1.971 1.00 79.00 744 GLU A CA 1
ATOM 5736 C C . GLU A 1 744 ? 31.421 6.504 3.379 1.00 79.00 744 GLU A C 1
ATOM 5738 O O . GLU A 1 744 ? 32.391 5.788 3.638 1.00 79.00 744 GLU A O 1
ATOM 5743 N N . GLY A 1 745 ? 30.844 7.275 4.303 1.00 76.38 745 GLY A N 1
ATOM 5744 C CA . GLY A 1 745 ? 31.283 7.400 5.682 1.00 76.38 745 GLY A CA 1
ATOM 5745 C C . GLY A 1 745 ? 30.740 6.346 6.651 1.00 76.38 745 GLY A C 1
ATOM 5746 O O . GLY A 1 745 ? 31.419 6.104 7.651 1.00 76.38 745 GLY A O 1
ATOM 5747 N N . ILE A 1 746 ? 29.566 5.752 6.395 1.00 77.56 746 ILE A N 1
ATOM 5748 C CA . ILE A 1 746 ? 28.909 4.816 7.328 1.00 77.56 746 ILE A CA 1
ATOM 5749 C C . ILE A 1 746 ? 29.589 3.442 7.350 1.00 77.56 746 ILE A C 1
ATOM 5751 O O . ILE A 1 746 ? 29.891 2.940 8.429 1.00 77.56 746 ILE A O 1
ATOM 5755 N N . ASP A 1 747 ? 29.942 2.890 6.182 1.00 70.31 747 ASP A N 1
ATOM 5756 C CA . ASP A 1 747 ? 30.566 1.558 6.051 1.00 70.31 747 ASP A CA 1
ATOM 5757 C C . ASP A 1 747 ? 31.929 1.453 6.780 1.00 70.31 747 ASP A C 1
ATOM 5759 O O . ASP A 1 747 ? 32.418 0.355 7.035 1.00 70.31 747 ASP A O 1
ATOM 5763 N N . ASN A 1 748 ? 32.543 2.591 7.133 1.00 71.00 748 ASN A N 1
ATOM 5764 C CA . ASN A 1 748 ? 33.828 2.679 7.834 1.00 71.00 748 ASN A CA 1
ATOM 5765 C C . ASN A 1 748 ? 33.730 3.366 9.214 1.00 71.00 748 ASN A C 1
ATOM 5767 O O . ASN A 1 748 ? 34.762 3.714 9.790 1.00 71.00 748 ASN A O 1
ATOM 5771 N N . LEU A 1 749 ? 32.525 3.579 9.764 1.00 73.81 749 LEU A N 1
ATOM 5772 C CA . LEU A 1 749 ? 32.323 4.367 10.992 1.00 73.81 749 LEU A CA 1
ATOM 5773 C C . LEU A 1 749 ? 33.146 3.851 12.189 1.00 73.81 749 LEU A C 1
ATOM 5775 O O . LEU A 1 749 ? 33.688 4.648 12.951 1.00 73.81 749 LEU A O 1
ATOM 5779 N N . GLY A 1 750 ? 33.300 2.530 12.316 1.00 67.75 750 GLY A N 1
ATOM 5780 C CA . GLY A 1 750 ? 34.100 1.901 13.375 1.00 67.75 750 GLY A CA 1
ATOM 5781 C C . GLY A 1 750 ? 35.624 2.061 13.245 1.00 67.75 750 GLY A C 1
ATOM 5782 O O . GLY A 1 750 ? 36.333 1.730 14.190 1.00 67.75 750 GLY A O 1
ATOM 5783 N N . VAL A 1 751 ? 36.133 2.550 12.106 1.00 75.75 751 VAL A N 1
ATOM 5784 C CA . VAL A 1 751 ? 37.579 2.688 11.809 1.00 75.75 751 VAL A CA 1
ATOM 5785 C C . VAL A 1 751 ? 38.037 4.159 11.791 1.00 75.75 751 VAL A C 1
ATOM 5787 O O . VAL A 1 751 ? 39.233 4.436 11.845 1.00 75.75 751 VAL A O 1
ATOM 5790 N N . LYS A 1 752 ? 37.092 5.104 11.738 1.00 79.19 752 LYS A N 1
ATOM 5791 C CA . LYS A 1 752 ? 37.333 6.557 11.761 1.00 79.19 752 LYS A CA 1
ATOM 5792 C C . LYS A 1 752 ? 37.937 7.051 13.080 1.00 79.19 752 LYS A C 1
ATOM 5794 O O . LYS A 1 752 ? 37.693 6.456 14.133 1.00 79.19 752 LYS A O 1
ATOM 5799 N N . SER A 1 753 ? 38.651 8.180 13.035 1.00 81.88 753 SER A N 1
ATOM 5800 C CA . SER A 1 753 ? 39.068 8.892 14.255 1.00 81.88 753 SER A CA 1
ATOM 5801 C C . SER A 1 753 ? 37.870 9.503 14.996 1.00 81.88 753 SER A C 1
ATOM 5803 O O . SER A 1 753 ? 36.794 9.671 14.420 1.00 81.88 753 SER A O 1
ATOM 5805 N N . GLU A 1 754 ? 38.041 9.870 16.268 1.00 75.81 754 GLU A N 1
ATOM 5806 C CA . GLU A 1 754 ? 36.970 10.511 17.048 1.00 75.81 754 GLU A CA 1
ATOM 5807 C C . GLU A 1 754 ? 36.530 11.852 16.434 1.00 75.81 754 GLU A C 1
ATOM 5809 O O . GLU A 1 754 ? 35.336 12.131 16.360 1.00 75.81 754 GLU A O 1
ATOM 5814 N N . GLU A 1 755 ? 37.455 12.634 15.868 1.00 79.12 755 GLU A N 1
ATOM 5815 C CA . GLU A 1 755 ? 37.139 13.885 15.165 1.00 79.12 755 GLU A CA 1
ATOM 5816 C C . GLU A 1 755 ? 36.393 13.648 13.837 1.00 79.12 755 GLU A C 1
ATOM 5818 O O . GLU A 1 755 ? 35.554 14.454 13.429 1.00 79.12 755 GLU A O 1
ATOM 5823 N N . GLU A 1 756 ? 36.689 12.550 13.136 1.00 79.94 756 GLU A N 1
ATOM 5824 C CA . GLU A 1 756 ? 35.982 12.153 11.911 1.00 79.94 756 GLU A CA 1
ATOM 5825 C C . GLU A 1 756 ? 34.582 11.598 12.199 1.00 79.94 756 GLU A C 1
ATOM 5827 O O . GLU A 1 756 ? 33.660 11.807 11.405 1.00 79.94 756 GLU A O 1
ATOM 5832 N N . LYS A 1 757 ? 34.414 10.899 13.327 1.00 77.50 757 LYS A N 1
ATOM 5833 C CA . LYS A 1 757 ? 33.116 10.435 13.831 1.00 77.50 757 LYS A CA 1
ATOM 5834 C C . LYS A 1 757 ? 32.254 11.601 14.292 1.00 77.50 757 LYS A C 1
ATOM 5836 O O . LYS A 1 757 ? 31.085 11.650 13.928 1.00 77.50 757 LYS A O 1
ATOM 5841 N N . GLU A 1 758 ? 32.815 12.554 15.037 1.00 79.12 758 GLU A N 1
ATOM 5842 C CA . GLU A 1 758 ? 32.063 13.709 15.528 1.00 79.12 758 GLU A CA 1
ATOM 5843 C C . GLU A 1 758 ? 31.492 14.540 14.372 1.00 79.12 758 GLU A C 1
ATOM 5845 O O . GLU A 1 758 ? 30.293 14.818 14.371 1.00 79.12 758 GLU A O 1
ATOM 5850 N N . ARG A 1 759 ? 32.312 14.827 13.348 1.00 79.56 759 ARG A N 1
ATOM 5851 C CA . ARG A 1 759 ? 31.868 15.503 12.115 1.00 79.56 759 ARG A CA 1
ATOM 5852 C C . ARG A 1 759 ? 30.848 14.690 11.329 1.00 79.56 759 ARG A C 1
ATOM 5854 O O . ARG A 1 759 ? 29.896 15.253 10.811 1.00 79.56 759 ARG A O 1
ATOM 5861 N N . PHE A 1 760 ? 31.032 13.372 11.242 1.00 80.19 760 PHE A N 1
ATOM 5862 C CA . PHE A 1 760 ? 30.057 12.498 10.592 1.00 80.19 760 PHE A CA 1
ATOM 5863 C C . PHE A 1 760 ? 28.698 12.541 11.303 1.00 80.19 760 PHE A C 1
ATOM 5865 O O . PHE A 1 760 ? 27.670 12.541 10.637 1.00 80.19 760 PHE A O 1
ATOM 5872 N N . LEU A 1 761 ? 28.690 12.612 12.637 1.00 79.25 761 LEU A N 1
ATOM 5873 C CA . LEU A 1 761 ? 27.468 12.782 13.419 1.00 79.25 761 LEU A CA 1
ATOM 5874 C C . LEU A 1 761 ? 26.867 14.188 13.260 1.00 79.25 761 LEU A C 1
ATOM 5876 O O . LEU A 1 761 ? 25.650 14.285 13.232 1.00 79.25 761 LEU A O 1
ATOM 5880 N N . ASP A 1 762 ? 27.668 15.250 13.102 1.00 79.44 762 ASP A N 1
ATOM 5881 C CA . ASP A 1 762 ? 27.157 16.597 12.769 1.00 79.44 762 ASP A CA 1
ATOM 5882 C C . ASP A 1 762 ? 26.515 16.662 11.377 1.00 79.44 762 ASP A C 1
ATOM 5884 O O . ASP A 1 762 ? 25.439 17.240 11.226 1.00 79.44 762 ASP A O 1
ATOM 5888 N N . ASP A 1 763 ? 27.157 16.065 10.368 1.00 77.50 763 ASP A N 1
ATOM 5889 C CA . ASP A 1 763 ? 26.612 15.959 9.010 1.00 77.50 763 ASP A CA 1
ATOM 5890 C C . ASP A 1 763 ? 25.310 15.137 9.007 1.00 77.50 763 ASP A C 1
ATOM 5892 O O . ASP A 1 763 ? 24.388 15.438 8.255 1.00 77.50 763 ASP A O 1
ATOM 5896 N N . LEU A 1 764 ? 25.222 14.102 9.851 1.00 76.25 764 LEU A N 1
ATOM 5897 C CA . LEU A 1 764 ? 24.049 13.235 9.965 1.00 76.25 764 LEU A CA 1
ATOM 5898 C C . LEU A 1 764 ? 22.903 13.890 10.754 1.00 76.25 764 LEU A C 1
ATOM 5900 O O . LEU A 1 764 ? 21.744 13.700 10.403 1.00 76.25 764 LEU A O 1
ATOM 5904 N N . ASP A 1 765 ? 23.208 14.694 11.777 1.00 74.00 765 ASP A N 1
ATOM 5905 C CA . ASP A 1 765 ? 22.209 15.422 12.575 1.00 74.00 765 ASP A CA 1
ATOM 5906 C C . ASP A 1 765 ? 21.533 16.562 11.789 1.00 74.00 765 ASP A C 1
ATOM 5908 O O . ASP A 1 765 ? 20.399 16.936 12.087 1.00 74.00 765 ASP A O 1
ATOM 5912 N N . GLN A 1 766 ? 22.216 17.083 10.763 1.00 71.31 766 GLN A N 1
ATOM 5913 C CA . GLN A 1 766 ? 21.701 18.088 9.825 1.00 71.31 766 GLN A CA 1
ATOM 5914 C C . GLN A 1 766 ? 20.853 17.496 8.685 1.00 71.31 766 GLN A C 1
ATOM 5916 O O . GLN A 1 766 ? 20.219 18.254 7.951 1.00 71.31 766 GLN A O 1
ATOM 5921 N N . LEU A 1 767 ? 20.854 16.171 8.497 1.00 64.25 767 LEU A N 1
ATOM 5922 C CA . LEU A 1 767 ? 20.226 15.494 7.361 1.00 64.25 767 LEU A CA 1
ATOM 5923 C C . LEU A 1 767 ? 19.165 14.482 7.820 1.00 64.25 767 LEU A C 1
ATOM 5925 O O . LEU A 1 767 ? 19.444 13.290 7.946 1.00 64.25 767 LEU A O 1
ATOM 5929 N N . SER A 1 768 ? 17.926 14.947 8.006 1.00 58.06 768 SER A N 1
ATOM 5930 C CA . SER A 1 768 ? 16.791 14.083 8.369 1.00 58.06 768 SER A CA 1
ATOM 5931 C C . SER A 1 768 ? 15.691 13.943 7.310 1.00 58.06 768 SER A C 1
ATOM 5933 O O . SER A 1 768 ? 15.045 12.895 7.298 1.00 58.06 768 SER A O 1
ATOM 5935 N N . ASP A 1 769 ? 15.441 14.935 6.443 1.00 59.84 769 ASP A N 1
ATOM 5936 C CA . ASP A 1 769 ? 14.122 15.037 5.775 1.00 59.84 769 ASP A CA 1
ATOM 5937 C C . ASP A 1 769 ? 14.075 14.774 4.256 1.00 59.84 769 ASP A C 1
ATOM 5939 O O . ASP A 1 769 ? 13.066 14.268 3.777 1.00 59.84 769 ASP A O 1
ATOM 5943 N N . ASP A 1 770 ? 15.152 14.996 3.497 1.00 56.62 770 ASP A N 1
ATOM 5944 C CA . ASP A 1 770 ? 15.156 14.842 2.021 1.00 56.62 770 ASP A CA 1
ATOM 5945 C C . ASP A 1 770 ? 15.543 13.424 1.508 1.00 56.62 770 ASP A C 1
ATOM 5947 O O . ASP A 1 770 ? 15.980 13.260 0.362 1.00 56.62 770 ASP A O 1
ATOM 5951 N N . PHE A 1 771 ? 15.483 12.393 2.361 1.00 67.25 771 PHE A N 1
ATOM 5952 C CA . PHE A 1 771 ? 16.281 11.162 2.210 1.00 67.25 771 PHE A CA 1
ATOM 5953 C C . PHE A 1 771 ? 15.476 9.851 2.137 1.00 67.25 771 PHE A C 1
ATOM 5955 O O . PHE A 1 771 ? 14.411 9.758 2.742 1.00 67.25 771 PHE A O 1
ATOM 5962 N N . PRO A 1 772 ? 15.996 8.791 1.472 1.00 70.62 772 PRO A N 1
ATOM 5963 C CA . PRO A 1 772 ? 15.383 7.461 1.507 1.00 70.62 772 PRO A CA 1
ATOM 5964 C C . PRO A 1 772 ? 15.395 6.867 2.926 1.00 70.62 772 PRO A C 1
ATOM 5966 O O . PRO A 1 772 ? 16.450 6.507 3.452 1.00 70.62 772 PRO A O 1
ATOM 5969 N N . GLU A 1 773 ? 14.217 6.734 3.533 1.00 71.62 773 GLU A N 1
ATOM 5970 C CA . GLU A 1 773 ? 14.034 6.238 4.908 1.00 71.62 773 GLU A CA 1
ATOM 5971 C C . GLU A 1 773 ? 14.588 4.814 5.090 1.00 71.62 773 GLU A C 1
ATOM 5973 O O . GLU A 1 773 ? 15.272 4.522 6.075 1.00 71.62 773 GLU A O 1
ATOM 5978 N N . ASP A 1 774 ? 14.407 3.957 4.082 1.00 71.00 774 ASP A N 1
ATOM 5979 C CA . ASP A 1 774 ? 14.943 2.593 4.041 1.00 71.00 774 ASP A CA 1
ATOM 5980 C C . ASP A 1 774 ? 16.472 2.537 4.170 1.00 71.00 774 ASP A C 1
ATOM 5982 O O . ASP A 1 774 ? 17.012 1.644 4.828 1.00 71.00 774 ASP A O 1
ATOM 5986 N N . PHE A 1 775 ? 17.199 3.515 3.613 1.00 77.06 775 PHE A N 1
ATOM 5987 C CA . PHE A 1 775 ? 18.654 3.587 3.772 1.00 77.06 775 PHE A CA 1
ATOM 5988 C C . PHE A 1 775 ? 19.030 3.845 5.238 1.00 77.06 775 PHE A C 1
ATOM 5990 O O . PHE A 1 775 ? 19.918 3.190 5.792 1.00 77.06 775 PHE A O 1
ATOM 5997 N N . PHE A 1 776 ? 18.315 4.752 5.906 1.00 76.12 776 PHE A N 1
ATOM 5998 C CA . PHE A 1 776 ? 18.525 5.011 7.327 1.00 76.12 776 PHE A CA 1
ATOM 5999 C C . PHE A 1 776 ? 18.201 3.781 8.182 1.00 76.12 776 PHE A C 1
ATOM 6001 O O . PHE A 1 776 ? 19.037 3.357 8.982 1.00 76.12 776 PHE A O 1
ATOM 6008 N N . LYS A 1 777 ? 17.040 3.159 7.963 1.00 74.62 777 LYS A N 1
ATOM 6009 C CA . LYS A 1 777 ? 16.564 1.970 8.688 1.00 74.62 777 LYS A CA 1
ATOM 6010 C C . LYS A 1 777 ? 17.455 0.734 8.498 1.00 74.62 777 LYS A C 1
ATOM 6012 O O . LYS A 1 777 ? 17.702 0.002 9.460 1.00 74.62 777 LYS A O 1
ATOM 6017 N N . MET A 1 778 ? 17.947 0.492 7.280 1.00 77.12 778 MET A N 1
ATOM 6018 C CA . MET A 1 778 ? 18.644 -0.752 6.919 1.00 77.12 778 MET A CA 1
ATOM 6019 C C . MET A 1 778 ? 20.176 -0.646 6.915 1.00 77.12 778 MET A C 1
ATOM 6021 O O . MET A 1 778 ? 20.841 -1.678 7.007 1.00 77.12 778 MET A O 1
ATOM 6025 N N . LYS A 1 779 ? 20.754 0.563 6.836 1.00 80.44 779 LYS A N 1
ATOM 6026 C CA . LYS A 1 779 ? 22.217 0.776 6.820 1.00 80.44 779 LYS A CA 1
ATOM 6027 C C . LYS A 1 779 ? 22.730 1.659 7.949 1.00 80.44 779 LYS A C 1
ATOM 6029 O O . LYS A 1 779 ? 23.634 1.244 8.667 1.00 80.44 779 LYS A O 1
ATOM 6034 N N . VAL A 1 780 ? 22.171 2.856 8.119 1.00 82.12 780 VAL A N 1
ATOM 6035 C CA . VAL A 1 780 ? 22.689 3.830 9.098 1.00 82.12 780 VAL A CA 1
ATOM 6036 C C . VAL A 1 780 ? 22.414 3.372 10.528 1.00 82.12 780 VAL A C 1
ATOM 6038 O O . VAL A 1 780 ? 23.331 3.294 11.344 1.00 82.12 780 VAL A O 1
ATOM 6041 N N . LEU A 1 781 ? 21.163 3.019 10.821 1.00 85.44 781 LEU A N 1
ATOM 6042 C CA . LEU A 1 781 ? 20.709 2.639 12.153 1.00 85.44 781 LEU A CA 1
ATOM 6043 C C . LEU A 1 781 ? 21.474 1.426 12.724 1.00 85.44 781 LEU A C 1
ATOM 6045 O O . LEU A 1 781 ? 21.950 1.546 13.851 1.00 85.44 781 LEU A O 1
ATOM 6049 N N . PRO A 1 782 ? 21.681 0.298 12.007 1.00 85.19 782 PRO A N 1
ATOM 6050 C CA . PRO A 1 782 ? 22.455 -0.825 12.542 1.00 85.19 782 PRO A CA 1
ATOM 6051 C C . PRO A 1 782 ? 23.902 -0.475 12.914 1.00 85.19 782 PRO A C 1
ATOM 6053 O O . PRO A 1 782 ? 24.393 -0.954 13.936 1.00 85.19 782 PRO A O 1
ATOM 6056 N N . GLU A 1 783 ? 24.591 0.358 12.128 1.00 84.31 783 GLU A N 1
ATOM 6057 C CA . GLU A 1 783 ? 25.972 0.756 12.440 1.00 84.31 783 GLU A CA 1
ATOM 6058 C C . GLU A 1 783 ? 26.038 1.794 13.569 1.00 84.31 783 GLU A C 1
ATOM 6060 O O . GLU A 1 783 ? 26.923 1.706 14.420 1.00 84.31 783 GLU A O 1
ATOM 6065 N N . LEU A 1 784 ? 25.074 2.720 13.655 1.00 85.00 784 LEU A N 1
ATOM 6066 C CA . LEU A 1 784 ? 24.959 3.618 14.808 1.00 85.00 784 LEU A CA 1
ATOM 6067 C C . LEU A 1 784 ? 24.642 2.857 16.102 1.00 85.00 784 LEU A C 1
ATOM 6069 O O . LEU A 1 784 ? 25.262 3.131 17.125 1.00 85.00 784 LEU A O 1
ATOM 6073 N N . LEU A 1 785 ? 23.725 1.884 16.072 1.00 86.62 785 LEU A N 1
ATOM 6074 C CA . LEU A 1 785 ? 23.388 1.060 17.238 1.00 86.62 785 LEU A CA 1
ATOM 6075 C C . LEU A 1 785 ? 24.621 0.304 17.758 1.00 86.62 785 LEU A C 1
ATOM 6077 O O . LEU A 1 785 ? 24.891 0.343 18.957 1.00 86.62 785 LEU A O 1
ATOM 6081 N N . LYS A 1 786 ? 25.430 -0.290 16.865 1.00 83.62 786 LYS A N 1
ATOM 6082 C CA . LYS A 1 786 ? 26.734 -0.876 17.230 1.00 83.62 786 LYS A CA 1
ATOM 6083 C C . LYS A 1 786 ? 27.694 0.170 17.802 1.00 83.62 786 LYS A C 1
ATOM 6085 O O . LYS A 1 786 ? 28.337 -0.089 18.814 1.00 83.62 786 LYS A O 1
ATOM 6090 N N . ALA A 1 787 ? 27.812 1.339 17.169 1.00 81.81 787 ALA A N 1
ATOM 6091 C CA . ALA A 1 787 ? 28.712 2.396 17.628 1.00 81.81 787 ALA A CA 1
ATOM 6092 C C . ALA A 1 787 ? 28.337 2.902 19.030 1.00 81.81 787 ALA A C 1
ATOM 6094 O O . ALA A 1 787 ? 29.224 3.161 19.840 1.00 81.81 787 ALA A O 1
ATOM 6095 N N . VAL A 1 788 ? 27.044 2.996 19.344 1.00 81.75 788 VAL A N 1
ATOM 6096 C CA . VAL A 1 788 ? 26.557 3.350 20.682 1.00 81.75 788 VAL A CA 1
ATOM 6097 C C . VAL A 1 788 ? 26.801 2.209 21.682 1.00 81.75 788 VAL A C 1
ATOM 6099 O O . VAL A 1 788 ? 27.298 2.462 22.776 1.00 81.75 788 VAL A O 1
ATOM 6102 N N . GLU A 1 789 ? 26.518 0.956 21.312 1.00 79.75 789 GLU A N 1
ATOM 6103 C CA . GLU A 1 789 ? 26.694 -0.214 22.187 1.00 79.75 789 GLU A CA 1
ATOM 6104 C C . GLU A 1 789 ? 28.161 -0.471 22.570 1.00 79.75 789 GLU A C 1
ATOM 6106 O O . GLU A 1 789 ? 28.454 -0.757 23.730 1.00 79.75 789 GLU A O 1
ATOM 6111 N N . PHE A 1 790 ? 29.092 -0.317 21.625 1.00 77.69 790 PHE A N 1
ATOM 6112 C CA . PHE A 1 790 ? 30.527 -0.534 21.850 1.00 77.69 790 PHE A CA 1
ATOM 6113 C C . PHE A 1 790 ? 31.301 0.750 22.208 1.00 77.69 790 PHE A C 1
ATOM 6115 O O . PHE A 1 790 ? 32.530 0.766 22.150 1.00 77.69 790 PHE A O 1
ATOM 6122 N N . GLY A 1 791 ? 30.603 1.830 22.587 1.00 67.12 791 GLY A N 1
ATOM 6123 C CA . GLY A 1 791 ? 31.210 3.069 23.099 1.00 67.12 791 GLY A CA 1
ATOM 6124 C C . GLY A 1 791 ? 31.955 3.922 22.062 1.00 67.12 791 GLY A C 1
ATOM 6125 O O . GLY A 1 791 ? 32.694 4.828 22.430 1.00 67.12 791 GLY A O 1
ATOM 6126 N N . GLY A 1 792 ? 31.764 3.655 20.770 1.00 65.19 792 GLY A N 1
ATOM 6127 C CA . GLY A 1 792 ? 32.484 4.276 19.659 1.00 65.19 792 GLY A CA 1
ATOM 6128 C C . GLY A 1 792 ? 31.887 5.570 19.093 1.00 65.19 792 GLY A C 1
ATOM 6129 O O . GLY A 1 792 ? 32.376 6.001 18.051 1.00 65.19 792 GLY A O 1
ATOM 6130 N N . GLY A 1 793 ? 30.849 6.156 19.707 1.00 67.44 793 GLY A N 1
ATOM 6131 C CA . GLY A 1 793 ? 30.213 7.410 19.248 1.00 67.44 793 GLY A CA 1
ATOM 6132 C C . GLY A 1 793 ? 29.567 8.295 20.332 1.00 67.44 793 GLY A C 1
ATOM 6133 O O . GLY A 1 793 ? 28.960 9.318 20.009 1.00 67.44 793 GLY A O 1
ATOM 6134 N N . GLY A 1 794 ? 29.687 7.917 21.610 1.00 76.75 794 GLY A N 1
ATOM 6135 C CA . GLY A 1 794 ? 29.202 8.694 22.758 1.00 76.75 794 GLY A CA 1
ATOM 6136 C C . GLY A 1 794 ? 27.691 9.011 22.775 1.00 76.75 794 GLY A C 1
ATOM 6137 O O . GLY A 1 794 ? 26.910 8.444 22.007 1.00 76.75 794 GLY A O 1
ATOM 6138 N N . PRO A 1 795 ? 27.258 9.946 23.646 1.00 81.12 795 PRO A N 1
ATOM 6139 C CA . PRO A 1 795 ? 25.856 10.365 23.754 1.00 81.12 795 PRO A CA 1
ATOM 6140 C C . PRO A 1 795 ? 25.269 10.939 22.456 1.00 81.12 795 PRO A C 1
ATOM 6142 O O . PRO A 1 795 ? 24.093 10.733 22.176 1.00 81.12 795 PRO A O 1
ATOM 6145 N N . LYS A 1 796 ? 26.092 11.624 21.648 1.00 81.06 796 LYS A N 1
ATOM 6146 C CA . LYS A 1 796 ? 25.688 12.263 20.383 1.00 81.06 796 LYS A CA 1
ATOM 6147 C C . LYS A 1 796 ? 25.165 11.239 19.372 1.00 81.06 796 LYS A C 1
ATOM 6149 O O . LYS A 1 796 ? 24.116 11.457 18.774 1.00 81.06 796 LYS A O 1
ATOM 6154 N N . ALA A 1 797 ? 25.838 10.091 19.242 1.00 83.25 797 ALA A N 1
ATOM 6155 C CA . ALA A 1 797 ? 25.366 9.004 18.387 1.00 83.25 797 ALA A CA 1
ATOM 6156 C C . ALA A 1 797 ? 24.007 8.452 18.849 1.00 83.25 797 ALA A C 1
ATOM 6158 O O . ALA A 1 797 ? 23.165 8.149 18.007 1.00 83.25 797 ALA A O 1
ATOM 6159 N N . PHE A 1 798 ? 23.753 8.378 20.162 1.00 86.38 798 PHE A N 1
ATOM 6160 C CA . PHE A 1 798 ? 22.457 7.936 20.678 1.00 86.38 798 PHE A CA 1
ATOM 6161 C C . PHE A 1 798 ? 21.331 8.935 20.377 1.00 86.38 798 PHE A C 1
ATOM 6163 O O . PHE A 1 798 ? 20.271 8.511 19.924 1.00 86.38 798 PHE A O 1
ATOM 6170 N N . SER A 1 799 ? 21.560 10.246 20.515 1.00 84.19 799 SER A N 1
ATOM 6171 C CA . SER A 1 799 ? 20.571 11.259 20.106 1.00 84.19 799 SER A CA 1
ATOM 6172 C C . SER A 1 799 ? 20.207 11.153 18.619 1.00 84.19 799 SER A C 1
ATOM 6174 O O . SER A 1 799 ? 19.035 11.257 18.265 1.00 84.19 799 SER A O 1
ATOM 6176 N N . VAL A 1 800 ? 21.181 10.873 17.741 1.00 82.88 800 VAL A N 1
ATOM 6177 C CA . VAL A 1 800 ? 20.914 10.641 16.308 1.00 82.88 800 VAL A CA 1
ATOM 6178 C C . VAL A 1 800 ? 20.144 9.332 16.081 1.00 82.88 800 VAL A C 1
ATOM 6180 O O . VAL A 1 800 ? 19.199 9.316 15.296 1.00 82.88 800 VAL A O 1
ATOM 6183 N N . VAL A 1 801 ? 20.461 8.250 16.808 1.00 87.25 801 VAL A N 1
ATOM 6184 C CA . VAL A 1 801 ? 19.646 7.016 16.803 1.00 87.25 801 VAL A CA 1
ATOM 6185 C C . VAL A 1 801 ? 18.204 7.314 17.218 1.00 87.25 801 VAL A C 1
ATOM 6187 O O . VAL A 1 801 ? 17.286 6.816 16.573 1.00 87.25 801 VAL A O 1
ATOM 6190 N N . MET A 1 802 ? 17.983 8.146 18.240 1.00 87.44 802 MET A N 1
ATOM 6191 C CA . MET A 1 802 ? 16.639 8.523 18.689 1.00 87.44 802 MET A CA 1
ATOM 6192 C C . MET A 1 802 ? 15.891 9.360 17.646 1.00 87.44 802 MET A C 1
ATOM 6194 O O . MET A 1 802 ? 14.747 9.025 17.338 1.00 87.44 802 MET A O 1
ATOM 6198 N N . LYS A 1 803 ? 16.546 10.342 17.009 1.00 80.44 803 LYS A N 1
ATOM 6199 C CA . LYS A 1 803 ? 15.986 11.089 15.865 1.00 80.44 803 LYS A CA 1
ATOM 6200 C C . LYS A 1 803 ? 15.625 10.199 14.671 1.00 80.44 803 LYS A C 1
ATOM 6202 O O . LYS A 1 803 ? 14.590 10.413 14.058 1.00 80.44 803 LYS A O 1
ATOM 6207 N N . ILE A 1 804 ? 16.438 9.192 14.344 1.00 80.81 804 ILE A N 1
ATOM 6208 C CA . ILE A 1 804 ? 16.099 8.211 13.295 1.00 80.81 804 ILE A CA 1
ATOM 6209 C C . ILE A 1 804 ? 14.936 7.327 13.760 1.00 80.81 804 ILE A C 1
ATOM 6211 O O . ILE A 1 804 ? 14.053 6.991 12.975 1.00 80.81 804 ILE A O 1
ATOM 6215 N N . SER A 1 805 ? 14.909 6.970 15.047 1.00 84.81 805 SER A N 1
ATOM 6216 C CA . SER A 1 805 ? 13.905 6.062 15.593 1.00 84.81 805 SER A CA 1
ATOM 6217 C C . SER A 1 805 ? 12.482 6.609 15.542 1.00 84.81 805 SER A C 1
ATOM 6219 O O . SER A 1 805 ? 11.558 5.805 15.537 1.00 84.81 805 SER A O 1
ATOM 6221 N N . THR A 1 806 ? 12.259 7.927 15.496 1.00 82.94 806 THR A N 1
ATOM 6222 C CA . THR A 1 806 ? 10.905 8.500 15.340 1.00 82.94 806 THR A CA 1
ATOM 6223 C C . THR A 1 806 ? 10.293 8.228 13.962 1.00 82.94 806 THR A C 1
ATOM 6225 O O . THR A 1 806 ? 9.078 8.309 13.826 1.00 82.94 806 THR A O 1
ATOM 6228 N N . LYS A 1 807 ? 11.108 7.850 12.963 1.00 77.00 807 LYS A N 1
ATOM 6229 C CA . LYS A 1 807 ? 10.670 7.430 11.617 1.00 77.00 807 LYS A CA 1
ATOM 6230 C C . LYS A 1 807 ? 10.563 5.900 11.457 1.00 77.00 807 LYS A C 1
ATOM 6232 O O . LYS A 1 807 ? 10.383 5.409 10.349 1.00 77.00 807 LYS A O 1
ATOM 6237 N N . LEU A 1 808 ? 10.711 5.131 12.541 1.00 79.69 808 LEU A N 1
ATOM 6238 C CA . LEU A 1 808 ? 10.533 3.672 12.546 1.00 79.69 808 LEU A CA 1
ATOM 6239 C C . LEU A 1 808 ? 9.129 3.288 13.016 1.00 79.69 808 LEU A C 1
ATOM 6241 O O . LEU A 1 808 ? 8.585 3.942 13.906 1.00 79.69 808 LEU A O 1
ATOM 6245 N N . SER A 1 809 ? 8.611 2.172 12.495 1.00 79.94 809 SER A N 1
ATOM 6246 C CA . SER A 1 809 ? 7.449 1.495 13.075 1.00 79.94 809 SER A CA 1
ATOM 6247 C C . SER A 1 809 ? 7.757 0.965 14.479 1.00 79.94 809 SER A C 1
ATOM 6249 O O . SER A 1 809 ? 8.921 0.769 14.850 1.00 79.94 809 SER A O 1
ATOM 6251 N N . ASP A 1 810 ? 6.709 0.679 15.248 1.00 81.12 810 ASP A N 1
ATOM 6252 C CA . ASP A 1 810 ? 6.843 0.142 16.604 1.00 81.12 810 ASP A CA 1
ATOM 6253 C C . ASP A 1 810 ? 7.498 -1.248 16.615 1.00 81.12 810 ASP A C 1
ATOM 6255 O O . ASP A 1 810 ? 8.323 -1.530 17.487 1.00 81.12 810 ASP A O 1
ATOM 6259 N N . ASP A 1 811 ? 7.245 -2.075 15.596 1.00 77.88 811 ASP A N 1
ATOM 6260 C CA . ASP A 1 811 ? 7.921 -3.363 15.391 1.00 77.88 811 ASP A CA 1
ATOM 6261 C C . ASP A 1 811 ? 9.427 -3.202 15.139 1.00 77.88 811 ASP A C 1
ATOM 6263 O O . ASP A 1 811 ? 10.247 -3.883 15.765 1.00 77.88 811 ASP A O 1
ATOM 6267 N N . ASP A 1 812 ? 9.836 -2.282 14.255 1.00 80.25 812 ASP A N 1
ATOM 6268 C CA . ASP A 1 812 ? 11.257 -2.003 14.009 1.00 80.25 812 ASP A CA 1
ATOM 6269 C C . ASP A 1 812 ? 11.933 -1.409 15.253 1.00 80.25 812 ASP A C 1
ATOM 6271 O O . ASP A 1 812 ? 13.082 -1.742 15.559 1.00 80.25 812 ASP A O 1
ATOM 6275 N N . PHE A 1 813 ? 11.224 -0.560 16.002 1.00 88.94 813 PHE A N 1
ATOM 6276 C CA . PHE A 1 813 ? 11.708 -0.024 17.269 1.00 88.94 813 PHE A CA 1
ATOM 6277 C C . PHE A 1 813 ? 11.910 -1.142 18.305 1.00 88.94 813 PHE A C 1
ATOM 6279 O O . PHE A 1 813 ? 12.994 -1.269 18.882 1.00 88.94 813 PHE A O 1
ATOM 6286 N N . THR A 1 814 ? 10.905 -1.997 18.496 1.00 87.25 814 THR A N 1
ATOM 6287 C CA . THR A 1 814 ? 10.898 -3.099 19.470 1.00 87.25 814 THR A CA 1
ATOM 6288 C C . THR A 1 814 ? 11.946 -4.164 19.147 1.00 87.25 814 THR A C 1
ATOM 6290 O O . THR A 1 814 ? 12.608 -4.679 20.052 1.00 87.25 814 THR A O 1
ATOM 6293 N N . THR A 1 815 ? 12.150 -4.475 17.865 1.00 84.31 815 THR A N 1
ATOM 6294 C CA . THR A 1 815 ? 13.116 -5.495 17.429 1.00 84.31 815 THR A CA 1
ATOM 6295 C C . THR A 1 815 ? 14.556 -4.983 17.366 1.00 84.31 815 THR A C 1
ATOM 6297 O O . THR A 1 815 ? 15.473 -5.728 17.720 1.00 84.31 815 THR A O 1
ATOM 6300 N N . ARG A 1 816 ? 14.790 -3.729 16.945 1.00 86.44 816 ARG A N 1
ATOM 6301 C CA . ARG A 1 816 ? 16.148 -3.200 16.692 1.00 86.44 816 ARG A CA 1
ATOM 6302 C C . ARG A 1 816 ? 16.659 -2.262 17.784 1.00 86.44 816 ARG A C 1
ATOM 6304 O O . ARG A 1 816 ? 17.831 -2.337 18.146 1.00 86.44 816 ARG A O 1
ATOM 6311 N N . VAL A 1 817 ? 15.810 -1.370 18.296 1.00 91.62 817 VAL A N 1
ATOM 6312 C CA . VAL A 1 817 ? 16.224 -0.239 19.149 1.00 91.62 817 VAL A CA 1
ATOM 6313 C C . VAL A 1 817 ? 16.039 -0.546 20.636 1.00 91.62 817 VAL A C 1
ATOM 6315 O O . VAL A 1 817 ? 16.973 -0.357 21.418 1.00 91.62 817 VAL A O 1
ATOM 6318 N N . GLN A 1 818 ? 14.886 -1.093 21.033 1.00 92.88 818 GLN A N 1
ATOM 6319 C CA . GLN A 1 818 ? 14.577 -1.452 22.423 1.00 92.88 818 GLN A CA 1
ATOM 6320 C C . GLN A 1 818 ? 15.663 -2.318 23.101 1.00 92.88 818 GLN A C 1
ATOM 6322 O O . GLN A 1 818 ? 16.027 -1.996 24.237 1.00 92.88 818 GLN A O 1
ATOM 6327 N N . PRO A 1 819 ? 16.240 -3.369 22.471 1.00 91.81 819 PRO A N 1
ATOM 6328 C CA . PRO A 1 819 ? 17.278 -4.177 23.117 1.00 91.81 819 PRO A CA 1
ATOM 6329 C C . PRO A 1 819 ? 18.534 -3.366 23.457 1.00 91.81 819 PRO A C 1
ATOM 6331 O O . PRO A 1 819 ? 19.165 -3.599 24.488 1.00 91.81 819 PRO A O 1
ATOM 6334 N N . VAL A 1 820 ? 18.878 -2.385 22.616 1.00 90.62 820 VAL A N 1
ATOM 6335 C CA . VAL A 1 820 ? 20.021 -1.490 22.829 1.00 90.62 820 VAL A CA 1
ATOM 6336 C C . VAL A 1 820 ? 19.703 -0.469 23.921 1.00 90.62 820 VAL A C 1
ATOM 6338 O O . VAL A 1 820 ? 20.507 -0.317 24.835 1.00 90.62 820 VAL A O 1
ATOM 6341 N N . VAL A 1 821 ? 18.514 0.146 23.915 1.00 92.00 821 VAL A N 1
ATOM 6342 C CA . VAL A 1 821 ? 18.054 1.054 24.989 1.00 92.00 821 VAL A CA 1
ATOM 6343 C C . VAL A 1 821 ? 18.125 0.372 26.361 1.00 92.00 821 VAL A C 1
ATOM 6345 O O . VAL A 1 821 ? 18.715 0.917 27.293 1.00 92.00 821 VAL A O 1
ATOM 6348 N N . VAL A 1 822 ? 17.605 -0.856 26.478 1.00 91.69 822 VAL A N 1
ATOM 6349 C CA . VAL A 1 822 ? 17.648 -1.636 27.727 1.00 91.69 822 VAL A CA 1
ATOM 6350 C C . VAL A 1 822 ? 19.088 -1.916 28.178 1.00 91.69 822 VAL A C 1
ATOM 6352 O O . VAL A 1 822 ? 19.391 -1.779 29.364 1.00 91.69 822 VAL A O 1
ATOM 6355 N N . ARG A 1 823 ? 20.001 -2.256 27.253 1.00 89.69 823 ARG A N 1
ATOM 6356 C CA . ARG A 1 823 ? 21.431 -2.430 27.573 1.00 89.69 823 ARG A CA 1
ATOM 6357 C C . ARG A 1 823 ? 22.102 -1.124 28.008 1.00 89.69 823 ARG A C 1
ATOM 6359 O O . ARG A 1 823 ? 22.917 -1.147 28.926 1.00 89.69 823 ARG A O 1
ATOM 6366 N N . LEU A 1 824 ? 21.755 0.007 27.394 1.00 89.88 824 LEU A N 1
ATOM 6367 C CA . LEU A 1 824 ? 22.345 1.308 27.715 1.00 89.88 824 LEU A CA 1
ATOM 6368 C C . LEU A 1 824 ? 21.906 1.839 29.082 1.00 89.88 824 LEU A C 1
ATOM 6370 O O . LEU A 1 824 ? 22.727 2.436 29.771 1.00 89.88 824 LEU A O 1
ATOM 6374 N N . PHE A 1 825 ? 20.675 1.578 29.530 1.00 91.06 825 PHE A N 1
ATOM 6375 C CA . PHE A 1 825 ? 20.261 1.935 30.895 1.00 91.06 825 PHE A CA 1
ATOM 6376 C C . PHE A 1 825 ? 21.094 1.226 31.978 1.00 91.06 825 PHE A C 1
ATOM 6378 O O . PHE A 1 825 ? 21.369 1.816 33.026 1.00 91.06 825 PHE A O 1
ATOM 6385 N N . ALA A 1 826 ? 21.567 0.006 31.701 1.00 88.94 826 ALA A N 1
ATOM 6386 C CA . ALA A 1 826 ? 22.496 -0.728 32.562 1.00 88.94 826 ALA A CA 1
ATOM 6387 C C . ALA A 1 826 ? 23.962 -0.239 32.473 1.00 88.94 826 ALA A C 1
ATOM 6389 O O . ALA A 1 826 ? 24.820 -0.732 33.207 1.00 88.94 826 ALA A O 1
ATOM 6390 N N . ASN A 1 827 ? 24.277 0.729 31.604 1.00 87.12 827 ASN A N 1
ATOM 6391 C CA . ASN A 1 827 ? 25.613 1.313 31.508 1.00 87.12 827 ASN A CA 1
ATOM 6392 C C . ASN A 1 827 ? 25.872 2.264 32.707 1.00 87.12 827 ASN A C 1
ATOM 6394 O O . ASN A 1 827 ? 25.027 3.115 33.022 1.00 87.12 827 ASN A O 1
ATOM 6398 N N . PRO A 1 828 ? 27.022 2.152 33.403 1.00 84.81 828 PRO A N 1
ATOM 6399 C CA . PRO A 1 828 ? 27.382 3.056 34.497 1.00 84.81 828 PRO A CA 1
ATOM 6400 C C . PRO A 1 828 ? 27.819 4.461 34.041 1.00 84.81 828 PRO A C 1
ATOM 6402 O O . PRO A 1 828 ? 28.006 5.332 34.892 1.00 84.81 828 PRO A O 1
ATOM 6405 N N . ASP A 1 829 ? 28.003 4.710 32.740 1.00 87.88 829 ASP A N 1
ATOM 6406 C CA . ASP A 1 829 ? 28.406 6.025 32.236 1.00 87.88 829 ASP A CA 1
ATOM 6407 C C . ASP A 1 829 ? 27.334 7.105 32.484 1.00 87.88 829 ASP A C 1
ATOM 6409 O O . ASP A 1 829 ? 26.167 6.982 32.099 1.00 87.88 829 ASP A O 1
ATOM 6413 N N . ARG A 1 830 ? 27.746 8.203 33.129 1.00 89.69 830 ARG A N 1
ATOM 6414 C CA . ARG A 1 830 ? 26.844 9.299 33.518 1.00 89.69 830 ARG A CA 1
ATOM 6415 C C . ARG A 1 830 ? 26.354 10.135 32.338 1.00 89.69 830 ARG A C 1
ATOM 6417 O O . ARG A 1 830 ? 25.244 10.653 32.406 1.00 89.69 830 ARG A O 1
ATOM 6424 N N . ALA A 1 831 ? 27.155 10.296 31.286 1.00 86.75 831 ALA A N 1
ATOM 6425 C CA . ALA A 1 831 ? 26.784 11.108 30.130 1.00 86.75 831 ALA A CA 1
ATOM 6426 C C . ALA A 1 831 ? 25.778 10.363 29.240 1.00 86.75 831 ALA A C 1
ATOM 6428 O O . ALA A 1 831 ? 24.795 10.956 28.796 1.00 86.75 831 ALA A O 1
ATOM 6429 N N . ILE A 1 832 ? 25.964 9.050 29.061 1.00 87.94 832 ILE A N 1
ATOM 6430 C CA . ILE A 1 832 ? 24.971 8.161 28.442 1.00 87.94 832 ILE A CA 1
ATOM 6431 C C . ILE A 1 832 ? 23.679 8.167 29.267 1.00 87.94 832 ILE A C 1
ATOM 6433 O O . ILE A 1 832 ? 22.605 8.330 28.698 1.00 87.94 832 ILE A O 1
ATOM 6437 N N . ARG A 1 833 ? 23.766 8.080 30.602 1.00 90.62 833 ARG A N 1
ATOM 6438 C CA . ARG A 1 833 ? 22.599 8.133 31.498 1.00 90.62 833 ARG A CA 1
ATOM 6439 C C . ARG A 1 833 ? 21.791 9.423 31.370 1.00 90.62 833 ARG A C 1
ATOM 6441 O O . ARG A 1 833 ? 20.579 9.340 31.233 1.00 90.62 833 ARG A O 1
ATOM 6448 N N . VAL A 1 834 ? 22.432 10.593 31.386 1.00 91.19 834 VAL A N 1
ATOM 6449 C CA . VAL A 1 834 ? 21.729 11.874 31.174 1.00 91.19 834 VAL A CA 1
ATOM 6450 C C . VAL A 1 834 ? 21.069 11.897 29.792 1.00 91.19 834 VAL A C 1
ATOM 6452 O O . VAL A 1 834 ? 19.875 12.15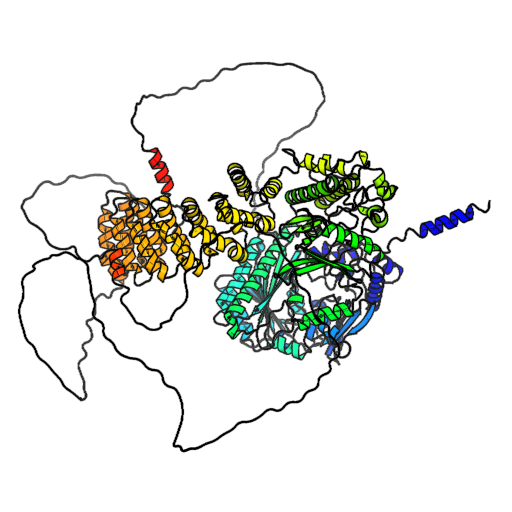0 29.704 1.00 91.19 834 VAL A O 1
ATOM 6455 N N . CYS A 1 835 ? 21.785 11.492 28.739 1.00 90.19 835 CYS A N 1
ATOM 6456 C CA . CYS A 1 835 ? 21.248 11.445 27.376 1.00 90.19 835 CYS A CA 1
ATOM 6457 C C . CYS A 1 835 ? 20.052 10.482 27.209 1.00 90.19 835 CYS A C 1
ATOM 6459 O O . CYS A 1 835 ? 19.095 10.802 26.503 1.00 90.19 835 CYS A O 1
ATOM 6461 N N . LEU A 1 836 ? 20.063 9.325 27.881 1.00 92.19 836 LEU A N 1
ATOM 6462 C CA . LEU A 1 836 ? 18.926 8.396 27.921 1.00 92.19 836 LEU A CA 1
ATOM 6463 C C . LEU A 1 836 ? 17.690 9.023 28.572 1.00 92.19 836 LEU A C 1
ATOM 6465 O O . LEU A 1 836 ? 16.581 8.810 28.092 1.00 92.19 836 LEU A O 1
ATOM 6469 N N . LEU A 1 837 ? 17.880 9.783 29.655 1.00 92.69 837 LEU A N 1
ATOM 6470 C CA . LEU A 1 837 ? 16.801 10.464 30.373 1.00 92.69 837 LEU A CA 1
ATOM 6471 C C . LEU A 1 837 ? 16.267 11.665 29.572 1.00 92.69 837 LEU A C 1
ATOM 6473 O O . LEU A 1 837 ? 15.056 11.856 29.517 1.00 92.69 837 LEU A O 1
ATOM 6477 N N . ASP A 1 838 ? 17.143 12.414 28.894 1.00 90.38 838 ASP A N 1
ATOM 6478 C CA . ASP A 1 838 ? 16.782 13.534 28.011 1.00 90.38 838 ASP A CA 1
ATOM 6479 C C . ASP A 1 838 ? 15.945 13.080 26.806 1.00 90.38 838 ASP A C 1
ATOM 6481 O O . ASP A 1 838 ? 14.966 13.727 26.443 1.00 90.38 838 ASP A O 1
ATOM 6485 N N . ASN A 1 839 ? 16.307 11.946 26.196 1.00 91.44 839 ASN A N 1
ATOM 6486 C CA . ASN A 1 839 ? 15.586 11.381 25.051 1.00 91.44 839 ASN A CA 1
ATOM 6487 C C . ASN A 1 839 ? 14.399 10.489 25.459 1.00 91.44 839 ASN A C 1
ATOM 6489 O O . ASN A 1 839 ? 13.696 9.982 24.585 1.00 91.44 839 ASN A O 1
ATOM 6493 N N . LEU A 1 840 ? 14.153 10.272 26.757 1.00 90.88 840 LEU A N 1
ATOM 6494 C CA . LEU A 1 840 ? 13.108 9.361 27.237 1.00 90.88 840 LEU A CA 1
ATOM 6495 C C . LEU A 1 840 ? 11.697 9.685 26.700 1.00 90.88 840 LEU A C 1
ATOM 6497 O O . LEU A 1 840 ? 11.001 8.737 26.327 1.00 90.88 840 LEU A O 1
ATOM 6501 N N . PRO A 1 841 ? 11.281 10.962 26.546 1.00 90.69 841 PRO A N 1
ATOM 6502 C CA . PRO A 1 841 ? 10.002 11.303 25.918 1.00 90.69 841 PRO A CA 1
ATOM 6503 C C . PRO A 1 841 ? 9.853 10.821 24.465 1.00 90.69 841 PRO A C 1
ATOM 6505 O O . PRO A 1 841 ? 8.737 10.593 24.023 1.00 90.69 841 PRO A O 1
ATOM 6508 N N . LEU A 1 842 ? 10.949 10.614 23.721 1.00 87.25 842 LEU A N 1
ATOM 6509 C CA . LEU A 1 842 ? 10.915 10.144 22.323 1.00 87.25 842 LEU A CA 1
ATOM 6510 C C . LEU A 1 842 ? 10.741 8.618 22.187 1.00 87.25 842 LEU A C 1
ATOM 6512 O O . LEU A 1 842 ? 10.626 8.095 21.074 1.00 87.25 842 LEU A O 1
ATOM 6516 N N . MET A 1 843 ? 10.779 7.886 23.305 1.00 91.69 843 MET A N 1
ATOM 6517 C CA . MET A 1 843 ? 10.757 6.419 23.312 1.00 91.69 843 MET A CA 1
ATOM 6518 C C . MET A 1 843 ? 9.786 5.792 24.315 1.00 91.69 843 MET A C 1
ATOM 6520 O O . MET A 1 843 ? 9.429 4.632 24.135 1.00 91.69 843 MET A O 1
ATOM 6524 N N . ILE A 1 844 ? 9.363 6.510 25.361 1.00 91.62 844 ILE A N 1
ATOM 6525 C CA . ILE A 1 844 ? 8.623 5.918 26.486 1.00 91.62 844 ILE A CA 1
ATOM 6526 C C . ILE A 1 844 ? 7.296 5.270 26.073 1.00 91.62 844 ILE A C 1
ATOM 6528 O O . ILE A 1 844 ? 6.965 4.190 26.563 1.00 91.62 844 ILE A O 1
ATOM 6532 N N . ASP A 1 845 ? 6.568 5.871 25.133 1.00 90.44 845 ASP A N 1
ATOM 6533 C CA . ASP A 1 845 ? 5.257 5.369 24.719 1.00 90.44 845 ASP A CA 1
ATOM 6534 C C . ASP A 1 845 ? 5.360 4.061 23.931 1.00 90.44 845 ASP A C 1
ATOM 6536 O O . ASP A 1 845 ? 4.534 3.169 24.125 1.00 90.44 845 ASP A O 1
ATOM 6540 N N . ARG A 1 846 ? 6.456 3.882 23.185 1.00 90.88 846 ARG A N 1
ATOM 6541 C CA . ARG A 1 846 ? 6.790 2.659 22.434 1.00 90.88 846 ARG A CA 1
ATOM 6542 C C . ARG A 1 846 ? 7.493 1.585 23.266 1.00 90.88 846 ARG A C 1
ATOM 6544 O O . ARG A 1 846 ? 7.802 0.513 22.757 1.00 90.88 846 ARG A O 1
ATOM 6551 N N . LEU A 1 847 ? 7.761 1.848 24.547 1.00 91.88 847 LEU A N 1
ATOM 6552 C CA . LEU A 1 847 ? 8.288 0.847 25.471 1.00 91.88 847 LEU A CA 1
ATOM 6553 C C . LEU A 1 847 ? 7.121 0.154 26.209 1.00 91.88 847 LEU A C 1
ATOM 6555 O O . LEU A 1 847 ? 6.298 0.831 26.844 1.00 91.88 847 LEU A O 1
ATOM 6559 N N . PRO A 1 848 ? 7.027 -1.192 26.172 1.00 92.25 848 PRO A N 1
ATOM 6560 C CA . PRO A 1 848 ? 6.008 -1.932 26.906 1.00 92.25 848 PRO A CA 1
ATOM 6561 C C . PRO A 1 848 ? 6.141 -1.724 28.417 1.00 92.25 848 PRO A C 1
ATOM 6563 O O . PRO A 1 848 ? 7.247 -1.769 28.962 1.00 92.25 848 PRO A O 1
ATOM 6566 N N . GLN A 1 849 ? 5.010 -1.586 29.116 1.00 92.81 849 GLN A N 1
ATOM 6567 C CA . GLN A 1 849 ? 4.956 -1.341 30.567 1.00 92.81 849 GLN A CA 1
ATOM 6568 C C . GLN A 1 849 ? 5.814 -2.347 31.360 1.00 92.81 849 GLN A C 1
ATOM 6570 O O . GLN A 1 849 ? 6.561 -1.976 32.267 1.00 92.81 849 GLN A O 1
ATOM 6575 N N . LYS A 1 850 ? 5.787 -3.624 30.958 1.00 92.81 850 LYS A N 1
ATOM 6576 C CA . LYS A 1 850 ? 6.613 -4.691 31.539 1.00 92.81 850 LYS A CA 1
ATOM 6577 C C . LYS A 1 850 ? 8.119 -4.444 31.385 1.00 92.81 850 LYS A C 1
ATOM 6579 O O . LYS A 1 850 ? 8.861 -4.626 32.340 1.00 92.81 850 LYS A O 1
ATOM 6584 N N . VAL A 1 851 ? 8.583 -3.986 30.220 1.00 94.00 851 VAL A N 1
ATOM 6585 C CA . VAL A 1 851 ? 10.005 -3.656 29.993 1.00 94.00 851 VAL A CA 1
ATOM 6586 C C . VAL A 1 851 ? 10.419 -2.459 30.851 1.00 94.00 851 VAL A C 1
ATOM 6588 O O . VAL A 1 851 ? 11.502 -2.470 31.442 1.00 94.00 851 VAL A O 1
ATOM 6591 N N . VAL A 1 852 ? 9.541 -1.457 30.980 1.00 95.12 852 VAL A N 1
ATOM 6592 C CA . VAL A 1 852 ? 9.796 -0.289 31.831 1.00 95.12 852 VAL A CA 1
ATOM 6593 C C . VAL A 1 852 ? 9.973 -0.707 33.295 1.00 95.12 852 VAL A C 1
ATOM 6595 O O . VAL A 1 852 ? 10.978 -0.335 33.896 1.00 95.12 852 VAL A O 1
ATOM 6598 N N . ASN A 1 853 ? 9.081 -1.535 33.851 1.00 94.19 853 ASN A N 1
ATOM 6599 C CA . ASN A 1 853 ? 9.172 -1.983 35.250 1.00 94.19 853 ASN A CA 1
ATOM 6600 C C . ASN A 1 853 ? 10.293 -3.010 35.494 1.00 94.19 853 ASN A C 1
ATOM 6602 O O . ASN A 1 853 ? 11.054 -2.857 36.443 1.00 94.19 853 ASN A O 1
ATOM 6606 N N . ASP A 1 854 ? 10.437 -4.029 34.642 1.00 93.12 854 ASP A N 1
ATOM 6607 C CA . ASP A 1 854 ? 11.345 -5.158 34.900 1.00 93.12 854 ASP A CA 1
ATOM 6608 C C . ASP A 1 854 ? 12.813 -4.856 34.551 1.00 93.12 854 ASP A C 1
ATOM 6610 O O . ASP A 1 854 ? 13.716 -5.566 35.008 1.00 93.12 854 ASP A O 1
ATOM 6614 N N . LYS A 1 855 ? 13.067 -3.883 33.658 1.00 93.50 855 LYS A N 1
ATOM 6615 C CA . LYS A 1 855 ? 14.394 -3.667 33.046 1.00 93.50 855 LYS A CA 1
ATOM 6616 C C . LYS A 1 855 ? 14.906 -2.235 33.115 1.00 93.50 855 LYS A C 1
ATOM 6618 O O . LYS A 1 855 ? 16.108 -2.065 33.286 1.00 93.50 855 LYS A O 1
ATOM 6623 N N . ILE A 1 856 ? 14.044 -1.227 32.979 1.00 94.38 856 ILE A N 1
ATOM 6624 C CA . ILE A 1 856 ? 14.481 0.177 32.886 1.00 94.38 856 ILE A CA 1
ATOM 6625 C C . ILE A 1 856 ? 14.432 0.865 34.253 1.00 94.38 856 ILE A C 1
ATOM 6627 O O . ILE A 1 856 ? 15.453 1.377 34.709 1.00 94.38 856 ILE A O 1
ATOM 6631 N N . PHE A 1 857 ? 13.296 0.829 34.953 1.00 94.81 857 PHE A N 1
ATOM 6632 C CA . PHE A 1 857 ? 13.133 1.473 36.260 1.00 94.81 857 PHE A CA 1
ATOM 6633 C C . PHE A 1 857 ? 14.185 1.034 37.302 1.00 94.81 857 PHE A C 1
ATOM 6635 O O . PHE A 1 857 ? 14.793 1.921 37.905 1.00 94.81 857 PHE A O 1
ATOM 6642 N N . PRO A 1 858 ? 14.539 -0.264 37.449 1.00 94.12 858 PRO A N 1
ATOM 6643 C CA . PRO A 1 858 ? 15.582 -0.695 38.385 1.00 94.12 858 PRO A CA 1
ATOM 6644 C C . PRO A 1 858 ? 16.969 -0.117 38.065 1.00 94.12 858 PRO A C 1
ATOM 6646 O O . PRO A 1 858 ? 17.810 0.009 38.952 1.00 94.12 858 PRO A O 1
ATOM 6649 N N . GLN A 1 859 ? 17.212 0.258 36.804 1.00 93.50 859 GLN A N 1
ATOM 6650 C CA . GLN A 1 859 ? 18.443 0.921 36.375 1.00 93.50 859 GLN A CA 1
ATOM 6651 C C . GLN A 1 859 ? 18.365 2.443 36.539 1.00 93.50 859 GLN A C 1
ATOM 6653 O O . GLN A 1 859 ? 19.370 3.061 36.880 1.00 93.50 859 GLN A O 1
ATOM 6658 N N . ILE A 1 860 ? 17.192 3.058 36.340 1.00 92.62 860 ILE A N 1
ATOM 6659 C CA . ILE A 1 860 ? 16.943 4.485 36.622 1.00 92.62 860 ILE A CA 1
ATOM 6660 C C . ILE A 1 860 ? 17.121 4.778 38.119 1.00 92.62 860 ILE A C 1
ATOM 6662 O O . ILE A 1 860 ? 17.692 5.808 38.474 1.00 92.62 860 ILE A O 1
ATOM 6666 N N . VAL A 1 861 ? 16.714 3.848 38.990 1.00 93.00 861 VAL A N 1
ATOM 6667 C CA . VAL A 1 861 ? 16.761 3.969 40.456 1.00 93.00 861 VAL A CA 1
ATOM 6668 C C . VAL A 1 861 ? 18.121 4.431 41.004 1.00 93.00 861 VAL A C 1
ATOM 6670 O O . VAL A 1 861 ? 18.157 5.268 41.908 1.00 93.00 861 VAL A O 1
ATOM 6673 N N . SER A 1 862 ? 19.247 3.965 40.447 1.00 90.94 862 SER A N 1
ATOM 6674 C CA . SER A 1 862 ? 20.581 4.391 40.910 1.00 90.94 862 SER A CA 1
ATOM 6675 C C . SER A 1 862 ? 20.850 5.889 40.697 1.00 90.94 862 SER A C 1
ATOM 6677 O O . SER A 1 862 ? 21.649 6.485 41.422 1.00 90.94 862 SER A O 1
ATOM 6679 N N . GLY A 1 863 ? 20.154 6.509 39.738 1.00 92.69 863 GLY A N 1
ATOM 6680 C CA . GLY A 1 863 ? 20.269 7.921 39.398 1.00 92.69 863 GLY A CA 1
ATOM 6681 C C . GLY A 1 863 ? 19.754 8.862 40.486 1.00 92.69 863 GLY A C 1
ATOM 6682 O O . GLY A 1 863 ? 20.320 9.939 40.646 1.00 92.69 863 GLY A O 1
ATOM 6683 N N . PHE A 1 864 ? 18.770 8.455 41.303 1.00 94.25 864 PHE A N 1
ATOM 6684 C CA . PHE A 1 864 ? 18.262 9.276 42.419 1.00 94.25 864 PHE A CA 1
ATOM 6685 C C . PHE A 1 864 ? 19.298 9.504 43.525 1.00 94.25 864 PHE A C 1
ATOM 6687 O O . PHE A 1 864 ? 19.151 10.426 44.323 1.00 94.25 864 PHE A O 1
ATOM 6694 N N . THR A 1 865 ? 20.335 8.667 43.591 1.00 93.19 865 THR A N 1
ATOM 6695 C CA . THR A 1 865 ? 21.394 8.728 44.609 1.00 93.19 865 THR A CA 1
ATOM 6696 C C . THR A 1 865 ? 22.793 8.877 44.002 1.00 93.19 865 THR A C 1
ATOM 6698 O O . THR A 1 865 ? 23.780 8.601 44.681 1.00 93.19 865 THR A O 1
ATOM 6701 N N . ASP A 1 866 ? 22.914 9.300 42.736 1.00 94.75 866 ASP A N 1
ATOM 6702 C CA . ASP A 1 866 ? 24.228 9.568 42.134 1.00 94.75 866 ASP A CA 1
ATOM 6703 C C . ASP A 1 866 ? 24.906 10.771 42.815 1.00 94.75 866 ASP A C 1
ATOM 6705 O O . ASP A 1 866 ? 24.264 11.742 43.218 1.00 94.75 866 ASP A O 1
ATOM 6709 N N . VAL A 1 867 ? 26.233 10.731 42.913 1.00 92.50 867 VAL A N 1
ATOM 6710 C CA . VAL A 1 867 ? 27.063 11.825 43.437 1.00 92.50 867 VAL A CA 1
ATOM 6711 C C . VAL A 1 867 ? 26.865 13.121 42.633 1.00 92.50 867 VAL A C 1
ATOM 6713 O O . VAL A 1 867 ? 26.853 14.207 43.212 1.00 92.50 867 VAL A O 1
ATOM 6716 N N . ALA A 1 868 ? 26.678 13.029 41.312 1.00 93.00 868 ALA A N 1
ATOM 6717 C CA . ALA A 1 868 ? 26.508 14.172 40.420 1.00 93.00 868 ALA A CA 1
ATOM 6718 C C . ALA A 1 868 ? 25.077 14.757 40.494 1.00 93.00 868 ALA A C 1
ATOM 6720 O O . ALA A 1 868 ? 24.129 14.084 40.081 1.00 93.00 868 ALA A O 1
ATOM 6721 N N . PRO A 1 869 ? 24.891 16.028 40.915 1.00 92.69 869 PRO A N 1
ATOM 6722 C CA . PRO A 1 869 ? 23.560 16.632 41.033 1.00 92.69 869 PRO A CA 1
ATOM 6723 C C . PRO A 1 869 ? 22.741 16.638 39.740 1.00 92.69 869 PRO A C 1
ATOM 6725 O O . PRO A 1 869 ? 21.538 16.415 39.785 1.00 92.69 869 PRO A O 1
ATOM 6728 N N . VAL A 1 870 ? 23.395 16.834 38.589 1.00 91.25 870 VAL A N 1
ATOM 6729 C CA . VAL A 1 870 ? 22.745 16.840 37.264 1.00 91.25 870 VAL A CA 1
ATOM 6730 C C . VAL A 1 870 ? 22.063 15.499 36.970 1.00 91.25 870 VAL A C 1
ATOM 6732 O O . VAL A 1 870 ? 20.950 15.476 36.455 1.00 91.25 870 VAL A O 1
ATOM 6735 N N . VAL A 1 871 ? 22.689 14.379 37.355 1.00 93.31 871 VAL A N 1
ATOM 6736 C CA . VAL A 1 871 ? 22.107 13.038 37.181 1.00 93.31 871 VAL A CA 1
ATOM 6737 C C . VAL A 1 871 ? 20.878 12.877 38.075 1.00 93.31 871 VAL A C 1
ATOM 6739 O O . VAL A 1 871 ? 19.844 12.415 37.595 1.00 93.31 871 VAL A O 1
ATOM 6742 N N . ARG A 1 872 ? 20.950 13.307 39.343 1.00 95.12 872 ARG A N 1
ATOM 6743 C CA . ARG A 1 872 ? 19.813 13.243 40.278 1.00 95.12 872 ARG A CA 1
ATOM 6744 C C . ARG A 1 872 ? 18.637 14.103 39.818 1.00 95.12 872 ARG A C 1
ATOM 6746 O O . ARG A 1 872 ? 17.501 13.634 39.820 1.00 95.12 872 ARG A O 1
ATOM 6753 N N . GLU A 1 873 ? 18.905 15.334 39.383 1.00 92.62 873 GLU A N 1
ATOM 6754 C CA . GLU A 1 873 ? 17.878 16.254 38.887 1.00 92.62 873 GLU A CA 1
ATOM 6755 C C . GLU A 1 873 ? 17.177 15.705 37.636 1.00 92.62 873 GLU A C 1
ATOM 6757 O O . GLU A 1 873 ? 15.947 15.724 37.568 1.00 92.62 873 GLU A O 1
ATOM 6762 N N . GLN A 1 874 ? 17.935 15.170 36.674 1.00 92.44 874 GLN A N 1
ATOM 6763 C CA . GLN A 1 874 ? 17.352 14.647 35.439 1.00 92.44 874 GLN A CA 1
ATOM 6764 C C . GLN A 1 874 ? 16.638 13.305 35.652 1.00 92.44 874 GLN A C 1
ATOM 6766 O O . GLN A 1 874 ? 15.581 13.069 35.070 1.00 92.44 874 GLN A O 1
ATOM 6771 N N . THR A 1 875 ? 17.133 12.470 36.575 1.00 95.81 875 THR A N 1
ATOM 6772 C CA . THR A 1 875 ? 16.426 11.256 37.024 1.00 95.81 875 THR A CA 1
ATOM 6773 C C . THR A 1 875 ? 15.069 11.619 37.628 1.00 95.81 875 THR A C 1
ATOM 6775 O O . THR A 1 875 ? 14.050 11.040 37.260 1.00 95.81 875 THR A O 1
ATOM 6778 N N . LEU A 1 876 ? 15.028 12.637 38.490 1.00 95.12 876 LEU A N 1
ATOM 6779 C CA . LEU A 1 876 ? 13.795 13.134 39.097 1.00 95.12 876 LEU A CA 1
ATOM 6780 C C . LEU A 1 876 ? 12.808 13.706 38.064 1.00 95.12 876 LEU A C 1
ATOM 6782 O O . LEU A 1 876 ? 11.616 13.423 38.146 1.00 95.12 876 LEU A O 1
ATOM 6786 N N . LYS A 1 877 ? 13.286 14.468 37.072 1.00 92.69 877 LYS A N 1
ATOM 6787 C CA . LYS A 1 877 ? 12.447 14.973 35.969 1.00 92.69 877 LYS A CA 1
ATOM 6788 C C . LYS A 1 877 ? 11.834 13.835 35.146 1.00 92.69 877 LYS A C 1
ATOM 6790 O O . LYS A 1 877 ? 10.641 13.881 34.851 1.00 92.69 877 LYS A O 1
ATOM 6795 N N . SER A 1 878 ? 12.608 12.782 34.869 1.00 94.75 878 SER A N 1
ATOM 6796 C CA . SER A 1 878 ? 12.157 11.617 34.091 1.00 94.75 878 SER A CA 1
ATOM 6797 C C . SER A 1 878 ? 10.982 10.850 34.714 1.00 94.75 878 SER A C 1
ATOM 6799 O O . SER A 1 878 ? 10.251 10.170 33.997 1.00 94.75 878 SER A O 1
ATOM 6801 N N . VAL A 1 879 ? 10.740 10.997 36.027 1.00 95.25 879 VAL A N 1
ATOM 6802 C CA . VAL A 1 879 ? 9.593 10.380 36.719 1.00 95.25 879 VAL A CA 1
ATOM 6803 C C . VAL A 1 879 ? 8.273 10.774 36.062 1.00 95.25 879 VAL A C 1
ATOM 6805 O O . VAL A 1 879 ? 7.415 9.920 35.865 1.00 95.25 879 VAL A O 1
ATOM 6808 N N . LEU A 1 880 ? 8.126 12.044 35.673 1.00 93.50 880 LEU A N 1
ATOM 6809 C CA . LEU A 1 880 ? 6.909 12.550 35.029 1.00 93.50 880 LEU A CA 1
ATOM 6810 C C . LEU A 1 880 ? 6.664 11.905 33.660 1.00 93.50 880 LEU A C 1
ATOM 6812 O O . LEU A 1 880 ? 5.517 11.704 33.279 1.00 93.50 880 LEU A O 1
ATOM 6816 N N . THR A 1 881 ? 7.737 11.554 32.952 1.00 92.94 881 THR A N 1
ATOM 6817 C CA . THR A 1 881 ? 7.699 10.872 31.655 1.00 92.94 881 THR A CA 1
ATOM 6818 C C . THR A 1 881 ? 7.298 9.403 31.801 1.00 92.94 881 THR A C 1
ATOM 6820 O O . THR A 1 881 ? 6.534 8.895 30.990 1.00 92.94 881 THR A O 1
ATOM 6823 N N . ILE A 1 882 ? 7.785 8.709 32.838 1.00 94.50 882 ILE A N 1
ATOM 6824 C CA . ILE A 1 882 ? 7.565 7.260 33.000 1.00 94.50 882 ILE A CA 1
ATOM 6825 C C . ILE A 1 882 ? 6.366 6.885 33.874 1.00 94.50 882 ILE A C 1
ATOM 6827 O O . ILE A 1 882 ? 6.000 5.713 33.881 1.00 94.50 882 ILE A O 1
ATOM 6831 N N . ILE A 1 883 ? 5.757 7.821 34.615 1.00 94.44 883 ILE A N 1
ATOM 6832 C CA . ILE A 1 883 ? 4.773 7.506 35.669 1.00 94.44 883 ILE A CA 1
ATOM 6833 C C . ILE A 1 883 ? 3.605 6.639 35.174 1.00 94.44 883 ILE A C 1
ATOM 6835 O O . ILE A 1 883 ? 3.253 5.668 35.837 1.00 94.44 883 ILE A O 1
ATOM 6839 N N . ASN A 1 884 ? 3.075 6.909 33.977 1.00 93.06 884 ASN A N 1
ATOM 6840 C CA . ASN A 1 884 ? 1.966 6.148 33.383 1.00 93.06 884 ASN A CA 1
ATOM 6841 C C . ASN A 1 884 ? 2.380 4.745 32.883 1.00 93.06 884 ASN A C 1
ATOM 6843 O O . ASN A 1 884 ? 1.527 3.936 32.532 1.00 93.06 884 ASN A O 1
ATOM 6847 N N . LYS A 1 885 ? 3.685 4.445 32.844 1.00 94.56 885 LYS A N 1
ATOM 6848 C CA . LYS A 1 885 ? 4.255 3.135 32.494 1.00 94.56 885 LYS A CA 1
ATOM 6849 C C . LYS A 1 885 ? 4.774 2.371 33.723 1.00 94.56 885 LYS A C 1
ATOM 6851 O O . LYS A 1 885 ? 5.272 1.257 33.571 1.00 94.56 885 LYS A O 1
ATOM 6856 N N . LEU A 1 886 ? 4.684 2.920 34.935 1.00 94.44 886 LEU A N 1
ATOM 6857 C CA . LEU A 1 886 ? 5.026 2.201 36.167 1.00 94.44 886 LEU A CA 1
ATOM 6858 C C . LEU A 1 886 ? 3.817 1.405 36.685 1.00 94.44 886 LEU A C 1
ATOM 6860 O O . LEU A 1 886 ? 2.674 1.747 36.405 1.00 94.44 886 LEU A O 1
ATOM 6864 N N . SER A 1 887 ? 4.071 0.314 37.408 1.00 93.56 887 SER A N 1
ATOM 6865 C CA . SER A 1 887 ? 3.021 -0.431 38.116 1.00 93.56 887 SER A CA 1
ATOM 6866 C C . SER A 1 887 ? 2.673 0.246 39.444 1.00 93.56 887 SER A C 1
ATOM 6868 O O . SER A 1 887 ? 3.543 0.873 40.055 1.00 93.56 887 SER A O 1
ATOM 6870 N N . ASP A 1 888 ? 1.454 0.052 39.956 1.00 89.12 888 ASP A N 1
ATOM 6871 C CA . ASP A 1 888 ? 1.044 0.598 41.261 1.00 89.12 888 ASP A CA 1
ATOM 6872 C C . ASP A 1 888 ? 1.980 0.179 42.399 1.00 89.12 888 ASP A C 1
ATOM 6874 O O . ASP A 1 888 ? 2.280 0.982 43.284 1.00 89.12 888 ASP A O 1
ATOM 6878 N N . ARG A 1 889 ? 2.510 -1.051 42.348 1.00 89.56 889 ARG A N 1
ATOM 6879 C CA . ARG A 1 889 ? 3.532 -1.546 43.281 1.00 89.56 889 ARG A CA 1
ATOM 6880 C C . ARG A 1 889 ? 4.824 -0.730 43.188 1.00 89.56 889 ARG A C 1
ATOM 6882 O O . ARG A 1 889 ? 5.405 -0.388 44.215 1.00 89.56 889 ARG A O 1
ATOM 6889 N N . THR A 1 890 ? 5.274 -0.411 41.978 1.00 92.69 890 THR A N 1
ATOM 6890 C CA . THR A 1 890 ? 6.489 0.382 41.739 1.00 92.69 890 THR A CA 1
ATOM 6891 C C . THR A 1 890 ? 6.308 1.825 42.214 1.00 92.69 890 THR A C 1
ATOM 6893 O O . THR A 1 890 ? 7.182 2.362 42.894 1.00 92.69 890 THR A O 1
ATOM 6896 N N . ILE A 1 891 ? 5.157 2.436 41.905 1.00 92.00 891 ILE A N 1
ATOM 6897 C CA . ILE A 1 891 ? 4.815 3.814 42.285 1.00 92.00 891 ILE A CA 1
ATOM 6898 C C . ILE A 1 891 ? 4.708 3.933 43.808 1.00 92.00 891 ILE A C 1
ATOM 6900 O O . ILE A 1 891 ? 5.419 4.730 44.422 1.00 92.00 891 ILE A O 1
ATOM 6904 N N . ASN A 1 892 ? 3.842 3.125 44.421 1.00 86.81 892 ASN A N 1
ATOM 6905 C CA . ASN A 1 892 ? 3.512 3.252 45.837 1.00 86.81 892 ASN A CA 1
ATOM 6906 C C . ASN A 1 892 ? 4.567 2.615 46.756 1.00 86.81 892 ASN A C 1
ATOM 6908 O O . ASN A 1 892 ? 4.699 3.043 47.896 1.00 86.81 892 ASN A O 1
ATOM 6912 N N . GLY A 1 893 ? 5.341 1.636 46.275 1.00 85.44 893 GLY A N 1
ATOM 6913 C CA . GLY A 1 893 ? 6.358 0.935 47.064 1.00 85.44 893 GLY A CA 1
ATOM 6914 C C . GLY A 1 893 ? 7.777 1.492 46.923 1.00 85.44 893 GLY A C 1
ATOM 6915 O O . GLY A 1 893 ? 8.413 1.817 47.925 1.00 85.44 893 GLY A O 1
ATOM 6916 N N . GLU A 1 894 ? 8.307 1.578 45.699 1.00 89.25 894 GLU A N 1
ATOM 6917 C CA . GLU A 1 894 ? 9.726 1.898 45.466 1.00 89.25 894 GLU A CA 1
ATOM 6918 C C . GLU A 1 894 ? 9.959 3.382 45.179 1.00 89.25 894 GLU A C 1
ATOM 6920 O O . GLU A 1 894 ? 10.768 4.019 45.857 1.00 89.25 894 GLU A O 1
ATOM 6925 N N . LEU A 1 895 ? 9.235 3.961 44.215 1.00 93.06 895 LEU A N 1
ATOM 6926 C CA . LEU A 1 895 ? 9.437 5.340 43.761 1.00 93.06 895 LEU A CA 1
ATOM 6927 C C . LEU A 1 895 ? 9.325 6.350 44.913 1.00 93.06 895 LEU A C 1
ATOM 6929 O O . LEU A 1 895 ? 10.203 7.201 45.077 1.00 93.06 895 LEU A O 1
ATOM 6933 N N . LEU A 1 896 ? 8.298 6.226 45.759 1.00 90.75 896 LEU A N 1
ATOM 6934 C CA . LEU A 1 896 ? 8.103 7.120 46.905 1.00 90.75 896 LEU A CA 1
ATOM 6935 C C . LEU A 1 896 ? 9.255 7.062 47.926 1.00 90.75 896 LEU A C 1
ATOM 6937 O O . LEU A 1 896 ? 9.579 8.094 48.515 1.00 90.75 896 LEU A O 1
ATOM 6941 N N . LYS A 1 897 ? 9.948 5.922 48.079 1.00 91.12 897 LYS A N 1
ATOM 6942 C CA . LYS A 1 897 ? 11.144 5.806 48.942 1.00 91.12 897 LYS A CA 1
ATOM 6943 C C . LYS A 1 897 ? 12.343 6.587 48.387 1.00 91.12 897 LYS A C 1
ATOM 6945 O O . LYS A 1 897 ? 13.184 7.044 49.162 1.00 91.12 897 LYS A O 1
ATOM 6950 N N . TYR A 1 898 ? 12.432 6.768 47.067 1.00 94.12 898 TYR A N 1
ATOM 6951 C CA . TYR A 1 898 ? 13.460 7.607 46.437 1.00 94.12 898 TYR A CA 1
ATOM 6952 C C . TYR A 1 898 ? 13.073 9.089 46.425 1.00 94.12 898 TYR A C 1
ATOM 6954 O O . TYR A 1 898 ? 13.915 9.926 46.746 1.00 94.12 898 TYR A O 1
ATOM 6962 N N . LEU A 1 899 ? 11.798 9.418 46.188 1.00 93.75 899 LEU A N 1
ATOM 6963 C CA . LEU A 1 899 ? 11.303 10.796 46.305 1.00 93.75 899 LEU A CA 1
ATOM 6964 C C . LEU A 1 899 ? 11.418 11.333 47.746 1.00 93.75 899 LEU A C 1
ATOM 6966 O O . LEU A 1 899 ? 11.758 12.497 47.939 1.00 93.75 899 LEU A O 1
ATOM 6970 N N . ALA A 1 900 ? 11.258 10.489 48.772 1.00 90.81 900 ALA A N 1
ATOM 6971 C CA . ALA A 1 900 ? 11.529 10.864 50.166 1.00 90.81 900 ALA A CA 1
ATOM 6972 C C . ALA A 1 900 ? 12.996 11.278 50.405 1.00 90.81 900 ALA A C 1
ATOM 6974 O O . ALA A 1 900 ? 13.273 12.156 51.228 1.00 90.81 900 ALA A O 1
ATOM 6975 N N . LYS A 1 901 ? 13.944 10.680 49.666 1.00 92.12 901 LYS A N 1
ATOM 6976 C CA . LYS A 1 901 ? 15.372 11.027 49.725 1.00 92.12 901 LYS A CA 1
ATOM 6977 C C . LYS A 1 901 ? 15.659 12.325 48.970 1.00 92.12 901 LYS A C 1
ATOM 6979 O O . LYS A 1 901 ? 16.307 13.203 49.531 1.00 92.12 901 LYS A O 1
ATOM 6984 N N . THR A 1 902 ? 15.132 12.502 47.754 1.00 94.06 902 THR A N 1
ATOM 6985 C CA . THR A 1 902 ? 15.340 13.744 46.980 1.00 94.06 902 THR A CA 1
ATOM 6986 C C . THR A 1 902 ? 14.616 14.955 47.577 1.00 94.06 902 THR A C 1
ATOM 6988 O O . THR A 1 902 ? 15.076 16.084 47.418 1.00 94.06 902 THR A O 1
ATOM 6991 N N . ALA A 1 903 ? 13.548 14.743 48.355 1.00 91.88 903 ALA A N 1
ATOM 6992 C CA . ALA A 1 903 ? 12.916 15.783 49.169 1.00 91.88 903 ALA A CA 1
ATOM 6993 C C . ALA A 1 903 ? 13.845 16.340 50.268 1.00 91.88 903 ALA A C 1
ATOM 6995 O O . ALA A 1 903 ? 13.598 17.434 50.765 1.00 91.88 903 ALA A O 1
ATOM 6996 N N . ASN A 1 904 ? 14.915 15.618 50.618 1.00 91.44 904 ASN A N 1
ATOM 6997 C CA . ASN A 1 904 ? 15.937 16.014 51.590 1.00 91.44 904 ASN A CA 1
ATOM 6998 C C . ASN A 1 904 ? 17.320 16.250 50.934 1.00 91.44 904 ASN A C 1
ATOM 7000 O O . ASN A 1 904 ? 18.333 16.271 51.631 1.00 91.44 904 ASN A O 1
ATOM 7004 N N . ASP A 1 905 ? 17.386 16.421 49.606 1.00 95.25 905 ASP A N 1
ATOM 7005 C CA . ASP A 1 905 ? 18.645 16.627 48.874 1.00 95.25 905 ASP A CA 1
ATOM 7006 C C . ASP A 1 905 ? 19.378 17.908 49.314 1.00 95.25 905 ASP A C 1
ATOM 7008 O O . ASP A 1 905 ? 18.756 18.936 49.595 1.00 95.25 905 ASP A O 1
ATOM 7012 N N . GLU A 1 906 ? 20.711 17.888 49.300 1.00 93.00 906 GLU A N 1
ATOM 7013 C CA . GLU A 1 906 ? 21.542 19.071 49.553 1.00 93.00 906 GLU A CA 1
ATOM 7014 C C . GLU A 1 906 ? 21.185 20.242 48.618 1.00 93.00 906 GLU A C 1
ATOM 7016 O O . GLU A 1 906 ? 21.173 21.403 49.038 1.00 93.00 906 GLU A O 1
ATOM 7021 N N . GLN A 1 907 ? 20.856 19.946 47.355 1.00 95.56 907 GLN A N 1
ATOM 7022 C CA . GLN A 1 907 ? 20.573 20.945 46.330 1.00 95.56 907 GLN A CA 1
ATOM 7023 C C . GLN A 1 907 ? 19.121 21.452 46.408 1.00 95.56 907 GLN A C 1
ATOM 7025 O O . GLN A 1 907 ? 18.185 20.691 46.146 1.00 95.56 907 GLN A O 1
ATOM 7030 N N . PRO A 1 908 ? 18.889 22.758 46.665 1.00 92.50 908 PRO A N 1
ATOM 7031 C CA . PRO A 1 908 ? 17.534 23.299 46.808 1.00 92.50 908 PRO A CA 1
ATOM 7032 C C . PRO A 1 908 ? 16.649 23.154 45.561 1.00 92.50 908 PRO A C 1
ATOM 7034 O O . PRO A 1 908 ? 15.428 23.044 45.681 1.00 92.50 908 PRO A O 1
ATOM 7037 N N . GLY A 1 909 ? 17.250 23.118 44.365 1.00 92.62 909 GLY A N 1
ATOM 7038 C CA . GLY A 1 909 ? 16.534 22.852 43.114 1.00 92.62 909 GLY A CA 1
ATOM 7039 C C . GLY A 1 909 ? 15.921 21.449 43.070 1.00 92.62 909 GLY A C 1
ATOM 7040 O O . GLY A 1 909 ? 14.763 21.302 42.695 1.00 92.62 909 GLY A O 1
ATOM 7041 N N . ILE A 1 910 ? 16.642 20.428 43.549 1.00 94.31 910 ILE A N 1
ATOM 7042 C CA . ILE A 1 910 ? 16.165 19.035 43.566 1.00 94.31 910 ILE A CA 1
ATOM 7043 C C . ILE A 1 910 ? 15.012 18.867 44.567 1.00 94.31 910 ILE A C 1
ATOM 7045 O O . ILE A 1 910 ? 13.993 18.259 44.229 1.00 94.31 910 ILE A O 1
ATOM 7049 N N . ARG A 1 911 ? 15.095 19.485 45.755 1.00 95.81 911 ARG A N 1
ATOM 7050 C CA . ARG A 1 911 ? 13.978 19.495 46.726 1.00 95.81 911 ARG A CA 1
ATOM 7051 C C . ARG A 1 911 ? 12.730 20.197 46.171 1.00 95.81 911 ARG A C 1
ATOM 7053 O O . ARG A 1 911 ? 11.615 19.682 46.290 1.00 95.81 911 ARG A O 1
ATOM 7060 N N . THR A 1 912 ? 12.923 21.329 45.485 1.00 95.62 912 THR A N 1
ATOM 7061 C CA . THR A 1 912 ? 11.844 22.064 44.794 1.00 95.62 912 THR A CA 1
ATOM 7062 C C . THR A 1 912 ? 11.190 21.195 43.716 1.00 95.62 912 THR A C 1
ATOM 7064 O O . THR A 1 912 ? 9.977 20.992 43.739 1.00 95.62 912 THR A O 1
ATOM 7067 N N . ASN A 1 913 ? 11.991 20.601 42.826 1.00 95.06 913 ASN A N 1
ATOM 7068 C CA . ASN A 1 913 ? 11.511 19.717 41.763 1.00 95.06 913 ASN A CA 1
ATOM 7069 C C . ASN A 1 913 ? 10.814 18.465 42.322 1.00 95.06 913 ASN A C 1
ATOM 7071 O O . ASN A 1 913 ? 9.858 17.989 41.719 1.00 95.06 913 ASN A O 1
ATOM 7075 N N . THR A 1 914 ? 11.225 17.965 43.494 1.00 96.56 914 THR A N 1
ATOM 7076 C CA . THR A 1 914 ? 10.578 16.811 44.144 1.00 96.56 914 THR A CA 1
ATOM 7077 C C . THR A 1 914 ? 9.167 17.166 44.603 1.00 96.56 914 THR A C 1
ATOM 7079 O O . THR A 1 914 ? 8.231 16.404 44.378 1.00 96.56 914 THR A O 1
ATOM 7082 N N . THR A 1 915 ? 8.996 18.363 45.171 1.00 95.31 915 THR A N 1
ATOM 7083 C CA . THR A 1 915 ? 7.683 18.901 45.565 1.00 95.31 915 THR A CA 1
ATOM 7084 C C . THR A 1 915 ? 6.756 19.042 44.351 1.00 95.31 915 THR A C 1
ATOM 7086 O O . THR A 1 915 ? 5.602 18.620 44.400 1.00 95.31 915 THR A O 1
ATOM 7089 N N . ILE A 1 916 ? 7.272 19.574 43.235 1.00 94.25 916 ILE A N 1
ATOM 7090 C CA . ILE A 1 916 ? 6.523 19.706 41.972 1.00 94.25 916 ILE A CA 1
ATOM 7091 C C . ILE A 1 916 ? 6.161 18.326 41.402 1.00 94.25 916 ILE A C 1
ATOM 7093 O O . ILE A 1 916 ? 5.028 18.121 40.968 1.00 94.25 916 ILE A O 1
ATOM 7097 N N . CYS A 1 917 ? 7.100 17.376 41.429 1.00 95.56 917 CYS A N 1
ATOM 7098 C CA . CYS A 1 917 ? 6.893 16.015 40.943 1.00 95.56 917 CYS A CA 1
ATOM 7099 C C . CYS A 1 917 ? 5.758 15.318 41.706 1.00 95.56 917 CYS A C 1
ATOM 7101 O O . CYS A 1 917 ? 4.812 14.855 41.076 1.00 95.56 917 CYS A O 1
ATOM 7103 N N . LEU A 1 918 ? 5.790 15.344 43.045 1.00 94.75 918 LEU A N 1
ATOM 7104 C CA . LEU A 1 918 ? 4.738 14.783 43.904 1.00 94.75 918 LEU A CA 1
ATOM 7105 C C . LEU A 1 918 ? 3.358 15.401 43.635 1.00 94.75 918 LEU A C 1
ATOM 7107 O O . LEU A 1 918 ? 2.368 14.675 43.600 1.00 94.75 918 LEU A O 1
ATOM 7111 N N . GLY A 1 919 ? 3.289 16.713 43.382 1.00 92.94 919 GLY A N 1
ATOM 7112 C CA . GLY A 1 919 ? 2.051 17.377 42.961 1.00 92.94 919 GLY A CA 1
ATOM 7113 C C . GLY A 1 919 ? 1.530 16.878 41.611 1.00 92.94 919 GLY A C 1
ATOM 7114 O O . GLY A 1 919 ? 0.348 16.567 41.493 1.00 92.94 919 GLY A O 1
ATOM 7115 N N . LYS A 1 920 ? 2.406 16.743 40.606 1.00 93.88 920 LYS A N 1
ATOM 7116 C CA . LYS A 1 920 ? 2.026 16.278 39.260 1.00 93.88 920 LYS A CA 1
ATOM 7117 C C . LYS A 1 920 ? 1.638 14.790 39.212 1.00 93.88 920 LYS A C 1
ATOM 7119 O O . LYS A 1 920 ? 0.742 14.442 38.448 1.00 93.88 920 LYS A O 1
ATOM 7124 N N . ILE A 1 921 ? 2.255 13.925 40.027 1.00 94.31 921 ILE A N 1
ATOM 7125 C CA . ILE A 1 921 ? 1.924 12.483 40.089 1.00 94.31 921 ILE A CA 1
ATOM 7126 C C . ILE A 1 921 ? 0.830 12.140 41.111 1.00 94.31 921 ILE A C 1
ATOM 7128 O O . ILE A 1 921 ? 0.506 10.967 41.274 1.00 94.31 921 ILE A O 1
ATOM 7132 N N . ALA A 1 922 ? 0.246 13.126 41.801 1.00 92.88 922 ALA A N 1
ATOM 7133 C CA . ALA A 1 922 ? -0.721 12.910 42.883 1.00 92.88 922 ALA A CA 1
ATOM 7134 C C . ALA A 1 922 ? -1.892 11.987 42.489 1.00 92.88 922 ALA A C 1
ATOM 7136 O O . ALA A 1 922 ? -2.294 11.131 43.277 1.00 92.88 922 ALA A O 1
ATOM 7137 N N . LYS A 1 923 ? -2.388 12.105 41.249 1.00 91.62 923 LYS A N 1
ATOM 7138 C CA . LYS A 1 923 ? -3.456 11.254 40.695 1.00 91.62 923 LYS A CA 1
ATOM 7139 C C . LYS A 1 923 ? -3.061 9.780 40.517 1.00 91.62 923 LYS A C 1
ATOM 7141 O O . LYS A 1 923 ? -3.937 8.923 40.556 1.00 91.62 923 LYS A O 1
ATOM 7146 N N . ASN A 1 924 ? -1.768 9.493 40.349 1.00 92.25 924 ASN A N 1
ATOM 7147 C CA . ASN A 1 924 ? -1.204 8.152 40.162 1.00 92.25 924 ASN A CA 1
ATOM 7148 C C . ASN A 1 924 ? -0.887 7.445 41.500 1.00 92.25 924 ASN A C 1
ATOM 7150 O O . ASN A 1 924 ? -0.483 6.287 41.496 1.00 92.25 924 ASN A O 1
ATOM 7154 N N . LEU A 1 925 ? -1.032 8.120 42.649 1.00 90.75 925 LEU A N 1
ATOM 7155 C CA . LEU A 1 925 ? -0.810 7.518 43.971 1.00 90.75 925 LEU A CA 1
ATOM 7156 C C . LEU A 1 925 ? -2.056 6.759 44.449 1.00 90.75 925 LEU A C 1
ATOM 7158 O O . LEU A 1 925 ? -3.180 7.232 44.260 1.00 90.75 925 LEU A O 1
ATOM 7162 N N . GLY A 1 926 ? -1.872 5.627 45.130 1.00 86.88 926 GLY A N 1
ATOM 7163 C CA . GLY A 1 926 ? -2.961 4.814 45.678 1.00 86.88 926 GLY A CA 1
ATOM 7164 C C . GLY A 1 926 ? -3.819 5.587 46.685 1.00 86.88 926 GLY A C 1
ATOM 7165 O O . GLY A 1 926 ? -3.302 6.355 47.496 1.00 86.88 926 GLY A O 1
ATOM 7166 N N . ALA A 1 927 ? -5.141 5.404 46.642 1.00 82.06 927 ALA A N 1
ATOM 7167 C CA . ALA A 1 927 ? -6.086 6.226 47.407 1.00 82.06 927 ALA A CA 1
ATOM 7168 C C . ALA A 1 927 ? -5.848 6.200 48.934 1.00 82.06 927 ALA A C 1
ATOM 7170 O O . ALA A 1 927 ? -5.995 7.230 49.590 1.00 82.06 927 ALA A O 1
ATOM 7171 N N . SER A 1 928 ? -5.418 5.060 49.489 1.00 76.56 928 SER A N 1
ATOM 7172 C CA . SER A 1 928 ? -5.130 4.879 50.922 1.00 76.56 928 SER A CA 1
ATOM 7173 C C . SER A 1 928 ? -3.902 5.656 51.423 1.00 76.56 928 SER A C 1
ATOM 7175 O O . SER A 1 928 ? -3.858 6.062 52.587 1.00 76.56 928 SER A O 1
ATOM 7177 N N . SER A 1 929 ? -2.908 5.892 50.560 1.00 80.69 929 SER A N 1
ATOM 7178 C CA . SER A 1 929 ? -1.638 6.545 50.911 1.00 80.69 929 SER A CA 1
ATOM 7179 C C . SER A 1 929 ? -1.535 7.992 50.412 1.00 80.69 929 SER A C 1
ATOM 7181 O O . SER A 1 929 ? -0.846 8.801 51.039 1.00 80.69 929 SER A O 1
ATOM 7183 N N . ARG A 1 930 ? -2.255 8.347 49.335 1.00 89.94 930 ARG A N 1
ATOM 7184 C CA . ARG A 1 930 ? -2.217 9.653 48.648 1.00 89.94 930 ARG A CA 1
ATOM 7185 C C . ARG A 1 930 ? -2.317 10.846 49.605 1.00 89.94 930 ARG A C 1
ATOM 7187 O O . ARG A 1 930 ? -1.407 11.672 49.618 1.00 89.94 930 ARG A O 1
ATOM 7194 N N . SER A 1 931 ? -3.370 10.924 50.427 1.00 89.25 931 SER A N 1
ATOM 7195 C CA . SER A 1 931 ? -3.555 12.039 51.378 1.00 89.25 931 SER A CA 1
ATOM 7196 C C . SER A 1 931 ? -2.383 12.131 52.368 1.00 89.25 931 SER A C 1
ATOM 7198 O O . SER A 1 931 ? -1.744 13.179 52.485 1.00 89.25 931 SER A O 1
ATOM 7200 N N . LYS A 1 932 ? -2.020 11.007 53.008 1.00 88.44 932 LYS A N 1
ATOM 7201 C CA . LYS A 1 932 ? -0.943 10.932 54.013 1.00 88.44 932 LYS A CA 1
ATOM 7202 C C . LYS A 1 932 ? 0.402 11.422 53.456 1.00 88.44 932 LYS A C 1
ATOM 7204 O O . LYS A 1 932 ? 1.028 12.297 54.054 1.00 88.44 932 LYS A O 1
ATOM 7209 N N . VAL A 1 933 ? 0.816 10.900 52.297 1.00 90.38 933 VAL A N 1
ATOM 7210 C CA . VAL A 1 933 ? 2.108 11.218 51.659 1.00 90.38 933 VAL A CA 1
ATOM 7211 C C . VAL A 1 933 ? 2.169 12.679 51.210 1.00 90.38 933 VAL A C 1
ATOM 7213 O O . VAL A 1 933 ? 3.148 13.368 51.503 1.00 90.38 933 VAL A O 1
ATOM 7216 N N . LEU A 1 934 ? 1.131 13.176 50.528 1.00 93.44 934 LEU A N 1
ATOM 7217 C CA . LEU A 1 934 ? 1.121 14.543 49.999 1.00 93.44 934 LEU A CA 1
ATOM 7218 C C . LEU A 1 934 ? 1.080 15.592 51.123 1.00 93.44 934 LEU A C 1
ATOM 7220 O O . LEU A 1 934 ? 1.836 16.563 51.066 1.00 93.44 934 LEU A O 1
ATOM 7224 N N . ILE A 1 935 ? 0.278 15.376 52.176 1.00 91.44 935 ILE A N 1
ATOM 7225 C CA . ILE A 1 935 ? 0.239 16.274 53.344 1.00 91.44 935 ILE A CA 1
ATOM 7226 C C . ILE A 1 935 ? 1.618 16.343 54.006 1.00 91.44 935 ILE A C 1
ATOM 7228 O O . ILE A 1 935 ? 2.122 17.446 54.232 1.00 91.44 935 ILE A O 1
ATOM 7232 N N . ALA A 1 936 ? 2.261 15.201 54.270 1.00 91.38 936 ALA A N 1
ATOM 7233 C CA . ALA A 1 936 ? 3.582 15.167 54.897 1.00 91.38 936 ALA A CA 1
ATOM 7234 C C . ALA A 1 936 ? 4.658 15.851 54.029 1.00 91.38 936 ALA A C 1
ATOM 7236 O O . ALA A 1 936 ? 5.412 16.703 54.514 1.00 91.38 936 ALA A O 1
ATOM 7237 N N . ALA A 1 937 ? 4.693 15.545 52.727 1.00 92.88 937 ALA A N 1
ATOM 7238 C CA . ALA A 1 937 ? 5.660 16.109 51.789 1.00 92.88 937 ALA A CA 1
ATOM 7239 C C . ALA A 1 937 ? 5.515 17.632 51.623 1.00 92.88 937 ALA A C 1
ATOM 7241 O O . ALA A 1 937 ? 6.500 18.369 51.734 1.00 92.88 937 ALA A O 1
ATOM 7242 N N . PHE A 1 938 ? 4.295 18.125 51.386 1.00 95.19 938 PHE A N 1
ATOM 7243 C CA . PHE A 1 938 ? 4.063 19.554 51.176 1.00 95.19 938 PHE A CA 1
ATOM 7244 C C . PHE A 1 938 ? 4.231 20.350 52.470 1.00 95.19 938 PHE A C 1
ATOM 7246 O O . PHE A 1 938 ? 4.859 21.406 52.445 1.00 95.19 938 PHE A O 1
ATOM 7253 N N . THR A 1 939 ? 3.797 19.818 53.617 1.00 91.69 939 THR A N 1
ATOM 7254 C CA . THR A 1 939 ? 4.024 20.453 54.927 1.00 91.69 939 THR A CA 1
ATOM 7255 C C . THR A 1 939 ? 5.509 20.608 55.247 1.00 91.69 939 THR A C 1
ATOM 7257 O O . THR A 1 939 ? 5.928 21.656 55.744 1.00 91.69 939 THR A O 1
ATOM 7260 N N . ARG A 1 940 ? 6.331 19.600 54.923 1.00 92.38 940 ARG A N 1
ATOM 7261 C CA . ARG A 1 940 ? 7.794 19.686 55.044 1.00 92.38 940 ARG A CA 1
ATOM 7262 C C . ARG A 1 940 ? 8.359 20.770 54.120 1.00 92.38 940 ARG A C 1
ATOM 7264 O O . ARG A 1 940 ? 9.126 21.616 54.570 1.00 92.38 940 ARG A O 1
ATOM 7271 N N . SER A 1 941 ? 7.937 20.784 52.856 1.00 95.12 941 SER A N 1
ATOM 7272 C CA . SER A 1 941 ? 8.423 21.728 51.840 1.00 95.12 941 SER A CA 1
ATOM 7273 C C . SER A 1 941 ? 8.013 23.189 52.112 1.00 95.12 941 SER A C 1
ATOM 7275 O O . SER A 1 941 ? 8.787 24.109 51.851 1.00 95.12 941 SER A O 1
ATOM 7277 N N . LEU A 1 942 ? 6.874 23.430 52.778 1.00 95.19 942 LEU A N 1
ATOM 7278 C CA . LEU A 1 942 ? 6.486 24.753 53.300 1.00 95.19 942 LEU A CA 1
ATOM 7279 C C . LEU A 1 942 ? 7.440 25.313 54.366 1.00 95.19 942 LEU A C 1
ATOM 7281 O O . LEU A 1 942 ? 7.418 26.515 54.625 1.00 95.19 942 LEU A O 1
ATOM 7285 N N . ARG A 1 943 ? 8.286 24.475 54.975 1.00 93.81 943 ARG A N 1
ATOM 7286 C CA . ARG A 1 943 ? 9.299 24.879 55.963 1.00 93.81 943 ARG A CA 1
ATOM 7287 C C . ARG A 1 943 ? 10.710 24.970 55.364 1.00 93.81 943 ARG A C 1
ATOM 7289 O O . ARG A 1 943 ? 11.654 25.267 56.094 1.00 93.81 943 ARG A O 1
ATOM 7296 N N . ASP A 1 944 ? 10.876 24.739 54.058 1.00 95.44 944 ASP A N 1
ATOM 7297 C CA . ASP A 1 944 ? 12.189 24.748 53.405 1.00 95.44 944 ASP A CA 1
ATOM 7298 C C . ASP A 1 944 ? 12.838 26.150 53.463 1.00 95.44 944 ASP A C 1
ATOM 7300 O O . ASP A 1 944 ? 12.170 27.155 53.183 1.00 95.44 944 ASP A O 1
ATOM 7304 N N . PRO A 1 945 ? 14.144 26.271 53.773 1.00 93.25 945 PRO A N 1
ATOM 7305 C CA . PRO A 1 945 ? 14.843 27.558 53.723 1.00 93.25 945 PRO A CA 1
ATOM 7306 C C . PRO A 1 945 ? 14.764 28.240 52.343 1.00 93.25 945 PRO A C 1
ATOM 7308 O O . PRO A 1 945 ? 14.809 29.471 52.254 1.00 93.25 945 PRO A O 1
ATOM 7311 N N . PHE A 1 946 ? 14.606 27.475 51.261 1.00 95.25 946 PHE A N 1
ATOM 7312 C CA . PHE A 1 946 ? 14.547 27.974 49.895 1.00 95.25 946 PHE A CA 1
ATOM 7313 C C . PHE A 1 946 ? 13.141 28.441 49.496 1.00 95.25 946 PHE A C 1
ATOM 7315 O O . PHE A 1 946 ? 12.175 27.681 49.498 1.00 95.25 946 PHE A O 1
ATOM 7322 N N . VAL A 1 947 ? 13.037 29.709 49.087 1.00 95.31 947 VAL A N 1
ATOM 7323 C CA . VAL A 1 947 ? 11.760 30.367 48.750 1.00 95.31 947 VAL A CA 1
ATOM 7324 C C . VAL A 1 947 ? 10.961 29.637 47.663 1.00 95.31 947 VAL A C 1
ATOM 7326 O O . VAL A 1 947 ? 9.737 29.553 47.751 1.00 95.31 947 VAL A O 1
ATOM 7329 N N . HIS A 1 948 ? 11.636 29.077 46.656 1.00 93.62 948 HIS A N 1
ATOM 7330 C CA . HIS A 1 948 ? 10.965 28.414 45.538 1.00 93.62 948 HIS A CA 1
ATOM 7331 C C . HIS A 1 948 ? 10.365 27.056 45.931 1.00 93.62 948 HIS A C 1
ATOM 7333 O O . HIS A 1 948 ? 9.297 26.724 45.426 1.00 93.62 948 HIS A O 1
ATOM 7339 N N . ALA A 1 949 ? 10.967 26.334 46.885 1.00 94.00 949 ALA A N 1
ATOM 7340 C CA . ALA A 1 949 ? 10.398 25.106 47.444 1.00 94.00 949 ALA A CA 1
ATOM 7341 C C . ALA A 1 949 ? 9.095 25.401 48.210 1.00 94.00 949 ALA A C 1
ATOM 7343 O O . ALA A 1 949 ? 8.056 24.819 47.896 1.00 94.00 949 ALA A O 1
ATOM 7344 N N . ARG A 1 950 ? 9.102 26.409 49.100 1.00 96.69 950 ARG A N 1
ATOM 7345 C CA . ARG A 1 950 ? 7.886 26.850 49.816 1.00 96.69 950 ARG A CA 1
ATOM 7346 C C . ARG A 1 950 ? 6.775 27.289 48.859 1.00 96.69 950 ARG A C 1
ATOM 7348 O O . ARG A 1 950 ? 5.619 26.914 49.033 1.00 96.69 950 ARG A O 1
ATOM 7355 N N . ASN A 1 951 ? 7.119 28.048 47.816 1.00 96.00 951 ASN A N 1
ATOM 7356 C CA . ASN A 1 951 ? 6.154 28.471 46.799 1.00 96.00 951 ASN A CA 1
ATOM 7357 C C . ASN A 1 951 ? 5.596 27.287 45.983 1.00 96.00 951 ASN A C 1
ATOM 7359 O O . ASN A 1 951 ? 4.397 27.246 45.709 1.00 96.00 951 ASN A O 1
ATOM 7363 N N . ALA A 1 952 ? 6.440 26.314 45.624 1.00 94.25 952 ALA A N 1
ATOM 7364 C CA . ALA A 1 952 ? 6.013 25.092 44.944 1.00 94.25 952 ALA A CA 1
ATOM 7365 C C . ALA A 1 952 ? 5.058 24.255 45.810 1.00 94.25 952 ALA A C 1
ATOM 7367 O O . ALA A 1 952 ? 4.073 23.739 45.290 1.00 94.25 952 ALA A O 1
ATOM 7368 N N . ALA A 1 953 ? 5.291 24.178 47.124 1.00 96.62 953 ALA A N 1
ATOM 7369 C CA . ALA A 1 953 ? 4.404 23.478 48.051 1.00 96.62 953 ALA A CA 1
ATOM 7370 C C . ALA A 1 953 ? 3.005 24.115 48.122 1.00 96.62 953 ALA A C 1
ATOM 7372 O O . ALA A 1 953 ? 2.007 23.400 48.090 1.00 96.62 953 ALA A O 1
ATOM 7373 N N . LEU A 1 954 ? 2.911 25.452 48.136 1.00 96.69 954 LEU A N 1
ATOM 7374 C CA . LEU A 1 954 ? 1.625 26.167 48.098 1.00 96.69 954 LEU A CA 1
ATOM 7375 C C . LEU A 1 954 ? 0.874 25.976 46.772 1.00 96.69 954 LEU A C 1
ATOM 7377 O O . LEU A 1 954 ? -0.351 25.871 46.771 1.00 96.69 954 LEU A O 1
ATOM 7381 N N . LEU A 1 955 ? 1.594 25.936 45.645 1.00 93.38 955 LEU A N 1
ATOM 7382 C CA . LEU A 1 955 ? 1.014 25.630 44.333 1.00 93.38 955 LEU A CA 1
ATOM 7383 C C . LEU A 1 955 ? 0.498 24.186 44.276 1.00 93.38 955 LEU A C 1
ATOM 7385 O O . LEU A 1 955 ? -0.635 23.963 43.858 1.00 93.38 955 LEU A O 1
ATOM 7389 N N . ALA A 1 956 ? 1.297 23.223 44.742 1.00 94.12 956 ALA A N 1
ATOM 7390 C CA . ALA A 1 956 ? 0.924 21.813 44.763 1.00 94.12 956 ALA A CA 1
ATOM 7391 C C . ALA A 1 956 ? -0.274 21.549 45.692 1.00 94.12 956 ALA A C 1
ATOM 7393 O O . ALA A 1 956 ? -1.213 20.866 45.289 1.00 94.12 956 ALA A O 1
ATOM 7394 N N . LEU A 1 957 ? -0.303 22.154 46.887 1.00 94.88 957 LEU A N 1
ATOM 7395 C CA . LEU A 1 957 ? -1.455 22.096 47.794 1.00 94.88 957 LEU A CA 1
ATOM 7396 C C . LEU A 1 957 ? -2.722 22.674 47.160 1.00 94.88 957 LEU A C 1
ATOM 7398 O O . LEU A 1 957 ? -3.781 22.072 47.297 1.00 94.88 957 LEU A O 1
ATOM 7402 N N . ALA A 1 958 ? -2.643 23.809 46.462 1.00 92.12 958 ALA A N 1
ATOM 7403 C CA . ALA A 1 958 ? -3.811 24.376 45.786 1.00 92.12 958 ALA A CA 1
ATOM 7404 C C . ALA A 1 958 ? -4.316 23.471 44.644 1.00 92.12 958 ALA A C 1
ATOM 7406 O O . ALA A 1 958 ? -5.521 23.281 44.509 1.00 92.12 958 ALA A O 1
ATOM 7407 N N . ALA A 1 959 ? -3.404 22.883 43.861 1.00 90.88 959 ALA A N 1
ATOM 7408 C CA . ALA A 1 959 ? -3.742 22.012 42.733 1.00 90.88 959 ALA A CA 1
ATOM 7409 C C . ALA A 1 959 ? -4.281 20.630 43.152 1.00 90.88 959 ALA A C 1
ATOM 7411 O O . ALA A 1 959 ? -5.083 20.047 42.434 1.00 90.88 959 ALA A O 1
ATOM 7412 N N . THR A 1 960 ? -3.866 20.105 44.309 1.00 94.56 960 THR A N 1
ATOM 7413 C CA . THR A 1 960 ? -4.261 18.767 44.803 1.00 94.56 960 THR A CA 1
ATOM 7414 C C . THR A 1 960 ? -5.426 18.793 45.800 1.00 94.56 960 THR A C 1
ATOM 7416 O O . THR A 1 960 ? -5.737 17.771 46.408 1.00 94.56 960 THR A O 1
ATOM 7419 N N . ALA A 1 961 ? -6.104 19.938 45.959 1.00 92.06 961 ALA A N 1
ATOM 7420 C CA . ALA A 1 961 ? -7.148 20.152 46.968 1.00 92.06 961 ALA A CA 1
ATOM 7421 C C . ALA A 1 961 ? -8.344 19.178 46.886 1.00 92.06 961 ALA A C 1
ATOM 7423 O O . ALA A 1 961 ? -9.039 18.967 47.884 1.00 92.06 961 ALA A O 1
ATOM 7424 N N . GLU A 1 962 ? -8.583 18.562 45.726 1.00 91.12 962 GLU A N 1
ATOM 7425 C CA . GLU A 1 962 ? -9.602 17.521 45.534 1.00 91.12 962 GLU A CA 1
ATOM 7426 C C . GLU A 1 962 ? -9.267 16.182 46.221 1.00 91.12 962 GLU A C 1
ATOM 7428 O O . GLU A 1 962 ? -10.181 15.476 46.633 1.00 91.12 962 GLU A O 1
ATOM 7433 N N . TYR A 1 963 ? -7.985 15.847 46.424 1.00 91.00 963 TYR A N 1
ATOM 7434 C CA . TYR A 1 963 ? -7.558 14.541 46.960 1.00 91.00 963 TYR A CA 1
ATOM 7435 C C . TYR A 1 963 ? -7.545 14.437 48.489 1.00 91.00 963 TYR A C 1
ATOM 7437 O O . TYR A 1 963 ? -7.211 13.381 49.027 1.00 91.00 963 TYR A O 1
ATOM 7445 N N . PHE A 1 964 ? -7.872 15.518 49.192 1.00 92.00 964 PHE A N 1
ATOM 7446 C CA . PHE A 1 964 ? -7.880 15.562 50.652 1.00 92.00 964 PHE A CA 1
ATOM 7447 C C . PHE A 1 964 ? -9.307 15.507 51.189 1.00 92.00 964 PHE A C 1
ATOM 7449 O O . PHE A 1 964 ? -10.206 16.141 50.630 1.00 92.00 964 PHE A O 1
ATOM 7456 N N . SER A 1 965 ? -9.511 14.783 52.290 1.00 91.31 965 SER A N 1
ATOM 7457 C CA . SER A 1 965 ? -10.794 14.783 52.995 1.00 91.31 965 SER A CA 1
ATOM 7458 C C . SER A 1 965 ? -11.109 16.177 53.550 1.00 91.31 965 SER A C 1
ATOM 7460 O O . SER A 1 965 ? -10.203 16.971 53.809 1.00 91.31 965 SER A O 1
ATOM 7462 N N . ASP A 1 966 ? -12.387 16.493 53.756 1.00 91.00 966 ASP A N 1
ATOM 7463 C CA . ASP A 1 966 ? -12.780 17.788 54.332 1.00 91.00 966 ASP A CA 1
ATOM 7464 C C . ASP A 1 966 ? -12.240 17.965 55.762 1.00 91.00 966 ASP A C 1
ATOM 7466 O O . ASP A 1 966 ? -11.888 19.074 56.173 1.00 91.00 966 ASP A O 1
ATOM 7470 N N . GLU A 1 967 ? -12.086 16.850 56.482 1.00 88.88 967 GLU A N 1
ATOM 7471 C CA . GLU A 1 967 ? -11.429 16.780 57.784 1.00 88.88 967 GLU A CA 1
ATOM 7472 C C . GLU A 1 967 ? -9.923 17.074 57.688 1.00 88.88 967 GLU A C 1
ATOM 7474 O O . GLU A 1 967 ? -9.448 17.950 58.410 1.00 88.88 967 GLU A O 1
ATOM 7479 N N . ASP A 1 968 ? -9.174 16.449 56.766 1.00 91.38 968 ASP A N 1
ATOM 7480 C CA . ASP A 1 968 ? -7.757 16.777 56.504 1.00 91.38 968 ASP A CA 1
ATOM 7481 C C . ASP A 1 968 ? -7.590 18.258 56.120 1.00 91.38 968 ASP A C 1
ATOM 7483 O O . ASP A 1 968 ? -6.679 18.943 56.599 1.00 91.38 968 ASP A O 1
ATOM 7487 N N . CYS A 1 969 ? -8.483 18.772 55.265 1.00 92.00 969 CYS A N 1
ATOM 7488 C CA . CYS A 1 969 ? -8.494 20.169 54.843 1.00 92.00 969 CYS A CA 1
ATOM 7489 C C . CYS A 1 969 ? -8.598 21.119 56.046 1.00 92.00 969 CYS A C 1
ATOM 7491 O O . CYS A 1 969 ? -7.820 22.073 56.139 1.00 92.00 969 CYS A O 1
ATOM 7493 N N . ALA A 1 970 ? -9.535 20.857 56.962 1.00 89.88 970 ALA A N 1
ATOM 7494 C CA . ALA A 1 970 ? -9.799 21.714 58.115 1.00 89.88 970 ALA A CA 1
ATOM 7495 C C . ALA A 1 970 ? -8.770 21.549 59.247 1.00 89.88 970 ALA A C 1
ATOM 7497 O O . ALA A 1 970 ? -8.321 22.546 59.812 1.00 89.88 970 ALA A O 1
ATOM 7498 N N . SER A 1 971 ? -8.396 20.310 59.572 1.00 90.12 971 SER A N 1
ATOM 7499 C CA . SER A 1 971 ? -7.600 19.975 60.762 1.00 90.12 971 SER A CA 1
ATOM 7500 C C . SER A 1 971 ? -6.087 19.956 60.529 1.00 90.12 971 SER A C 1
ATOM 7502 O O . SER A 1 971 ? -5.333 20.217 61.464 1.00 90.12 971 SER A O 1
ATOM 7504 N N . ARG A 1 972 ? -5.623 19.677 59.301 1.00 91.12 972 ARG A N 1
ATOM 7505 C CA . ARG A 1 972 ? -4.193 19.460 59.002 1.00 91.12 972 ARG A CA 1
ATOM 7506 C C . ARG A 1 972 ? -3.637 20.447 57.981 1.00 91.12 972 ARG A C 1
ATOM 7508 O O . ARG A 1 972 ? -2.554 20.984 58.190 1.00 91.12 972 ARG A O 1
ATOM 7515 N N . ILE A 1 973 ? -4.369 20.737 56.904 1.00 93.50 973 ILE A N 1
ATOM 7516 C CA . ILE A 1 973 ? -3.847 21.561 55.800 1.00 93.50 973 ILE A CA 1
ATOM 7517 C C . ILE A 1 973 ? -3.972 23.063 56.088 1.00 93.50 973 ILE A C 1
ATOM 7519 O O . ILE A 1 973 ? -2.968 23.777 56.026 1.00 93.50 973 ILE A O 1
ATOM 7523 N N . LEU A 1 974 ? -5.166 23.557 56.443 1.00 92.56 974 LEU A N 1
ATOM 7524 C CA . LEU A 1 974 ? -5.366 24.979 56.762 1.00 92.56 974 LEU A CA 1
ATOM 7525 C C . LEU A 1 974 ? -4.392 25.507 57.841 1.00 92.56 974 LEU A C 1
ATOM 7527 O O . LEU A 1 974 ? -3.757 26.538 57.586 1.00 92.56 974 LEU A O 1
ATOM 7531 N N . PRO A 1 975 ? -4.190 24.830 58.996 1.00 94.19 975 PRO A N 1
ATOM 7532 C CA . PRO A 1 975 ? -3.265 25.303 60.030 1.00 94.19 975 PRO A CA 1
ATOM 7533 C C . PRO A 1 975 ? -1.815 25.421 59.551 1.00 94.19 975 PRO A C 1
ATOM 7535 O O . PRO A 1 975 ? -1.078 26.285 60.020 1.00 94.19 975 PRO A O 1
ATOM 7538 N N . VAL A 1 976 ? -1.408 24.586 58.592 1.00 92.88 976 VAL A N 1
ATOM 7539 C CA . VAL A 1 976 ? -0.051 24.564 58.035 1.00 92.88 976 VAL A CA 1
ATOM 7540 C C . VAL A 1 976 ? 0.164 25.656 56.975 1.00 92.88 976 VAL A C 1
ATOM 7542 O O . VAL A 1 976 ? 1.278 26.168 56.857 1.00 92.88 976 VAL A O 1
ATOM 7545 N N . ILE A 1 977 ? -0.879 26.072 56.245 1.00 95.12 977 ILE A N 1
ATOM 7546 C CA . ILE A 1 977 ? -0.803 27.204 55.299 1.00 95.12 977 ILE A CA 1
ATOM 7547 C C . ILE A 1 977 ? -0.770 28.553 56.045 1.00 95.12 977 ILE A C 1
ATOM 7549 O O . ILE A 1 977 ? -0.112 29.490 55.586 1.00 95.12 977 ILE A O 1
ATOM 7553 N N . CYS A 1 978 ? -1.431 28.664 57.206 1.00 94.12 978 CYS A N 1
ATOM 7554 C CA . CYS A 1 978 ? -1.517 29.903 57.995 1.00 94.12 978 CYS A CA 1
ATOM 7555 C C . CYS A 1 978 ? -0.161 30.618 58.223 1.00 94.12 978 CYS A C 1
ATOM 7557 O O . CYS A 1 978 ? -0.079 31.809 57.908 1.00 94.12 978 CYS A O 1
ATOM 7559 N N . PRO A 1 979 ? 0.923 29.957 58.689 1.00 95.56 979 PRO A N 1
ATOM 7560 C CA . PRO A 1 979 ? 2.242 30.582 58.830 1.00 95.56 979 PRO A CA 1
ATOM 7561 C C . PRO A 1 979 ? 2.796 31.214 57.544 1.00 95.56 979 PRO A C 1
ATOM 7563 O O . PRO A 1 979 ? 3.442 32.261 57.602 1.00 95.56 979 PRO A O 1
ATOM 7566 N N . SER A 1 980 ? 2.523 30.630 56.371 1.00 95.88 980 SER A N 1
ATOM 7567 C CA . SER A 1 980 ? 3.021 31.133 55.081 1.00 95.88 980 SER A CA 1
ATOM 7568 C C . SER A 1 980 ? 2.376 32.457 54.651 1.00 95.88 980 SER A C 1
ATOM 7570 O O . SER A 1 980 ? 2.960 33.181 53.844 1.00 95.88 980 SER A O 1
ATOM 7572 N N . LEU A 1 981 ? 1.233 32.844 55.233 1.00 94.56 981 LEU A N 1
ATOM 7573 C CA . LEU A 1 981 ? 0.659 34.189 55.067 1.00 94.56 981 LEU A CA 1
ATOM 7574 C C . LEU A 1 981 ? 1.569 35.289 55.644 1.00 94.56 981 LEU A C 1
ATOM 7576 O O . LEU A 1 981 ? 1.487 36.440 55.216 1.00 94.56 981 LEU A O 1
ATOM 7580 N N . LEU A 1 982 ? 2.454 34.933 56.582 1.00 95.00 982 LEU A N 1
ATOM 7581 C CA . LEU A 1 982 ? 3.433 35.814 57.225 1.00 95.00 982 LEU A CA 1
ATOM 7582 C C . LEU A 1 982 ? 4.881 35.522 56.783 1.00 95.00 982 LEU A C 1
ATOM 7584 O O . LEU A 1 982 ? 5.823 35.998 57.419 1.00 95.00 982 LEU A O 1
ATOM 7588 N N . ASP A 1 983 ? 5.082 34.774 55.689 1.00 96.69 983 ASP A N 1
ATOM 7589 C CA . ASP A 1 983 ? 6.419 34.508 55.142 1.00 96.69 983 ASP A CA 1
ATOM 7590 C C . ASP A 1 983 ? 7.173 35.816 54.852 1.00 96.69 983 ASP A C 1
ATOM 7592 O O . ASP A 1 983 ? 6.576 36.827 54.480 1.00 96.69 983 ASP A O 1
ATOM 7596 N N . LYS A 1 984 ? 8.502 35.814 54.984 1.00 93.06 984 LYS A N 1
ATOM 7597 C CA . LYS A 1 984 ? 9.341 36.992 54.702 1.00 93.06 984 LYS A CA 1
ATOM 7598 C C . LYS A 1 984 ? 9.244 37.419 53.232 1.00 93.06 984 LYS A C 1
ATOM 7600 O O . LYS A 1 984 ? 9.224 38.617 52.936 1.00 93.06 984 LYS A O 1
ATOM 7605 N N . GLU A 1 985 ? 9.093 36.462 52.322 1.00 95.19 985 GLU A N 1
ATOM 7606 C CA . GLU A 1 985 ? 9.063 36.688 50.881 1.00 95.19 985 GLU A CA 1
ATOM 7607 C C . GLU A 1 985 ? 7.647 36.955 50.360 1.00 95.19 985 GLU A C 1
ATOM 7609 O O . GLU A 1 985 ? 6.715 36.181 50.584 1.00 95.19 985 GLU A O 1
ATOM 7614 N N . LYS A 1 986 ? 7.479 38.054 49.608 1.00 93.31 986 LYS A N 1
ATOM 7615 C CA . LYS A 1 986 ? 6.162 38.464 49.083 1.00 93.31 986 LYS A CA 1
ATOM 7616 C C . LYS A 1 986 ? 5.536 37.385 48.195 1.00 93.31 986 LYS A C 1
ATOM 7618 O O . LYS A 1 986 ? 4.339 37.153 48.300 1.00 93.31 986 LYS A O 1
ATOM 7623 N N . LEU A 1 987 ? 6.351 36.717 47.374 1.00 94.75 987 LEU A N 1
ATOM 7624 C CA . LEU A 1 987 ? 5.920 35.638 46.480 1.00 94.75 987 LEU A CA 1
ATOM 7625 C C . LEU A 1 987 ? 5.166 34.533 47.239 1.00 94.75 987 LEU A C 1
ATOM 7627 O O . LEU A 1 987 ? 4.074 34.143 46.837 1.00 94.75 987 LEU A O 1
ATOM 7631 N N . VAL A 1 988 ? 5.727 34.088 48.369 1.00 96.31 988 VAL A N 1
ATOM 7632 C CA . VAL A 1 988 ? 5.143 33.027 49.201 1.00 96.31 988 VAL A CA 1
ATOM 7633 C C . VAL A 1 988 ? 3.854 33.517 49.859 1.00 96.31 988 VAL A C 1
ATOM 7635 O O . VAL A 1 988 ? 2.853 32.812 49.803 1.00 96.31 988 VAL A O 1
ATOM 7638 N N . ARG A 1 989 ? 3.822 34.750 50.391 1.00 97.38 989 ARG A N 1
ATOM 7639 C CA . ARG A 1 989 ? 2.591 35.332 50.963 1.00 97.38 989 ARG A CA 1
ATOM 7640 C C . ARG A 1 989 ? 1.466 35.456 49.935 1.00 97.38 989 ARG A C 1
ATOM 7642 O O . ARG A 1 989 ? 0.329 35.097 50.233 1.00 97.38 989 ARG A O 1
ATOM 7649 N N . ASP A 1 990 ? 1.763 35.954 48.734 1.00 95.31 990 ASP A N 1
ATOM 7650 C CA . ASP A 1 990 ? 0.774 36.109 47.659 1.00 95.31 990 ASP A CA 1
ATOM 7651 C C . ASP A 1 990 ? 0.161 34.750 47.280 1.00 95.31 990 ASP A C 1
ATOM 7653 O O . ASP A 1 990 ? -1.055 34.631 47.126 1.00 95.31 990 ASP A O 1
ATOM 7657 N N . GLN A 1 991 ? 0.996 33.712 47.163 1.00 96.12 991 GLN A N 1
ATOM 7658 C CA . GLN A 1 991 ? 0.545 32.365 46.821 1.00 96.12 991 GLN A CA 1
ATOM 7659 C C . GLN A 1 991 ? -0.158 31.660 47.994 1.00 96.12 991 GLN A C 1
ATOM 7661 O O . GLN A 1 991 ? -1.102 30.904 47.767 1.00 96.12 991 GLN A O 1
ATOM 7666 N N . ALA A 1 992 ? 0.231 31.952 49.239 1.00 96.56 992 ALA A N 1
ATOM 7667 C CA . ALA A 1 992 ? -0.408 31.411 50.436 1.00 96.56 992 ALA A CA 1
ATOM 7668 C C . ALA A 1 992 ? -1.844 31.920 50.590 1.00 96.56 992 ALA A C 1
ATOM 7670 O O . ALA A 1 992 ? -2.721 31.135 50.928 1.00 96.56 992 ALA A O 1
ATOM 7671 N N . ASN A 1 993 ? -2.107 33.191 50.261 1.00 95.50 993 ASN A N 1
ATOM 7672 C CA . ASN A 1 993 ? -3.473 33.728 50.230 1.00 95.50 993 ASN A CA 1
ATOM 7673 C C . ASN A 1 993 ? -4.347 32.981 49.207 1.00 95.50 993 ASN A C 1
ATOM 7675 O O . ASN A 1 993 ? -5.445 32.551 49.544 1.00 95.50 993 ASN A O 1
ATOM 7679 N N . LYS A 1 994 ? -3.840 32.738 47.989 1.00 94.81 994 LYS A N 1
ATOM 7680 C CA . LYS A 1 994 ? -4.581 31.977 46.964 1.00 94.81 994 LYS A CA 1
ATOM 7681 C C . LYS A 1 994 ? -4.877 30.540 47.398 1.00 94.81 994 LYS A C 1
ATOM 7683 O O . LYS A 1 994 ? -5.993 30.069 47.210 1.00 94.81 994 LYS A O 1
ATOM 7688 N N . ALA A 1 995 ? -3.892 29.844 47.972 1.00 95.25 995 ALA A N 1
ATOM 7689 C CA . ALA A 1 995 ? -4.088 28.486 48.478 1.00 95.25 995 ALA A CA 1
ATOM 7690 C C . ALA A 1 995 ? -5.109 28.469 49.631 1.00 95.25 995 ALA A C 1
ATOM 7692 O O . ALA A 1 995 ? -6.040 27.668 49.618 1.00 95.25 995 ALA A O 1
ATOM 7693 N N . MET A 1 996 ? -4.988 29.404 50.578 1.00 94.38 996 MET A N 1
ATOM 7694 C CA . MET A 1 996 ? -5.925 29.599 51.689 1.00 94.38 996 MET A CA 1
ATOM 7695 C C . MET A 1 996 ? -7.370 29.799 51.198 1.00 94.38 996 MET A C 1
ATOM 7697 O O . MET A 1 996 ? -8.284 29.157 51.714 1.00 94.38 996 MET A O 1
ATOM 7701 N N . ASP A 1 997 ? -7.581 30.624 50.166 1.00 94.44 997 ASP A N 1
ATOM 7702 C CA . ASP A 1 997 ? -8.907 30.859 49.582 1.00 94.44 997 ASP A CA 1
ATOM 7703 C C . ASP A 1 997 ? -9.546 29.580 49.012 1.00 94.44 997 ASP A C 1
ATOM 7705 O O . ASP A 1 997 ? -10.742 29.370 49.217 1.00 94.44 997 ASP A O 1
ATOM 7709 N N . VAL A 1 998 ? -8.775 28.706 48.348 1.00 94.44 998 VAL A N 1
ATOM 7710 C CA . VAL A 1 998 ? -9.273 27.425 47.801 1.00 94.44 998 VAL A CA 1
ATOM 7711 C C . VAL A 1 998 ? -9.800 26.519 48.919 1.00 94.44 998 VAL A C 1
ATOM 7713 O O . VAL A 1 998 ? -10.946 26.066 48.866 1.00 94.44 998 VAL A O 1
ATOM 7716 N N . TYR A 1 999 ? -9.007 26.302 49.973 1.00 94.50 999 TYR A N 1
ATOM 7717 C CA . TYR A 1 999 ? -9.404 25.438 51.090 1.00 94.50 999 TYR A CA 1
ATOM 7718 C C . TYR A 1 999 ? -10.557 26.031 51.914 1.00 94.50 999 TYR A C 1
ATOM 7720 O O . TYR A 1 999 ? -11.486 25.308 52.280 1.00 94.50 999 TYR A O 1
ATOM 7728 N N . LEU A 1 1000 ? -10.563 27.349 52.151 1.00 93.06 1000 LEU A N 1
ATOM 7729 C CA . LEU A 1 1000 ? -11.673 28.021 52.833 1.00 93.06 1000 LEU A CA 1
ATOM 7730 C C . LEU A 1 1000 ? -12.977 27.971 52.025 1.00 93.06 1000 LEU A C 1
ATOM 7732 O O . LEU A 1 1000 ? -14.046 27.871 52.625 1.00 93.06 1000 LEU A O 1
ATOM 7736 N N . GLN A 1 1001 ? -12.923 28.042 50.692 1.00 92.69 1001 GLN A N 1
ATOM 7737 C CA . GLN A 1 1001 ? -14.110 27.875 49.846 1.00 92.69 1001 GLN A CA 1
ATOM 7738 C C . GLN A 1 1001 ? -14.662 26.449 49.933 1.00 92.69 1001 GLN A C 1
ATOM 7740 O O . GLN A 1 1001 ? -15.862 26.295 50.165 1.00 92.69 1001 GLN A O 1
ATOM 7745 N N . LYS A 1 1002 ? -13.797 25.426 49.842 1.00 90.75 1002 LYS A N 1
ATOM 7746 C CA . LYS A 1 1002 ? -14.184 24.011 49.977 1.00 90.75 1002 LYS A CA 1
ATOM 7747 C C . LYS A 1 1002 ? -14.878 23.739 51.318 1.00 90.75 1002 LYS A C 1
ATOM 7749 O O . LYS A 1 1002 ? -16.020 23.291 51.338 1.00 90.75 1002 LYS A O 1
ATOM 7754 N N . ILE A 1 1003 ? -14.251 24.117 52.434 1.00 91.88 1003 ILE A N 1
ATOM 7755 C CA . ILE A 1 1003 ? -14.806 23.887 53.780 1.00 91.88 1003 ILE A CA 1
ATOM 7756 C C . ILE A 1 1003 ? -16.110 24.665 54.005 1.00 91.88 1003 ILE A C 1
ATOM 7758 O O . ILE A 1 1003 ? -17.034 24.138 54.618 1.00 91.88 1003 ILE A O 1
ATOM 7762 N N . ARG A 1 1004 ? -16.238 25.893 53.480 1.00 92.00 1004 ARG A N 1
ATOM 7763 C CA . ARG A 1 1004 ? -17.500 26.654 53.553 1.00 92.00 1004 ARG A CA 1
ATOM 7764 C C . ARG A 1 1004 ? -18.630 25.993 52.765 1.00 92.00 1004 ARG A C 1
ATOM 7766 O O . ARG A 1 1004 ? -19.757 25.998 53.248 1.00 92.00 1004 ARG A O 1
ATOM 7773 N N . ALA A 1 1005 ? -18.342 25.427 51.591 1.00 89.88 1005 ALA A N 1
ATOM 7774 C CA . ALA A 1 1005 ? -19.334 24.695 50.806 1.00 89.88 1005 ALA A CA 1
ATOM 7775 C C . ALA A 1 1005 ? -19.837 23.461 51.573 1.00 89.88 1005 ALA A C 1
ATOM 7777 O O . ALA A 1 1005 ? -21.043 23.300 51.754 1.00 89.88 1005 ALA A O 1
ATOM 7778 N N . VAL A 1 1006 ? -18.916 22.666 52.123 1.00 87.81 1006 VAL A N 1
ATOM 7779 C CA . VAL A 1 1006 ? -19.235 21.478 52.930 1.00 87.81 1006 VAL A CA 1
ATOM 7780 C C . VAL A 1 1006 ? -20.043 21.861 54.172 1.00 87.81 1006 VAL A C 1
ATOM 7782 O O . VAL A 1 1006 ? -21.136 21.335 54.368 1.00 87.81 1006 VAL A O 1
ATOM 7785 N N . ALA A 1 1007 ? -19.593 22.855 54.944 1.00 85.88 1007 ALA A N 1
ATOM 7786 C CA . ALA A 1 1007 ? -20.322 23.355 56.111 1.00 85.88 1007 ALA A CA 1
ATOM 7787 C C . ALA A 1 1007 ? -21.736 23.864 55.769 1.00 85.88 1007 ALA A C 1
ATOM 7789 O O . ALA A 1 1007 ? -22.650 23.684 56.564 1.00 85.88 1007 ALA A O 1
ATOM 7790 N N . SER A 1 1008 ? -21.948 24.446 54.580 1.00 87.62 1008 SER A N 1
ATOM 7791 C CA . SER A 1 1008 ? -23.282 24.877 54.125 1.00 87.62 1008 SER A CA 1
ATOM 7792 C C . SER A 1 1008 ? -24.214 23.735 53.693 1.00 87.62 1008 SER A C 1
ATOM 7794 O O . SER A 1 1008 ? -25.410 23.961 53.536 1.00 87.62 1008 SER A O 1
ATOM 7796 N N . SER A 1 1009 ? -23.679 22.523 53.510 1.00 84.81 1009 SER A N 1
ATOM 7797 C CA . SER A 1 1009 ? -24.448 21.299 53.236 1.00 84.81 1009 SER A CA 1
ATOM 7798 C C . SER A 1 1009 ? -24.714 20.441 54.480 1.00 84.81 1009 SER A C 1
ATOM 7800 O O . SER A 1 1009 ? -25.484 19.483 54.410 1.00 84.81 1009 SER A O 1
ATOM 7802 N N . MET A 1 1010 ? -24.097 20.769 55.621 1.00 84.88 1010 MET A N 1
ATOM 7803 C CA . MET A 1 1010 ? -24.312 20.050 56.877 1.00 84.88 1010 MET A CA 1
ATOM 7804 C C . MET A 1 1010 ? -25.680 20.405 57.493 1.00 84.88 1010 MET A C 1
ATOM 7806 O O . MET A 1 1010 ? -26.079 21.568 57.448 1.00 84.88 1010 MET A O 1
ATOM 7810 N N . PRO A 1 1011 ? -26.404 19.443 58.099 1.00 78.69 1011 PRO A N 1
ATOM 7811 C CA . PRO A 1 1011 ? -27.664 19.726 58.789 1.00 78.69 1011 PRO A CA 1
ATOM 7812 C C . PRO A 1 1011 ? -27.489 20.663 59.994 1.00 78.69 1011 PRO A C 1
ATOM 7814 O O . PRO A 1 1011 ? -26.576 20.470 60.795 1.00 78.69 1011 PRO A O 1
ATOM 7817 N N . ASP A 1 1012 ? -28.437 21.586 60.197 1.00 76.19 1012 ASP A N 1
ATOM 7818 C CA . ASP A 1 1012 ? -28.441 22.551 61.317 1.00 76.19 1012 ASP A CA 1
ATOM 7819 C C . ASP A 1 1012 ? -28.441 21.901 62.720 1.00 76.19 1012 ASP A C 1
ATOM 7821 O O . ASP A 1 1012 ? -28.119 22.549 63.717 1.00 76.19 1012 ASP A O 1
ATOM 7825 N N . SER A 1 1013 ? -28.807 20.618 62.827 1.00 73.56 1013 SER A N 1
ATOM 7826 C CA . SER A 1 1013 ? -28.638 19.830 64.051 1.00 73.56 1013 SER A CA 1
ATOM 7827 C C . SER A 1 1013 ? -28.469 18.342 63.749 1.00 73.56 1013 SER A C 1
ATOM 7829 O O . SER A 1 1013 ? -29.210 17.785 62.936 1.00 73.56 1013 SER A O 1
ATOM 7831 N N . VAL A 1 1014 ? -27.558 17.680 64.464 1.00 63.31 1014 VAL A N 1
ATOM 7832 C CA . VAL A 1 1014 ? -27.438 16.216 64.465 1.00 63.31 1014 VAL A CA 1
ATOM 7833 C C . VAL A 1 1014 ? -28.508 15.636 65.393 1.00 63.31 1014 VAL A C 1
ATOM 7835 O O . VAL A 1 1014 ? -28.508 15.915 66.593 1.00 63.31 1014 VAL A O 1
ATOM 7838 N N . LEU A 1 1015 ? -29.421 14.824 64.854 1.00 56.81 1015 LEU A N 1
ATOM 7839 C CA . LEU A 1 1015 ? -30.383 14.078 65.669 1.00 56.81 1015 LEU A CA 1
ATOM 7840 C C . LEU A 1 1015 ? -29.661 12.970 66.463 1.00 56.81 1015 LEU A C 1
ATOM 7842 O O . LEU A 1 1015 ? -28.811 12.280 65.895 1.00 56.81 1015 LEU A O 1
ATOM 7846 N N . PRO A 1 1016 ? -29.994 12.753 67.749 1.00 52.88 1016 PRO A N 1
ATOM 7847 C CA . PRO A 1 1016 ? -29.439 11.641 68.513 1.00 52.88 1016 PRO A CA 1
ATOM 7848 C C . PRO A 1 1016 ? -29.936 10.289 67.961 1.00 52.88 1016 PRO A C 1
ATOM 7850 O O . PRO A 1 1016 ? -31.037 10.229 67.403 1.00 52.88 1016 PRO A O 1
ATOM 7853 N N . PRO A 1 1017 ? -29.177 9.188 68.137 1.00 47.31 1017 PRO A N 1
ATOM 7854 C CA . PRO A 1 1017 ? -29.592 7.870 67.661 1.00 47.31 1017 PRO A CA 1
ATOM 7855 C C . PRO A 1 1017 ? -30.930 7.439 68.288 1.00 47.31 1017 PRO A C 1
ATOM 7857 O O . PRO A 1 1017 ? -31.127 7.648 69.489 1.00 47.31 1017 PRO A O 1
ATOM 7860 N N . PRO A 1 1018 ? -31.847 6.814 67.526 1.00 44.00 1018 PRO A N 1
ATOM 7861 C CA . PRO A 1 1018 ? -33.130 6.378 68.061 1.00 44.00 1018 PRO A CA 1
ATOM 7862 C C . PRO A 1 1018 ? -32.944 5.270 69.104 1.00 44.00 1018 PRO A C 1
ATOM 7864 O O . PRO A 1 1018 ? -32.332 4.234 68.846 1.00 44.00 1018 PRO A O 1
ATOM 7867 N N . SER A 1 1019 ? -33.514 5.479 70.288 1.00 45.56 1019 SER A N 1
ATOM 7868 C CA . SER A 1 1019 ? -33.521 4.513 71.383 1.00 45.56 1019 SER A CA 1
ATOM 7869 C C . SER A 1 1019 ? -34.489 3.359 71.101 1.00 45.56 1019 SER A C 1
ATOM 7871 O O . SER A 1 1019 ? -35.708 3.528 71.087 1.00 45.56 1019 SER A O 1
ATOM 7873 N N . SER A 1 1020 ? -33.955 2.151 70.923 1.00 37.06 1020 SER A N 1
ATOM 7874 C CA . SER A 1 1020 ? -34.742 0.928 70.747 1.00 37.06 1020 SER A CA 1
ATOM 7875 C C . SER A 1 1020 ? -35.049 0.256 72.093 1.00 37.06 1020 SER A C 1
ATOM 7877 O O . SER A 1 1020 ? -34.207 -0.416 72.686 1.00 37.06 1020 SER A O 1
ATOM 7879 N N . GLN A 1 1021 ? -36.289 0.398 72.576 1.00 36.47 1021 GLN A N 1
ATOM 7880 C CA . GLN A 1 1021 ? -36.815 -0.402 73.690 1.00 36.47 1021 GLN A CA 1
ATOM 7881 C C . GLN A 1 1021 ? -37.702 -1.557 73.195 1.00 36.47 1021 GLN A C 1
ATOM 7883 O O . GLN A 1 1021 ? -38.815 -1.345 72.733 1.00 36.47 1021 GLN A O 1
ATOM 7888 N N . MET A 1 1022 ? -37.161 -2.769 73.355 1.00 36.00 1022 MET A N 1
ATOM 7889 C CA . MET A 1 1022 ? -37.802 -4.019 73.810 1.00 36.00 1022 MET A CA 1
ATOM 7890 C C . MET A 1 1022 ? -39.213 -4.418 73.332 1.00 36.00 1022 MET A C 1
ATOM 7892 O O . MET A 1 1022 ? -40.205 -3.828 73.748 1.00 36.00 1022 MET A O 1
ATOM 7896 N N . ALA A 1 1023 ? -39.286 -5.585 72.676 1.00 31.48 1023 ALA A N 1
ATOM 7897 C CA . ALA A 1 1023 ? -40.030 -6.781 73.128 1.00 31.48 1023 ALA A CA 1
ATOM 7898 C C . ALA A 1 1023 ? -39.826 -7.949 72.129 1.00 31.48 1023 ALA A C 1
ATOM 7900 O O . ALA A 1 1023 ? -39.678 -7.690 70.940 1.00 31.48 1023 ALA A O 1
ATOM 7901 N N . ASP A 1 1024 ? -39.898 -9.242 72.464 1.00 32.38 1024 ASP A N 1
ATOM 7902 C CA . ASP A 1 1024 ? -39.507 -10.022 73.658 1.00 32.38 1024 ASP A CA 1
ATOM 7903 C C . ASP A 1 1024 ? -39.558 -11.525 73.245 1.00 32.38 1024 ASP A C 1
ATOM 7905 O O . ASP A 1 1024 ? -40.351 -11.859 72.361 1.00 32.38 1024 ASP A O 1
ATOM 7909 N N . GLY A 1 1025 ? -38.773 -12.448 73.832 1.00 29.34 1025 GLY A N 1
ATOM 7910 C CA . GLY A 1 1025 ? -38.926 -13.892 73.515 1.00 29.34 1025 GLY A CA 1
ATOM 7911 C C . GLY A 1 1025 ? -37.720 -14.846 73.645 1.00 29.34 1025 GLY A C 1
ATOM 7912 O O . GLY A 1 1025 ? -37.070 -15.152 72.654 1.00 29.34 1025 GLY A O 1
ATOM 7913 N N . ALA A 1 1026 ? -37.512 -15.380 74.858 1.00 30.69 1026 ALA A N 1
ATOM 7914 C CA . ALA A 1 1026 ? -36.883 -16.668 75.248 1.00 30.69 1026 ALA A CA 1
ATOM 7915 C C . ALA A 1 1026 ? -35.814 -17.341 74.322 1.00 30.69 1026 ALA A C 1
ATOM 7917 O O . ALA A 1 1026 ? -36.141 -17.821 73.245 1.00 30.69 1026 ALA A O 1
ATOM 7918 N N . ALA A 1 1027 ? -34.519 -17.480 74.655 1.00 32.56 1027 ALA A N 1
ATOM 7919 C CA . ALA A 1 1027 ? -33.814 -18.003 75.852 1.00 32.56 1027 ALA A CA 1
ATOM 7920 C C . ALA A 1 1027 ? -33.263 -19.451 75.719 1.00 32.56 1027 ALA A C 1
ATOM 7922 O O . ALA A 1 1027 ? -33.995 -20.426 75.867 1.00 32.56 1027 ALA A O 1
ATOM 7923 N N . ALA A 1 1028 ? -31.931 -19.572 75.597 1.00 29.66 1028 ALA A N 1
ATOM 7924 C CA . ALA A 1 1028 ? -31.118 -20.718 76.039 1.00 29.66 1028 ALA A CA 1
ATOM 7925 C C . ALA A 1 1028 ? -29.665 -20.258 76.326 1.00 29.66 1028 ALA A C 1
ATOM 7927 O O . ALA A 1 1028 ? -29.150 -19.382 75.637 1.00 29.66 1028 ALA A O 1
ATOM 7928 N N . ALA A 1 1029 ? -29.022 -20.798 77.370 1.00 31.03 1029 ALA A N 1
ATOM 7929 C CA . ALA A 1 1029 ? -27.731 -20.350 77.937 1.00 31.03 1029 ALA A CA 1
ATOM 7930 C C . ALA A 1 1029 ? -27.129 -21.486 78.825 1.00 31.03 1029 ALA A C 1
ATOM 7932 O O . ALA A 1 1029 ? -27.791 -22.521 78.933 1.00 31.03 1029 ALA A O 1
ATOM 7933 N N . PRO A 1 1030 ? -26.047 -21.323 79.634 1.00 53.38 1030 PRO A N 1
ATOM 7934 C CA . PRO A 1 1030 ? -24.780 -20.555 79.523 1.00 53.38 1030 PRO A CA 1
ATOM 7935 C C . PRO A 1 1030 ? -23.517 -21.388 79.957 1.00 53.38 1030 PRO A C 1
ATOM 7937 O O . PRO A 1 1030 ? -23.636 -22.586 80.203 1.00 53.38 1030 PRO A O 1
ATOM 7940 N N . ARG A 1 1031 ? -22.379 -20.692 80.235 1.00 31.00 1031 ARG A N 1
ATOM 7941 C CA . ARG A 1 1031 ? -21.233 -20.981 81.178 1.00 31.00 1031 ARG A CA 1
ATOM 7942 C C . ARG A 1 1031 ? -19.883 -21.302 80.500 1.00 31.00 1031 ARG A C 1
ATOM 7944 O O . ARG A 1 1031 ? -19.886 -21.998 79.500 1.00 31.00 1031 ARG A O 1
ATOM 7951 N N . MET A 1 1032 ? -18.696 -20.879 80.979 1.00 32.16 1032 MET A N 1
ATOM 7952 C CA . MET A 1 1032 ? -18.193 -20.140 82.183 1.00 32.16 1032 MET A CA 1
ATOM 7953 C C . MET A 1 1032 ? -16.834 -19.450 81.800 1.00 32.16 1032 MET A C 1
ATOM 7955 O O . MET A 1 1032 ? -16.387 -19.681 80.685 1.00 32.16 1032 MET A O 1
ATOM 7959 N N . SER A 1 1033 ? -16.087 -18.626 82.567 1.00 26.80 1033 SER A N 1
ATOM 7960 C CA . SER A 1 1033 ? -16.072 -18.219 83.996 1.00 26.80 1033 SER A CA 1
ATOM 7961 C C . SER A 1 1033 ? -15.333 -16.858 84.219 1.00 26.80 1033 SER A C 1
ATOM 7963 O O . SER A 1 1033 ? -14.961 -16.194 83.259 1.00 26.80 1033 SER A O 1
ATOM 7965 N N . THR A 1 1034 ? -15.107 -16.455 85.481 1.00 32.09 1034 THR A N 1
ATOM 7966 C CA . THR A 1 1034 ? -14.391 -15.241 86.002 1.00 32.09 1034 THR A CA 1
ATOM 7967 C C . THR A 1 1034 ? -13.254 -15.665 86.999 1.00 32.09 1034 THR A C 1
ATOM 7969 O O . THR A 1 1034 ? -13.079 -16.886 87.084 1.00 32.09 1034 THR A O 1
ATOM 7972 N N . PRO A 1 1035 ? -12.476 -14.824 87.768 1.00 40.12 1035 PRO A N 1
ATOM 7973 C CA . PRO A 1 1035 ? -12.628 -13.390 88.139 1.00 40.12 1035 PRO A CA 1
ATOM 7974 C C . PRO A 1 1035 ? -11.358 -12.476 88.321 1.00 40.12 1035 PRO A C 1
ATOM 7976 O O . PRO A 1 1035 ? -10.219 -12.875 88.117 1.00 40.12 1035 PRO A O 1
ATOM 7979 N N . GLN A 1 1036 ? -11.632 -11.222 88.734 1.00 28.94 1036 GLN A N 1
ATOM 7980 C CA . GLN A 1 1036 ? -10.796 -10.070 89.195 1.00 28.94 1036 GLN A CA 1
ATOM 7981 C C . GLN A 1 1036 ? -9.784 -10.362 90.354 1.00 28.94 1036 GLN A C 1
ATOM 7983 O O . GLN A 1 1036 ? -9.964 -11.411 90.977 1.00 28.94 1036 GLN A O 1
ATOM 7988 N N . PRO A 1 1037 ? -8.799 -9.475 90.738 1.00 37.03 1037 PRO A N 1
ATOM 7989 C CA . PRO A 1 1037 ? -9.028 -8.037 91.062 1.00 37.03 1037 PRO A CA 1
ATOM 7990 C C . PRO A 1 1037 ? -7.887 -6.962 90.946 1.00 37.03 1037 PRO A C 1
ATOM 7992 O O . PRO A 1 1037 ? -6.699 -7.245 90.984 1.00 37.03 1037 PRO A O 1
ATOM 7995 N N . SER A 1 1038 ? -8.325 -5.688 90.957 1.00 26.78 1038 SER A N 1
ATOM 7996 C CA . SER A 1 1038 ? -7.767 -4.478 91.636 1.00 26.78 1038 SER A CA 1
ATOM 7997 C C . SER A 1 1038 ? -6.318 -3.939 91.473 1.00 26.78 1038 SER A C 1
ATOM 7999 O O . SER A 1 1038 ? -5.352 -4.609 91.814 1.00 26.78 1038 SER A O 1
ATOM 8001 N N . SER A 1 1039 ? -6.256 -2.602 91.295 1.00 28.03 1039 SER A N 1
ATOM 8002 C CA . SER A 1 1039 ? -5.462 -1.590 92.057 1.00 28.03 1039 SER A CA 1
ATOM 8003 C C . SER A 1 1039 ? -4.371 -0.743 91.352 1.00 28.03 1039 SER A C 1
ATOM 8005 O O . SER A 1 1039 ? -3.443 -1.245 90.739 1.00 28.03 1039 SER A O 1
ATOM 8007 N N . GLN A 1 1040 ? -4.535 0.581 91.518 1.00 28.12 1040 GLN A N 1
ATOM 8008 C CA . GLN A 1 1040 ? -3.543 1.644 91.796 1.00 28.12 1040 GLN A CA 1
ATOM 8009 C C . GLN A 1 1040 ? -2.229 1.786 90.987 1.00 28.12 1040 GLN A C 1
ATOM 8011 O O . GLN A 1 1040 ? -1.233 1.122 91.233 1.00 28.12 1040 GLN A O 1
ATOM 8016 N N . SER A 1 1041 ? -2.223 2.834 90.152 1.00 25.06 1041 SER A N 1
ATOM 8017 C CA . SER A 1 1041 ? -1.260 3.960 90.126 1.00 25.06 1041 SER A CA 1
ATOM 8018 C C . SER A 1 1041 ? 0.246 3.747 90.392 1.00 25.06 1041 SER A C 1
ATOM 8020 O O . SER A 1 1041 ? 0.651 3.495 91.521 1.00 25.06 1041 SER A O 1
ATOM 8022 N N . ALA A 1 1042 ? 1.033 4.169 89.391 1.00 25.03 1042 ALA A N 1
ATOM 8023 C CA . ALA A 1 1042 ? 2.309 4.899 89.485 1.00 25.03 1042 ALA A CA 1
ATOM 8024 C C . ALA A 1 1042 ? 3.512 4.266 90.221 1.00 25.03 1042 ALA A C 1
ATOM 8026 O O . ALA A 1 1042 ? 3.537 4.202 91.445 1.00 25.03 1042 ALA A O 1
ATOM 8027 N N . ALA A 1 1043 ? 4.602 4.012 89.476 1.00 23.98 1043 ALA A N 1
ATOM 8028 C CA . ALA A 1 1043 ? 5.878 4.747 89.607 1.00 23.98 1043 ALA A CA 1
ATOM 8029 C C . ALA A 1 1043 ? 7.014 4.148 88.740 1.00 23.98 1043 ALA A C 1
ATOM 8031 O O . ALA A 1 1043 ? 6.983 2.979 88.377 1.00 23.98 1043 ALA A O 1
ATOM 8032 N N . ALA A 1 1044 ? 8.058 4.963 88.535 1.00 27.28 1044 ALA A N 1
ATOM 8033 C CA . ALA A 1 1044 ? 9.443 4.579 88.224 1.00 27.28 1044 ALA A CA 1
ATOM 8034 C C . ALA A 1 1044 ? 9.783 4.005 86.826 1.00 27.28 1044 ALA A C 1
ATOM 8036 O O . ALA A 1 1044 ? 9.920 2.805 86.611 1.00 27.28 1044 ALA A O 1
ATOM 8037 N N . SER A 1 1045 ? 10.135 4.940 85.935 1.00 28.36 1045 SER A N 1
ATOM 8038 C CA . SER A 1 1045 ? 11.346 4.865 85.093 1.00 28.36 1045 SER A CA 1
ATOM 8039 C C . SER A 1 1045 ? 12.547 4.222 85.811 1.00 28.36 1045 SER A C 1
ATOM 8041 O O . SER A 1 1045 ? 12.696 4.453 87.005 1.00 28.36 1045 SER A O 1
ATOM 8043 N N . TRP A 1 1046 ? 13.435 3.522 85.088 1.00 26.52 1046 TRP A N 1
ATOM 8044 C CA . TRP A 1 1046 ? 14.906 3.678 85.170 1.00 26.52 1046 TRP A CA 1
ATOM 8045 C C . TRP A 1 1046 ? 15.571 3.018 83.941 1.00 26.52 1046 TRP A C 1
ATOM 8047 O O . TRP A 1 1046 ? 15.027 2.084 83.357 1.00 26.52 1046 TRP A O 1
ATOM 8057 N N . ALA A 1 1047 ? 16.725 3.535 83.505 1.00 29.83 1047 ALA A N 1
ATOM 8058 C CA . ALA A 1 1047 ? 17.258 3.301 82.157 1.00 29.83 1047 ALA A CA 1
ATOM 8059 C C . ALA A 1 1047 ? 18.429 2.298 82.047 1.00 29.83 1047 ALA A C 1
ATOM 8061 O O . ALA A 1 1047 ? 19.359 2.339 82.847 1.00 29.83 1047 ALA A O 1
ATOM 8062 N N . GLY A 1 1048 ? 18.464 1.575 80.917 1.00 23.56 1048 GLY A N 1
ATOM 8063 C CA . GLY A 1 1048 ? 19.614 1.575 79.991 1.00 23.56 1048 GLY A CA 1
ATOM 8064 C C . GLY A 1 1048 ? 20.725 0.514 80.113 1.00 23.56 1048 GLY A C 1
ATOM 8065 O O . GLY A 1 1048 ? 20.901 -0.117 81.148 1.00 23.56 1048 GLY A O 1
ATOM 8066 N N . TRP A 1 1049 ? 21.537 0.456 79.037 1.00 25.61 1049 TRP A N 1
ATOM 8067 C CA . TRP A 1 1049 ? 22.857 -0.211 78.904 1.00 25.61 1049 TRP A CA 1
ATOM 8068 C C . TRP A 1 1049 ? 22.828 -1.775 78.913 1.00 25.61 1049 TRP A C 1
ATOM 8070 O O . TRP A 1 1049 ? 21.983 -2.372 79.560 1.00 25.61 1049 TRP A O 1
ATOM 8080 N N . ALA A 1 1050 ? 23.695 -2.547 78.225 1.00 25.25 1050 ALA A N 1
ATOM 8081 C CA . ALA A 1 1050 ? 24.776 -2.240 77.271 1.00 25.25 1050 ALA A CA 1
ATOM 8082 C C . ALA A 1 1050 ? 25.321 -3.500 76.519 1.00 25.25 1050 ALA A C 1
ATOM 8084 O O . ALA A 1 1050 ? 25.353 -4.585 77.081 1.00 25.25 1050 ALA A O 1
ATOM 8085 N N . ILE A 1 1051 ? 25.864 -3.289 75.305 1.00 26.19 1051 ILE A N 1
ATOM 8086 C CA . ILE A 1 1051 ? 27.200 -3.732 74.802 1.00 26.19 1051 ILE A CA 1
ATOM 8087 C C . ILE A 1 1051 ? 27.604 -5.242 74.774 1.00 26.19 1051 ILE A C 1
ATOM 8089 O O . ILE A 1 1051 ? 27.939 -5.829 75.792 1.00 26.19 1051 ILE A O 1
ATOM 8093 N N . SER A 1 1052 ? 27.812 -5.737 73.532 1.00 24.98 1052 SER A N 1
ATOM 8094 C CA . SER A 1 1052 ? 28.877 -6.662 73.023 1.00 24.98 1052 SER A CA 1
ATOM 8095 C C . SER A 1 1052 ? 28.962 -8.119 73.552 1.00 24.98 1052 SER A C 1
ATOM 8097 O O . SER A 1 1052 ? 28.877 -8.345 74.748 1.00 24.98 1052 SER A O 1
ATOM 8099 N N . SER A 1 1053 ? 29.021 -9.190 72.742 1.00 27.64 1053 SER A N 1
ATOM 8100 C CA . SER A 1 1053 ? 29.965 -9.639 71.679 1.00 27.64 1053 SER A CA 1
ATOM 8101 C C . SER A 1 1053 ? 31.192 -10.456 72.163 1.00 27.64 1053 SER A C 1
ATOM 8103 O O . SER A 1 1053 ? 31.729 -10.177 73.226 1.00 27.64 1053 SER A O 1
ATOM 8105 N N . PHE A 1 1054 ? 31.607 -11.432 71.324 1.00 24.41 1054 PHE A N 1
ATOM 8106 C CA . PHE A 1 1054 ? 32.852 -12.256 71.268 1.00 24.41 1054 PHE A CA 1
ATOM 8107 C C . PHE A 1 1054 ? 32.709 -13.809 71.298 1.00 24.41 1054 PHE A C 1
ATOM 8109 O O . PHE A 1 1054 ? 32.648 -14.446 72.340 1.00 24.41 1054 PHE A O 1
ATOM 8116 N N . THR A 1 1055 ? 32.691 -14.385 70.084 1.00 25.94 1055 THR A N 1
ATOM 8117 C CA . THR A 1 1055 ? 33.497 -15.516 69.534 1.00 25.94 1055 THR A CA 1
ATOM 8118 C C . THR A 1 1055 ? 33.989 -16.741 70.350 1.00 25.94 1055 THR A C 1
ATOM 8120 O O . THR A 1 1055 ? 34.764 -16.593 71.283 1.00 25.94 1055 THR A O 1
ATOM 8123 N N . ASN A 1 1056 ? 33.799 -17.929 69.721 1.00 27.39 1056 ASN A N 1
ATOM 8124 C CA . ASN A 1 1056 ? 34.729 -19.093 69.572 1.00 27.39 1056 ASN A CA 1
ATOM 8125 C C . ASN A 1 1056 ? 35.171 -19.897 70.832 1.00 27.39 1056 ASN A C 1
ATOM 8127 O O . ASN A 1 1056 ? 35.517 -19.312 71.841 1.00 27.39 1056 ASN A O 1
ATOM 8131 N N . GLN A 1 1057 ? 35.319 -21.237 70.870 1.00 29.89 1057 GLN A N 1
ATOM 8132 C CA . GLN A 1 1057 ? 35.643 -22.270 69.861 1.00 29.89 1057 GLN A CA 1
ATOM 8133 C C . GLN A 1 1057 ? 35.607 -23.698 70.507 1.00 29.89 1057 GLN A C 1
ATOM 8135 O O . GLN A 1 1057 ? 35.905 -23.798 71.691 1.00 29.89 1057 GLN A O 1
ATOM 8140 N N . LEU A 1 1058 ? 35.421 -24.770 69.699 1.00 27.48 1058 LEU A N 1
ATOM 8141 C CA . LEU A 1 1058 ? 35.803 -26.206 69.921 1.00 27.48 1058 LEU A CA 1
ATOM 8142 C C . LEU A 1 1058 ? 35.243 -26.980 71.166 1.00 27.48 1058 LEU A C 1
ATOM 8144 O O . LEU A 1 1058 ? 34.952 -26.394 72.195 1.00 27.48 1058 LEU A O 1
ATOM 8148 N N . SER A 1 1059 ? 35.097 -28.322 71.195 1.00 27.58 1059 SER A N 1
ATOM 8149 C CA . SER A 1 1059 ? 35.124 -29.385 70.159 1.00 27.58 1059 SER A CA 1
ATOM 8150 C C . SER A 1 1059 ? 34.605 -30.750 70.680 1.00 27.58 1059 SER A C 1
ATOM 8152 O O . SER A 1 1059 ? 34.672 -31.028 71.871 1.00 27.58 1059 SER A O 1
ATOM 8154 N N . THR A 1 1060 ? 34.262 -31.653 69.742 1.00 27.73 1060 THR A N 1
ATOM 8155 C CA . THR A 1 1060 ? 34.350 -33.142 69.814 1.00 27.73 1060 THR A CA 1
ATOM 8156 C C . THR A 1 1060 ? 33.594 -33.951 70.885 1.00 27.73 1060 THR A C 1
ATOM 8158 O O . THR A 1 1060 ? 33.980 -33.971 72.047 1.00 27.73 1060 THR A O 1
ATOM 8161 N N . ALA A 1 1061 ? 32.723 -34.856 70.413 1.00 27.77 1061 ALA A N 1
ATOM 8162 C CA . ALA A 1 1061 ? 32.673 -36.264 70.844 1.00 27.77 1061 ALA A CA 1
ATOM 8163 C C . ALA A 1 1061 ? 32.080 -37.145 69.719 1.00 27.77 1061 ALA A C 1
ATOM 8165 O O . ALA A 1 1061 ? 31.278 -36.661 68.923 1.00 27.77 1061 ALA A O 1
ATOM 8166 N N . ALA A 1 1062 ? 32.475 -38.421 69.635 1.00 27.53 1062 ALA A N 1
ATOM 8167 C CA . ALA A 1 1062 ? 32.018 -39.371 68.612 1.00 27.53 1062 ALA A CA 1
ATOM 8168 C C . ALA A 1 1062 ? 31.799 -40.787 69.185 1.00 27.53 1062 ALA A C 1
ATOM 8170 O O . ALA A 1 1062 ? 32.442 -41.166 70.160 1.00 27.53 1062 ALA A O 1
ATOM 8171 N N . GLY A 1 1063 ? 30.943 -41.576 68.524 1.00 27.58 1063 GLY A N 1
ATOM 8172 C CA . GLY A 1 1063 ? 30.723 -43.021 68.721 1.00 27.58 1063 GLY A CA 1
ATOM 8173 C C . GLY A 1 1063 ? 29.570 -43.471 67.807 1.00 27.58 1063 GLY A C 1
ATOM 8174 O O . GLY A 1 1063 ? 28.494 -42.897 67.897 1.00 27.58 1063 GLY A O 1
ATOM 8175 N N . GLN A 1 1064 ? 29.779 -44.266 66.745 1.00 31.56 1064 GLN A N 1
ATOM 8176 C CA . GLN A 1 1064 ? 30.004 -45.732 66.723 1.00 31.56 1064 GLN A CA 1
ATOM 8177 C C . GLN A 1 1064 ? 28.818 -46.515 67.331 1.00 31.56 1064 GLN A C 1
ATOM 8179 O O . GLN A 1 1064 ? 28.359 -46.157 68.404 1.00 31.56 1064 GLN A O 1
ATOM 8184 N N . MET A 1 1065 ? 28.273 -47.595 66.753 1.00 28.47 1065 MET A N 1
ATOM 8185 C CA . MET A 1 1065 ? 28.618 -48.450 65.589 1.00 28.47 1065 MET A CA 1
ATOM 8186 C C . MET A 1 1065 ? 27.286 -49.040 65.010 1.00 28.47 1065 MET A C 1
ATOM 8188 O O . MET A 1 1065 ? 26.231 -48.710 65.538 1.00 28.47 1065 MET A O 1
ATOM 8192 N N . GLN A 1 1066 ? 27.168 -49.872 63.960 1.00 26.00 1066 GLN A N 1
ATOM 8193 C CA . GLN A 1 1066 ? 28.101 -50.703 63.172 1.00 26.00 1066 GLN A CA 1
ATOM 8194 C C . GLN A 1 1066 ? 27.608 -50.828 61.694 1.00 26.00 1066 GLN A C 1
ATOM 8196 O O . GLN A 1 1066 ? 26.927 -49.934 61.201 1.00 26.00 1066 GLN A O 1
ATOM 8201 N N . THR A 1 1067 ? 27.935 -51.910 60.971 1.00 27.55 1067 THR A N 1
ATOM 8202 C CA . THR A 1 1067 ? 27.529 -52.206 59.575 1.00 27.55 1067 THR A CA 1
ATOM 8203 C C . THR A 1 1067 ? 27.115 -53.675 59.395 1.00 27.55 1067 THR A C 1
ATOM 8205 O O . THR A 1 1067 ? 27.595 -54.529 60.137 1.00 27.55 1067 THR A O 1
ATOM 8208 N N . THR A 1 1068 ? 26.290 -53.996 58.383 1.00 26.12 1068 THR A N 1
ATOM 8209 C CA . THR A 1 1068 ? 26.492 -55.112 57.411 1.00 26.12 1068 THR A CA 1
ATOM 8210 C C . THR A 1 1068 ? 25.360 -55.193 56.368 1.00 26.12 1068 THR A C 1
ATOM 8212 O O . THR A 1 1068 ? 24.270 -54.672 56.580 1.00 26.12 1068 THR A O 1
ATOM 8215 N N . ALA A 1 1069 ? 25.640 -55.817 55.217 1.00 29.39 1069 ALA A N 1
ATOM 8216 C CA . ALA A 1 1069 ? 24.717 -55.988 54.086 1.00 29.39 1069 ALA A CA 1
ATOM 8217 C C . ALA A 1 1069 ? 24.146 -57.422 54.007 1.00 29.39 1069 ALA A C 1
ATOM 8219 O O . ALA A 1 1069 ? 24.775 -58.354 54.505 1.00 29.39 1069 ALA A O 1
ATOM 8220 N N . GLY A 1 1070 ? 23.004 -57.624 53.332 1.00 25.80 1070 GLY A N 1
ATOM 8221 C CA . GLY A 1 1070 ? 22.415 -58.958 53.134 1.00 25.80 1070 GLY A CA 1
ATOM 8222 C C . GLY A 1 1070 ? 21.236 -59.005 52.150 1.00 25.80 1070 GLY A C 1
ATOM 8223 O O . GLY A 1 1070 ? 20.370 -58.139 52.157 1.00 25.80 1070 GLY A O 1
ATOM 8224 N N . SER A 1 1071 ? 21.229 -60.021 51.287 1.00 26.05 1071 SER A N 1
ATOM 8225 C CA . SER A 1 1071 ? 20.347 -60.233 50.123 1.00 26.05 1071 SER A CA 1
ATOM 8226 C C . SER A 1 1071 ? 19.059 -61.049 50.373 1.00 26.05 1071 SER A C 1
ATOM 8228 O O . SER A 1 1071 ? 19.020 -61.845 51.302 1.00 26.05 1071 SER A O 1
ATOM 8230 N N . ASN A 1 1072 ? 18.148 -61.020 49.383 1.00 25.98 1072 ASN A N 1
ATOM 8231 C CA . ASN A 1 1072 ? 17.190 -62.079 48.972 1.00 25.98 1072 ASN A CA 1
ATOM 8232 C C . ASN A 1 1072 ? 15.957 -62.449 49.845 1.00 25.98 1072 ASN A C 1
ATOM 8234 O O . ASN A 1 1072 ? 16.070 -63.148 50.840 1.00 25.98 1072 ASN A O 1
ATOM 8238 N N . GLY A 1 1073 ? 14.760 -62.207 49.281 1.00 24.20 1073 GLY A N 1
ATOM 8239 C CA . GLY A 1 1073 ? 13.927 -63.283 48.694 1.00 24.20 1073 GLY A CA 1
ATOM 8240 C C . GLY A 1 1073 ? 12.874 -64.039 49.539 1.00 24.20 1073 GLY A C 1
ATOM 8241 O O . GLY A 1 1073 ? 13.234 -64.932 50.290 1.00 24.20 1073 GLY A O 1
ATOM 8242 N N . THR A 1 1074 ? 11.583 -63.848 49.185 1.00 27.84 1074 THR A N 1
ATOM 8243 C CA . THR A 1 1074 ? 10.437 -64.822 49.238 1.00 27.84 1074 THR A CA 1
ATOM 8244 C C . THR A 1 1074 ? 10.008 -65.437 50.598 1.00 27.84 1074 THR A C 1
ATOM 8246 O O . THR A 1 1074 ? 10.844 -65.751 51.424 1.00 27.84 1074 THR A O 1
ATOM 8249 N N . ALA A 1 1075 ? 8.735 -65.746 50.920 1.00 27.88 1075 ALA A N 1
ATOM 8250 C CA . ALA A 1 1075 ? 7.430 -65.711 50.225 1.00 27.88 1075 ALA A CA 1
ATOM 8251 C C . ALA A 1 1075 ? 6.244 -65.869 51.233 1.00 27.88 1075 ALA A C 1
ATOM 8253 O O . ALA A 1 1075 ? 6.478 -66.140 52.407 1.00 27.88 1075 ALA A O 1
ATOM 8254 N N . ARG A 1 1076 ? 4.995 -65.862 50.708 1.00 27.52 1076 ARG A N 1
ATOM 8255 C CA . ARG A 1 1076 ? 3.685 -66.255 51.316 1.00 27.52 1076 ARG A CA 1
ATOM 8256 C C . ARG A 1 1076 ? 3.043 -65.290 52.338 1.00 27.52 1076 ARG A C 1
ATOM 8258 O O . ARG A 1 1076 ? 3.752 -64.642 53.086 1.00 27.52 1076 ARG A O 1
ATOM 8265 N N . ALA A 1 1077 ? 1.710 -65.232 52.505 1.00 27.64 1077 ALA A N 1
ATOM 8266 C CA . ALA A 1 1077 ? 0.550 -65.528 51.627 1.00 27.64 1077 ALA A CA 1
ATOM 8267 C C . ALA A 1 1077 ? -0.772 -65.168 52.357 1.00 27.64 1077 ALA A C 1
ATOM 8269 O O . ALA A 1 1077 ? -0.903 -65.559 53.512 1.00 27.64 1077 ALA A O 1
ATOM 8270 N N . ALA A 1 1078 ? -1.754 -64.542 51.681 1.00 26.41 1078 ALA A N 1
ATOM 8271 C CA . ALA A 1 1078 ? -3.215 -64.731 51.861 1.00 26.41 1078 ALA A CA 1
ATOM 8272 C C . ALA A 1 1078 ? -4.031 -63.769 50.957 1.00 26.41 1078 ALA A C 1
ATOM 8274 O O . ALA A 1 1078 ? -3.669 -62.608 50.799 1.00 26.41 1078 ALA A O 1
ATOM 8275 N N . SER A 1 1079 ? -5.140 -64.250 50.386 1.00 27.16 1079 SER A N 1
ATOM 8276 C CA . SER A 1 1079 ? -6.190 -63.487 49.657 1.00 27.16 1079 SER A CA 1
ATOM 8277 C C . SER A 1 1079 ? -7.549 -63.712 50.377 1.00 27.16 1079 SER A C 1
ATOM 8279 O O . SER A 1 1079 ? -7.505 -64.445 51.372 1.00 27.16 1079 SER A O 1
ATOM 8281 N N . PRO A 1 1080 ? -8.732 -63.150 49.994 1.00 47.59 1080 PRO A N 1
ATOM 8282 C CA . PRO A 1 1080 ? -9.403 -63.185 48.661 1.00 47.59 1080 PRO A CA 1
ATOM 8283 C C . PRO A 1 1080 ? -9.846 -61.786 48.124 1.00 47.59 1080 PRO A C 1
ATOM 8285 O O . PRO A 1 1080 ? -9.912 -60.843 48.897 1.00 47.59 1080 PRO A O 1
ATOM 8288 N N . SER A 1 1081 ? -9.974 -61.538 46.803 1.00 30.81 1081 SER A N 1
ATOM 8289 C CA . SER A 1 1081 ? -11.113 -61.816 45.865 1.00 30.81 1081 SER A CA 1
ATOM 8290 C C . SER A 1 1081 ? -12.332 -60.877 46.065 1.00 30.81 1081 SER A C 1
ATOM 8292 O O . SER A 1 1081 ? -12.654 -60.592 47.209 1.00 30.81 1081 SER A O 1
ATOM 8294 N N . MET A 1 1082 ? -13.065 -60.335 45.071 1.00 30.52 1082 MET A N 1
ATOM 8295 C CA . MET A 1 1082 ? -13.304 -60.638 43.632 1.00 30.52 1082 MET A CA 1
ATOM 8296 C C . MET A 1 1082 ? -13.274 -59.337 42.771 1.00 30.52 1082 MET A C 1
ATOM 8298 O O . MET A 1 1082 ? -13.564 -58.276 43.306 1.00 30.52 1082 MET A O 1
ATOM 8302 N N . ALA A 1 1083 ? -12.734 -59.312 41.536 1.00 30.98 1083 ALA A N 1
ATOM 8303 C CA . ALA A 1 1083 ? -13.358 -59.587 40.207 1.00 30.98 1083 ALA A CA 1
ATOM 8304 C C . ALA A 1 1083 ? -14.413 -58.534 39.762 1.00 30.98 1083 ALA A C 1
ATOM 8306 O O . ALA A 1 1083 ? -15.188 -58.093 40.596 1.00 30.98 1083 ALA A O 1
ATOM 8307 N N . THR A 1 1084 ? -14.528 -58.062 38.506 1.00 29.95 1084 THR A N 1
ATOM 8308 C CA . THR A 1 1084 ? -14.073 -58.478 37.141 1.00 29.95 1084 THR A CA 1
ATOM 8309 C C . THR A 1 1084 ? -13.651 -57.224 36.324 1.00 29.95 1084 THR A C 1
ATOM 8311 O O . THR A 1 1084 ? -14.223 -56.172 36.568 1.00 29.95 1084 THR A O 1
ATOM 8314 N N . GLY A 1 1085 ? -12.681 -57.156 35.390 1.00 28.88 1085 GLY A N 1
ATOM 8315 C CA . GLY A 1 1085 ? -12.291 -58.039 34.264 1.00 28.88 1085 GLY A CA 1
ATOM 8316 C C . GLY A 1 1085 ? -13.080 -57.656 32.989 1.00 28.88 1085 GLY A C 1
ATOM 8317 O O . GLY A 1 1085 ? -14.291 -57.541 33.103 1.00 28.88 1085 GLY A O 1
ATOM 8318 N N . GLY A 1 1086 ? -12.572 -57.438 31.762 1.00 27.75 1086 GLY A N 1
ATOM 8319 C CA . GLY A 1 1086 ? -11.260 -57.381 31.062 1.00 27.75 1086 GLY A CA 1
ATOM 8320 C C . GLY A 1 1086 ? -11.566 -56.901 29.604 1.00 27.75 1086 GLY A C 1
ATOM 8321 O O . GLY A 1 1086 ? -12.734 -56.848 29.245 1.00 27.75 1086 GLY A O 1
ATOM 8322 N N . GLY A 1 1087 ? -10.696 -56.486 28.674 1.00 26.69 1087 GLY A N 1
ATOM 8323 C CA . GLY A 1 1087 ? -9.271 -56.708 28.437 1.00 26.69 1087 GLY A CA 1
ATOM 8324 C C . GLY A 1 1087 ? -9.029 -57.749 27.324 1.00 26.69 1087 GLY A C 1
ATOM 8325 O O . GLY A 1 1087 ? -9.097 -58.930 27.657 1.00 26.69 1087 GLY A O 1
ATOM 8326 N N . LYS A 1 1088 ? -8.690 -57.345 26.069 1.00 30.58 1088 LYS A N 1
ATOM 8327 C CA . LYS A 1 1088 ? -7.619 -57.956 25.215 1.00 30.58 1088 LYS A CA 1
ATOM 8328 C C . LYS A 1 1088 ? -7.525 -57.541 23.721 1.00 30.58 1088 LYS A C 1
ATOM 8330 O O . LYS A 1 1088 ? -8.519 -57.505 23.014 1.00 30.58 1088 LYS A O 1
ATOM 8335 N N . ALA A 1 1089 ? -6.258 -57.495 23.277 1.00 25.05 1089 ALA A N 1
ATOM 8336 C CA . ALA A 1 1089 ? -5.670 -58.036 22.031 1.00 25.05 1089 ALA A CA 1
ATOM 8337 C C . ALA A 1 1089 ? -5.823 -57.338 20.654 1.00 25.05 1089 ALA A C 1
ATOM 8339 O O . ALA A 1 1089 ? -6.888 -57.292 20.050 1.00 25.05 1089 ALA A O 1
ATOM 8340 N N . THR A 1 1090 ? -4.658 -56.992 20.089 1.00 39.91 1090 THR A N 1
ATOM 8341 C CA . THR A 1 1090 ? -4.323 -57.006 18.649 1.00 39.91 1090 THR A CA 1
ATOM 8342 C C . THR A 1 1090 ? -4.167 -58.444 18.116 1.00 39.91 1090 THR A C 1
ATOM 8344 O O . THR A 1 1090 ? -3.897 -59.364 18.893 1.00 39.91 1090 THR A O 1
ATOM 8347 N N . PRO A 1 1091 ? -4.316 -58.661 16.794 1.00 38.53 1091 PRO A N 1
ATOM 8348 C CA . PRO A 1 1091 ? -3.130 -58.858 15.937 1.00 38.53 1091 PRO A CA 1
ATOM 8349 C C . PRO A 1 1091 ? -3.241 -58.157 14.561 1.00 38.53 1091 PRO A C 1
ATOM 8351 O O . PRO A 1 1091 ? -4.303 -57.665 14.196 1.00 38.53 1091 PRO A O 1
ATOM 8354 N N . GLY A 1 1092 ? -2.143 -58.090 13.793 1.00 25.78 1092 GLY A N 1
ATOM 8355 C CA . GLY A 1 1092 ? -2.073 -57.344 12.521 1.00 25.78 1092 GLY A CA 1
ATOM 8356 C C . GLY A 1 1092 ? -1.764 -58.175 11.264 1.00 25.78 1092 GLY A C 1
ATOM 8357 O O . GLY A 1 1092 ? -1.438 -59.354 11.350 1.00 25.78 1092 GLY A O 1
ATOM 8358 N N . SER A 1 1093 ? -1.850 -57.519 10.100 1.00 27.02 1093 SER A N 1
ATOM 8359 C CA . SER A 1 1093 ? -1.345 -57.900 8.761 1.00 27.02 1093 SER A CA 1
ATOM 8360 C C . SER A 1 1093 ? -1.670 -56.713 7.825 1.00 27.02 1093 SER A C 1
ATOM 8362 O O . SER A 1 1093 ? -2.812 -56.276 7.847 1.00 27.02 1093 SER A O 1
ATOM 8364 N N . SER A 1 1094 ? -0.774 -55.995 7.135 1.00 28.20 1094 SER A N 1
ATOM 8365 C CA . SER A 1 1094 ? 0.358 -56.305 6.231 1.00 28.20 1094 SER A CA 1
ATOM 8366 C C . SER A 1 1094 ? -0.011 -56.287 4.732 1.00 28.20 1094 SER A C 1
ATOM 8368 O O . SER A 1 1094 ? -0.841 -57.076 4.290 1.00 28.20 1094 SER A O 1
ATOM 8370 N N . SER A 1 1095 ? 0.617 -55.356 3.987 1.00 28.25 1095 SER A N 1
ATOM 8371 C CA . SER A 1 1095 ? 0.853 -55.246 2.517 1.00 28.25 1095 SER A CA 1
ATOM 8372 C C . SER A 1 1095 ? 1.027 -53.747 2.190 1.00 28.25 1095 SER A C 1
ATOM 8374 O O . SER A 1 1095 ? 0.071 -53.002 2.342 1.00 28.25 1095 SER A O 1
ATOM 8376 N N . ALA A 1 1096 ? 2.186 -53.144 1.900 1.00 29.91 1096 ALA A N 1
ATOM 8377 C CA . ALA A 1 1096 ? 3.452 -53.541 1.265 1.00 29.91 1096 ALA A CA 1
ATOM 8378 C C . ALA A 1 1096 ? 3.442 -53.543 -0.278 1.00 29.91 1096 ALA A C 1
ATOM 8380 O O . ALA A 1 1096 ? 2.797 -54.370 -0.916 1.00 29.91 1096 ALA A O 1
ATOM 8381 N N . SER A 1 1097 ? 4.247 -52.650 -0.865 1.00 28.67 1097 SER A N 1
ATOM 8382 C CA . SER A 1 1097 ? 4.824 -52.754 -2.213 1.00 28.67 1097 SER A CA 1
ATOM 8383 C C . SER A 1 1097 ? 6.067 -51.859 -2.283 1.00 28.67 1097 SER A C 1
ATOM 8385 O O . SER A 1 1097 ? 5.963 -50.636 -2.262 1.00 28.67 1097 SER A O 1
ATOM 8387 N N . THR A 1 1098 ? 7.251 -52.480 -2.319 1.00 29.97 1098 THR A N 1
ATOM 8388 C CA . THR A 1 1098 ? 8.564 -51.811 -2.262 1.00 29.97 1098 THR A CA 1
ATOM 8389 C C . THR A 1 1098 ? 9.568 -52.547 -3.151 1.00 29.97 1098 THR A C 1
ATOM 8391 O O . THR A 1 1098 ? 9.683 -53.762 -3.024 1.00 29.97 1098 THR A O 1
ATOM 8394 N N . LEU A 1 1099 ? 10.335 -51.829 -3.978 1.00 28.67 1099 LEU A N 1
ATOM 8395 C CA . LEU A 1 1099 ? 11.566 -52.242 -4.695 1.00 28.67 1099 LEU A CA 1
ATOM 8396 C C . LEU A 1 1099 ? 12.223 -50.940 -5.226 1.00 28.67 1099 LEU A C 1
ATOM 8398 O O . LEU A 1 1099 ? 11.475 -50.058 -5.629 1.00 28.67 1099 LEU A O 1
ATOM 8402 N N . HIS A 1 1100 ? 13.539 -50.686 -5.327 1.00 30.11 1100 HIS A N 1
ATOM 8403 C CA . HIS A 1 1100 ? 14.832 -51.278 -4.886 1.00 30.11 1100 HIS A CA 1
ATOM 8404 C C . HIS A 1 1100 ? 15.918 -50.177 -5.134 1.00 30.11 1100 HIS A C 1
ATOM 8406 O O . HIS A 1 1100 ? 15.644 -49.259 -5.896 1.00 30.11 1100 HIS A O 1
ATOM 8412 N N . ARG A 1 1101 ? 17.174 -50.159 -4.646 1.00 29.23 1101 ARG A N 1
ATOM 8413 C CA . ARG A 1 1101 ? 17.962 -50.923 -3.649 1.00 29.23 1101 ARG A CA 1
ATOM 8414 C C . ARG A 1 1101 ? 19.294 -50.159 -3.372 1.00 29.23 1101 ARG A C 1
ATOM 8416 O O . ARG A 1 1101 ? 19.840 -49.588 -4.299 1.00 29.23 1101 ARG A O 1
ATOM 8423 N N . GLN A 1 1102 ? 19.781 -50.209 -2.119 1.00 27.23 1102 GLN A N 1
ATOM 8424 C CA . GLN A 1 1102 ? 21.174 -50.163 -1.557 1.00 27.23 1102 GLN A CA 1
ATOM 8425 C C . GLN A 1 1102 ? 22.376 -49.711 -2.443 1.00 27.23 1102 GLN A C 1
ATOM 8427 O O . GLN A 1 1102 ? 22.448 -50.069 -3.608 1.00 27.23 1102 GLN A O 1
ATOM 8432 N N . VAL A 1 1103 ? 23.403 -49.005 -1.922 1.00 25.73 1103 VAL A N 1
ATOM 8433 C CA . VAL A 1 1103 ? 24.621 -49.523 -1.207 1.00 25.73 1103 VAL A CA 1
ATOM 8434 C C . VAL A 1 1103 ? 25.351 -48.328 -0.518 1.00 25.73 1103 VAL A C 1
ATOM 8436 O O . VAL A 1 1103 ? 25.586 -47.319 -1.166 1.00 25.73 1103 VAL A O 1
ATOM 8439 N N . VAL A 1 1104 ? 25.486 -48.249 0.819 1.00 27.81 1104 VAL A N 1
ATOM 8440 C CA . VAL A 1 1104 ? 26.633 -48.604 1.720 1.00 27.81 1104 VAL A CA 1
ATOM 8441 C C . VAL A 1 1104 ? 27.997 -47.861 1.537 1.00 27.81 1104 VAL A C 1
ATOM 8443 O O . VAL A 1 1104 ? 28.767 -48.171 0.641 1.00 27.81 1104 VAL A O 1
ATOM 8446 N N . LYS A 1 1105 ? 28.265 -46.938 2.495 1.00 23.98 1105 LYS A N 1
ATOM 8447 C CA . LYS A 1 1105 ? 29.496 -46.484 3.240 1.00 23.98 1105 LYS A CA 1
ATOM 8448 C C . LYS A 1 1105 ? 30.844 -47.273 3.113 1.00 23.98 1105 LYS A C 1
ATOM 8450 O O . LYS A 1 1105 ? 30.789 -48.428 2.711 1.00 23.98 1105 LYS A O 1
ATOM 8455 N N . PRO A 1 1106 ? 31.985 -46.846 3.745 1.00 48.31 1106 PRO A N 1
ATOM 8456 C CA . PRO A 1 1106 ? 32.569 -45.503 4.051 1.00 48.31 1106 PRO A CA 1
ATOM 8457 C C . PRO A 1 1106 ? 34.129 -45.413 3.869 1.00 48.31 1106 PRO A C 1
ATOM 8459 O O . PRO A 1 1106 ? 34.775 -46.434 3.669 1.00 48.31 1106 PRO A O 1
ATOM 8462 N N . THR A 1 1107 ? 34.767 -44.252 4.128 1.00 23.91 1107 THR A N 1
ATOM 8463 C CA . THR A 1 1107 ? 36.166 -44.152 4.658 1.00 23.91 1107 THR A CA 1
ATOM 8464 C C . THR A 1 1107 ? 36.435 -42.812 5.379 1.00 23.91 1107 THR A C 1
ATOM 8466 O O . THR A 1 1107 ? 35.755 -41.823 5.118 1.00 23.91 1107 THR A O 1
ATOM 8469 N N . GLN A 1 1108 ? 37.399 -42.787 6.316 1.00 25.88 1108 GLN A N 1
ATOM 8470 C CA . GLN A 1 1108 ? 37.747 -41.645 7.198 1.00 25.88 1108 GLN A CA 1
ATOM 8471 C C . GLN A 1 1108 ? 39.303 -41.410 7.231 1.00 25.88 1108 GLN A C 1
ATOM 8473 O O . GLN A 1 1108 ? 39.963 -41.939 6.338 1.00 25.88 1108 GLN A O 1
ATOM 8478 N N . PRO A 1 1109 ? 39.912 -40.568 8.109 1.00 56.47 1109 PRO A N 1
ATOM 8479 C CA . PRO A 1 1109 ? 40.882 -39.516 7.747 1.00 56.47 1109 PRO A CA 1
ATOM 8480 C C . PRO A 1 1109 ? 42.380 -39.903 7.916 1.00 56.47 1109 PRO A C 1
ATOM 8482 O O . PRO A 1 1109 ? 42.686 -41.052 8.235 1.00 56.47 1109 PRO A O 1
ATOM 8485 N N . PRO A 1 1110 ? 43.330 -38.961 7.707 1.00 35.22 1110 PRO A N 1
ATOM 8486 C CA . PRO A 1 1110 ? 43.957 -38.212 8.829 1.00 35.22 1110 PRO A CA 1
ATOM 8487 C C . PRO A 1 1110 ? 44.092 -36.687 8.545 1.00 35.22 1110 PRO A C 1
ATOM 8489 O O . PRO A 1 1110 ? 44.122 -36.275 7.394 1.00 35.22 1110 PRO A O 1
ATOM 8492 N N . ALA A 1 1111 ? 43.979 -35.761 9.513 1.00 26.05 1111 ALA A N 1
ATOM 8493 C CA . ALA A 1 1111 ? 44.979 -35.326 10.516 1.00 26.05 1111 ALA A CA 1
ATOM 8494 C C . ALA A 1 1111 ? 46.340 -34.866 9.924 1.00 26.05 1111 ALA A C 1
ATOM 8496 O O . ALA A 1 1111 ? 46.878 -35.544 9.061 1.00 26.05 1111 ALA A O 1
ATOM 8497 N N . SER A 1 1112 ? 47.010 -33.794 10.372 1.00 25.66 1112 SER A N 1
ATOM 8498 C CA . SER A 1 1112 ? 46.668 -32.636 11.227 1.00 25.66 1112 SER A CA 1
ATOM 8499 C C . SER A 1 1112 ? 47.828 -31.615 11.159 1.00 25.66 1112 SER A C 1
ATOM 8501 O O . SER A 1 1112 ? 48.957 -32.006 10.880 1.00 25.66 1112 SER A O 1
ATOM 8503 N N . MET A 1 1113 ? 47.601 -30.334 11.484 1.00 26.34 1113 MET A N 1
ATOM 8504 C CA . MET A 1 1113 ? 48.449 -29.614 12.455 1.00 26.34 1113 MET A CA 1
ATOM 8505 C C . MET A 1 1113 ? 47.809 -28.290 12.900 1.00 26.34 1113 MET A C 1
ATOM 8507 O O . MET A 1 1113 ? 47.042 -27.670 12.173 1.00 26.34 1113 MET A O 1
ATOM 8511 N N . SER A 1 1114 ? 48.098 -27.912 14.143 1.00 26.02 1114 SER A N 1
ATOM 8512 C CA . SER A 1 1114 ? 47.446 -26.851 14.923 1.00 26.02 1114 SER A CA 1
ATOM 8513 C C . SER A 1 1114 ? 48.476 -25.828 15.403 1.00 26.02 1114 SER A C 1
ATOM 8515 O O . SER A 1 1114 ? 49.641 -26.204 15.550 1.00 26.02 1114 SER A O 1
ATOM 8517 N N . ARG A 1 1115 ? 48.024 -24.588 15.681 1.00 25.80 1115 ARG A N 1
ATOM 8518 C CA . ARG A 1 1115 ? 48.456 -23.633 16.742 1.00 25.80 1115 ARG A CA 1
ATOM 8519 C C . ARG A 1 1115 ? 47.991 -22.205 16.366 1.00 25.80 1115 ARG A C 1
ATOM 8521 O O . ARG A 1 1115 ? 48.045 -21.871 15.192 1.00 25.80 1115 ARG A O 1
ATOM 8528 N N . THR A 1 1116 ? 47.535 -21.304 17.249 1.00 24.58 1116 THR A N 1
ATOM 8529 C CA . THR A 1 1116 ? 47.303 -21.329 18.716 1.00 24.58 1116 THR A CA 1
ATOM 8530 C C . THR A 1 1116 ? 46.505 -20.090 19.146 1.00 24.58 1116 THR A C 1
ATOM 8532 O O . THR A 1 1116 ? 46.932 -19.001 18.782 1.00 24.58 1116 THR A O 1
ATOM 8535 N N . SER A 1 1117 ? 45.509 -20.234 20.034 1.00 27.67 1117 SER A N 1
ATOM 8536 C CA . SER A 1 1117 ? 45.397 -19.445 21.287 1.00 27.67 1117 SER A CA 1
ATOM 8537 C C . SER A 1 1117 ? 44.186 -19.862 22.148 1.00 27.67 1117 SER A C 1
ATOM 8539 O O . SER A 1 1117 ? 43.032 -19.761 21.750 1.00 27.67 1117 SER A O 1
ATOM 8541 N N . SER A 1 1118 ? 44.475 -20.341 23.358 1.00 26.45 1118 SER A N 1
ATOM 8542 C CA . SER A 1 1118 ? 43.571 -20.421 24.522 1.00 26.45 1118 SER A CA 1
ATOM 8543 C C . SER A 1 1118 ? 43.444 -19.025 25.181 1.00 26.45 1118 SER A C 1
ATOM 8545 O O . SER A 1 1118 ? 44.274 -18.170 24.887 1.00 26.45 1118 SER A O 1
ATOM 8547 N N . THR A 1 1119 ? 42.479 -18.696 26.053 1.00 25.59 1119 THR A N 1
ATOM 8548 C CA . THR A 1 1119 ? 42.093 -19.386 27.311 1.00 25.59 1119 THR A CA 1
ATOM 8549 C C . THR A 1 1119 ? 40.664 -19.081 27.793 1.00 25.59 1119 THR A C 1
ATOM 8551 O O . THR A 1 1119 ? 40.150 -17.991 27.570 1.00 25.59 1119 THR A O 1
ATOM 8554 N N . ALA A 1 1120 ? 40.077 -20.033 28.533 1.00 27.31 1120 ALA A N 1
ATOM 8555 C CA . ALA A 1 1120 ? 38.868 -19.863 29.358 1.00 27.31 1120 ALA A CA 1
ATOM 8556 C C . ALA A 1 1120 ? 39.129 -18.958 30.590 1.00 27.31 1120 ALA A C 1
ATOM 8558 O O . ALA A 1 1120 ? 40.282 -18.646 30.881 1.00 27.31 1120 ALA A O 1
ATOM 8559 N N . VAL A 1 1121 ? 38.110 -18.489 31.323 1.00 27.28 1121 VAL A N 1
ATOM 8560 C CA . VAL A 1 1121 ? 37.523 -19.137 32.528 1.00 27.28 1121 VAL A CA 1
ATOM 8561 C C . VAL A 1 1121 ? 36.363 -18.245 33.022 1.00 27.28 1121 VAL A C 1
ATOM 8563 O O . VAL A 1 1121 ? 36.529 -17.030 33.001 1.00 27.28 1121 VAL A O 1
ATOM 8566 N N . ALA A 1 1122 ? 35.215 -18.723 33.522 1.00 25.64 1122 ALA A N 1
ATOM 8567 C CA . ALA A 1 1122 ? 34.575 -20.051 33.489 1.00 25.64 1122 ALA A CA 1
ATOM 8568 C C . ALA A 1 1122 ? 33.075 -19.916 33.871 1.00 25.64 1122 ALA A C 1
ATOM 8570 O O . ALA A 1 1122 ? 32.657 -18.878 34.380 1.00 25.64 1122 ALA A O 1
ATOM 8571 N N . GLU A 1 1123 ? 32.277 -20.969 33.673 1.00 23.47 1123 GLU A N 1
ATOM 8572 C CA . GLU A 1 1123 ? 30.898 -21.078 34.180 1.00 23.47 1123 GLU A CA 1
ATOM 8573 C C . GLU A 1 1123 ? 30.865 -21.486 35.662 1.00 23.47 1123 GLU A C 1
ATOM 8575 O O . GLU A 1 1123 ? 31.521 -22.455 36.045 1.00 23.47 1123 GLU A O 1
ATOM 8580 N N . ALA A 1 1124 ? 30.036 -20.816 36.470 1.00 23.97 1124 ALA A N 1
ATOM 8581 C CA . ALA A 1 1124 ? 29.430 -21.375 37.684 1.00 23.97 1124 ALA A CA 1
ATOM 8582 C C . ALA A 1 1124 ? 28.313 -20.451 38.201 1.00 23.97 1124 ALA A C 1
ATOM 8584 O O . ALA A 1 1124 ? 28.625 -19.410 38.764 1.00 23.97 1124 ALA A O 1
ATOM 8585 N N . PHE A 1 1125 ? 27.041 -20.824 38.009 1.00 23.75 1125 PHE A N 1
ATOM 8586 C CA . PHE A 1 1125 ? 25.923 -20.742 38.976 1.00 23.75 1125 PHE A CA 1
ATOM 8587 C C . PHE A 1 1125 ? 24.596 -21.156 38.290 1.00 23.75 1125 PHE A C 1
ATOM 8589 O O . PHE A 1 1125 ? 24.454 -21.006 37.082 1.00 23.75 1125 PHE A O 1
ATOM 8596 N N . PHE A 1 1126 ? 23.633 -21.641 39.091 1.00 26.39 1126 PHE A N 1
ATOM 8597 C CA . PHE A 1 1126 ? 22.229 -21.994 38.764 1.00 26.39 1126 PHE A CA 1
ATOM 8598 C C . PHE A 1 1126 ? 21.886 -23.402 38.223 1.00 26.39 1126 PHE A C 1
ATOM 8600 O O . PHE A 1 1126 ? 21.724 -23.629 37.027 1.00 26.39 1126 PHE A O 1
ATOM 8607 N N . LYS A 1 1127 ? 21.626 -24.306 39.181 1.00 24.33 1127 LYS A N 1
ATOM 8608 C CA . LYS A 1 1127 ? 20.602 -25.382 39.237 1.00 24.33 1127 LYS A CA 1
ATOM 8609 C C . LYS A 1 1127 ? 20.580 -25.870 40.709 1.00 24.33 1127 LYS A C 1
ATOM 8611 O O . LYS A 1 1127 ? 21.654 -25.918 41.298 1.00 24.33 1127 LYS A O 1
ATOM 8616 N N . GLU A 1 1128 ? 19.479 -26.180 41.404 1.00 26.56 1128 GLU A N 1
ATOM 8617 C CA . GLU A 1 1128 ? 18.045 -26.357 41.076 1.00 26.56 1128 GLU A CA 1
ATOM 8618 C C . GLU A 1 1128 ? 17.128 -25.638 42.115 1.00 26.56 1128 GLU A C 1
ATOM 8620 O O . GLU A 1 1128 ? 17.632 -24.930 42.983 1.00 26.56 1128 GLU A O 1
ATOM 8625 N N . GLY A 1 1129 ? 15.793 -25.777 42.003 1.00 28.30 1129 GLY A N 1
ATOM 8626 C CA . GLY A 1 1129 ? 14.774 -25.143 42.876 1.00 28.30 1129 GLY A CA 1
ATOM 8627 C C . GLY A 1 1129 ? 14.561 -25.811 44.257 1.00 28.30 1129 GLY A C 1
ATOM 8628 O O . GLY A 1 1129 ? 15.404 -26.611 44.663 1.00 28.30 1129 GLY A O 1
ATOM 8629 N N . PRO A 1 1130 ? 13.454 -25.522 44.990 1.00 29.78 1130 PRO A N 1
ATOM 8630 C CA . PRO A 1 1130 ? 12.086 -25.690 44.473 1.00 29.78 1130 PRO A CA 1
ATOM 8631 C C . PRO A 1 1130 ? 11.066 -24.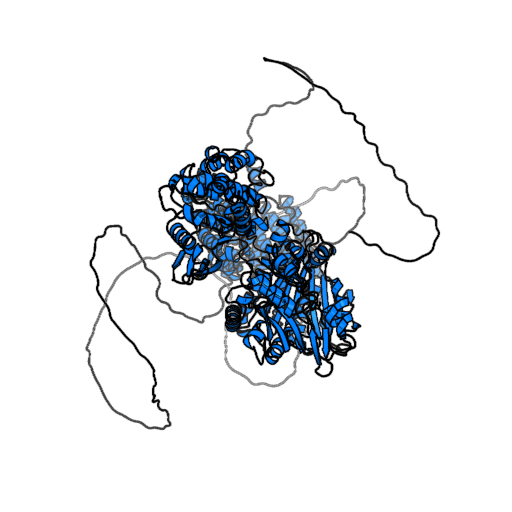582 44.847 1.00 29.78 1130 PRO A C 1
ATOM 8633 O O . PRO A 1 1130 ? 11.373 -23.604 45.518 1.00 29.78 1130 PRO A O 1
ATOM 8636 N N . ASN A 1 1131 ? 9.824 -24.784 44.394 1.00 29.17 1131 ASN A N 1
ATOM 8637 C CA . ASN A 1 1131 ? 8.623 -23.984 44.671 1.00 29.17 1131 ASN A CA 1
ATOM 8638 C C . ASN A 1 1131 ? 8.193 -24.050 46.157 1.00 29.17 1131 ASN A C 1
ATOM 8640 O O . ASN A 1 1131 ? 8.292 -25.125 46.756 1.00 29.17 1131 ASN A O 1
ATOM 8644 N N . PRO A 1 1132 ? 7.617 -22.970 46.718 1.00 29.59 1132 PRO A N 1
ATOM 8645 C CA . PRO A 1 1132 ? 6.399 -23.154 47.510 1.00 29.59 1132 PRO A CA 1
ATOM 8646 C C . PRO A 1 1132 ? 5.312 -22.094 47.255 1.00 29.59 1132 PRO A C 1
ATOM 8648 O O . PRO A 1 1132 ? 5.569 -20.898 47.154 1.00 29.59 1132 PRO A O 1
ATOM 8651 N N . SER A 1 1133 ? 4.065 -22.557 47.258 1.00 29.16 1133 SER A N 1
ATOM 8652 C CA . SER A 1 1133 ? 2.852 -21.744 47.379 1.00 29.16 1133 SER A CA 1
ATOM 8653 C C . SER A 1 1133 ? 2.373 -21.659 48.839 1.00 29.16 1133 SER A C 1
ATOM 8655 O O . SER A 1 1133 ? 2.558 -22.621 49.581 1.00 29.16 1133 SER A O 1
ATOM 8657 N N . ALA A 1 1134 ? 1.626 -20.595 49.162 1.00 32.09 1134 ALA A N 1
ATOM 8658 C CA . ALA A 1 1134 ? 0.768 -20.404 50.349 1.00 32.09 1134 ALA A CA 1
ATOM 8659 C C . ALA A 1 1134 ? 1.409 -19.959 51.691 1.00 32.09 1134 ALA A C 1
ATOM 8661 O O . ALA A 1 1134 ? 1.713 -20.763 52.567 1.00 32.09 1134 ALA A O 1
ATOM 8662 N N . ALA A 1 1135 ? 1.462 -18.636 51.863 1.00 27.72 1135 ALA A N 1
ATOM 8663 C CA . ALA A 1 1135 ? 1.175 -17.833 53.066 1.00 27.72 1135 ALA A CA 1
ATOM 8664 C C . ALA A 1 1135 ? 0.872 -16.411 52.525 1.00 27.72 1135 ALA A C 1
ATOM 8666 O O . ALA A 1 1135 ? 1.420 -16.060 51.481 1.00 27.72 1135 ALA A O 1
ATOM 8667 N N . GLY A 1 1136 ? -0.014 -15.575 53.060 1.00 25.03 1136 GLY A N 1
ATOM 8668 C CA . GLY A 1 1136 ? -0.507 -15.414 54.430 1.00 25.03 1136 GLY A CA 1
ATOM 8669 C C . GLY A 1 1136 ? -0.388 -13.912 54.737 1.00 25.03 1136 GLY A C 1
ATOM 8670 O O . GLY A 1 1136 ? 0.672 -13.353 54.477 1.00 25.03 1136 GLY A O 1
ATOM 8671 N N . ASP A 1 1137 ? -1.484 -13.276 55.146 1.00 29.59 1137 ASP A N 1
ATOM 8672 C CA . ASP A 1 1137 ? -1.728 -11.823 55.069 1.00 29.59 1137 ASP A CA 1
ATOM 8673 C C . ASP A 1 1137 ? -0.833 -10.896 55.927 1.00 29.59 1137 ASP A C 1
ATOM 8675 O O . ASP A 1 1137 ? -0.180 -11.343 56.866 1.00 29.59 1137 ASP A O 1
ATOM 8679 N N . GLU A 1 1138 ? -0.937 -9.590 55.620 1.00 34.44 1138 GLU A N 1
ATOM 8680 C CA . GLU A 1 1138 ? -0.640 -8.417 56.478 1.00 34.44 1138 GLU A CA 1
ATOM 8681 C C . GLU A 1 1138 ? 0.843 -8.160 56.890 1.00 34.44 1138 GLU A C 1
ATOM 8683 O O . GLU A 1 1138 ? 1.726 -8.955 56.599 1.00 34.44 1138 GLU A O 1
ATOM 8688 N N . ASP A 1 1139 ? 1.125 -6.970 57.459 1.00 30.56 1139 ASP A N 1
ATOM 8689 C CA . ASP A 1 1139 ? 2.436 -6.397 57.904 1.00 30.56 1139 ASP A CA 1
ATOM 8690 C C . ASP A 1 1139 ? 3.219 -5.438 56.961 1.00 30.56 1139 ASP A C 1
ATOM 8692 O O . ASP A 1 1139 ? 4.366 -5.080 57.232 1.00 30.56 1139 ASP A O 1
ATOM 8696 N N . GLY A 1 1140 ? 2.624 -4.933 55.871 1.00 31.34 1140 GLY A N 1
ATOM 8697 C CA . GLY A 1 1140 ? 3.316 -4.026 54.928 1.00 31.34 1140 GLY A CA 1
ATOM 8698 C C . GLY A 1 1140 ? 3.198 -2.508 55.171 1.00 31.34 1140 GLY A C 1
ATOM 8699 O O . GLY A 1 1140 ? 3.940 -1.742 54.551 1.00 31.34 1140 GLY A O 1
ATOM 8700 N N . GLU A 1 1141 ? 2.251 -2.045 55.996 1.00 35.25 1141 GLU A N 1
ATOM 8701 C CA . GLU A 1 1141 ? 1.838 -0.626 56.005 1.00 35.25 1141 GLU A CA 1
ATOM 8702 C C . GLU A 1 1141 ? 2.544 0.264 57.046 1.00 35.25 1141 GLU A C 1
ATOM 8704 O O . GLU A 1 1141 ? 2.666 1.470 56.818 1.00 35.25 1141 GLU A O 1
ATOM 8709 N N . GLU A 1 1142 ? 3.048 -0.289 58.156 1.00 37.06 1142 GLU A N 1
ATOM 8710 C CA . GLU A 1 1142 ? 3.612 0.523 59.252 1.00 37.06 1142 GLU A CA 1
ATOM 8711 C C . GLU A 1 1142 ? 4.987 1.129 58.904 1.00 37.06 1142 GLU A C 1
ATOM 8713 O O . GLU A 1 1142 ? 5.195 2.328 59.085 1.00 37.06 1142 GLU A O 1
ATOM 8718 N N . GLU A 1 1143 ? 5.894 0.365 58.277 1.00 41.91 1143 GLU A N 1
ATOM 8719 C CA . GLU A 1 1143 ? 7.243 0.842 57.896 1.00 41.91 1143 GLU A CA 1
ATOM 8720 C C . GLU A 1 1143 ? 7.216 1.934 56.793 1.00 41.91 1143 GLU A C 1
ATOM 8722 O O . GLU A 1 1143 ? 8.222 2.581 56.488 1.00 41.91 1143 GLU A O 1
ATOM 8727 N N . PHE A 1 1144 ? 6.060 2.158 56.158 1.00 45.66 1144 PHE A N 1
ATOM 8728 C CA . PHE A 1 1144 ? 5.905 3.107 55.056 1.00 45.66 1144 PHE A CA 1
ATOM 8729 C C . PHE A 1 1144 ? 5.631 4.550 55.515 1.00 45.66 1144 PHE A C 1
ATOM 8731 O O . PHE A 1 1144 ? 6.037 5.499 54.834 1.00 45.66 1144 PHE A O 1
ATOM 8738 N N . ALA A 1 1145 ? 4.974 4.736 56.666 1.00 42.22 1145 ALA A N 1
ATOM 8739 C CA . ALA A 1 1145 ? 4.649 6.064 57.196 1.00 42.22 1145 ALA A CA 1
ATOM 8740 C C . ALA A 1 1145 ? 5.900 6.816 57.700 1.00 42.22 1145 ALA A C 1
ATOM 8742 O O . ALA A 1 1145 ? 6.065 8.011 57.428 1.00 42.22 1145 ALA A O 1
ATOM 8743 N N . ASP A 1 1146 ? 6.830 6.099 58.336 1.00 53.47 1146 ASP A N 1
ATOM 8744 C CA . ASP A 1 1146 ? 8.049 6.656 58.939 1.00 53.47 1146 ASP A CA 1
ATOM 8745 C C . ASP A 1 1146 ? 8.965 7.380 57.939 1.00 53.47 1146 ASP A C 1
ATOM 8747 O O . ASP A 1 1146 ? 9.616 8.369 58.283 1.00 53.47 1146 ASP A O 1
ATOM 8751 N N . ALA A 1 1147 ? 8.977 6.967 56.666 1.00 58.12 1147 ALA A N 1
ATOM 8752 C CA . ALA A 1 1147 ? 9.769 7.624 55.620 1.00 58.12 1147 ALA A CA 1
ATOM 8753 C C . ALA A 1 1147 ? 9.342 9.088 55.356 1.00 58.12 1147 ALA A C 1
ATOM 8755 O O . ALA A 1 1147 ? 10.146 9.917 54.905 1.00 58.12 1147 ALA A O 1
ATOM 8756 N N . TRP A 1 1148 ? 8.080 9.421 55.644 1.00 67.81 1148 TRP A N 1
ATOM 8757 C CA . TRP A 1 1148 ? 7.523 10.767 55.489 1.00 67.81 1148 TRP A CA 1
ATOM 8758 C C . TRP A 1 1148 ? 7.314 11.502 56.823 1.00 67.81 1148 TRP A C 1
ATOM 8760 O O . TRP A 1 1148 ? 7.253 12.737 56.817 1.00 67.81 1148 TRP A O 1
ATOM 8770 N N . GLY A 1 1149 ? 7.390 10.780 57.943 1.00 45.91 1149 GLY A N 1
ATOM 8771 C CA . GLY A 1 1149 ? 7.398 11.309 59.305 1.00 45.91 1149 GLY A CA 1
ATOM 8772 C C . GLY A 1 1149 ? 5.991 11.558 59.837 1.00 45.91 1149 GLY A C 1
ATOM 8773 O O . GLY A 1 1149 ? 5.218 12.308 59.237 1.00 45.91 1149 GLY A O 1
ATOM 8774 N N . ASP A 1 1150 ? 5.678 10.943 60.975 1.00 35.75 1150 ASP A N 1
ATOM 8775 C CA . ASP A 1 1150 ? 4.389 11.113 61.637 1.00 35.75 1150 ASP A CA 1
ATOM 8776 C C . ASP A 1 1150 ? 4.256 12.493 62.316 1.00 35.75 1150 ASP A C 1
ATOM 8778 O O . ASP A 1 1150 ? 5.227 13.076 62.810 1.00 35.75 1150 ASP A O 1
ATOM 8782 N N . MET A 1 1151 ? 3.035 13.030 62.335 1.00 43.00 1151 MET A N 1
ATOM 8783 C CA . MET A 1 1151 ? 2.678 14.277 63.020 1.00 43.00 1151 MET A CA 1
ATOM 8784 C C . MET A 1 1151 ? 1.949 13.957 64.327 1.00 43.00 1151 MET A C 1
ATOM 8786 O O . MET A 1 1151 ? 0.748 14.193 64.446 1.00 43.00 1151 MET A O 1
ATOM 8790 N N . GLY A 1 1152 ? 2.698 13.412 65.288 1.00 33.09 1152 GLY A N 1
ATOM 8791 C CA . GLY A 1 1152 ? 2.132 12.785 66.484 1.00 33.09 1152 GLY A CA 1
ATOM 8792 C C . GLY A 1 1152 ? 2.546 13.348 67.847 1.00 33.09 1152 GLY A C 1
ATOM 8793 O O . GLY A 1 1152 ? 2.040 12.832 68.834 1.00 33.09 1152 GLY A O 1
ATOM 8794 N N . ASP A 1 1153 ? 3.423 14.361 67.953 1.00 30.66 1153 ASP A N 1
ATOM 8795 C CA . ASP A 1 1153 ? 3.783 14.921 69.274 1.00 30.66 1153 ASP A CA 1
ATOM 8796 C C . ASP A 1 1153 ? 4.382 16.346 69.228 1.00 30.66 1153 ASP A C 1
ATOM 8798 O O . ASP A 1 1153 ? 5.579 16.506 68.994 1.00 30.66 1153 ASP A O 1
ATOM 8802 N N . MET A 1 1154 ? 3.552 17.388 69.418 1.00 31.62 1154 MET A N 1
ATOM 8803 C CA . MET A 1 1154 ? 3.964 18.755 69.810 1.00 31.62 1154 MET A CA 1
ATOM 8804 C C . MET A 1 1154 ? 2.786 19.539 70.430 1.00 31.62 1154 MET A C 1
ATOM 8806 O O . MET A 1 1154 ? 2.163 20.359 69.754 1.00 31.62 1154 MET A O 1
ATOM 8810 N N . ASN A 1 1155 ? 2.500 19.318 71.716 1.00 29.11 1155 ASN A N 1
ATOM 8811 C CA . ASN A 1 1155 ? 1.808 20.280 72.589 1.00 29.11 1155 ASN A CA 1
ATOM 8812 C C . ASN A 1 1155 ? 2.182 20.009 74.059 1.00 29.11 1155 ASN A C 1
ATOM 8814 O O . ASN A 1 1155 ? 2.242 18.846 74.442 1.00 29.11 1155 ASN A O 1
ATOM 8818 N N . ASP A 1 1156 ? 2.352 21.087 74.841 1.00 31.16 1156 ASP A N 1
ATOM 8819 C CA . ASP A 1 1156 ? 2.646 21.124 76.292 1.00 31.16 1156 ASP A CA 1
ATOM 8820 C C . ASP A 1 1156 ? 4.030 20.544 76.710 1.00 31.16 1156 ASP A C 1
ATOM 8822 O O . ASP A 1 1156 ? 4.473 19.524 76.199 1.00 31.16 1156 ASP A O 1
ATOM 8826 N N . GLU A 1 1157 ? 4.865 21.143 77.576 1.00 32.69 1157 GLU A N 1
ATOM 8827 C CA . GLU A 1 1157 ? 4.828 22.334 78.461 1.00 32.69 1157 GLU A CA 1
ATOM 8828 C C . GLU A 1 1157 ? 6.119 23.177 78.226 1.00 32.69 1157 GLU A C 1
ATOM 8830 O O . GLU A 1 1157 ? 7.177 22.620 77.943 1.00 32.69 1157 GLU A O 1
ATOM 8835 N N . ASN A 1 1158 ? 6.116 24.514 78.121 1.00 32.72 1158 ASN A N 1
ATOM 8836 C CA . ASN A 1 1158 ? 5.774 25.576 79.090 1.00 32.72 1158 ASN A CA 1
ATOM 8837 C C . ASN A 1 1158 ? 6.879 25.857 80.137 1.00 32.72 1158 ASN A C 1
ATOM 8839 O O . ASN A 1 1158 ? 7.236 24.964 80.894 1.00 32.72 1158 ASN A O 1
ATOM 8843 N N . ASP A 1 1159 ? 7.352 27.113 80.229 1.00 28.69 1159 ASP A N 1
ATOM 8844 C CA . ASP A 1 1159 ? 7.945 27.647 81.469 1.00 28.69 1159 ASP A CA 1
ATOM 8845 C C . ASP A 1 1159 ? 7.913 29.200 81.535 1.00 28.69 1159 ASP A C 1
ATOM 8847 O O . ASP A 1 1159 ? 8.771 29.895 80.993 1.00 28.69 1159 ASP A O 1
ATOM 8851 N N . ASN A 1 1160 ? 6.873 29.702 82.212 1.00 29.72 1160 ASN A N 1
ATOM 8852 C CA . ASN A 1 1160 ? 6.870 30.760 83.239 1.00 29.72 1160 ASN A CA 1
ATOM 8853 C C . ASN A 1 1160 ? 7.311 32.231 82.989 1.00 29.72 1160 ASN A C 1
ATOM 8855 O O . ASN A 1 1160 ? 8.438 32.530 82.606 1.00 29.72 1160 ASN A O 1
ATOM 8859 N N . ASN A 1 1161 ? 6.425 33.117 83.490 1.00 28.91 1161 ASN A N 1
ATOM 8860 C CA . ASN A 1 1161 ? 6.668 34.404 84.177 1.00 28.91 1161 ASN A CA 1
ATOM 8861 C C . ASN A 1 1161 ? 7.227 35.596 83.354 1.00 28.91 1161 ASN A C 1
ATOM 8863 O O . ASN A 1 1161 ? 8.040 35.437 82.451 1.00 28.91 1161 ASN A O 1
ATOM 8867 N N . ASP A 1 1162 ? 6.876 36.861 83.619 1.00 28.44 1162 ASP A N 1
ATOM 8868 C CA . ASP A 1 1162 ? 5.887 37.473 84.531 1.00 28.44 1162 ASP A CA 1
ATOM 8869 C C . ASP A 1 1162 ? 5.576 38.913 84.038 1.00 28.44 1162 ASP A C 1
ATOM 8871 O O . ASP A 1 1162 ? 6.325 39.476 83.240 1.00 28.44 1162 ASP A O 1
ATOM 8875 N N . ASP A 1 1163 ? 4.506 39.509 84.571 1.00 28.97 1163 ASP A N 1
ATOM 8876 C CA . ASP A 1 1163 ? 4.394 40.937 84.930 1.00 28.97 1163 ASP A CA 1
ATOM 8877 C C . ASP A 1 1163 ? 4.574 42.084 83.889 1.00 28.97 1163 ASP A C 1
ATOM 8879 O O . ASP A 1 1163 ? 5.662 42.552 83.565 1.00 28.97 1163 ASP A O 1
ATOM 8883 N N . ASP A 1 1164 ? 3.420 42.694 83.577 1.00 26.56 1164 ASP A N 1
ATOM 8884 C CA . ASP A 1 1164 ? 3.048 44.051 84.049 1.00 26.56 1164 ASP A CA 1
ATOM 8885 C C . ASP A 1 1164 ? 2.831 45.224 83.048 1.00 26.56 1164 ASP A C 1
ATOM 8887 O O . ASP A 1 1164 ? 3.431 45.394 81.990 1.00 26.56 1164 ASP A O 1
ATOM 8891 N N . PHE A 1 1165 ? 1.844 46.019 83.462 1.00 24.84 1165 PHE A N 1
ATOM 8892 C CA . PHE A 1 1165 ? 1.240 47.279 83.033 1.00 24.84 1165 PHE A CA 1
ATOM 8893 C C . PHE A 1 1165 ? 1.763 48.127 81.838 1.00 24.84 1165 PHE A C 1
ATOM 8895 O O . PHE A 1 1165 ? 2.723 48.883 81.920 1.00 24.84 1165 PHE A O 1
ATOM 8902 N N . SER A 1 1166 ? 0.861 48.251 80.852 1.00 26.73 1166 SER A N 1
ATOM 8903 C CA . SER A 1 1166 ? -0.074 49.397 80.697 1.00 26.73 1166 SER A CA 1
ATOM 8904 C C . SER A 1 1166 ? 0.352 50.764 80.093 1.00 26.73 1166 SER A C 1
ATOM 8906 O O . SER A 1 1166 ? 1.245 51.463 80.556 1.00 26.73 1166 SER A O 1
ATOM 8908 N N . PHE A 1 1167 ? -0.544 51.216 79.198 1.00 24.95 1167 PHE A N 1
ATOM 8909 C CA . PHE A 1 1167 ? -0.974 52.600 78.906 1.00 24.95 1167 PHE A CA 1
ATOM 8910 C C . PHE A 1 1167 ? -0.155 53.527 77.980 1.00 24.95 1167 PHE A C 1
ATOM 8912 O O . PHE A 1 1167 ? 0.964 53.928 78.278 1.00 24.95 1167 PHE A O 1
ATOM 8919 N N . GLY A 1 1168 ? -0.834 54.059 76.945 1.00 23.84 1168 GLY A N 1
ATOM 8920 C CA . GLY A 1 1168 ? -0.524 55.398 76.420 1.00 23.84 1168 GLY A CA 1
ATOM 8921 C C . GLY A 1 1168 ? -0.852 55.700 74.950 1.00 23.84 1168 GLY A C 1
ATOM 8922 O O . GLY A 1 1168 ? -0.092 55.341 74.062 1.00 23.84 1168 GLY A O 1
ATOM 8923 N N . GLY A 1 1169 ? -1.871 56.541 74.719 1.00 24.14 1169 GLY A N 1
ATOM 8924 C CA . GLY A 1 1169 ? -1.808 57.569 73.662 1.00 24.14 1169 GLY A CA 1
ATOM 8925 C C . GLY A 1 1169 ? -2.628 57.336 72.387 1.00 24.14 1169 GLY A C 1
ATOM 8926 O O . GLY A 1 1169 ? -2.398 56.404 71.626 1.00 24.14 1169 GLY A O 1
ATOM 8927 N N . SER A 1 1170 ? -3.568 58.244 72.116 1.00 26.34 1170 SER A N 1
ATOM 8928 C CA . SER A 1 1170 ? -4.513 58.177 70.997 1.00 26.34 1170 SER A CA 1
ATOM 8929 C C . SER A 1 1170 ? -4.141 59.053 69.791 1.00 26.34 1170 SER A C 1
ATOM 8931 O O . SER A 1 1170 ? -3.618 60.150 69.951 1.00 26.34 1170 SER A O 1
ATOM 8933 N N . SER A 1 1171 ? -4.617 58.627 68.613 1.00 27.36 1171 SER A N 1
ATOM 8934 C CA . SER A 1 1171 ? -5.201 59.458 67.536 1.00 27.36 1171 SER A CA 1
ATOM 8935 C C . SER A 1 1171 ? -4.410 60.620 66.902 1.00 27.36 1171 SER A C 1
ATOM 8937 O O . SER A 1 1171 ? -4.125 61.623 67.548 1.00 27.36 1171 SER A O 1
ATOM 8939 N N . THR A 1 1172 ? -4.346 60.631 65.564 1.00 25.61 1172 THR A N 1
ATOM 8940 C CA . THR A 1 1172 ? -4.982 61.693 64.741 1.00 25.61 1172 THR A CA 1
ATOM 8941 C C . THR A 1 1172 ? -5.103 61.274 63.265 1.00 25.61 1172 THR A C 1
ATOM 8943 O O . THR A 1 1172 ? -4.381 60.404 62.790 1.00 25.61 1172 THR A O 1
ATOM 8946 N N . SER A 1 1173 ? -6.075 61.852 62.555 1.00 24.75 1173 SER A N 1
ATOM 8947 C CA . SER A 1 1173 ? -6.468 61.557 61.156 1.00 24.75 1173 SER A CA 1
ATOM 8948 C C . SER A 1 1173 ? -6.334 62.843 60.294 1.00 24.75 1173 SER A C 1
ATOM 8950 O O . SER A 1 1173 ? -5.842 63.837 60.825 1.00 24.75 1173 SER A O 1
ATOM 8952 N N . PRO A 1 1174 ? -6.979 62.982 59.111 1.00 48.56 1174 PRO A N 1
ATOM 8953 C CA . PRO A 1 1174 ? -6.844 62.348 57.776 1.00 48.56 1174 PRO A CA 1
ATOM 8954 C C . PRO A 1 1174 ? -6.460 63.471 56.742 1.00 48.56 1174 PRO A C 1
ATOM 8956 O O . PRO A 1 1174 ? -5.692 64.338 57.160 1.00 48.56 1174 PRO A O 1
ATOM 8959 N N . PRO A 1 1175 ? -6.980 63.632 55.485 1.00 47.19 1175 PRO A N 1
ATOM 8960 C CA . PRO A 1 1175 ? -7.620 62.772 54.447 1.00 47.19 1175 PRO A CA 1
ATOM 8961 C C . PRO A 1 1175 ? -6.804 62.776 53.106 1.00 47.19 1175 PRO A C 1
ATOM 8963 O O . PRO A 1 1175 ? -5.668 63.227 53.122 1.00 47.19 1175 PRO A O 1
ATOM 8966 N N . SER A 1 1176 ? -7.187 62.281 51.910 1.00 26.92 1176 SER A N 1
ATOM 8967 C CA . SER A 1 1176 ? -8.445 62.231 51.111 1.00 26.92 1176 SER A CA 1
ATOM 8968 C C . SER A 1 1176 ? -8.235 61.278 49.890 1.00 26.92 1176 SER A C 1
ATOM 8970 O O . SER A 1 1176 ? -7.144 61.249 49.337 1.00 26.92 1176 SER A O 1
ATOM 8972 N N . THR A 1 1177 ? -9.087 60.303 49.520 1.00 28.58 1177 THR A N 1
ATOM 8973 C CA . THR A 1 1177 ? -10.421 60.272 48.839 1.00 28.58 1177 THR A CA 1
ATOM 8974 C C . THR A 1 1177 ? -10.514 60.642 47.337 1.00 28.58 1177 THR A C 1
ATOM 8976 O O . THR A 1 1177 ? -10.603 61.824 47.023 1.00 28.58 1177 THR A O 1
ATOM 8979 N N . ALA A 1 1178 ? -10.693 59.632 46.457 1.00 27.08 1178 ALA A N 1
ATOM 8980 C CA . ALA A 1 1178 ? -11.648 59.549 45.309 1.00 27.08 1178 ALA A CA 1
ATOM 8981 C C . ALA A 1 1178 ? -11.479 58.176 44.582 1.00 27.08 1178 ALA A C 1
ATOM 8983 O O . ALA A 1 1178 ? -10.369 57.856 44.183 1.00 27.08 1178 ALA A O 1
ATOM 8984 N N . ARG A 1 1179 ? -12.433 57.220 44.602 1.00 26.84 1179 ARG A N 1
ATOM 8985 C CA . ARG A 1 1179 ? -13.660 57.034 43.763 1.00 26.84 1179 ARG A CA 1
ATOM 8986 C C . ARG A 1 1179 ? -13.408 56.772 42.254 1.00 26.84 1179 ARG A C 1
ATOM 8988 O O . ARG A 1 1179 ? -12.667 57.538 41.662 1.00 26.84 1179 ARG A O 1
ATOM 8995 N N . LYS A 1 1180 ? -14.101 55.853 41.542 1.00 26.73 1180 LYS A N 1
ATOM 8996 C CA . LYS A 1 1180 ? -14.878 54.614 41.870 1.00 26.73 1180 LYS A CA 1
ATOM 8997 C C . LYS A 1 1180 ? -15.373 53.952 40.545 1.00 26.73 1180 LYS A C 1
ATOM 8999 O O . LYS A 1 1180 ? -15.931 54.698 39.757 1.00 26.73 1180 LYS A O 1
ATOM 9004 N N . GLU A 1 1181 ? -15.271 52.614 40.400 1.00 23.14 1181 GLU A N 1
ATOM 9005 C CA . GLU A 1 1181 ? -16.247 51.657 39.764 1.00 23.14 1181 GLU A CA 1
ATOM 9006 C C . GLU A 1 1181 ? -16.819 51.863 38.319 1.00 23.14 1181 GLU A C 1
ATOM 9008 O O . GLU A 1 1181 ? -16.663 52.947 37.769 1.00 23.14 1181 GLU A O 1
ATOM 9013 N N . PRO A 1 1182 ? -17.516 50.870 37.677 1.00 37.91 1182 PRO A N 1
ATOM 9014 C CA . PRO A 1 1182 ? -17.933 49.528 38.152 1.00 37.91 1182 PRO A CA 1
ATOM 9015 C C . PRO A 1 1182 ? -17.658 48.284 37.245 1.00 37.91 1182 PRO A C 1
ATOM 9017 O O . PRO A 1 1182 ? -17.724 48.335 36.025 1.00 37.91 1182 PRO A O 1
ATOM 9020 N N . ALA A 1 1183 ? -17.493 47.135 37.921 1.00 27.25 1183 ALA A N 1
ATOM 9021 C CA . ALA A 1 1183 ? -18.042 45.779 37.677 1.00 27.25 1183 ALA A CA 1
ATOM 9022 C C . ALA A 1 1183 ? -18.194 45.132 36.269 1.00 27.25 1183 ALA A C 1
ATOM 9024 O O . ALA A 1 1183 ? -18.981 45.586 35.443 1.00 27.25 1183 ALA A O 1
ATOM 9025 N N . LYS A 1 1184 ? -17.747 43.863 36.167 1.00 25.92 1184 LYS A N 1
ATOM 9026 C CA . LYS A 1 1184 ? -18.642 42.673 36.221 1.00 25.92 1184 LYS A CA 1
ATOM 9027 C C . LYS A 1 1184 ? -17.881 41.373 36.552 1.00 25.92 1184 LYS A C 1
ATOM 9029 O O . LYS A 1 1184 ? -16.674 41.302 36.361 1.00 25.92 1184 LYS A O 1
ATOM 9034 N N . LYS A 1 1185 ? -18.597 40.377 37.094 1.00 26.92 1185 LYS A N 1
ATOM 9035 C CA . LYS A 1 1185 ? -18.105 39.018 37.402 1.00 26.92 1185 LYS A CA 1
ATOM 9036 C C . LYS A 1 1185 ? -18.475 38.044 36.278 1.00 26.92 1185 LYS A C 1
ATOM 9038 O O . LYS A 1 1185 ? -19.612 38.108 35.815 1.00 26.92 1185 LYS A O 1
ATOM 9043 N N . THR A 1 1186 ? -17.612 37.063 36.028 1.00 25.16 1186 THR A N 1
ATOM 9044 C CA . THR A 1 1186 ? -18.009 35.723 35.561 1.00 25.16 1186 THR A CA 1
ATOM 9045 C C . THR A 1 1186 ? -17.089 34.687 36.210 1.00 25.16 1186 THR A C 1
ATOM 9047 O O . THR A 1 1186 ? -15.948 35.004 36.541 1.00 25.16 1186 THR A O 1
ATOM 9050 N N . THR A 1 1187 ? -17.609 33.489 36.462 1.00 27.48 1187 THR A N 1
ATOM 9051 C CA . THR A 1 1187 ? -16.927 32.413 37.197 1.00 27.48 1187 THR A CA 1
ATOM 9052 C C . THR A 1 1187 ? -16.315 31.424 36.208 1.00 27.48 1187 THR A C 1
ATOM 9054 O O . THR A 1 1187 ? -17.031 30.967 35.323 1.00 27.48 1187 THR A O 1
ATOM 9057 N N . THR A 1 1188 ? -15.045 31.051 36.387 1.00 25.62 1188 THR A N 1
ATOM 9058 C CA . THR A 1 1188 ? -14.390 30.010 35.576 1.00 25.62 1188 THR A CA 1
ATOM 9059 C C . THR A 1 1188 ? -13.541 29.114 36.473 1.00 25.62 1188 THR A C 1
ATOM 9061 O O . THR A 1 1188 ? -12.752 29.608 37.280 1.00 25.62 1188 THR A O 1
ATOM 9064 N N . THR A 1 1189 ? -13.711 27.801 36.338 1.00 26.56 1189 THR A N 1
ATOM 9065 C CA . THR A 1 1189 ? -12.832 26.767 36.898 1.00 26.56 1189 THR A CA 1
ATOM 9066 C C . THR A 1 1189 ? -11.438 26.871 36.275 1.00 26.56 1189 THR A C 1
ATOM 9068 O O . THR A 1 1189 ? -11.311 27.042 35.066 1.00 26.56 1189 THR A O 1
ATOM 9071 N N . MET A 1 1190 ? -10.380 26.795 37.087 1.00 26.44 1190 MET A N 1
ATOM 9072 C CA . MET A 1 1190 ? -9.004 26.900 36.586 1.00 26.44 1190 MET A CA 1
ATOM 9073 C C . MET A 1 1190 ? -8.482 25.543 36.113 1.00 26.44 1190 MET A C 1
ATOM 9075 O O . MET A 1 1190 ? -8.113 24.700 36.927 1.00 26.44 1190 MET A O 1
ATOM 9079 N N . THR A 1 1191 ? -8.407 25.361 34.797 1.00 27.03 1191 THR A N 1
ATOM 9080 C CA . THR A 1 1191 ? -7.558 24.345 34.163 1.00 27.03 1191 THR A CA 1
ATOM 9081 C C . THR A 1 1191 ? -6.099 24.808 34.142 1.00 27.03 1191 THR A C 1
ATOM 9083 O O . THR A 1 1191 ? -5.817 26.007 34.111 1.00 27.03 1191 THR A O 1
ATOM 9086 N N . PHE A 1 1192 ? -5.165 23.857 34.172 1.00 35.19 1192 PHE A N 1
ATOM 9087 C CA . PHE A 1 1192 ? -3.729 24.126 34.070 1.00 35.19 1192 PHE A CA 1
ATOM 9088 C C . PHE A 1 1192 ? -3.402 24.630 32.651 1.00 35.19 1192 PHE A C 1
ATOM 9090 O O . PHE A 1 1192 ? -3.705 23.941 31.681 1.00 35.19 1192 PHE A O 1
ATOM 9097 N N . ASP A 1 1193 ? -2.819 25.823 32.535 1.00 26.88 1193 ASP A N 1
ATOM 9098 C CA . ASP A 1 1193 ? -2.342 26.395 31.269 1.00 26.88 1193 ASP A CA 1
ATOM 9099 C C . ASP A 1 1193 ? -0.825 26.161 31.152 1.00 26.88 1193 ASP A C 1
ATOM 9101 O O . ASP A 1 1193 ? -0.065 26.570 32.034 1.00 26.88 1193 ASP A O 1
ATOM 9105 N N . ASP A 1 1194 ? -0.390 25.498 30.078 1.00 34.72 1194 ASP A N 1
ATOM 9106 C CA . ASP A 1 1194 ? 1.016 25.143 29.806 1.00 34.72 1194 ASP A CA 1
ATOM 9107 C C . ASP A 1 1194 ? 1.854 26.334 29.276 1.00 34.72 1194 ASP A C 1
ATOM 9109 O O . ASP A 1 1194 ? 3.021 26.187 28.913 1.00 34.72 1194 ASP A O 1
ATOM 9113 N N . GLY A 1 1195 ? 1.286 27.546 29.244 1.00 34.22 1195 GLY A N 1
ATOM 9114 C CA . GLY A 1 1195 ? 1.871 28.724 28.596 1.00 34.22 1195 GLY A CA 1
ATOM 9115 C C . GLY A 1 1195 ? 3.107 29.377 29.240 1.00 34.22 1195 GLY A C 1
ATOM 9116 O O . GLY A 1 1195 ? 3.666 30.295 28.635 1.00 34.22 1195 GLY A O 1
ATOM 9117 N N . SER A 1 1196 ? 3.564 28.976 30.437 1.00 35.31 1196 SER A N 1
ATOM 9118 C CA . SER A 1 1196 ? 4.804 29.532 31.020 1.00 35.31 1196 SER A CA 1
ATOM 9119 C C . SER A 1 1196 ? 5.471 28.653 32.089 1.00 35.31 1196 SER A C 1
ATOM 9121 O O . SER A 1 1196 ? 5.164 28.766 33.281 1.00 35.31 1196 SER A O 1
ATOM 9123 N N . GLU A 1 1197 ? 6.464 27.849 31.699 1.00 38.81 1197 GLU A N 1
ATOM 9124 C CA . GLU A 1 1197 ? 7.376 27.223 32.663 1.00 38.81 1197 GLU A CA 1
ATOM 9125 C C . GLU A 1 1197 ? 8.262 28.271 33.373 1.00 38.81 1197 GLU A C 1
ATOM 9127 O O . GLU A 1 1197 ? 8.881 29.118 32.720 1.00 38.81 1197 GLU A O 1
ATOM 9132 N N . PRO A 1 1198 ? 8.407 28.211 34.711 1.00 37.91 1198 PRO A N 1
ATOM 9133 C CA . PRO A 1 1198 ? 9.431 28.965 35.420 1.00 37.91 1198 PRO A CA 1
ATOM 9134 C C . PRO A 1 1198 ? 10.796 28.273 35.263 1.00 37.91 1198 PRO A C 1
ATOM 9136 O O . PRO A 1 1198 ? 11.193 27.465 36.104 1.00 37.91 1198 PRO A O 1
ATOM 9139 N N . ASP A 1 1199 ? 11.528 28.611 34.198 1.00 41.62 1199 ASP A N 1
ATOM 9140 C CA . ASP A 1 1199 ? 12.864 28.064 33.921 1.00 41.62 1199 ASP A CA 1
ATOM 9141 C C . ASP A 1 1199 ? 13.883 28.377 35.043 1.00 41.62 1199 ASP A C 1
ATOM 9143 O O . ASP A 1 1199 ? 14.452 29.470 35.164 1.00 41.62 1199 ASP A O 1
ATOM 9147 N N . PHE A 1 1200 ? 14.143 27.359 35.864 1.00 38.84 1200 PHE A N 1
ATOM 9148 C CA . PHE A 1 1200 ? 15.129 27.388 36.939 1.00 38.84 1200 PHE A CA 1
ATOM 9149 C C . PHE A 1 1200 ? 16.582 27.373 36.424 1.00 38.84 1200 PHE A C 1
ATOM 9151 O O . PHE A 1 1200 ? 17.476 27.892 37.100 1.00 38.84 1200 PHE A O 1
ATOM 9158 N N . ALA A 1 1201 ? 16.835 26.839 35.223 1.00 41.94 1201 ALA A N 1
ATOM 9159 C CA . ALA A 1 1201 ? 18.161 26.829 34.607 1.00 41.94 1201 ALA A CA 1
ATOM 9160 C C . ALA A 1 1201 ? 18.552 28.234 34.115 1.00 41.94 1201 ALA A C 1
ATOM 9162 O O . ALA A 1 1201 ? 19.665 28.691 34.389 1.00 41.94 1201 ALA A O 1
ATOM 9163 N N . GLY A 1 1202 ? 17.622 28.976 33.510 1.00 43.12 1202 GLY A N 1
ATOM 9164 C CA . GLY A 1 1202 ? 17.780 30.397 33.186 1.00 43.12 1202 GLY A CA 1
ATOM 9165 C C . GLY A 1 1202 ? 18.035 31.267 34.423 1.00 43.12 1202 GLY A C 1
ATOM 9166 O O . GLY A 1 1202 ? 18.873 32.175 34.391 1.00 43.12 1202 GLY A O 1
ATOM 9167 N N . TRP A 1 1203 ? 17.402 30.949 35.558 1.00 40.56 1203 TRP A N 1
ATOM 9168 C CA . TRP A 1 1203 ? 17.685 31.608 36.840 1.00 40.56 1203 TRP A CA 1
ATOM 9169 C C . TRP A 1 1203 ? 19.084 31.273 37.391 1.00 40.56 1203 TRP A C 1
ATOM 9171 O O . TRP A 1 1203 ? 19.795 32.176 37.843 1.00 40.56 1203 TRP A O 1
ATOM 9181 N N . LEU A 1 1204 ? 19.525 30.012 37.299 1.00 37.72 1204 LEU A N 1
ATOM 9182 C CA . LEU A 1 1204 ? 20.887 29.586 37.655 1.00 37.72 1204 LEU A CA 1
ATOM 9183 C C . LEU A 1 1204 ? 21.954 30.263 36.780 1.00 37.72 1204 LEU A C 1
ATOM 9185 O O . LEU A 1 1204 ? 22.940 30.784 37.309 1.00 37.72 1204 LEU A O 1
ATOM 9189 N N . ALA A 1 1205 ? 21.733 30.346 35.466 1.00 43.34 1205 ALA A N 1
ATOM 9190 C CA . ALA A 1 1205 ? 22.603 31.069 34.537 1.00 43.34 1205 ALA A CA 1
ATOM 9191 C C . ALA A 1 1205 ? 22.704 32.565 34.900 1.00 43.34 1205 ALA A C 1
ATOM 9193 O O . ALA A 1 1205 ? 23.800 33.135 34.939 1.00 43.34 1205 ALA A O 1
ATOM 9194 N N . ALA A 1 1206 ? 21.580 33.189 35.268 1.00 37.56 1206 ALA A N 1
ATOM 9195 C CA . ALA A 1 1206 ? 21.540 34.570 35.749 1.00 37.56 1206 ALA A CA 1
ATOM 9196 C C . ALA A 1 1206 ? 22.188 34.765 37.139 1.00 37.56 1206 ALA A C 1
ATOM 9198 O O . ALA A 1 1206 ? 22.627 35.876 37.456 1.00 37.56 1206 ALA A O 1
ATOM 9199 N N . GLN A 1 1207 ? 22.273 33.723 37.977 1.00 35.91 1207 GLN A N 1
ATOM 9200 C CA . GLN A 1 1207 ? 23.004 33.758 39.250 1.00 35.91 1207 GLN A CA 1
ATOM 9201 C C . GLN A 1 1207 ? 24.518 33.603 39.066 1.00 35.91 1207 GLN A C 1
ATOM 9203 O O . GLN A 1 1207 ? 25.278 34.328 39.713 1.00 35.91 1207 GLN A O 1
ATOM 9208 N N . ALA A 1 1208 ? 24.962 32.725 38.162 1.00 41.12 1208 ALA A N 1
ATOM 9209 C CA . ALA A 1 1208 ? 26.379 32.546 37.839 1.00 41.12 1208 ALA A CA 1
ATOM 9210 C C . ALA A 1 1208 ? 27.020 33.858 37.344 1.00 41.12 1208 ALA A C 1
ATOM 9212 O O . ALA A 1 1208 ? 28.132 34.197 37.744 1.00 41.12 1208 ALA A O 1
ATOM 9213 N N . GLN A 1 1209 ? 26.279 34.662 36.572 1.00 39.25 1209 GLN A N 1
ATOM 9214 C CA . GLN A 1 1209 ? 26.717 35.994 36.134 1.00 39.25 1209 GLN A CA 1
ATOM 9215 C C . GLN A 1 1209 ? 26.700 37.077 37.235 1.00 39.25 1209 GLN A C 1
ATOM 9217 O O . GLN A 1 1209 ? 27.259 38.154 37.033 1.00 39.25 1209 GLN A O 1
ATOM 9222 N N . LYS A 1 1210 ? 26.084 36.833 38.403 1.00 35.81 1210 LYS A N 1
ATOM 9223 C CA . LYS A 1 1210 ? 25.928 37.835 39.479 1.00 35.81 1210 LYS A CA 1
ATOM 9224 C C . LYS A 1 1210 ? 26.961 37.750 40.608 1.00 35.81 1210 LYS A C 1
ATOM 9226 O O . LYS A 1 1210 ? 27.007 38.656 41.439 1.00 35.81 1210 LYS A O 1
ATOM 9231 N N . LYS A 1 1211 ? 27.832 36.735 40.636 1.00 33.19 1211 LYS A N 1
ATOM 9232 C CA . LYS A 1 1211 ? 28.959 36.654 41.588 1.00 33.19 1211 LYS A CA 1
ATOM 9233 C C . LYS A 1 1211 ? 30.271 37.183 40.996 1.00 33.19 1211 LYS A C 1
ATOM 9235 O O . LYS A 1 1211 ? 31.230 36.441 40.830 1.00 33.19 1211 LYS A O 1
ATOM 9240 N N . ASN A 1 1212 ? 30.318 38.493 40.746 1.00 37.75 1212 ASN A N 1
ATOM 9241 C CA . ASN A 1 1212 ? 31.573 39.257 40.784 1.00 37.75 1212 ASN A CA 1
ATOM 9242 C C . ASN A 1 1212 ? 31.321 40.774 40.940 1.00 37.75 1212 ASN A C 1
ATOM 9244 O O . ASN A 1 1212 ? 31.064 41.460 39.950 1.00 37.75 1212 ASN A O 1
ATOM 9248 N N . PRO A 1 1213 ? 31.406 41.324 42.166 1.00 36.25 1213 PRO A N 1
ATOM 9249 C CA . PRO A 1 1213 ? 31.581 42.765 42.343 1.00 36.25 1213 PRO A CA 1
ATOM 9250 C C . PRO A 1 1213 ? 32.698 43.131 43.339 1.00 36.25 1213 PRO A C 1
ATOM 9252 O O . PRO A 1 1213 ? 32.603 42.860 44.533 1.00 36.25 1213 PRO A O 1
ATOM 9255 N N . GLY A 1 1214 ? 33.712 43.848 42.843 1.00 28.48 1214 GLY A N 1
ATOM 9256 C CA . GLY A 1 1214 ? 34.729 44.528 43.655 1.00 28.48 1214 GLY A CA 1
ATOM 9257 C C . GLY A 1 1214 ? 36.093 44.615 42.957 1.00 28.48 1214 GLY A C 1
ATOM 9258 O O . GLY A 1 1214 ? 36.837 43.648 42.965 1.00 28.48 1214 GLY A O 1
ATOM 9259 N N . GLY A 1 1215 ? 36.502 45.729 42.344 1.00 28.83 1215 GLY A N 1
ATOM 9260 C CA . GLY A 1 1215 ? 35.776 46.969 42.048 1.00 28.83 1215 GLY A CA 1
ATOM 9261 C C . GLY A 1 1215 ? 36.741 48.119 41.717 1.00 28.83 1215 GLY A C 1
ATOM 9262 O O . GLY A 1 1215 ? 37.839 48.160 42.256 1.00 28.83 1215 GLY A O 1
ATOM 9263 N N . ALA A 1 1216 ? 36.330 49.056 40.855 1.00 28.20 1216 ALA A N 1
ATOM 9264 C CA . ALA A 1 1216 ? 36.834 50.438 40.763 1.00 28.20 1216 ALA A CA 1
ATOM 9265 C C . ALA A 1 1216 ? 35.971 51.203 39.741 1.00 28.20 1216 ALA A C 1
ATOM 9267 O O . ALA A 1 1216 ? 35.810 50.749 38.612 1.00 28.20 1216 ALA A O 1
ATOM 9268 N N . GLY A 1 1217 ? 35.370 52.329 40.135 1.00 27.94 1217 GLY A N 1
ATOM 9269 C CA . GLY A 1 1217 ? 34.438 53.089 39.287 1.00 27.94 1217 GLY A CA 1
ATOM 9270 C C . GLY A 1 1217 ? 35.006 54.409 38.756 1.00 27.94 1217 GLY A C 1
ATOM 9271 O O . GLY A 1 1217 ? 36.046 54.876 39.208 1.00 27.94 1217 GLY A O 1
ATOM 9272 N N . GLY A 1 1218 ? 34.268 55.052 37.845 1.00 25.95 1218 GLY A N 1
ATOM 9273 C CA . GLY A 1 1218 ? 34.579 56.396 37.344 1.00 25.95 1218 GLY A CA 1
ATOM 9274 C C . GLY A 1 1218 ? 33.558 56.899 36.316 1.00 25.95 1218 GLY A C 1
ATOM 9275 O O . GLY A 1 1218 ? 33.534 56.435 35.184 1.00 25.95 1218 GLY A O 1
ATOM 9276 N N . LYS A 1 1219 ? 32.699 57.844 36.720 1.00 26.33 1219 LYS A N 1
ATOM 9277 C CA . LYS A 1 1219 ? 31.790 58.636 35.849 1.00 26.33 1219 LYS A CA 1
ATOM 9278 C C . LYS A 1 1219 ? 32.617 59.645 34.994 1.00 26.33 1219 LYS A C 1
ATOM 9280 O O . LYS A 1 1219 ? 33.774 59.840 35.366 1.00 26.33 1219 LYS A O 1
ATOM 9285 N N . PRO A 1 1220 ? 32.082 60.370 33.968 1.00 36.81 1220 PRO A N 1
ATOM 9286 C CA . PRO A 1 1220 ? 30.661 60.609 33.648 1.00 36.81 1220 PRO A CA 1
ATOM 9287 C C . PRO A 1 1220 ? 30.236 60.638 32.145 1.00 36.81 1220 PRO A C 1
ATOM 9289 O O . PRO A 1 1220 ? 31.029 60.530 31.218 1.00 36.81 1220 PRO A O 1
ATOM 9292 N N . LEU A 1 1221 ? 28.926 60.849 31.947 1.00 27.64 1221 LEU A N 1
ATOM 9293 C CA . LEU A 1 1221 ? 28.222 61.412 30.767 1.00 27.64 1221 LEU A CA 1
ATOM 9294 C C . LEU A 1 1221 ? 28.665 62.875 30.438 1.00 27.64 1221 LEU A C 1
ATOM 9296 O O . LEU A 1 1221 ? 29.369 63.436 31.280 1.00 27.64 1221 LEU A O 1
ATOM 9300 N N . PRO A 1 1222 ? 28.164 63.590 29.381 1.00 54.34 1222 PRO A N 1
ATOM 9301 C CA . PRO A 1 1222 ? 27.269 63.206 28.254 1.00 54.34 1222 PRO A CA 1
ATOM 9302 C C . PRO A 1 1222 ? 27.620 63.773 26.830 1.00 54.34 1222 PRO A C 1
ATOM 9304 O O . PRO A 1 1222 ? 28.405 64.698 26.695 1.00 54.34 1222 PRO A O 1
ATOM 9307 N N . LYS A 1 1223 ? 26.845 63.335 25.808 1.00 30.39 1223 LYS A N 1
ATOM 9308 C CA . LYS A 1 1223 ? 26.365 64.065 24.584 1.00 30.39 1223 LYS A CA 1
ATOM 9309 C C . LYS A 1 1223 ? 27.354 64.730 23.589 1.00 30.39 1223 LYS A C 1
ATOM 9311 O O . LYS A 1 1223 ? 28.077 65.650 23.942 1.00 30.39 1223 LYS A O 1
ATOM 9316 N N . GLY A 1 1224 ? 27.126 64.499 22.283 1.00 25.27 1224 GLY A N 1
ATOM 9317 C CA . GLY A 1 1224 ? 27.407 65.510 21.240 1.00 25.27 1224 GLY A CA 1
ATOM 9318 C C . GLY A 1 1224 ? 27.536 65.004 19.793 1.00 25.27 1224 GLY A C 1
ATOM 9319 O O . GLY A 1 1224 ? 28.445 64.248 19.485 1.00 25.27 1224 GLY A O 1
ATOM 9320 N N . LEU A 1 1225 ? 26.657 65.462 18.892 1.00 33.28 1225 LEU A N 1
ATOM 9321 C CA . LEU A 1 1225 ? 26.732 65.267 17.430 1.00 33.28 1225 LEU A CA 1
ATOM 9322 C C . LEU A 1 1225 ? 27.992 65.895 16.791 1.00 33.28 1225 LEU A C 1
ATOM 9324 O O . LEU A 1 1225 ? 28.279 67.043 17.118 1.00 33.28 1225 LEU A O 1
ATOM 9328 N N . ALA A 1 1226 ? 28.590 65.262 15.762 1.00 25.84 1226 ALA A N 1
ATOM 9329 C CA . ALA A 1 1226 ? 29.005 65.929 14.503 1.00 25.84 1226 ALA A CA 1
ATOM 9330 C C . ALA A 1 1226 ? 29.563 64.972 13.414 1.00 25.84 1226 ALA A C 1
ATOM 9332 O O . ALA A 1 1226 ? 30.047 63.882 13.692 1.00 25.84 1226 ALA A O 1
ATOM 9333 N N . LYS A 1 1227 ? 29.486 65.430 12.154 1.00 29.14 1227 LYS A N 1
ATOM 9334 C CA . LYS A 1 1227 ? 29.944 64.797 10.896 1.00 29.14 1227 LYS A CA 1
ATOM 9335 C C . LYS A 1 1227 ? 31.476 64.780 10.688 1.00 29.14 1227 LYS A C 1
ATOM 9337 O O . LYS A 1 1227 ? 32.156 65.698 11.131 1.00 29.14 1227 LYS A O 1
ATOM 9342 N N . SER A 1 1228 ? 31.892 63.935 9.726 1.00 28.12 1228 SER A N 1
ATOM 9343 C CA . SER A 1 1228 ? 32.783 64.228 8.561 1.00 28.12 1228 SER A CA 1
ATOM 9344 C C . SER A 1 1228 ? 34.179 63.575 8.497 1.00 28.12 1228 SER A C 1
ATOM 9346 O O . SER A 1 1228 ? 34.777 63.268 9.518 1.00 28.12 1228 SER A O 1
ATOM 9348 N N . GLY A 1 1229 ? 34.677 63.410 7.256 1.00 24.45 1229 GLY A N 1
ATOM 9349 C CA . GLY A 1 1229 ? 36.038 62.965 6.896 1.00 24.45 1229 GLY A CA 1
ATOM 9350 C C . GLY A 1 1229 ? 36.111 61.479 6.493 1.00 24.45 1229 GLY A C 1
ATOM 9351 O O . GLY A 1 1229 ? 35.982 60.640 7.369 1.00 24.45 1229 GLY A O 1
ATOM 9352 N N . SER A 1 1230 ? 36.182 61.000 5.240 1.00 27.00 1230 SER A N 1
ATOM 9353 C CA . SER A 1 1230 ? 36.759 61.428 3.941 1.00 27.00 1230 SER A CA 1
ATOM 9354 C C . SER A 1 1230 ? 38.184 60.919 3.652 1.00 27.00 1230 SER A C 1
ATOM 9356 O O . SER A 1 1230 ? 39.122 61.339 4.319 1.00 27.00 1230 SER A O 1
ATOM 9358 N N . GLY A 1 1231 ? 38.338 60.166 2.551 1.00 26.75 1231 GLY A N 1
ATOM 9359 C CA . GLY A 1 1231 ? 39.623 59.840 1.906 1.00 26.75 1231 GLY A CA 1
ATOM 9360 C C . GLY A 1 1231 ? 40.408 58.685 2.550 1.00 26.75 1231 GLY A C 1
ATOM 9361 O O . GLY A 1 1231 ? 40.234 58.399 3.725 1.00 26.75 1231 GLY A O 1
ATOM 9362 N N . SER A 1 1232 ? 41.281 57.976 1.832 1.00 27.30 1232 SER A N 1
ATOM 9363 C CA . SER A 1 1232 ? 41.565 57.922 0.380 1.00 27.30 1232 SER A CA 1
ATOM 9364 C C . SER A 1 1232 ? 42.309 56.600 0.093 1.00 27.30 1232 SER A C 1
ATOM 9366 O O . SER A 1 1232 ? 42.956 56.056 0.977 1.00 27.30 1232 SER A O 1
ATOM 9368 N N . GLY A 1 1233 ? 42.103 55.945 -1.054 1.00 27.41 1233 GLY A N 1
ATOM 9369 C CA . GLY A 1 1233 ? 42.966 56.085 -2.242 1.00 27.41 1233 GLY A CA 1
ATOM 9370 C C . GLY A 1 1233 ? 43.813 54.809 -2.422 1.00 27.41 1233 GLY A C 1
ATOM 9371 O O . GLY A 1 1233 ? 44.535 54.432 -1.514 1.00 27.41 1233 GLY A O 1
ATOM 9372 N N . SER A 1 1234 ? 43.634 54.020 -3.491 1.00 28.30 1234 SER A N 1
ATOM 9373 C CA . SER A 1 1234 ? 44.263 54.164 -4.832 1.00 28.30 1234 SER A CA 1
ATOM 9374 C C . SER A 1 1234 ? 45.478 53.227 -4.990 1.00 28.30 1234 SER A C 1
ATOM 9376 O O . SER A 1 1234 ? 46.238 53.102 -4.043 1.00 28.30 1234 SER A O 1
ATOM 9378 N N . GLY A 1 1235 ? 45.767 52.573 -6.124 1.00 28.58 1235 GLY A N 1
ATOM 9379 C CA . GLY A 1 1235 ? 45.136 52.503 -7.459 1.00 28.58 1235 GLY A CA 1
ATOM 9380 C C . GLY A 1 1235 ? 45.641 51.241 -8.209 1.00 28.58 1235 GLY A C 1
ATOM 9381 O O . GLY A 1 1235 ? 46.553 50.585 -7.723 1.00 28.58 1235 GLY A O 1
ATOM 9382 N N . ALA A 1 1236 ? 44.970 50.733 -9.255 1.00 31.55 1236 ALA A N 1
ATOM 9383 C CA . ALA A 1 1236 ? 45.053 51.158 -10.675 1.00 31.55 1236 ALA A CA 1
ATOM 9384 C C . ALA A 1 1236 ? 46.433 50.863 -11.333 1.00 31.55 1236 ALA A C 1
ATOM 9386 O O . ALA A 1 1236 ? 47.454 51.096 -10.705 1.00 31.55 1236 ALA A O 1
ATOM 9387 N N . ALA A 1 1237 ? 46.576 50.379 -12.580 1.00 31.75 1237 ALA A N 1
ATOM 9388 C CA . ALA A 1 1237 ? 45.689 50.318 -13.763 1.00 31.75 1237 ALA A CA 1
ATOM 9389 C C . ALA A 1 1237 ? 45.968 49.028 -14.616 1.00 31.75 1237 ALA A C 1
ATOM 9391 O O . ALA A 1 1237 ? 46.845 48.258 -14.247 1.00 31.75 1237 ALA A O 1
ATOM 9392 N N . GLY A 1 1238 ? 45.309 48.705 -15.748 1.00 24.66 1238 GLY A N 1
ATOM 9393 C CA . GLY A 1 1238 ? 44.519 49.557 -16.656 1.00 24.66 1238 GLY A CA 1
ATOM 9394 C C . GLY A 1 1238 ? 43.623 48.860 -17.716 1.00 24.66 1238 GLY A C 1
ATOM 9395 O O . GLY A 1 1238 ? 43.017 47.833 -17.456 1.00 24.66 1238 GLY A O 1
ATOM 9396 N N . SER A 1 1239 ? 43.450 49.522 -18.872 1.00 33.78 1239 SER A N 1
ATOM 9397 C CA . SER A 1 1239 ? 42.228 49.618 -19.727 1.00 33.78 1239 SER A CA 1
ATOM 9398 C C . SER A 1 1239 ? 42.257 48.771 -21.043 1.00 33.78 1239 SER A C 1
ATOM 9400 O O . SER A 1 1239 ? 43.292 48.177 -21.311 1.00 33.78 1239 SER A O 1
ATOM 9402 N N . ARG A 1 1240 ? 41.231 48.639 -21.935 1.00 32.41 1240 ARG A N 1
ATOM 9403 C CA . ARG A 1 1240 ? 40.259 49.608 -22.550 1.00 32.41 1240 ARG A CA 1
ATOM 9404 C C . ARG A 1 1240 ? 39.019 48.964 -23.271 1.00 32.41 1240 ARG A C 1
ATOM 9406 O O . ARG A 1 1240 ? 39.208 47.953 -23.922 1.00 32.41 1240 ARG A O 1
ATOM 9413 N N . LYS A 1 1241 ? 37.849 49.665 -23.253 1.00 33.59 1241 LYS A N 1
ATOM 9414 C CA . LYS A 1 1241 ? 36.796 49.982 -24.309 1.00 33.59 1241 LYS A CA 1
ATOM 9415 C C . LYS A 1 1241 ? 36.299 48.918 -25.354 1.00 33.59 1241 LYS A C 1
ATOM 9417 O O . LYS A 1 1241 ? 37.115 48.143 -25.816 1.00 33.59 1241 LYS A O 1
ATOM 9422 N N . ALA A 1 1242 ? 35.048 48.892 -25.898 1.00 31.19 1242 ALA A N 1
ATOM 9423 C CA . ALA A 1 1242 ? 33.838 49.775 -25.851 1.00 31.19 1242 ALA A CA 1
ATOM 9424 C C . ALA A 1 1242 ? 32.497 49.159 -26.422 1.00 31.19 1242 ALA A C 1
ATOM 9426 O O . ALA A 1 1242 ? 32.574 48.286 -27.275 1.00 31.19 1242 ALA A O 1
ATOM 9427 N N . ALA A 1 1243 ? 31.333 49.775 -26.068 1.00 31.77 1243 ALA A N 1
ATOM 9428 C CA . ALA A 1 1243 ? 29.997 49.874 -26.765 1.00 31.77 1243 ALA A CA 1
ATOM 9429 C C . ALA A 1 1243 ? 29.090 48.606 -26.951 1.00 31.77 1243 ALA A C 1
ATOM 9431 O O . ALA A 1 1243 ? 29.646 47.515 -26.866 1.00 31.77 1243 ALA A O 1
ATOM 9432 N N . PRO A 1 1244 ? 27.737 48.683 -27.221 1.00 49.44 1244 PRO A N 1
ATOM 9433 C CA . PRO A 1 1244 ? 26.851 49.832 -27.578 1.00 49.44 1244 PRO A CA 1
ATOM 9434 C C . PRO A 1 1244 ? 25.434 49.954 -26.869 1.00 49.44 1244 PRO A C 1
ATOM 9436 O O . PRO A 1 1244 ? 25.199 49.380 -25.813 1.00 49.44 1244 PRO A O 1
ATOM 9439 N N . MET A 1 1245 ? 24.537 50.772 -27.470 1.00 29.95 1245 MET A N 1
ATOM 9440 C CA . MET A 1 1245 ? 23.158 51.306 -27.174 1.00 29.95 1245 MET A CA 1
ATOM 9441 C C . MET A 1 1245 ? 22.045 50.320 -26.690 1.00 29.95 1245 MET A C 1
ATOM 9443 O O . MET A 1 1245 ? 22.048 49.180 -27.132 1.00 29.95 1245 MET A O 1
ATOM 9447 N N . THR A 1 1246 ? 21.128 50.605 -25.728 1.00 33.69 1246 THR A N 1
ATOM 9448 C CA . THR A 1 1246 ? 19.910 51.500 -25.630 1.00 33.69 1246 THR A CA 1
ATOM 9449 C C . THR A 1 1246 ? 18.758 51.193 -26.620 1.00 33.69 1246 THR A C 1
ATOM 9451 O O . THR A 1 1246 ? 19.025 51.133 -27.811 1.00 33.69 1246 THR A O 1
ATOM 9454 N N . THR A 1 1247 ? 17.463 51.063 -26.257 1.00 30.14 1247 THR A N 1
ATOM 9455 C CA . THR A 1 1247 ? 16.606 51.870 -25.339 1.00 30.14 1247 THR A CA 1
ATOM 9456 C C . THR A 1 1247 ? 15.401 51.092 -24.746 1.00 30.14 1247 THR A C 1
ATOM 9458 O O . THR A 1 1247 ? 15.031 50.038 -25.249 1.00 30.14 1247 THR A O 1
ATOM 9461 N N . ALA A 1 1248 ? 14.753 51.652 -23.710 1.00 29.78 1248 ALA A N 1
ATOM 9462 C CA . ALA A 1 1248 ? 13.442 51.245 -23.174 1.00 29.78 1248 ALA A CA 1
ATOM 9463 C C . ALA A 1 1248 ? 12.618 52.491 -22.765 1.00 29.78 1248 ALA A C 1
ATOM 9465 O O . ALA A 1 1248 ? 13.202 53.553 -22.539 1.00 29.78 1248 ALA A O 1
ATOM 9466 N N . VAL A 1 1249 ? 11.288 52.376 -22.632 1.00 30.72 1249 VAL A N 1
ATOM 9467 C CA . VAL A 1 1249 ? 10.393 53.456 -22.149 1.00 30.72 1249 VAL A CA 1
ATOM 9468 C C . VAL A 1 1249 ? 9.442 52.919 -21.072 1.00 30.72 1249 VAL A C 1
ATOM 9470 O O . VAL A 1 1249 ? 8.988 51.782 -21.145 1.00 30.72 1249 VAL A O 1
ATOM 9473 N N . SER A 1 1250 ? 9.165 53.737 -20.055 1.00 33.22 1250 SER A N 1
ATOM 9474 C CA . SER A 1 1250 ? 8.448 53.386 -18.821 1.00 33.22 1250 SER A CA 1
ATOM 9475 C C . SER A 1 1250 ? 7.118 54.137 -18.659 1.00 33.22 1250 SER A C 1
ATOM 9477 O O . SER A 1 1250 ? 6.913 55.169 -19.302 1.00 33.22 1250 SER A O 1
ATOM 9479 N N . ARG A 1 1251 ? 6.252 53.690 -17.727 1.00 28.78 1251 ARG A N 1
ATOM 9480 C CA . ARG A 1 1251 ? 5.322 54.561 -16.967 1.00 28.78 1251 ARG A CA 1
ATOM 9481 C C . ARG A 1 1251 ? 4.774 53.908 -15.682 1.00 28.78 1251 ARG A C 1
ATOM 9483 O O . ARG A 1 1251 ? 5.052 52.748 -15.406 1.00 28.78 1251 ARG A O 1
ATOM 9490 N N . LYS A 1 1252 ? 4.122 54.734 -14.851 1.00 29.64 1252 LYS A N 1
ATOM 9491 C CA . LYS A 1 1252 ? 3.842 54.567 -13.402 1.00 29.64 1252 LYS A CA 1
ATOM 9492 C C . LYS A 1 1252 ? 2.368 54.189 -13.082 1.00 29.64 1252 LYS A C 1
ATOM 9494 O O . LYS A 1 1252 ? 1.537 54.308 -13.978 1.00 29.64 1252 LYS A O 1
ATOM 9499 N N . PRO A 1 1253 ? 2.043 53.778 -11.831 1.00 46.38 1253 PRO A N 1
ATOM 9500 C CA . PRO A 1 1253 ? 0.732 53.225 -11.436 1.00 46.38 1253 PRO A CA 1
ATOM 9501 C C . PRO A 1 1253 ? -0.298 54.271 -10.950 1.00 46.38 1253 PRO A C 1
ATOM 9503 O O . PRO A 1 1253 ? 0.066 55.414 -10.668 1.00 46.38 1253 PRO A O 1
ATOM 9506 N N . VAL A 1 1254 ? -1.570 53.860 -10.798 1.00 27.98 1254 VAL A N 1
ATOM 9507 C CA . VAL A 1 1254 ? -2.700 54.666 -10.270 1.00 27.98 1254 VAL A CA 1
ATOM 9508 C C . VAL A 1 1254 ? -3.601 53.830 -9.332 1.00 27.98 1254 VAL A C 1
ATOM 9510 O O . VAL A 1 1254 ? -3.626 52.607 -9.417 1.00 27.98 1254 VAL A O 1
ATOM 9513 N N . VAL A 1 1255 ? -4.295 54.511 -8.409 1.00 28.61 1255 VAL A N 1
ATOM 9514 C CA . VAL A 1 1255 ? -5.038 53.993 -7.236 1.00 28.61 1255 VAL A CA 1
ATOM 9515 C C . VAL A 1 1255 ? -6.560 53.878 -7.484 1.00 28.61 1255 VAL A C 1
ATOM 9517 O O . VAL A 1 1255 ? -7.111 54.584 -8.326 1.00 28.61 1255 VAL A O 1
ATOM 9520 N N . ALA A 1 1256 ? -7.235 53.010 -6.719 1.00 39.25 1256 ALA A N 1
ATOM 9521 C CA . ALA A 1 1256 ? -8.668 52.685 -6.789 1.00 39.25 1256 ALA A CA 1
ATOM 9522 C C . ALA A 1 1256 ? -9.652 53.770 -6.275 1.00 39.25 1256 ALA A C 1
ATOM 9524 O O . ALA A 1 1256 ? -9.277 54.672 -5.521 1.00 39.25 1256 ALA A O 1
ATOM 9525 N N . LYS A 1 1257 ? -10.950 53.612 -6.603 1.00 27.95 1257 LYS A N 1
ATOM 9526 C CA . LYS A 1 1257 ? -12.100 54.286 -5.955 1.00 27.95 1257 LYS A CA 1
ATOM 9527 C C . LYS A 1 1257 ? -13.347 53.385 -5.872 1.00 27.95 1257 LYS A C 1
ATOM 9529 O O . LYS A 1 1257 ? -13.599 52.603 -6.779 1.00 27.95 1257 LYS A O 1
ATOM 9534 N N . LYS A 1 1258 ? -14.120 53.560 -4.790 1.00 33.62 1258 LYS A N 1
ATOM 9535 C CA . LYS A 1 1258 ? -15.454 52.976 -4.517 1.00 33.62 1258 LYS A CA 1
ATOM 9536 C C . LYS A 1 1258 ? -16.595 53.723 -5.233 1.00 33.62 1258 LYS A C 1
ATOM 9538 O O . LYS A 1 1258 ? -16.451 54.924 -5.442 1.00 33.62 1258 LYS A O 1
ATOM 9543 N N . ILE A 1 1259 ? -17.728 53.031 -5.414 1.00 25.92 1259 ILE A N 1
ATOM 9544 C CA . ILE A 1 1259 ? -19.158 53.423 -5.254 1.00 25.92 1259 ILE A CA 1
ATOM 9545 C C . ILE A 1 1259 ? -19.893 52.062 -5.168 1.00 25.92 1259 ILE A C 1
ATOM 9547 O O . ILE A 1 1259 ? -19.681 51.233 -6.043 1.00 25.92 1259 ILE A O 1
ATOM 9551 N N . ASP A 1 1260 ? -20.430 51.616 -4.030 1.00 25.92 1260 ASP A N 1
ATOM 9552 C CA . ASP A 1 1260 ? -21.644 52.035 -3.292 1.00 25.92 1260 ASP A CA 1
ATOM 9553 C C . ASP A 1 1260 ? -22.962 51.602 -3.972 1.00 25.92 1260 ASP A C 1
ATOM 9555 O O . ASP A 1 1260 ? -23.189 51.877 -5.149 1.00 25.92 1260 ASP A O 1
ATOM 9559 N N . MET A 1 1261 ? -23.804 50.881 -3.224 1.00 27.25 1261 MET A N 1
ATOM 9560 C CA . MET A 1 1261 ? -24.971 50.135 -3.710 1.00 27.25 1261 MET A CA 1
ATOM 9561 C C . MET A 1 1261 ? -26.199 50.396 -2.831 1.00 27.25 1261 MET A C 1
ATOM 9563 O O . MET A 1 1261 ? -26.231 50.010 -1.663 1.00 27.25 1261 MET A O 1
ATOM 9567 N N . LYS A 1 1262 ? -27.262 50.939 -3.432 1.00 26.80 1262 LYS A N 1
ATOM 9568 C CA . LYS A 1 1262 ? -28.643 50.741 -2.969 1.00 26.80 1262 LYS A CA 1
ATOM 9569 C C . LYS A 1 1262 ? -29.588 50.603 -4.174 1.00 26.80 1262 LYS A C 1
ATOM 9571 O O . LYS A 1 1262 ? -29.361 51.287 -5.171 1.00 26.80 1262 LYS A O 1
ATOM 9576 N N . PRO A 1 1263 ? -30.591 49.709 -4.109 1.00 31.30 1263 PRO A N 1
ATOM 9577 C CA . PRO A 1 1263 ? -31.312 49.240 -5.290 1.00 31.30 1263 PRO A CA 1
ATOM 9578 C C . PRO A 1 1263 ? -32.516 50.117 -5.655 1.00 31.30 1263 PRO A C 1
ATOM 9580 O O . PRO A 1 1263 ? -32.975 50.941 -4.858 1.00 31.30 1263 PRO A O 1
ATOM 9583 N N . LYS A 1 1264 ? -33.058 49.880 -6.854 1.00 24.98 1264 LYS A N 1
ATOM 9584 C CA . LYS A 1 1264 ? -34.434 50.227 -7.220 1.00 24.98 1264 LYS A CA 1
ATOM 9585 C C . LYS A 1 1264 ? -35.023 49.136 -8.125 1.00 24.98 1264 LYS A C 1
ATOM 9587 O O . LYS A 1 1264 ? -34.280 48.515 -8.876 1.00 24.98 1264 LYS A O 1
ATOM 9592 N N . ASP A 1 1265 ? -36.326 48.921 -7.977 1.00 32.78 1265 ASP A N 1
ATOM 9593 C CA . ASP A 1 1265 ? -37.053 47.664 -8.217 1.00 32.78 1265 ASP A CA 1
ATOM 9594 C C . ASP A 1 1265 ? -37.383 47.289 -9.679 1.00 32.78 1265 ASP A C 1
ATOM 9596 O O . ASP A 1 1265 ? -37.137 48.058 -10.610 1.00 32.78 1265 ASP A O 1
ATOM 9600 N N . THR A 1 1266 ? -38.087 46.148 -9.795 1.00 28.03 1266 THR A N 1
ATOM 9601 C CA . THR A 1 1266 ? -38.706 45.456 -10.955 1.00 28.03 1266 THR A CA 1
ATOM 9602 C C . THR A 1 1266 ? -37.786 44.477 -11.705 1.00 28.03 1266 THR A C 1
ATOM 9604 O O . THR A 1 1266 ? -36.720 44.878 -12.159 1.00 28.03 1266 THR A O 1
ATOM 9607 N N . GLY A 1 1267 ? -38.139 43.195 -11.880 1.00 24.52 1267 GLY A N 1
ATOM 9608 C CA . GLY A 1 1267 ? -39.282 42.411 -11.363 1.00 24.52 1267 GLY A CA 1
ATOM 9609 C C . GLY A 1 1267 ? -39.423 41.064 -12.103 1.00 24.52 1267 GLY A C 1
ATOM 9610 O O . GLY A 1 1267 ? -39.038 41.015 -13.269 1.00 24.52 1267 GLY A O 1
ATOM 9611 N N . ASP A 1 1268 ? -39.989 40.051 -11.430 1.00 26.78 1268 ASP A N 1
ATOM 9612 C CA . ASP A 1 1268 ? -40.364 38.699 -11.911 1.00 26.78 1268 ASP A CA 1
ATOM 9613 C C . ASP A 1 1268 ? -39.145 37.749 -12.141 1.00 26.78 1268 ASP A C 1
ATOM 9615 O O . ASP A 1 1268 ? -38.386 37.924 -13.095 1.00 26.78 1268 ASP A O 1
ATOM 9619 N N . ASP A 1 1269 ? -38.751 36.907 -11.166 1.00 30.09 1269 ASP A N 1
ATOM 9620 C CA . ASP A 1 1269 ? -39.303 35.585 -10.732 1.00 30.09 1269 ASP A CA 1
ATOM 9621 C C . ASP A 1 1269 ? -38.976 34.440 -11.731 1.00 30.09 1269 ASP A C 1
ATOM 9623 O O . ASP A 1 1269 ? -39.193 34.601 -12.930 1.00 30.09 1269 ASP A O 1
ATOM 9627 N N . ASP A 1 1270 ? -38.549 33.211 -11.396 1.00 27.66 1270 ASP A N 1
ATOM 9628 C CA . ASP A 1 1270 ? -37.936 32.529 -10.227 1.00 27.66 1270 ASP A CA 1
ATOM 9629 C C . ASP A 1 1270 ? -37.477 31.131 -10.757 1.00 27.66 1270 ASP A C 1
ATOM 9631 O O . ASP A 1 1270 ? -38.067 30.622 -11.711 1.00 27.66 1270 ASP A O 1
ATOM 9635 N N . GLY A 1 1271 ? -36.467 30.415 -10.250 1.00 25.86 1271 GLY A N 1
ATOM 9636 C CA . GLY A 1 1271 ? -35.504 30.720 -9.198 1.00 25.86 1271 GLY A CA 1
ATOM 9637 C C . GLY A 1 1271 ? -34.270 29.794 -9.268 1.00 25.86 1271 GLY A C 1
ATOM 9638 O O . GLY A 1 1271 ? -34.348 28.651 -9.715 1.00 25.86 1271 GLY A O 1
ATOM 9639 N N . ASP A 1 1272 ? -33.148 30.354 -8.825 1.00 26.98 1272 ASP A N 1
ATOM 9640 C CA . ASP A 1 1272 ? -32.003 29.738 -8.140 1.00 26.98 1272 ASP A CA 1
ATOM 9641 C C . ASP A 1 1272 ? -31.160 28.624 -8.794 1.00 26.98 1272 ASP A C 1
ATOM 9643 O O . ASP A 1 1272 ? -31.494 27.443 -8.849 1.00 26.98 1272 ASP A O 1
ATOM 9647 N N . GLY A 1 1273 ? -29.924 29.017 -9.112 1.00 23.62 1273 GLY A N 1
ATOM 9648 C CA . GLY A 1 1273 ? -28.744 28.175 -8.915 1.00 23.62 1273 GLY A CA 1
ATOM 9649 C C . GLY A 1 1273 ? -27.717 28.909 -8.040 1.00 23.62 1273 GLY A C 1
ATOM 9650 O O . GLY A 1 1273 ? -28.021 29.971 -7.503 1.00 23.62 1273 GLY A O 1
ATOM 9651 N N . TRP A 1 1274 ? -26.478 28.401 -8.049 1.00 23.56 1274 TRP A N 1
ATOM 9652 C CA . TRP A 1 1274 ? -25.227 28.963 -7.491 1.00 23.56 1274 TRP A CA 1
ATOM 9653 C C . TRP A 1 1274 ? -24.814 28.582 -6.061 1.00 23.56 1274 TRP A C 1
ATOM 9655 O O . TRP A 1 1274 ? -25.513 28.821 -5.084 1.00 23.56 1274 TRP A O 1
ATOM 9665 N N . GLY A 1 1275 ? -23.574 28.081 -5.979 1.00 22.12 1275 GLY A N 1
ATOM 9666 C CA . GLY A 1 1275 ? -22.854 27.728 -4.754 1.00 22.12 1275 GLY A CA 1
ATOM 9667 C C . GLY A 1 1275 ? -21.387 27.341 -5.005 1.00 22.12 1275 GLY A C 1
ATOM 9668 O O . GLY A 1 1275 ? -20.865 26.480 -4.309 1.00 22.12 1275 GLY A O 1
ATOM 9669 N N . ASP A 1 1276 ? -20.727 27.928 -6.013 1.00 20.41 1276 ASP A N 1
ATOM 9670 C CA . ASP A 1 1276 ? -19.304 27.673 -6.294 1.00 20.41 1276 ASP A CA 1
ATOM 9671 C C . ASP A 1 1276 ? -18.393 28.346 -5.247 1.00 20.41 1276 ASP A C 1
ATOM 9673 O O . ASP A 1 1276 ? -18.246 29.570 -5.236 1.00 20.41 1276 ASP A O 1
ATOM 9677 N N . GLY A 1 1277 ? -17.723 27.519 -4.439 1.00 23.12 1277 GLY A N 1
ATOM 9678 C CA . GLY A 1 1277 ? -16.478 27.833 -3.731 1.00 23.12 1277 GLY A CA 1
ATOM 9679 C C . GLY A 1 1277 ? -16.572 28.702 -2.473 1.00 23.12 1277 GLY A C 1
ATOM 9680 O O . GLY A 1 1277 ? -16.470 29.926 -2.567 1.00 23.12 1277 GLY A O 1
ATOM 9681 N N . TRP A 1 1278 ? -16.609 28.060 -1.300 1.00 23.66 1278 TRP A N 1
ATOM 9682 C CA . TRP A 1 1278 ? -15.568 28.122 -0.248 1.00 23.66 1278 TRP A CA 1
ATOM 9683 C C . TRP A 1 1278 ? -15.873 27.126 0.876 1.00 23.66 1278 TRP A C 1
ATOM 9685 O O . TRP A 1 1278 ? -17.075 26.918 1.143 1.00 23.66 1278 TRP A O 1
#

Radius of gyration: 43.7 Å; chains: 1; bounding box: 90×132×163 Å

Organism: NCBI:txid155417

pLDDT: mean 76.28, std 25.41, range [20.41, 98.31]

Secondary structure (DSSP, 8-state):
--HHHHHHHHHHHHHTTS------HHHHHHHH---EEEPTTSHHHHHHHH--SSHHHHHS--SEEEE--SHHHHHHHHHHHTTS----EEESTT---STTTS--SSSEEEE-TT---EEEETTTTEEEE-TT--HHHHHHHHTTTTEEE---BSBSS-TTHHHH--GGGGEEEEEEE-TTS-EEEE-TTT-HHHHHHHTT-GGGG-EEEEEEEEEEE---EEEEEEEEE-STTHHHHHHHHHHHHHHH---TTEEEEEEEEEESSSSS-EEEEEEEESSSSPPTTTTHHHHTT--SEE--EEE-HHHHHHTTGGG--TT-EEEEEEEEEEPPPTTTHHHHHHHHHHHHHHHHTTTTTSTT-EEEEEEEEE-HHHHHHHHHTT--SS---SS--EEEEEEEEEES---HHHHHHHHHHHHHHHHHHHHHHHHHHHHTHHHH-S------GGG--TTS-HHHHS-HHHHHHHHHHHHHH-TT-TTTTTTS-S--S--SSEEEEEE-TTT--EEEEEEEETTTTTTTHHHHHHHHHHHHH---TTB--EEEEEE-SSEEEEEEE-EEEHHHHHHTT---HHHHHHHHHHHHHHHHHHHHTS-EE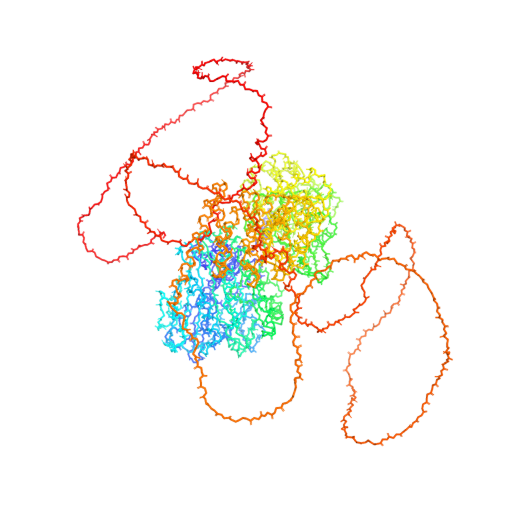----SGGGEEEETT--EEE---SS-EETT-TT-HHHHHGGGSTTHHHH--HHHHHH-GGGGGGS-THHHHHHHHHHHHHHHHHS----TTTTT--SSS-GGGHHHHHHHT-SSGGGSPPHHHHHHHHTSTTSTT--HHHHHHHHHTTTTTS-HHHHHHHHHHHHT-SSSS-HHHIIIIIHHHHHHHHHTTSSHHHHHHHHHHHHTTS-HHHIIIIIHHHHHHHHT---HHHHHHHHHTGGGTSTTS-HHHIIIIIHHHHGGGGG-SSHHHHHHHHHHHHHHGGGS-HHIIIIIIHHHHHHHTT-SSHHHHHHHHHHHHHTGGGS-HHHHHHHHHHHHHHHTT-SSHHHHHHHHHHHHHTGGGS-HHHIIIIIHHHHGGGGG-SSHHHHHHHHHHHHHHHHHHHHHHHHS-SSPPPPP--------------------------------------------------------------------------------------------------------------------------SHHHHTTT------------------------------------------PPP-S----HHHHHHHHHTT--------------------------------------------------------------------

InterPro domains:
  IPR000719 Protein kinase domain [PF00069] (531-696)
  IPR000719 Protein kinase domain [PS50011] (485-735)
  IPR006094 FAD linked oxidase, N-terminal [PF01565] (62-185)
  IPR011009 Protein kinase-like domain superfamily [SSF56112] (506-726)
  IPR011989 Armadillo-like helical [G3DSA:1.25.10.10] (734-1010)
  IPR016024 Armadillo-type fold [SSF48371] (741-1058)
  IPR016166 FAD-binding domain, PCMH-type [PS51387] (58-218)
  IPR016169 FAD-binding, type PCMH, subdomain 2 [G3DSA:3.30.465.10] (15-254)
  IPR021133 HEAT, type 2 [PS50077] (895-932)
  IPR036318 FAD-binding, type PCMH-like superfamily [SSF56176] (43-217)
  IPR051177 Catalytically Inactive Kinase-Related Protein [PTHR12984] (489-1240)

Foldseek 3Di:
DPVPVVVVVVVVVVVVVPPPPLQALLNVCVVPHPWDKAAPPDPVQLVVLQQALANVLSVADERIETEDQDLLSQLSSLVSLVSHPAFEEEAQRRHFQAHLHRHHRYGYYYYLLNLADWAADPVQQKTKGFSNDDQLSNLVVCPPVQKHAQDDFPDDAGLLLLPAFGSLLQFAWWFFQFSNSDTDIDGCVPHVLLSQCVQQPGCLGGDTGMTIGRIDGADWKKWDKFKDFDDPVLVLLVLLLLLCLLPPVPQSQKFWKFKWKDAPVVVTTMTIITIIGRDQDDPPPNCCSPVVSPGPDDPIHTDGPSCSRVVRCVPSDRQKHKFKAKWKFFRDDSVCSSVLSVQLVVQQVVLVVQQNPAAPKMKMKIKGKDHLSSLVSCVVSVHHQQNFHNPGTIIMIMIMIIHNDPALASVVSVVVSNCSSVVVNVVSRVVSCVVCCVPCPPGQMATRNSRHGPPDDRLVSTDPVSSVSSVVSSCVRCVVCSCVCRSSPLQPDQFQWDKDWDADPPPRATKIKTKHFCVVPVVLVLLLVQLVVCQVPDDDPQAFAWDDWDDDNTMTMTITADWHQQLVCLQSVVADLLLVLLQLLSVLVVQCCCVPVVQKAQLAQASRQWIQHLLRHIHGGNNSQIFHLPDPPGPCQPCQVVGPPSQAQPALQCVVPNSCCCNVARVQLNVLLSSLQRQQCSQPSHRGHLVCQLPCPSHDPLLNVLSNLSNDSDSNSHDGSVVSSVQQPPVVHVSVDLVNVLVVCQVCLQPDDLVSLVVSLVSLVVDDDPDDLSNCLPGVLQSLLVCVQVVNRFLSSVVSNLSNCLVDDLVSCVVRPLVSLLSLLQDPDQRSLLSSLVSLLSCQVSDALCCCAVGRVVSLLVQLVDPDVSSNQSSLVSCLVCLVSYDLCCVAPPVLLSLLVQCVDPDPSSVLSSLLSLLSCLVSHDLVCSQLQLLLSLLSQCPDPDPSSVLSSLVSLQSCVVSYDLCCLPPRVLVSLVVQCVDPDPSSVVSSVVSNVSSVVVNVVVVVPDDPDDDDDDDDDDDDDDDDDDDDDDDDDDDDDDDDDDDDDDDDDDDDDDDDDDDDDDDDDDDDDDDDDDDDDDDDDDDDDDDDDDDDDDDDDDDDDDDDDDDDDDDDDDDDDDDDDDDDDDDDDDDDDDDDPPVSSPSSNDPDDDDDDDDDDDDDDDDDDDDDDDDDDDDDDDDDDDDDDDDDDPPDDPDPVVVVVVVVVVPDDDDDDDDDDDDDDDDDDDDDYDDDDDDDDDDDDDDDDDDDDDDDDDDDDDDDDDDDDDDDDDDPDD